Protein AF-A0A3C1EWN5-F1 (afdb_monomer)

Nearest PDB structures (foldseek):
  7e93-assembly1_U  TM=4.884E-01  e=3.323E-03  Saccharomyces cerevisiae S288C
  7e2c-assembly1_J  TM=4.859E-01  e=4.379E-03  Saccharomyces cerevisiae S288C
  4lnv-assembly3_C  TM=1.529E-01  e=1.301E-03  Anopheles gambiae
  4d94-assembly1_A  TM=1.409E-01  e=1.914E-03  Anopheles gambiae
  2pn5-assembly1_A  TM=1.457E-01  e=9.481E-03  Anopheles gambiae

Structure (mmCIF, N/CA/C/O backbone):
data_AF-A0A3C1EWN5-F1
#
_entry.id   AF-A0A3C1EWN5-F1
#
loop_
_atom_site.group_PDB
_atom_site.id
_atom_site.type_symbol
_atom_site.label_atom_id
_atom_site.label_alt_id
_atom_site.label_comp_id
_atom_site.label_asym_id
_atom_site.label_entity_id
_atom_site.label_seq_id
_atom_site.pdbx_PDB_ins_code
_atom_site.Cartn_x
_atom_site.Cartn_y
_atom_site.Cartn_z
_atom_site.occupancy
_atom_site.B_iso_or_equiv
_atom_site.auth_seq_id
_atom_site.auth_comp_id
_atom_site.auth_asym_id
_atom_site.auth_atom_id
_atom_site.pdbx_PDB_model_num
ATOM 1 N N . MET A 1 1 ? 47.019 24.372 120.604 1.00 38.56 1 MET A N 1
ATOM 2 C CA . MET A 1 1 ? 47.010 23.091 119.861 1.00 38.56 1 MET A CA 1
ATOM 3 C C . MET A 1 1 ? 45.596 22.527 119.881 1.00 38.56 1 MET A C 1
ATOM 5 O O . MET A 1 1 ? 45.171 22.012 120.906 1.00 38.56 1 MET A O 1
ATOM 9 N N . MET A 1 2 ? 44.844 22.686 118.790 1.00 42.47 2 MET A N 1
ATOM 10 C CA . MET A 1 2 ? 43.550 22.020 118.610 1.00 42.47 2 MET A CA 1
ATOM 11 C C . MET A 1 2 ? 43.806 20.526 118.372 1.00 42.47 2 MET A C 1
ATOM 13 O O . MET A 1 2 ? 44.454 20.172 117.391 1.00 42.47 2 MET A O 1
ATOM 17 N N . LYS A 1 3 ? 43.343 19.651 119.271 1.00 43.84 3 LYS A N 1
ATOM 18 C CA . LYS A 1 3 ? 43.261 18.207 119.009 1.00 43.84 3 LYS A CA 1
ATOM 19 C C . LYS A 1 3 ? 41.798 17.846 118.771 1.00 43.84 3 LYS A C 1
ATOM 21 O O . LYS A 1 3 ? 40.969 17.973 119.669 1.00 43.84 3 LYS A O 1
ATOM 26 N N . ASN A 1 4 ? 41.528 17.438 117.533 1.00 49.75 4 ASN A N 1
ATOM 27 C CA . ASN A 1 4 ? 40.262 16.908 117.041 1.00 49.75 4 ASN A CA 1
ATOM 28 C C . ASN A 1 4 ? 39.731 15.822 117.986 1.00 49.75 4 ASN A C 1
ATOM 30 O O . ASN A 1 4 ? 40.431 14.850 118.273 1.00 49.75 4 ASN A O 1
ATOM 34 N N . LYS A 1 5 ? 38.495 15.990 118.466 1.00 57.75 5 LYS A N 1
ATOM 35 C CA . LYS A 1 5 ? 37.765 14.932 119.169 1.00 57.75 5 LYS A CA 1
ATOM 36 C C . LYS A 1 5 ? 37.404 13.855 118.138 1.00 57.75 5 LYS A C 1
ATOM 38 O O . LYS A 1 5 ? 36.800 14.174 117.120 1.00 57.75 5 LYS A O 1
ATOM 43 N N . GLY A 1 6 ? 37.840 12.617 118.369 1.00 60.28 6 GLY A N 1
ATOM 44 C CA . GLY A 1 6 ? 37.479 11.468 117.535 1.00 60.28 6 GLY A CA 1
ATOM 45 C C . GLY A 1 6 ? 35.995 11.112 117.659 1.00 60.28 6 GLY A C 1
ATOM 46 O O . GLY A 1 6 ? 35.366 11.445 118.664 1.00 60.28 6 GLY A O 1
ATOM 47 N N . PHE A 1 7 ? 35.461 10.440 116.634 1.00 62.22 7 PHE A N 1
ATOM 48 C CA . PHE A 1 7 ? 34.071 9.984 116.582 1.00 62.22 7 PHE A CA 1
ATOM 49 C C . PHE A 1 7 ? 33.746 9.022 117.731 1.00 62.22 7 PHE A C 1
ATOM 51 O O . PHE A 1 7 ? 34.512 8.107 118.040 1.00 62.22 7 PHE A O 1
ATOM 58 N N . SER A 1 8 ? 32.589 9.223 118.352 1.00 73.25 8 SER A N 1
ATOM 59 C CA . SER A 1 8 ? 32.047 8.341 119.381 1.00 73.25 8 SER A CA 1
ATOM 60 C C . SER A 1 8 ? 31.515 7.035 118.774 1.00 73.25 8 SER A C 1
ATOM 62 O O . SER A 1 8 ? 31.077 6.990 117.624 1.00 73.25 8 SER A O 1
ATOM 64 N N . LEU A 1 9 ? 31.490 5.957 119.566 1.00 72.75 9 LEU A N 1
ATOM 65 C CA . LEU A 1 9 ? 30.913 4.662 119.168 1.00 72.75 9 LEU A CA 1
ATOM 66 C C . LEU A 1 9 ? 29.471 4.806 118.631 1.00 72.75 9 LEU A C 1
ATOM 68 O O . LEU A 1 9 ? 29.070 4.096 117.711 1.00 72.75 9 LEU A O 1
ATOM 72 N N . VAL A 1 10 ? 28.711 5.759 119.183 1.00 75.06 10 VAL A N 1
ATOM 73 C CA . VAL A 1 10 ? 27.335 6.073 118.773 1.00 75.06 10 VAL A CA 1
ATOM 74 C C . VAL A 1 10 ? 27.298 6.660 117.360 1.00 75.06 10 VAL A C 1
ATOM 76 O O . VAL A 1 10 ? 26.498 6.211 116.543 1.00 75.06 10 VAL A O 1
ATOM 79 N N . GLU A 1 11 ? 28.193 7.596 117.029 1.00 75.38 11 GLU A N 1
ATOM 80 C CA . GLU A 1 11 ? 28.308 8.145 115.668 1.00 75.38 11 GLU A CA 1
ATOM 81 C C . GLU A 1 11 ? 28.691 7.059 114.659 1.00 75.38 11 GLU A C 1
ATOM 83 O O . GLU A 1 11 ? 28.150 7.021 113.552 1.00 75.38 11 GLU A O 1
ATOM 88 N N . MET A 1 12 ? 29.554 6.116 115.046 1.00 76.88 12 MET A N 1
ATOM 89 C CA . MET A 1 12 ? 29.936 5.007 114.173 1.00 76.88 12 MET A CA 1
ATOM 90 C C . MET A 1 12 ? 28.771 4.031 113.920 1.00 76.88 12 MET A C 1
ATOM 92 O O . MET A 1 12 ? 28.546 3.628 112.779 1.00 76.88 12 MET A O 1
ATOM 96 N N . LEU A 1 13 ? 27.974 3.705 114.945 1.00 78.06 13 LEU A N 1
ATOM 97 C CA . LEU A 1 13 ? 26.778 2.863 114.802 1.00 78.06 13 LEU A CA 1
ATOM 98 C C . LEU A 1 13 ? 25.689 3.532 113.952 1.00 78.06 13 LEU A C 1
ATOM 100 O O . LEU A 1 13 ? 25.115 2.883 113.078 1.00 78.06 13 LEU A O 1
ATOM 104 N N . ILE A 1 14 ? 25.447 4.832 114.149 1.00 79.94 14 ILE A N 1
ATOM 105 C CA . ILE A 1 14 ? 24.506 5.607 113.326 1.00 79.94 14 ILE A CA 1
ATOM 106 C C . ILE A 1 14 ? 24.964 5.619 111.861 1.00 79.94 14 ILE A C 1
ATOM 108 O O . ILE A 1 14 ? 24.153 5.403 110.961 1.00 79.94 14 ILE A O 1
ATOM 112 N N . THR A 1 15 ? 26.266 5.782 111.613 1.00 81.19 15 THR A N 1
ATOM 113 C CA . THR A 1 15 ? 26.824 5.772 110.253 1.00 81.19 15 THR A CA 1
ATOM 114 C C . THR A 1 15 ? 26.627 4.415 109.565 1.00 81.19 15 THR A C 1
ATOM 116 O O . THR A 1 15 ? 26.228 4.380 108.404 1.00 81.19 15 THR A O 1
ATOM 119 N N . ILE A 1 16 ? 26.820 3.293 110.272 1.00 82.00 16 ILE A N 1
ATOM 120 C CA . ILE A 1 16 ? 26.592 1.939 109.726 1.00 82.00 16 ILE A CA 1
ATOM 121 C C . ILE A 1 16 ? 25.109 1.703 109.401 1.00 82.00 16 ILE A C 1
ATOM 123 O O . ILE A 1 16 ? 24.793 1.110 108.366 1.00 82.00 16 ILE A O 1
ATOM 127 N N . VAL A 1 17 ? 24.190 2.184 110.243 1.00 82.94 17 VAL A N 1
ATOM 128 C CA . VAL A 1 17 ? 22.741 2.071 109.996 1.00 82.94 17 VAL A CA 1
ATOM 129 C C . VAL A 1 17 ? 22.331 2.898 108.776 1.00 82.94 17 VAL A C 1
ATOM 131 O O . VAL A 1 17 ? 21.634 2.384 107.900 1.00 82.94 17 VAL A O 1
ATOM 134 N N . ILE A 1 18 ? 22.818 4.138 108.663 1.00 82.88 18 ILE A N 1
ATOM 135 C CA . ILE A 1 18 ? 22.579 4.991 107.489 1.00 82.88 18 ILE A CA 1
ATOM 136 C C . ILE A 1 18 ? 23.136 4.325 106.223 1.00 82.88 18 ILE A C 1
ATOM 138 O O . ILE A 1 18 ? 22.425 4.228 105.221 1.00 82.88 18 ILE A O 1
ATOM 142 N N . LEU A 1 19 ? 24.362 3.791 106.271 1.00 84.75 19 LEU A N 1
ATOM 143 C CA . LEU A 1 19 ? 24.974 3.090 105.140 1.00 84.75 19 LEU A CA 1
ATOM 144 C C . LEU A 1 19 ? 24.161 1.848 104.732 1.00 84.75 19 LEU A C 1
ATOM 146 O O . LEU A 1 19 ? 23.939 1.617 103.545 1.00 84.75 19 LEU A O 1
ATOM 150 N N . SER A 1 20 ? 23.654 1.083 105.702 1.00 79.94 20 SER A N 1
ATOM 151 C CA . SER A 1 20 ? 22.832 -0.112 105.458 1.00 79.94 20 SER A CA 1
ATOM 152 C C . SER A 1 20 ? 21.495 0.230 104.791 1.00 79.94 20 SER A C 1
ATOM 154 O O . SER A 1 20 ? 21.073 -0.457 103.860 1.00 79.94 20 SER A O 1
ATOM 156 N N . ILE A 1 21 ? 20.845 1.322 105.212 1.00 83.88 21 ILE A N 1
ATOM 157 C CA . ILE A 1 21 ? 19.602 1.817 104.596 1.00 83.88 21 ILE A CA 1
ATOM 158 C C . ILE A 1 21 ? 19.858 2.289 103.159 1.00 83.88 21 ILE A C 1
ATOM 160 O O . ILE A 1 21 ? 19.059 1.989 102.264 1.00 83.88 21 ILE A O 1
ATOM 164 N N . ILE A 1 22 ? 20.977 2.980 102.914 1.00 84.31 22 ILE A N 1
ATOM 165 C CA . ILE A 1 22 ? 21.373 3.424 101.570 1.00 84.31 22 ILE A CA 1
ATOM 166 C C . ILE A 1 22 ? 21.638 2.215 100.664 1.00 84.31 22 ILE A C 1
ATOM 168 O O . ILE A 1 22 ? 21.094 2.163 99.562 1.00 84.31 22 ILE A O 1
ATOM 172 N N . ILE A 1 23 ? 22.387 1.209 101.129 1.00 85.00 23 ILE A N 1
ATOM 173 C CA . ILE A 1 23 ? 22.684 -0.007 100.353 1.00 85.00 23 ILE A CA 1
ATOM 174 C C . ILE A 1 23 ? 21.396 -0.773 100.015 1.00 85.00 23 ILE A C 1
ATOM 176 O O . ILE A 1 23 ? 21.187 -1.139 98.856 1.00 85.00 23 ILE A O 1
ATOM 180 N N . LEU A 1 24 ? 20.488 -0.971 100.976 1.00 84.38 24 LEU A N 1
ATOM 181 C CA . LEU A 1 24 ? 19.199 -1.638 100.736 1.00 84.38 24 LEU A CA 1
ATOM 182 C C . LEU A 1 24 ? 18.322 -0.870 99.736 1.00 84.38 24 LEU A C 1
ATOM 184 O O . LEU A 1 24 ? 17.715 -1.475 98.846 1.00 84.38 24 LEU A O 1
ATOM 188 N N . SER A 1 25 ? 18.287 0.460 99.843 1.00 81.44 25 SER A N 1
ATOM 189 C CA . SER A 1 25 ? 17.541 1.325 98.922 1.00 81.44 25 SER A CA 1
ATOM 190 C C . SER A 1 25 ? 18.128 1.279 97.510 1.00 81.44 25 SER A C 1
ATOM 192 O O . SER A 1 25 ? 17.392 1.112 96.538 1.00 81.44 25 SER A O 1
ATOM 194 N N . MET A 1 26 ? 19.456 1.333 97.389 1.00 82.19 26 MET A N 1
ATOM 195 C CA . MET A 1 26 ? 20.165 1.272 96.110 1.00 82.19 26 MET A CA 1
ATOM 196 C C . MET A 1 26 ? 20.000 -0.096 95.435 1.00 82.19 26 MET A C 1
ATOM 198 O O . MET A 1 26 ? 19.754 -0.160 94.232 1.00 82.19 26 MET A O 1
ATOM 202 N N . THR A 1 27 ? 20.006 -1.183 96.214 1.00 81.56 27 THR A N 1
ATOM 203 C CA . THR A 1 27 ? 19.737 -2.544 95.718 1.00 81.56 27 THR A CA 1
ATOM 204 C C . THR A 1 27 ? 18.293 -2.681 95.216 1.00 81.56 27 THR A C 1
ATOM 206 O O . THR A 1 27 ? 18.058 -3.253 94.149 1.00 81.56 27 THR A O 1
ATOM 209 N N . ARG A 1 28 ? 17.306 -2.099 95.921 1.00 79.38 28 ARG A N 1
ATOM 210 C CA . ARG A 1 28 ? 15.906 -2.054 95.451 1.00 79.38 28 ARG A CA 1
ATOM 211 C C . ARG A 1 28 ? 15.748 -1.251 94.160 1.00 79.38 28 ARG A C 1
ATOM 213 O O . ARG A 1 28 ? 15.032 -1.704 93.267 1.00 79.38 28 ARG A O 1
ATOM 220 N N . ILE A 1 29 ? 16.413 -0.101 94.041 1.00 82.50 29 ILE A N 1
ATOM 221 C CA . ILE A 1 29 ? 16.380 0.728 92.825 1.00 82.50 29 ILE A CA 1
ATOM 222 C C . ILE A 1 29 ? 17.033 -0.012 91.655 1.00 82.50 29 ILE A C 1
ATOM 224 O O . ILE A 1 29 ? 16.442 -0.075 90.581 1.00 82.50 29 ILE A O 1
ATOM 228 N N . GLN A 1 30 ? 18.198 -0.637 91.849 1.00 80.25 30 GLN A N 1
ATOM 229 C CA . GLN A 1 30 ? 18.847 -1.442 90.808 1.00 80.25 30 GLN A CA 1
ATOM 230 C C . GLN A 1 30 ? 17.970 -2.619 90.359 1.00 80.25 30 GLN A C 1
ATOM 232 O O . GLN A 1 30 ? 17.835 -2.866 89.160 1.00 80.25 30 GLN A O 1
ATOM 237 N N . TYR A 1 31 ? 17.311 -3.309 91.293 1.00 82.62 31 TYR A N 1
ATOM 238 C CA . TYR A 1 31 ? 16.377 -4.390 90.973 1.00 82.62 31 TYR A CA 1
ATOM 239 C C . TYR A 1 31 ? 15.152 -3.896 90.186 1.00 82.62 31 TYR A C 1
ATOM 241 O O . TYR A 1 31 ? 14.752 -4.515 89.196 1.00 82.62 31 TYR A O 1
ATOM 249 N N . PHE A 1 32 ? 14.579 -2.756 90.583 1.00 80.25 32 PHE A N 1
ATOM 250 C CA . PHE A 1 32 ? 13.471 -2.108 89.880 1.00 80.25 32 PHE A CA 1
ATOM 251 C C . PHE A 1 32 ? 13.873 -1.667 88.463 1.00 80.25 32 PHE A C 1
ATOM 253 O O . PHE A 1 32 ? 13.185 -2.002 87.497 1.00 80.25 32 PHE A O 1
ATOM 260 N N . MET A 1 33 ? 15.022 -1.000 88.320 1.00 79.00 33 MET A N 1
ATOM 261 C CA . MET A 1 33 ? 15.566 -0.554 87.033 1.00 79.00 33 MET A CA 1
ATOM 262 C C . MET A 1 33 ? 15.887 -1.731 86.106 1.00 79.00 33 MET A C 1
ATOM 264 O O . MET A 1 33 ? 15.575 -1.678 84.916 1.00 79.00 33 MET A O 1
ATOM 268 N N . SER A 1 34 ? 16.443 -2.823 86.638 1.00 77.56 34 SER A N 1
ATOM 269 C CA . SER A 1 34 ? 16.707 -4.049 85.876 1.00 77.56 34 SER A CA 1
ATOM 270 C C . SER A 1 34 ? 15.410 -4.672 85.345 1.00 77.56 34 SER A C 1
ATOM 272 O O . SER A 1 34 ? 15.291 -4.933 84.145 1.00 77.56 34 SER A O 1
ATOM 274 N N . LYS A 1 35 ? 14.374 -4.800 86.190 1.00 79.88 35 LYS A N 1
ATOM 275 C CA . LYS A 1 35 ? 13.049 -5.284 85.762 1.00 79.88 35 LYS A CA 1
ATOM 276 C C . LYS A 1 35 ? 12.397 -4.386 84.710 1.00 79.88 35 LYS A C 1
ATOM 278 O O . LYS A 1 35 ? 11.843 -4.902 83.739 1.00 79.88 35 LYS A O 1
ATOM 283 N N . HIS A 1 36 ? 12.477 -3.065 84.869 1.00 80.69 36 HIS A N 1
ATOM 284 C CA . HIS A 1 36 ? 11.942 -2.118 83.888 1.00 80.69 36 HIS A CA 1
ATOM 285 C C . HIS A 1 36 ? 12.691 -2.178 82.556 1.00 80.69 36 HIS A C 1
ATOM 287 O O . HIS A 1 36 ? 12.057 -2.202 81.504 1.00 80.69 36 HIS A O 1
ATOM 293 N N . THR A 1 37 ? 14.018 -2.291 82.591 1.00 83.50 37 THR A N 1
ATOM 294 C CA . THR A 1 37 ? 14.848 -2.416 81.385 1.00 83.50 37 THR A CA 1
ATOM 295 C C . THR A 1 37 ? 14.506 -3.683 80.605 1.00 83.50 37 THR A C 1
ATOM 297 O O . THR A 1 37 ? 14.338 -3.632 79.387 1.00 83.50 37 THR A O 1
ATOM 300 N N . VAL A 1 38 ? 14.344 -4.819 81.296 1.00 83.62 38 VAL A N 1
ATOM 301 C CA . VAL A 1 38 ? 13.911 -6.076 80.666 1.00 83.62 38 VAL A CA 1
ATOM 302 C C . VAL A 1 38 ? 12.516 -5.924 80.058 1.00 83.62 38 VAL A C 1
ATOM 304 O O . VAL A 1 38 ? 12.324 -6.279 78.898 1.00 83.62 38 VAL A O 1
ATOM 307 N N . ARG A 1 39 ? 11.560 -5.334 80.786 1.00 83.12 39 ARG A N 1
ATOM 308 C CA . ARG A 1 39 ? 10.192 -5.127 80.284 1.00 83.12 39 ARG A CA 1
ATOM 309 C C . ARG A 1 39 ? 10.148 -4.224 79.046 1.00 83.12 39 ARG A C 1
ATOM 311 O O . ARG A 1 39 ? 9.389 -4.507 78.125 1.00 83.12 39 ARG A O 1
ATOM 318 N N . ILE A 1 40 ? 10.958 -3.165 79.004 1.00 83.12 40 ILE A N 1
ATOM 319 C CA . ILE A 1 40 ? 11.061 -2.272 77.839 1.00 83.12 40 ILE A CA 1
ATOM 320 C C . ILE A 1 40 ? 11.616 -3.038 76.635 1.00 83.12 40 ILE A C 1
ATOM 322 O O . ILE A 1 40 ? 10.999 -2.999 75.576 1.00 83.12 40 ILE A O 1
ATOM 326 N N . LYS A 1 41 ? 12.706 -3.803 76.802 1.00 85.88 41 LYS A N 1
ATOM 327 C CA . LYS A 1 41 ? 13.274 -4.630 75.719 1.00 85.88 41 LYS A CA 1
ATOM 328 C C . LYS A 1 41 ? 12.261 -5.631 75.156 1.00 85.88 41 LYS A C 1
ATOM 330 O O . LYS A 1 41 ? 12.173 -5.794 73.943 1.00 85.88 41 LYS A O 1
ATOM 335 N N . GLU A 1 42 ? 11.482 -6.276 76.024 1.00 87.44 42 GLU A N 1
ATOM 336 C CA . GLU A 1 42 ? 10.439 -7.227 75.616 1.00 87.44 42 GLU A CA 1
ATOM 337 C C . GLU A 1 42 ? 9.296 -6.545 74.853 1.00 87.44 42 GLU A C 1
ATOM 339 O O . GLU A 1 42 ? 8.847 -7.074 73.837 1.00 87.44 42 GLU A O 1
ATOM 344 N N . LYS A 1 43 ? 8.860 -5.353 75.285 1.00 87.19 43 LYS A N 1
ATOM 345 C CA . LYS A 1 43 ? 7.867 -4.562 74.545 1.00 87.19 43 LYS A CA 1
ATOM 346 C C . LYS A 1 43 ? 8.394 -4.104 73.189 1.00 87.19 43 LYS A C 1
ATOM 348 O O . LYS A 1 43 ? 7.686 -4.241 72.202 1.00 87.19 43 LYS A O 1
ATOM 353 N N . THR A 1 44 ? 9.636 -3.624 73.111 1.00 87.25 44 THR A N 1
ATOM 354 C CA . THR A 1 44 ? 10.254 -3.220 71.838 1.00 87.25 44 THR A CA 1
ATOM 355 C C . THR A 1 44 ? 10.324 -4.388 70.852 1.00 87.25 44 THR A C 1
ATOM 357 O O . THR A 1 44 ? 9.936 -4.223 69.697 1.00 87.25 44 THR A O 1
ATOM 360 N N . PHE A 1 45 ? 10.740 -5.574 71.308 1.00 90.19 45 PHE A N 1
ATOM 361 C CA . PHE A 1 45 ? 10.749 -6.789 70.488 1.00 90.19 45 PHE A CA 1
ATOM 362 C C . PHE A 1 45 ? 9.341 -7.167 70.002 1.00 90.19 45 PHE A C 1
ATOM 364 O O . PHE A 1 45 ? 9.140 -7.411 68.813 1.00 90.19 45 PHE A O 1
ATOM 371 N N . ALA A 1 46 ? 8.352 -7.170 70.902 1.00 89.00 46 ALA A N 1
ATOM 372 C CA . ALA A 1 46 ? 6.969 -7.481 70.550 1.00 89.00 46 ALA A CA 1
ATOM 373 C C . ALA A 1 46 ? 6.400 -6.483 69.525 1.00 89.00 46 ALA A C 1
ATOM 375 O O . ALA A 1 46 ? 5.786 -6.899 68.548 1.00 89.00 46 ALA A O 1
ATOM 376 N N . THR A 1 47 ? 6.655 -5.181 69.685 1.00 89.25 47 THR A N 1
ATOM 377 C CA . THR A 1 47 ? 6.221 -4.156 68.724 1.00 89.25 47 THR A CA 1
ATOM 378 C C . THR A 1 47 ? 6.844 -4.369 67.346 1.00 89.25 47 THR A C 1
ATOM 380 O O . THR A 1 47 ? 6.132 -4.321 66.346 1.00 89.25 47 THR A O 1
ATOM 383 N N . GLN A 1 48 ? 8.147 -4.665 67.275 1.00 90.44 48 GLN A N 1
ATOM 384 C CA . GLN A 1 48 ? 8.814 -4.969 66.004 1.00 90.44 48 GLN A CA 1
ATOM 385 C C . GLN A 1 48 ? 8.188 -6.184 65.310 1.00 90.44 48 GLN A C 1
ATOM 387 O O . GLN A 1 48 ? 7.930 -6.135 64.111 1.00 90.44 48 GLN A O 1
ATOM 392 N N . LYS A 1 49 ? 7.884 -7.250 66.061 1.00 91.56 49 LYS A N 1
ATOM 393 C CA . LYS A 1 49 ? 7.275 -8.471 65.511 1.00 91.56 49 LYS A CA 1
ATOM 394 C C . LYS A 1 49 ? 5.832 -8.280 65.058 1.00 91.56 49 LYS A C 1
ATOM 396 O O . LYS A 1 49 ? 5.445 -8.807 64.020 1.00 91.56 49 LYS A O 1
ATOM 401 N N . VAL A 1 50 ? 5.048 -7.500 65.796 1.00 91.56 50 VAL A N 1
ATOM 402 C CA . VAL A 1 50 ? 3.684 -7.134 65.397 1.00 91.56 50 VAL A CA 1
ATOM 403 C C . VAL A 1 50 ? 3.687 -6.330 64.087 1.00 91.56 50 VAL A C 1
ATOM 405 O O . VAL A 1 50 ? 2.877 -6.613 63.208 1.00 91.56 50 VAL A O 1
ATOM 408 N N . ILE A 1 51 ? 4.611 -5.374 63.923 1.00 89.19 51 ILE A N 1
ATOM 409 C CA . ILE A 1 51 ? 4.758 -4.598 62.677 1.00 89.19 51 ILE A CA 1
ATOM 410 C C . ILE A 1 51 ? 5.226 -5.495 61.529 1.00 89.19 51 ILE A C 1
ATOM 412 O O . ILE A 1 51 ? 4.638 -5.450 60.454 1.00 89.19 51 ILE A O 1
ATOM 416 N N . GLN A 1 52 ? 6.235 -6.339 61.765 1.00 90.50 52 GLN A N 1
ATOM 417 C CA . GLN A 1 52 ? 6.745 -7.280 60.766 1.00 90.50 52 GLN A CA 1
ATOM 418 C C . GLN A 1 52 ? 5.617 -8.160 60.210 1.00 90.50 52 GLN A C 1
ATOM 420 O O . GLN A 1 52 ? 5.429 -8.209 59.001 1.00 90.50 52 GLN A O 1
ATOM 425 N N . MET A 1 53 ? 4.821 -8.793 61.077 1.00 90.12 53 MET A N 1
ATOM 426 C CA . MET A 1 53 ? 3.696 -9.630 60.644 1.00 90.12 53 MET A CA 1
ATOM 427 C C . MET A 1 53 ? 2.603 -8.833 59.915 1.00 90.12 53 MET A C 1
ATOM 429 O O . MET A 1 53 ? 1.964 -9.363 59.012 1.00 90.12 53 MET A O 1
ATOM 433 N N . MET A 1 54 ? 2.382 -7.565 60.278 1.00 87.81 54 MET A N 1
ATOM 434 C CA . MET A 1 54 ? 1.429 -6.711 59.564 1.00 87.81 54 MET A CA 1
ATOM 435 C C . MET A 1 54 ? 1.918 -6.368 58.150 1.00 87.81 54 MET A C 1
ATOM 437 O O . MET A 1 54 ? 1.119 -6.373 57.218 1.00 87.81 54 MET A O 1
ATOM 441 N N . GLU A 1 55 ? 3.215 -6.114 57.967 1.00 85.69 55 GLU A N 1
ATOM 442 C CA . GLU A 1 55 ? 3.795 -5.890 56.637 1.00 85.69 55 GLU A CA 1
ATOM 443 C C . GLU A 1 55 ? 3.885 -7.182 55.814 1.00 85.69 55 GLU A C 1
ATOM 445 O O . GLU A 1 55 ? 3.677 -7.135 54.607 1.00 85.69 55 GLU A O 1
ATOM 450 N N . GLU A 1 56 ? 4.106 -8.343 56.438 1.00 84.75 56 GLU A N 1
ATOM 451 C CA . GLU A 1 56 ? 3.995 -9.642 55.759 1.00 84.75 56 GLU A CA 1
ATOM 452 C C . GLU A 1 56 ? 2.570 -9.856 55.210 1.00 84.75 56 GLU A C 1
ATOM 454 O O . GLU A 1 56 ? 2.417 -10.173 54.032 1.00 84.75 56 GLU A O 1
ATOM 459 N N . LEU A 1 57 ? 1.522 -9.594 56.007 1.00 82.19 57 LEU A N 1
ATOM 460 C CA . LEU A 1 57 ? 0.126 -9.680 55.546 1.00 82.19 57 LEU A CA 1
ATOM 461 C C . LEU A 1 57 ? -0.219 -8.615 54.502 1.00 82.19 57 LEU A C 1
ATOM 463 O O . LEU A 1 57 ? -0.940 -8.898 53.549 1.00 82.19 57 LEU A O 1
ATOM 467 N N . ARG A 1 58 ? 0.294 -7.389 54.644 1.00 79.19 58 ARG A N 1
ATOM 468 C CA . ARG A 1 58 ? 0.078 -6.329 53.651 1.00 79.19 58 ARG A CA 1
ATOM 469 C C . ARG A 1 58 ? 0.752 -6.666 52.322 1.00 79.19 58 ARG A C 1
ATOM 471 O O . ARG A 1 58 ? 0.117 -6.515 51.286 1.00 79.19 58 ARG A O 1
ATOM 478 N N . SER A 1 59 ? 1.992 -7.152 52.366 1.00 74.56 59 SER A N 1
ATOM 479 C CA . SER A 1 59 ? 2.737 -7.649 51.204 1.00 74.56 59 SER A CA 1
ATOM 480 C C . SER A 1 59 ? 2.029 -8.833 50.548 1.00 74.56 59 SER A C 1
ATOM 482 O O . SER A 1 59 ? 1.954 -8.923 49.328 1.00 74.56 59 SER A O 1
ATOM 484 N N . PHE A 1 60 ? 1.428 -9.715 51.347 1.00 72.69 60 PHE A N 1
ATOM 485 C CA . PHE A 1 60 ? 0.624 -10.824 50.842 1.00 72.69 60 PHE A CA 1
ATOM 486 C C . PHE A 1 60 ? -0.620 -10.342 50.075 1.00 72.69 60 PHE A C 1
ATOM 488 O O . PHE A 1 60 ? -0.936 -10.883 49.020 1.00 72.69 60 PHE A O 1
ATOM 495 N N . VAL A 1 61 ? -1.283 -9.282 50.554 1.00 68.69 61 VAL A N 1
ATOM 496 C CA . VAL A 1 61 ? -2.436 -8.662 49.872 1.00 68.69 61 VAL A CA 1
ATOM 497 C C . VAL A 1 61 ? -2.017 -7.817 48.656 1.00 68.69 61 VAL A C 1
ATOM 499 O O . VAL A 1 61 ? -2.794 -7.694 47.713 1.00 68.69 61 VAL A O 1
ATOM 502 N N . SER A 1 62 ? -0.805 -7.247 48.638 1.00 62.84 62 SER A N 1
ATOM 503 C CA . SER A 1 62 ? -0.311 -6.410 47.531 1.00 62.84 62 SER A CA 1
ATOM 504 C C . SER A 1 62 ? 0.487 -7.165 46.459 1.00 62.84 62 SER A C 1
ATOM 506 O O . SER A 1 62 ? 0.639 -6.658 45.350 1.00 62.84 62 SER A O 1
ATOM 508 N N . GLY A 1 63 ? 1.010 -8.354 46.769 1.00 51.69 63 GLY A N 1
ATOM 509 C CA . GLY A 1 63 ? 2.016 -9.060 45.970 1.00 51.69 63 GLY A CA 1
ATOM 510 C C . GLY A 1 63 ? 1.496 -10.155 45.037 1.00 51.69 63 GLY A C 1
ATOM 511 O O . GLY A 1 63 ? 2.301 -10.890 44.467 1.00 51.69 63 GLY A O 1
ATOM 512 N N . SER A 1 64 ? 0.185 -10.340 44.873 1.00 41.91 64 SER A N 1
ATOM 513 C CA . SER A 1 64 ? -0.361 -11.398 44.010 1.00 41.91 64 SER A CA 1
ATOM 514 C C . SER A 1 64 ? -1.766 -11.058 43.509 1.00 41.91 64 SER A C 1
ATOM 516 O O . SER A 1 64 ? -2.702 -10.989 44.295 1.00 41.91 64 SER A O 1
ATOM 518 N N . GLU A 1 65 ? -1.937 -10.946 42.186 1.00 48.78 65 GLU A N 1
ATOM 519 C CA . GLU A 1 65 ? -3.224 -10.879 41.458 1.00 48.78 65 GLU A CA 1
ATOM 520 C C . GLU A 1 65 ? -4.105 -12.144 41.623 1.00 48.78 65 GLU A C 1
ATOM 522 O O . GLU A 1 65 ? -4.867 -12.509 40.729 1.00 48.78 65 GLU A O 1
ATOM 527 N N . LYS A 1 66 ? -4.015 -12.881 42.736 1.00 44.03 66 LYS A N 1
ATOM 528 C CA . LYS A 1 66 ? -4.816 -14.088 42.957 1.00 44.03 66 LYS A CA 1
ATOM 529 C C . LYS A 1 66 ? -5.265 -14.231 44.412 1.00 44.03 66 LYS A C 1
ATOM 531 O O . LYS A 1 66 ? -4.454 -14.466 45.299 1.00 44.03 66 LYS A O 1
ATOM 536 N N . LYS A 1 67 ? -6.598 -14.282 44.528 1.00 47.97 67 LYS A N 1
ATOM 537 C CA . LYS A 1 67 ? -7.465 -14.800 45.602 1.00 47.97 67 LYS A CA 1
ATOM 538 C C . LYS A 1 67 ? -7.904 -13.801 46.671 1.00 47.97 67 LYS A C 1
ATOM 540 O O . LYS A 1 67 ? -7.147 -13.426 47.554 1.00 47.97 67 LYS A O 1
ATOM 545 N N . GLN A 1 68 ? -9.191 -13.462 46.551 1.00 54.16 68 GLN A N 1
ATOM 546 C CA . GLN A 1 68 ? -10.207 -13.501 47.604 1.00 54.16 68 GLN A CA 1
ATOM 547 C C . GLN A 1 68 ? -9.679 -13.207 49.000 1.00 54.16 68 GLN A C 1
ATOM 549 O O . GLN A 1 68 ? -8.968 -13.998 49.615 1.00 54.16 68 GLN A O 1
ATOM 554 N N . ILE A 1 69 ? -10.138 -12.089 49.532 1.00 59.84 69 ILE A N 1
ATOM 555 C CA . ILE A 1 69 ? -9.899 -11.674 50.901 1.00 59.84 69 ILE A CA 1
ATOM 556 C C . ILE A 1 69 ? -10.280 -12.736 51.962 1.00 59.84 69 ILE A C 1
ATOM 558 O O . ILE A 1 69 ? -9.815 -12.655 53.094 1.00 59.84 69 ILE A O 1
ATOM 562 N N . ASP A 1 70 ? -11.033 -13.776 51.591 1.00 59.56 70 ASP A N 1
ATOM 563 C CA . ASP A 1 70 ? -11.297 -14.967 52.410 1.00 59.56 70 ASP A CA 1
ATOM 564 C C . ASP A 1 70 ? -10.028 -15.761 52.764 1.00 59.56 70 ASP A C 1
ATOM 566 O O . ASP A 1 70 ? -10.002 -16.446 53.779 1.00 59.56 70 ASP A O 1
ATOM 570 N N . VAL A 1 71 ? -8.929 -15.619 52.012 1.00 63.84 71 VAL A N 1
ATOM 571 C CA . VAL A 1 71 ? -7.623 -16.181 52.406 1.00 63.84 71 VAL A CA 1
ATOM 572 C C . VAL A 1 71 ? -7.069 -15.482 53.654 1.00 63.84 71 VAL A C 1
ATOM 574 O O . VAL A 1 71 ? -6.354 -16.116 54.426 1.00 63.84 71 VAL A O 1
ATOM 577 N N . LEU A 1 72 ? -7.408 -14.206 53.908 1.00 71.56 72 LEU A N 1
ATOM 578 C CA . LEU A 1 72 ? -7.071 -13.570 55.189 1.00 71.56 72 LEU A CA 1
ATOM 579 C C . LEU A 1 72 ? -7.813 -14.236 56.349 1.00 71.56 72 LEU A C 1
ATOM 581 O O . LEU A 1 72 ? -7.268 -14.281 57.448 1.00 71.56 72 LEU A O 1
ATOM 585 N N . ASP A 1 73 ? -9.003 -14.791 56.113 1.00 72.56 73 ASP A N 1
ATOM 586 C CA . ASP A 1 73 ? -9.766 -15.478 57.155 1.00 72.56 73 ASP A CA 1
ATOM 587 C C . ASP A 1 73 ? -9.054 -16.780 57.601 1.00 72.56 73 ASP A C 1
ATOM 589 O O . ASP A 1 73 ? -9.145 -17.149 58.770 1.00 72.56 73 ASP A O 1
ATOM 593 N N . ASP A 1 74 ? -8.235 -17.410 56.741 1.00 74.75 74 ASP A N 1
ATOM 594 C CA . ASP A 1 74 ? -7.378 -18.552 57.119 1.00 74.75 74 ASP A CA 1
ATOM 595 C C . ASP A 1 74 ? -6.251 -18.180 58.106 1.00 74.75 74 ASP A C 1
ATOM 597 O O . ASP A 1 74 ? -5.633 -19.061 58.710 1.00 74.75 74 ASP A O 1
ATOM 601 N N . TYR A 1 75 ? -5.912 -16.891 58.217 1.00 81.00 75 TYR A N 1
ATOM 602 C CA . TYR A 1 75 ? -4.894 -16.395 59.148 1.00 81.00 75 TYR A CA 1
ATOM 603 C C . TYR A 1 75 ? -5.474 -16.025 60.517 1.00 81.00 75 TYR A C 1
ATOM 605 O O . TYR A 1 75 ? -4.717 -15.603 61.393 1.00 81.00 75 TYR A O 1
ATOM 613 N N . ASP A 1 76 ? -6.785 -16.179 60.731 1.00 83.06 76 ASP A N 1
ATOM 614 C CA . ASP A 1 76 ? -7.385 -16.006 62.051 1.00 83.06 76 ASP A CA 1
ATOM 615 C C . ASP A 1 76 ? -7.001 -17.178 62.973 1.00 83.06 76 ASP A C 1
ATOM 617 O O . ASP A 1 76 ? -7.341 -18.338 62.735 1.00 83.06 76 ASP A O 1
ATOM 621 N N . ASP A 1 77 ? -6.302 -16.877 64.071 1.00 83.25 77 ASP A N 1
ATOM 622 C CA . ASP A 1 77 ? -5.926 -17.875 65.080 1.00 83.25 77 ASP A CA 1
ATOM 623 C C . ASP A 1 77 ? -7.139 -18.298 65.955 1.00 83.25 77 ASP A C 1
ATOM 625 O O . ASP A 1 77 ? -7.044 -19.201 66.799 1.00 83.25 77 ASP A O 1
ATOM 629 N N . GLY A 1 78 ? -8.296 -17.645 65.802 1.00 81.50 78 GLY A N 1
ATOM 630 C CA . GLY A 1 78 ? -9.526 -17.906 66.540 1.00 81.50 78 GLY A CA 1
ATOM 631 C C . GLY A 1 78 ? -9.355 -17.683 68.045 1.00 81.50 78 GLY A C 1
ATOM 632 O O . GLY A 1 78 ? -9.048 -16.586 68.519 1.00 81.50 78 GLY A O 1
ATOM 633 N N . SER A 1 79 ? -9.568 -18.726 68.853 1.00 78.62 79 SER A N 1
ATOM 634 C CA . SER A 1 79 ? -9.301 -18.691 70.302 1.00 78.62 79 SER A CA 1
ATOM 635 C C . SER A 1 79 ? -7.896 -19.174 70.687 1.00 78.62 79 SER A C 1
ATOM 637 O O . SER A 1 79 ? -7.551 -19.116 71.869 1.00 78.62 79 SER A O 1
ATOM 639 N N . LYS A 1 80 ? -7.085 -19.635 69.725 1.00 82.25 80 LYS A N 1
ATOM 640 C CA . LYS A 1 80 ? -5.778 -20.255 69.974 1.00 82.25 80 LYS A CA 1
ATOM 641 C C . LYS A 1 80 ? -4.660 -19.209 70.036 1.00 82.25 80 LYS A C 1
ATOM 643 O O . LYS A 1 80 ? -4.795 -18.086 69.559 1.00 82.25 80 LYS A O 1
ATOM 648 N N . PHE A 1 81 ? -3.548 -19.601 70.652 1.00 85.19 81 PHE A N 1
ATOM 649 C CA . PHE A 1 81 ? -2.318 -18.816 70.738 1.00 85.19 81 PHE A CA 1
ATOM 650 C C . PHE A 1 81 ? -1.208 -19.559 70.000 1.00 85.19 81 PHE A C 1
ATOM 652 O O . PHE A 1 81 ? -1.016 -20.755 70.228 1.00 85.19 81 PHE A O 1
ATOM 659 N N . ASN A 1 82 ? -0.483 -18.865 69.124 1.00 86.31 82 ASN A N 1
ATOM 660 C CA . ASN A 1 82 ? 0.523 -19.477 68.259 1.00 86.31 82 ASN A CA 1
ATOM 661 C C . ASN A 1 82 ? 1.944 -19.049 68.686 1.00 86.31 82 ASN A C 1
ATOM 663 O O . ASN A 1 82 ? 2.189 -17.851 68.850 1.00 86.31 82 ASN A O 1
ATOM 667 N N . PRO A 1 83 ? 2.893 -19.979 68.914 1.00 85.12 83 PRO A N 1
ATOM 668 C CA . PRO A 1 83 ? 4.270 -19.632 69.281 1.00 85.12 83 PRO A CA 1
ATOM 669 C C . PRO A 1 83 ? 5.112 -19.083 68.123 1.00 85.12 83 PRO A C 1
ATOM 671 O O . PRO A 1 83 ? 6.173 -18.512 68.374 1.00 85.12 83 PRO A O 1
ATOM 674 N N . ILE A 1 84 ? 4.675 -19.241 66.875 1.00 88.50 84 ILE A N 1
ATOM 675 C CA . ILE A 1 84 ? 5.417 -18.796 65.693 1.00 88.50 84 ILE A CA 1
ATOM 676 C C . ILE A 1 84 ? 5.071 -17.330 65.417 1.00 88.50 84 ILE A C 1
ATOM 678 O O . ILE A 1 84 ? 3.940 -16.998 65.064 1.00 88.50 84 ILE A O 1
ATOM 682 N N . LEU A 1 85 ? 6.043 -16.432 65.588 1.00 88.31 85 LEU A N 1
ATOM 683 C CA . LEU A 1 85 ? 5.873 -14.981 65.439 1.00 88.31 85 LEU A CA 1
ATOM 684 C C . LEU A 1 85 ? 6.111 -14.507 63.989 1.00 88.31 85 LEU A C 1
ATOM 686 O O . LEU A 1 85 ? 6.787 -13.503 63.774 1.00 88.31 85 LEU A O 1
ATOM 690 N N . SER A 1 86 ? 5.599 -15.246 63.001 1.00 86.81 86 SER A N 1
ATOM 691 C CA . SER A 1 86 ? 5.641 -14.896 61.570 1.00 86.81 86 SER A CA 1
ATOM 692 C C . SER A 1 86 ? 4.442 -15.493 60.835 1.00 86.81 86 SER A C 1
ATOM 694 O O . SER A 1 86 ? 3.918 -16.539 61.221 1.00 86.81 86 SER A O 1
ATOM 696 N N . THR A 1 87 ? 3.932 -14.799 59.823 1.00 83.88 87 THR A N 1
ATOM 697 C CA . THR A 1 87 ? 2.792 -15.226 58.992 1.00 83.88 87 THR A CA 1
ATOM 698 C C . THR A 1 87 ? 3.202 -16.105 57.808 1.00 83.88 87 THR A C 1
ATOM 700 O O . THR A 1 87 ? 2.337 -16.646 57.125 1.00 83.88 87 THR A O 1
ATOM 703 N N . ASP A 1 88 ? 4.499 -16.344 57.606 1.00 81.38 88 ASP A N 1
ATOM 704 C CA . ASP A 1 88 ? 4.982 -17.317 56.626 1.00 81.38 88 ASP A CA 1
ATOM 705 C C . ASP A 1 88 ? 4.687 -18.761 57.081 1.00 81.38 88 ASP A C 1
ATOM 707 O O . ASP A 1 88 ? 5.168 -19.220 58.120 1.00 81.38 88 ASP A O 1
ATOM 711 N N . ARG A 1 89 ? 3.900 -19.496 56.282 1.00 76.94 89 ARG A N 1
ATOM 712 C CA . ARG A 1 89 ? 3.508 -20.890 56.561 1.00 76.94 89 ARG A CA 1
ATOM 713 C C . ARG A 1 89 ? 4.662 -21.888 56.397 1.00 76.94 89 ARG A C 1
ATOM 715 O O . ARG A 1 89 ? 4.544 -23.011 56.879 1.00 76.94 89 ARG A O 1
ATOM 722 N N . ASN A 1 90 ? 5.770 -21.501 55.758 1.00 78.50 90 ASN A N 1
ATOM 723 C CA . ASN A 1 90 ? 6.957 -22.353 55.621 1.00 78.50 90 ASN A CA 1
ATOM 724 C C . ASN A 1 90 ? 7.788 -22.419 56.913 1.00 78.50 90 ASN A C 1
ATOM 726 O O . ASN A 1 90 ? 8.668 -23.271 57.052 1.00 78.50 90 ASN A O 1
ATOM 730 N N . ILE A 1 91 ? 7.512 -21.533 57.873 1.00 82.38 91 ILE A N 1
ATOM 731 C CA . ILE A 1 91 ? 8.177 -21.515 59.171 1.00 82.38 91 ILE A CA 1
ATOM 732 C C . ILE A 1 91 ? 7.428 -22.444 60.122 1.00 82.38 91 ILE A C 1
ATOM 734 O O . ILE A 1 91 ? 6.364 -22.112 60.632 1.00 82.38 91 ILE A O 1
ATOM 738 N N . ILE A 1 92 ? 8.015 -23.613 60.371 1.00 81.44 92 ILE A N 1
ATOM 739 C CA . ILE A 1 92 ? 7.472 -24.639 61.277 1.00 81.44 92 ILE A CA 1
ATOM 740 C C . ILE A 1 92 ? 8.107 -24.611 62.675 1.00 81.44 92 ILE A C 1
ATOM 742 O O . ILE A 1 92 ? 7.584 -25.226 63.602 1.00 81.44 92 ILE A O 1
ATOM 746 N N . ASP A 1 93 ? 9.218 -23.887 62.837 1.00 81.81 93 ASP A N 1
ATOM 747 C CA . ASP A 1 93 ? 9.940 -23.749 64.101 1.00 81.81 93 ASP A CA 1
ATOM 748 C C . ASP A 1 93 ? 9.869 -22.308 64.630 1.00 81.81 93 ASP A C 1
ATOM 750 O O . ASP A 1 93 ? 10.213 -21.347 63.940 1.00 81.81 93 ASP A O 1
ATOM 754 N N . ALA A 1 94 ? 9.458 -22.151 65.889 1.00 83.06 94 ALA A N 1
ATOM 755 C CA . ALA A 1 94 ? 9.335 -20.846 66.526 1.00 83.06 94 ALA A CA 1
ATOM 756 C C . ALA A 1 94 ? 10.694 -20.205 66.870 1.00 83.06 94 ALA A C 1
ATOM 758 O O . ALA A 1 94 ? 10.736 -18.979 67.028 1.00 83.06 94 ALA A O 1
ATOM 759 N N . SER A 1 95 ? 11.795 -20.969 66.925 1.00 83.69 95 SER A N 1
ATOM 760 C CA . SER A 1 95 ? 13.155 -20.413 67.046 1.00 83.69 95 SER A CA 1
ATOM 761 C C . SER A 1 95 ? 13.777 -19.960 65.723 1.00 83.69 95 SER A C 1
ATOM 763 O O . SER A 1 95 ? 14.820 -19.304 65.741 1.00 83.69 95 SER A O 1
ATOM 765 N N . ALA A 1 96 ? 13.150 -20.245 64.577 1.00 85.38 96 ALA A N 1
ATOM 766 C CA . ALA A 1 96 ? 13.662 -19.817 63.279 1.00 85.38 96 ALA A CA 1
ATOM 767 C C . ALA A 1 96 ? 13.784 -18.287 63.196 1.00 85.38 96 ALA A C 1
ATOM 769 O O . ALA A 1 96 ? 12.956 -17.564 63.750 1.00 85.38 96 ALA A O 1
ATOM 770 N N . SER A 1 97 ? 14.781 -17.791 62.453 1.00 82.25 97 SER A N 1
ATOM 771 C CA . SER A 1 97 ? 15.117 -16.358 62.345 1.00 82.25 97 SER A CA 1
ATOM 772 C C . SER A 1 97 ? 13.904 -15.419 62.123 1.00 82.25 97 SER A C 1
ATOM 774 O O . SER A 1 97 ? 13.818 -14.394 62.810 1.00 82.25 97 SER A O 1
ATOM 776 N N . PRO A 1 98 ? 12.901 -15.758 61.279 1.00 81.19 98 PRO A N 1
ATOM 777 C CA . PRO A 1 98 ? 11.718 -14.908 61.091 1.00 81.19 98 PRO A CA 1
ATOM 778 C C . PRO A 1 98 ? 10.823 -14.770 62.332 1.00 81.19 98 PRO A C 1
ATOM 780 O O . PRO A 1 98 ? 10.263 -13.699 62.553 1.00 81.19 98 PRO A O 1
ATOM 783 N N . SER A 1 99 ? 10.734 -15.798 63.183 1.00 85.50 99 SER A N 1
ATOM 784 C CA . SER A 1 99 ? 9.982 -15.782 64.450 1.00 85.50 99 SER A CA 1
ATOM 785 C C . SER A 1 99 ? 10.856 -15.297 65.620 1.00 85.50 99 SER A C 1
ATOM 787 O O . SER A 1 99 ? 10.450 -14.423 66.388 1.00 85.50 99 SER A O 1
ATOM 789 N N . ASN A 1 100 ? 12.092 -15.798 65.707 1.00 86.56 100 ASN A N 1
ATOM 790 C CA . ASN A 1 100 ? 13.106 -15.488 66.719 1.00 86.56 100 ASN A CA 1
ATOM 791 C C . ASN A 1 100 ? 12.567 -15.558 68.161 1.00 86.56 100 ASN A C 1
ATOM 793 O O . ASN A 1 100 ? 12.869 -14.711 69.007 1.00 86.56 100 ASN A O 1
ATOM 797 N N . ASN A 1 101 ? 11.694 -16.532 68.426 1.00 88.00 101 ASN A N 1
ATOM 798 C CA . ASN A 1 101 ? 11.116 -16.744 69.743 1.00 88.00 101 ASN A CA 1
ATOM 799 C C . ASN A 1 101 ? 12.099 -17.531 70.619 1.00 88.00 101 ASN A C 1
ATOM 801 O O . ASN A 1 101 ? 12.904 -18.321 70.131 1.00 88.00 101 ASN A O 1
ATOM 805 N N . ILE A 1 102 ? 12.042 -17.311 71.929 1.00 86.00 102 ILE A N 1
ATOM 806 C CA . ILE A 1 102 ? 12.978 -17.909 72.887 1.00 86.00 102 ILE A CA 1
ATOM 807 C C . ILE A 1 102 ? 12.238 -18.984 73.675 1.00 86.00 102 ILE A C 1
ATOM 809 O O . ILE A 1 102 ? 11.144 -18.738 74.186 1.00 86.00 102 ILE A O 1
ATOM 813 N N . GLN A 1 103 ? 12.832 -20.166 73.801 1.00 82.12 103 GLN A N 1
ATOM 814 C CA . GLN A 1 103 ? 12.258 -21.247 74.595 1.00 82.12 103 GLN A CA 1
ATOM 815 C C . GLN A 1 103 ? 12.451 -20.980 76.099 1.00 82.12 103 GLN A C 1
ATOM 817 O O . GLN A 1 103 ? 13.530 -20.585 76.542 1.00 82.12 103 GLN A O 1
ATOM 822 N N . VAL A 1 104 ? 11.400 -21.184 76.897 1.00 77.50 104 VAL A N 1
ATOM 823 C CA . VAL A 1 104 ? 11.414 -21.033 78.361 1.00 77.50 104 VAL A CA 1
ATOM 824 C C . VAL A 1 104 ? 10.789 -22.284 78.980 1.00 77.50 104 VAL A C 1
ATOM 826 O O . VAL A 1 104 ? 9.582 -22.514 78.887 1.00 77.50 104 VAL A O 1
ATOM 829 N N . GLY A 1 105 ? 11.618 -23.124 79.606 1.00 74.19 105 GLY A N 1
ATOM 830 C CA . GLY A 1 105 ? 11.182 -24.429 80.112 1.00 74.19 105 GLY A CA 1
ATOM 831 C C . GLY A 1 105 ? 10.711 -25.344 78.974 1.00 74.19 105 GLY A C 1
ATOM 832 O O . GLY A 1 105 ? 11.457 -25.585 78.032 1.00 74.19 105 GLY A O 1
ATOM 833 N N . LYS A 1 106 ? 9.470 -25.847 79.055 1.00 71.38 106 LYS A N 1
ATOM 834 C CA . LYS A 1 106 ? 8.841 -26.679 78.005 1.00 71.38 106 LYS A CA 1
ATOM 835 C C . LYS A 1 106 ? 8.005 -25.886 76.983 1.00 71.38 106 LYS A C 1
ATOM 837 O O . LYS A 1 106 ? 7.400 -26.503 76.114 1.00 71.38 106 LYS A O 1
ATOM 842 N N . GLY A 1 107 ? 7.933 -24.557 77.087 1.00 79.06 107 GLY A N 1
ATOM 843 C CA . GLY A 1 107 ? 7.135 -23.711 76.190 1.00 79.06 107 GLY A CA 1
ATOM 844 C C . GLY A 1 107 ? 7.922 -22.528 75.631 1.00 79.06 107 GLY A C 1
ATOM 845 O O . GLY A 1 107 ? 9.150 -22.492 75.700 1.00 79.06 107 GLY A O 1
ATOM 846 N N . TRP A 1 108 ? 7.210 -21.556 75.070 1.00 86.88 108 TRP A N 1
ATOM 847 C CA . TRP A 1 108 ? 7.793 -20.402 74.382 1.00 86.88 108 TRP A CA 1
ATOM 848 C C . TRP A 1 108 ? 7.594 -19.121 75.182 1.00 86.88 108 TRP A C 1
ATOM 850 O O . TRP A 1 108 ? 6.642 -19.003 75.947 1.00 86.88 108 TRP A O 1
ATOM 860 N N . LYS A 1 109 ? 8.497 -18.151 75.028 1.00 85.88 109 LYS A N 1
ATOM 861 C CA . LYS A 1 109 ? 8.455 -16.887 75.776 1.00 85.88 109 LYS A CA 1
ATOM 862 C C . LYS A 1 109 ? 7.313 -15.967 75.337 1.00 85.88 109 LYS A C 1
ATOM 864 O O . LYS A 1 109 ? 6.768 -15.223 76.157 1.00 85.88 109 LYS A O 1
ATOM 869 N N . TYR A 1 110 ? 6.965 -16.016 74.055 1.00 90.25 110 TYR A N 1
ATOM 870 C CA . TYR A 1 110 ? 5.926 -15.182 73.463 1.00 90.25 110 TYR A CA 1
ATOM 871 C C . TYR A 1 110 ? 4.909 -16.021 72.693 1.00 90.25 110 TYR A C 1
ATOM 873 O O . TYR A 1 110 ? 5.267 -17.022 72.075 1.00 90.25 110 TYR A O 1
ATOM 881 N N . PHE A 1 111 ? 3.660 -15.570 72.681 1.00 90.06 111 PHE A N 1
ATOM 882 C CA . PHE A 1 111 ? 2.624 -16.077 71.786 1.00 90.06 111 PHE A CA 1
ATOM 883 C C . PHE A 1 111 ? 2.059 -14.941 70.950 1.00 90.06 111 PHE A C 1
ATOM 885 O O . PHE A 1 111 ? 1.903 -13.832 71.455 1.00 90.06 111 PHE A O 1
ATOM 892 N N . ARG A 1 112 ? 1.691 -15.220 69.703 1.00 90.69 112 ARG A N 1
ATOM 893 C CA . ARG A 1 112 ? 0.869 -14.319 68.902 1.00 90.69 112 ARG A CA 1
ATOM 894 C C . ARG A 1 112 ? -0.598 -14.739 68.915 1.00 90.69 112 ARG A C 1
ATOM 896 O O . ARG A 1 112 ? -0.921 -15.901 69.174 1.00 90.69 112 ARG A O 1
ATOM 903 N N . LYS A 1 113 ? -1.451 -13.778 68.583 1.00 90.75 113 LYS A N 1
ATOM 904 C CA . LYS A 1 113 ? -2.836 -13.993 68.185 1.00 90.75 113 LYS A CA 1
ATOM 905 C C . LYS A 1 113 ? -3.202 -13.016 67.074 1.00 90.75 113 LYS A C 1
ATOM 907 O O . LYS A 1 113 ? -3.125 -11.801 67.286 1.00 90.75 113 LYS A O 1
ATOM 912 N N . ILE A 1 114 ? -3.598 -13.550 65.929 1.00 90.19 114 ILE A N 1
ATOM 913 C CA . ILE A 1 114 ? -4.169 -12.803 64.810 1.00 90.19 114 ILE A CA 1
ATOM 914 C C . ILE A 1 114 ? -5.688 -12.978 64.846 1.00 90.19 114 ILE A C 1
ATOM 916 O O . ILE A 1 114 ? -6.178 -14.075 65.091 1.00 90.19 114 ILE A O 1
ATOM 920 N N . THR A 1 115 ? -6.435 -11.892 64.664 1.00 89.31 115 THR A N 1
ATOM 921 C CA . THR A 1 115 ? -7.904 -11.914 64.586 1.00 89.31 115 THR A CA 1
ATOM 922 C C . THR A 1 115 ? -8.349 -11.110 63.379 1.00 89.31 115 THR A C 1
ATOM 924 O O . THR A 1 115 ? -7.949 -9.950 63.239 1.00 89.31 115 THR A O 1
ATOM 927 N N . VAL A 1 116 ? -9.180 -11.708 62.528 1.00 85.25 116 VAL A N 1
ATOM 928 C CA . VAL A 1 116 ? -9.609 -11.126 61.256 1.00 85.25 116 VAL A CA 1
ATOM 929 C C . VAL A 1 116 ? -11.118 -10.925 61.298 1.00 85.25 116 VAL A C 1
ATOM 931 O O . VAL A 1 116 ? -11.890 -11.865 61.436 1.00 85.25 116 VAL A O 1
ATOM 934 N N . LEU A 1 117 ? -11.556 -9.668 61.224 1.00 83.38 117 LEU A N 1
ATOM 935 C CA . LEU A 1 117 ? -12.973 -9.314 61.266 1.00 83.38 117 LEU A CA 1
ATOM 936 C C . LEU A 1 117 ? -13.462 -8.870 59.887 1.00 83.38 117 LEU A C 1
ATOM 938 O O . LEU A 1 117 ? -12.850 -8.013 59.239 1.00 83.38 117 LEU A O 1
ATOM 942 N N . ARG A 1 118 ? -14.607 -9.423 59.477 1.00 76.44 118 ARG A N 1
ATOM 943 C CA . ARG A 1 118 ? -15.347 -9.019 58.276 1.00 76.44 118 ARG A CA 1
ATOM 944 C C . ARG A 1 118 ? -16.088 -7.704 58.524 1.00 76.44 118 ARG A C 1
ATOM 946 O O . ARG A 1 118 ? -16.683 -7.528 59.588 1.00 76.44 118 ARG A O 1
ATOM 953 N N . ILE A 1 119 ? -16.057 -6.794 57.548 1.00 76.69 119 ILE A N 1
ATOM 954 C CA . ILE A 1 119 ? -16.866 -5.568 57.547 1.00 76.69 119 ILE A CA 1
ATOM 955 C C . ILE A 1 119 ? -18.095 -5.840 56.666 1.00 76.69 119 ILE A C 1
ATOM 957 O O . ILE A 1 119 ? -17.919 -6.031 55.466 1.00 76.69 119 ILE A O 1
ATOM 961 N N . PRO A 1 120 ? -19.322 -5.887 57.220 1.00 60.59 120 PRO A N 1
ATOM 962 C CA . PRO A 1 120 ? -20.518 -6.278 56.463 1.00 60.59 120 PRO A CA 1
ATOM 963 C C . PRO A 1 120 ? -20.832 -5.380 55.258 1.00 60.59 120 PRO A C 1
ATOM 965 O O . PRO A 1 120 ? -21.417 -5.844 54.289 1.00 60.59 120 PRO A O 1
ATOM 968 N N . GLU A 1 121 ? -20.440 -4.107 55.324 1.00 66.31 121 GLU A N 1
ATOM 969 C CA . GLU A 1 121 ? -20.726 -3.086 54.306 1.00 66.31 121 GLU A CA 1
ATOM 970 C C . GLU A 1 121 ? -19.683 -3.050 53.171 1.00 66.31 121 GLU A C 1
ATOM 972 O O . GLU A 1 121 ? -19.953 -2.498 52.110 1.00 66.31 121 GLU A O 1
ATOM 977 N N . GLU A 1 122 ? -18.505 -3.662 53.359 1.00 67.31 122 GLU A N 1
ATOM 978 C CA . GLU A 1 122 ? -17.431 -3.703 52.357 1.00 67.31 122 GLU A CA 1
ATOM 979 C C . GLU A 1 122 ? -16.852 -5.128 52.224 1.00 67.31 122 GLU A C 1
ATOM 981 O O . GLU A 1 122 ? -15.901 -5.484 52.931 1.00 67.31 122 GLU A O 1
ATOM 986 N N . PRO A 1 123 ? -17.377 -5.963 51.305 1.00 60.03 123 PRO A N 1
ATOM 987 C CA . PRO A 1 123 ? -17.024 -7.385 51.219 1.00 60.03 123 PRO A CA 1
ATOM 988 C C . PRO A 1 123 ? -15.540 -7.639 50.904 1.00 60.03 123 PRO A C 1
ATOM 990 O O . PRO A 1 123 ? -14.988 -8.654 51.335 1.00 60.03 123 PRO A O 1
ATOM 993 N N . PHE A 1 124 ? -14.872 -6.694 50.233 1.00 65.50 124 PHE A N 1
ATOM 994 C CA . PHE A 1 124 ? -13.451 -6.746 49.858 1.00 65.50 124 PHE A CA 1
ATOM 995 C C . PHE A 1 124 ? -12.508 -6.106 50.882 1.00 65.50 124 PHE A C 1
ATOM 997 O O . PHE A 1 124 ? -11.347 -5.843 50.560 1.00 65.50 124 PHE A O 1
ATOM 1004 N N . THR A 1 125 ? -12.989 -5.863 52.104 1.00 71.81 125 THR A N 1
ATOM 1005 C CA . THR A 1 125 ? -12.219 -5.246 53.185 1.00 71.81 125 THR A CA 1
ATOM 1006 C C . THR A 1 125 ? -12.230 -6.133 54.445 1.00 71.81 125 THR A C 1
ATOM 1008 O O . THR A 1 125 ? -13.244 -6.738 54.807 1.00 71.81 125 THR A O 1
ATOM 1011 N N . ARG A 1 126 ? -11.087 -6.248 55.139 1.00 79.81 126 ARG A N 1
ATOM 1012 C CA . ARG A 1 126 ? -10.961 -6.925 56.448 1.00 79.81 126 ARG A CA 1
ATOM 1013 C C . ARG A 1 126 ? -10.253 -6.037 57.450 1.00 79.81 126 ARG A C 1
ATOM 1015 O O . ARG A 1 126 ? -9.309 -5.322 57.115 1.00 79.81 126 ARG A O 1
ATOM 1022 N N . LYS A 1 127 ? -10.668 -6.138 58.710 1.00 86.38 127 LYS A N 1
ATOM 1023 C CA . LYS A 1 127 ? -9.995 -5.502 59.843 1.00 86.38 127 LYS A CA 1
ATOM 1024 C C . LYS A 1 127 ? -9.170 -6.546 60.587 1.00 86.38 127 LYS A C 1
ATOM 1026 O O . LYS A 1 127 ? -9.732 -7.462 61.183 1.00 86.38 127 LYS A O 1
ATOM 1031 N N . VAL A 1 128 ? -7.849 -6.402 60.561 1.00 88.25 128 VAL A N 1
ATOM 1032 C CA . VAL A 1 128 ? -6.904 -7.377 61.121 1.00 88.25 128 VAL A CA 1
ATOM 1033 C C . VAL A 1 128 ? -6.277 -6.830 62.400 1.00 88.25 128 VAL A C 1
ATOM 1035 O O . VAL A 1 128 ? -5.715 -5.734 62.403 1.00 88.25 128 VAL A O 1
ATOM 1038 N N . TYR A 1 129 ? -6.349 -7.612 63.477 1.00 90.31 129 TYR A N 1
ATOM 1039 C CA . TYR A 1 129 ? -5.673 -7.368 64.751 1.00 90.31 129 TYR A CA 1
ATOM 1040 C C . TYR A 1 129 ? -4.520 -8.351 64.919 1.00 90.31 129 TYR A C 1
ATOM 1042 O O . TYR A 1 129 ? -4.727 -9.553 64.786 1.00 90.31 129 TYR A O 1
ATOM 1050 N N . ILE A 1 130 ? -3.332 -7.864 65.282 1.00 91.50 130 ILE A N 1
ATOM 1051 C CA . ILE A 1 130 ? -2.191 -8.718 65.643 1.00 91.50 130 ILE A CA 1
ATOM 1052 C C . ILE A 1 130 ? -1.739 -8.344 67.049 1.00 91.50 130 ILE A C 1
ATOM 1054 O O . ILE A 1 130 ? -1.367 -7.197 67.305 1.00 91.50 130 ILE A O 1
ATOM 1058 N N . ARG A 1 131 ? -1.760 -9.318 67.962 1.00 92.06 131 ARG A N 1
ATOM 1059 C CA . ARG A 1 131 ? -1.362 -9.154 69.367 1.00 92.06 131 ARG A CA 1
ATOM 1060 C C . ARG A 1 131 ? -0.248 -10.124 69.727 1.00 92.06 131 ARG A C 1
ATOM 1062 O O . ARG A 1 131 ? -0.312 -11.292 69.350 1.00 92.06 131 ARG A O 1
ATOM 1069 N N . ILE A 1 132 ? 0.736 -9.665 70.498 1.00 92.06 132 ILE A N 1
ATOM 1070 C CA . ILE A 1 132 ? 1.764 -10.527 71.099 1.00 92.06 132 ILE A CA 1
ATOM 1071 C C . ILE A 1 132 ? 1.630 -10.512 72.617 1.00 92.06 132 ILE A C 1
ATOM 1073 O O . ILE A 1 132 ? 1.583 -9.455 73.249 1.00 92.06 132 ILE A O 1
ATOM 1077 N N . TYR A 1 133 ? 1.621 -11.705 73.197 1.00 89.44 133 TYR A N 1
ATOM 1078 C CA . TYR A 1 133 ? 1.485 -11.969 74.618 1.00 89.44 133 TYR A CA 1
ATOM 1079 C C . TYR A 1 133 ? 2.784 -12.524 75.194 1.00 89.44 133 TYR A C 1
ATOM 1081 O O . TYR A 1 133 ? 3.481 -13.308 74.551 1.00 89.44 133 TYR A O 1
ATOM 1089 N N . LYS A 1 134 ? 3.079 -12.159 76.440 1.00 87.06 134 LYS A N 1
ATOM 1090 C CA . LYS A 1 134 ? 4.109 -12.791 77.265 1.00 87.06 134 LYS A CA 1
ATOM 1091 C C . LYS A 1 134 ? 3.541 -14.019 77.969 1.00 87.06 134 LYS A C 1
ATOM 1093 O O . LYS A 1 134 ? 2.429 -13.958 78.496 1.00 87.06 134 LYS A O 1
ATOM 1098 N N . THR A 1 135 ? 4.310 -15.100 78.029 1.00 83.62 135 THR A N 1
ATOM 1099 C CA . THR A 1 135 ? 3.907 -16.337 78.714 1.00 83.62 135 THR A CA 1
ATOM 1100 C C . THR A 1 135 ? 4.246 -16.338 80.203 1.00 83.62 135 THR A C 1
ATOM 1102 O O . THR A 1 135 ? 5.101 -15.580 80.676 1.00 83.62 135 THR A O 1
ATOM 1105 N N . SER A 1 136 ? 3.546 -17.183 80.966 1.00 72.56 136 SER A N 1
ATOM 1106 C CA . SER A 1 136 ? 3.831 -17.380 82.388 1.00 72.56 136 SER A CA 1
ATOM 1107 C C . SER A 1 136 ? 5.091 -18.202 82.623 1.00 72.56 136 SER A C 1
ATOM 1109 O O . SER A 1 136 ? 5.268 -19.268 82.045 1.00 72.56 136 SER A O 1
ATOM 1111 N N . ILE A 1 137 ? 5.917 -17.758 83.573 1.00 66.94 137 ILE A N 1
ATOM 1112 C CA . ILE A 1 137 ? 7.091 -18.510 84.040 1.00 66.94 137 ILE A CA 1
ATOM 1113 C C . ILE A 1 137 ? 6.660 -19.794 84.781 1.00 66.94 137 ILE A C 1
ATOM 1115 O O . ILE A 1 137 ? 7.383 -20.784 84.756 1.00 66.94 137 ILE A O 1
ATOM 1119 N N . THR A 1 138 ? 5.477 -19.805 85.412 1.00 67.44 138 THR A N 1
ATOM 1120 C CA . THR A 1 138 ? 4.934 -20.972 86.138 1.00 67.44 138 THR A CA 1
ATOM 1121 C C . THR A 1 138 ? 4.046 -21.871 85.274 1.00 67.44 138 THR A C 1
ATOM 1123 O O . THR A 1 138 ? 3.858 -23.037 85.609 1.00 67.44 138 THR A O 1
ATOM 1126 N N . ASN A 1 139 ? 3.521 -21.358 84.156 1.00 70.94 139 ASN A N 1
ATOM 1127 C CA . ASN A 1 139 ? 2.757 -22.122 83.168 1.00 70.94 139 ASN A CA 1
ATOM 1128 C C . ASN A 1 139 ? 3.087 -21.628 81.744 1.00 70.94 139 ASN A C 1
ATOM 1130 O O . ASN A 1 139 ? 2.378 -20.770 81.210 1.00 70.94 139 ASN A O 1
ATOM 1134 N N . PRO A 1 140 ? 4.140 -22.165 81.104 1.00 64.75 140 PRO A N 1
ATOM 1135 C CA . PRO A 1 140 ? 4.644 -21.671 79.820 1.00 64.75 140 PRO A CA 1
ATOM 1136 C C . PRO A 1 140 ? 3.722 -21.968 78.617 1.00 64.75 140 PRO A C 1
ATOM 1138 O O . PRO A 1 140 ? 4.120 -21.763 77.473 1.00 64.75 140 PRO A O 1
ATOM 1141 N N . LEU A 1 141 ? 2.492 -22.433 78.865 1.00 65.62 141 LEU A N 1
ATOM 1142 C CA . LEU A 1 141 ? 1.431 -22.638 77.875 1.00 65.62 141 LEU A CA 1
ATOM 1143 C C . LEU A 1 141 ? 0.301 -21.597 77.975 1.00 65.62 141 LEU A C 1
ATOM 1145 O O . LEU A 1 141 ? -0.588 -21.591 77.128 1.00 65.62 141 LEU A O 1
ATOM 1149 N N . ALA A 1 142 ? 0.322 -20.713 78.981 1.00 70.62 142 ALA A N 1
ATOM 1150 C CA . ALA A 1 142 ? -0.718 -19.708 79.201 1.00 70.62 142 ALA A CA 1
ATOM 1151 C C . ALA A 1 142 ? -0.174 -18.269 79.039 1.00 70.62 142 ALA A C 1
ATOM 1153 O O . ALA A 1 142 ? 0.883 -17.946 79.601 1.00 70.62 142 ALA A O 1
ATOM 1154 N N . PRO A 1 143 ? -0.878 -17.385 78.303 1.00 79.56 143 PRO A N 1
ATOM 1155 C CA . PRO A 1 143 ? -0.523 -15.971 78.202 1.00 79.56 143 PRO A CA 1
ATOM 1156 C C . PRO A 1 143 ? -0.867 -15.218 79.498 1.00 79.56 143 PRO A C 1
ATOM 1158 O O . PRO A 1 143 ? -1.881 -15.498 80.133 1.00 79.56 143 PRO A O 1
ATOM 1161 N N . ILE A 1 144 ? -0.036 -14.243 79.879 1.00 80.12 144 ILE A N 1
ATOM 1162 C CA . ILE A 1 144 ? -0.254 -13.371 81.050 1.00 80.12 144 ILE A CA 1
ATOM 1163 C C . ILE A 1 144 ? -0.579 -11.936 80.634 1.00 80.12 144 ILE A C 1
ATOM 1165 O O . ILE A 1 144 ? -1.535 -11.347 81.126 1.00 80.12 144 ILE A O 1
ATOM 1169 N N . GLU A 1 145 ? 0.268 -11.339 79.795 1.00 83.75 145 GLU A N 1
ATOM 1170 C CA . GLU A 1 145 ? 0.255 -9.897 79.522 1.00 83.75 145 GLU A CA 1
ATOM 1171 C C . GLU A 1 145 ? 0.388 -9.654 78.021 1.00 83.75 145 GLU A C 1
ATOM 1173 O O . GLU A 1 145 ? 1.277 -10.218 77.382 1.00 83.75 145 GLU A O 1
ATOM 1178 N N . THR A 1 146 ? -0.450 -8.779 77.465 1.00 87.19 146 THR A N 1
ATOM 1179 C CA . THR A 1 146 ? -0.269 -8.257 76.105 1.00 87.19 146 THR A CA 1
ATOM 1180 C C . THR A 1 146 ? 0.906 -7.278 76.087 1.00 87.19 146 THR A C 1
ATOM 1182 O O . THR A 1 146 ? 0.880 -6.249 76.764 1.00 87.19 146 THR A O 1
ATOM 1185 N N . LEU A 1 147 ? 1.946 -7.583 75.310 1.00 88.75 147 LEU A N 1
ATOM 1186 C CA . LEU A 1 147 ? 3.137 -6.740 75.179 1.00 88.75 147 LEU A CA 1
ATOM 1187 C C . LEU A 1 147 ? 2.988 -5.682 74.083 1.00 88.75 147 LEU A C 1
ATOM 1189 O O . LEU A 1 147 ? 3.462 -4.561 74.271 1.00 88.75 147 LEU A O 1
ATOM 1193 N N . ALA A 1 148 ? 2.341 -6.035 72.968 1.00 89.56 148 ALA A N 1
ATOM 1194 C CA . ALA A 1 148 ? 2.100 -5.153 71.829 1.00 89.56 148 ALA A CA 1
ATOM 1195 C C . ALA A 1 148 ? 0.841 -5.572 71.050 1.00 89.56 148 ALA A C 1
ATOM 1197 O O . ALA A 1 148 ? 0.505 -6.758 70.992 1.00 89.56 148 ALA A O 1
ATOM 1198 N N . GLU A 1 149 ? 0.178 -4.594 70.434 1.00 90.25 149 GLU A N 1
ATOM 1199 C CA . GLU A 1 149 ? -0.993 -4.762 69.569 1.00 90.25 149 GLU A CA 1
ATOM 1200 C C . GLU A 1 149 ? -0.916 -3.775 68.396 1.00 90.25 149 GLU A C 1
ATOM 1202 O O . GLU A 1 149 ? -0.522 -2.625 68.589 1.00 90.25 149 GLU A O 1
ATOM 1207 N N . THR A 1 150 ? -1.308 -4.215 67.198 1.00 89.69 150 THR A N 1
ATOM 1208 C CA . THR A 1 150 ? -1.559 -3.340 66.044 1.00 89.69 150 THR A CA 1
ATOM 1209 C C . THR A 1 150 ? -2.868 -3.719 65.363 1.00 89.69 150 THR A C 1
ATOM 1211 O O . THR A 1 150 ? -3.309 -4.870 65.437 1.00 89.69 150 THR A O 1
ATOM 1214 N N . VAL A 1 151 ? -3.466 -2.748 64.679 1.00 90.19 151 VAL A N 1
ATOM 1215 C CA . VAL A 1 151 ? -4.686 -2.916 63.892 1.00 90.19 151 VAL A CA 1
ATOM 1216 C C . VAL A 1 151 ? -4.508 -2.260 62.527 1.00 90.19 151 VAL A C 1
ATOM 1218 O O . VAL A 1 151 ? -3.969 -1.159 62.427 1.00 90.19 151 VAL A O 1
ATOM 1221 N N . SER A 1 152 ? -4.962 -2.927 61.469 1.00 85.75 152 SER A N 1
ATOM 1222 C CA . SER A 1 152 ? -4.999 -2.348 60.126 1.00 85.75 152 SER A CA 1
ATOM 1223 C C . SER A 1 152 ? -6.221 -2.833 59.356 1.00 85.75 152 SER A C 1
ATOM 1225 O O . SER A 1 152 ? -6.801 -3.873 59.673 1.00 85.75 152 SER A O 1
ATOM 1227 N N . VAL A 1 153 ? -6.620 -2.047 58.361 1.00 83.25 153 VAL A N 1
ATOM 1228 C CA . VAL A 1 153 ? -7.682 -2.389 57.419 1.00 83.25 153 VAL A CA 1
ATOM 1229 C C . VAL A 1 153 ? -7.011 -2.747 56.098 1.00 83.25 153 VAL A C 1
ATOM 1231 O O . VAL A 1 153 ? -6.260 -1.938 55.557 1.00 83.25 153 VAL A O 1
ATOM 1234 N N . LEU A 1 154 ? -7.238 -3.967 55.617 1.00 77.69 154 LEU A N 1
ATOM 1235 C CA . LEU A 1 154 ? -6.671 -4.482 54.370 1.00 77.69 154 LEU A CA 1
ATOM 1236 C C . LEU A 1 154 ? -7.792 -4.623 53.334 1.00 77.69 154 LEU A C 1
ATOM 1238 O O . LEU A 1 154 ? -8.852 -5.159 53.657 1.00 77.69 154 LEU A O 1
ATOM 1242 N N . LYS A 1 155 ? -7.553 -4.139 52.109 1.00 67.88 155 LYS A N 1
ATOM 1243 C CA . LYS A 1 155 ? -8.500 -4.177 50.984 1.00 67.88 155 LYS A CA 1
ATOM 1244 C C . LYS A 1 155 ? -7.879 -4.902 49.792 1.00 67.88 155 LYS A C 1
ATOM 1246 O O . LYS A 1 155 ? -6.717 -4.658 49.475 1.00 67.88 155 LYS A O 1
ATOM 1251 N N . THR A 1 156 ? -8.654 -5.754 49.127 1.00 60.16 156 THR A N 1
ATOM 1252 C CA . THR A 1 156 ? -8.265 -6.408 47.864 1.00 60.16 156 THR A CA 1
ATOM 1253 C C . THR A 1 156 ? -8.824 -5.653 46.656 1.00 60.16 156 THR A C 1
ATOM 1255 O O . THR A 1 156 ? -9.941 -5.141 46.717 1.00 60.16 156 THR A O 1
ATOM 1258 N N . ILE A 1 157 ? -8.072 -5.600 45.554 1.00 53.50 157 ILE A N 1
ATOM 1259 C CA . ILE A 1 157 ? -8.512 -4.999 44.286 1.00 53.50 157 ILE A CA 1
ATOM 1260 C C . ILE A 1 157 ? -9.259 -6.081 43.495 1.00 53.50 157 ILE A C 1
ATOM 1262 O O . ILE A 1 157 ? -8.636 -7.030 43.030 1.00 53.50 157 ILE A O 1
ATOM 1266 N N . ALA A 1 158 ? -10.583 -5.970 43.369 1.00 50.81 158 ALA A N 1
ATOM 1267 C CA . ALA A 1 158 ? -11.340 -6.742 42.385 1.00 50.81 158 ALA A CA 1
ATOM 1268 C C . ALA A 1 158 ? -11.317 -5.976 41.055 1.00 50.81 158 ALA A C 1
ATOM 1270 O O . ALA A 1 158 ? -11.585 -4.775 41.031 1.00 50.81 158 ALA A O 1
ATOM 1271 N N . THR A 1 159 ? -10.957 -6.644 39.960 1.00 54.44 159 THR A N 1
ATOM 1272 C CA . THR A 1 159 ? -11.046 -6.059 38.620 1.00 54.44 159 THR A CA 1
ATOM 1273 C C . THR A 1 159 ? -12.500 -6.122 38.170 1.00 54.44 159 THR A C 1
ATOM 1275 O O . THR A 1 159 ? -13.002 -7.194 37.844 1.00 54.44 159 THR A O 1
ATOM 1278 N N . GLU A 1 160 ? -13.188 -4.984 38.183 1.00 64.50 160 GLU A N 1
ATOM 1279 C CA . GLU A 1 160 ? -14.507 -4.867 37.564 1.00 64.50 160 GLU A CA 1
ATOM 1280 C C . GLU A 1 160 ? -14.345 -4.802 36.043 1.00 64.50 160 GLU A C 1
ATOM 1282 O O . GLU A 1 160 ? -13.553 -4.017 35.513 1.00 64.50 160 GLU A O 1
ATOM 1287 N N . TYR A 1 161 ? -15.084 -5.656 35.344 1.00 81.38 161 TYR A N 1
ATOM 1288 C CA . TYR A 1 161 ? -15.183 -5.641 33.894 1.00 81.38 161 TYR A CA 1
ATOM 1289 C C . TYR A 1 161 ? -16.495 -4.985 33.484 1.00 81.38 161 TYR A C 1
ATOM 1291 O O . TYR A 1 161 ? -17.485 -5.044 34.208 1.00 81.38 161 TYR A O 1
ATOM 1299 N N . THR A 1 162 ? -16.479 -4.335 32.327 1.00 84.75 162 THR A N 1
ATOM 1300 C CA . THR A 1 162 ? -17.658 -3.707 31.736 1.00 84.75 162 THR A CA 1
ATOM 1301 C C . THR A 1 162 ? -17.753 -4.111 30.275 1.00 84.75 162 THR A C 1
ATOM 1303 O O . THR A 1 162 ? -16.738 -4.436 29.649 1.00 84.75 162 THR A O 1
ATOM 1306 N N . SER A 1 163 ? -18.968 -4.045 29.733 1.00 91.62 163 SER A N 1
ATOM 1307 C CA . SER A 1 163 ? -19.218 -4.260 28.311 1.00 91.62 163 SER A CA 1
ATOM 1308 C C . SER A 1 163 ? -18.415 -3.296 27.442 1.00 91.62 163 SER A C 1
ATOM 1310 O O . SER A 1 163 ? -18.363 -2.096 27.727 1.00 91.62 163 SER A O 1
ATOM 1312 N N . ILE A 1 164 ? -17.813 -3.821 26.374 1.00 95.00 164 ILE A N 1
ATOM 1313 C CA . ILE A 1 164 ? -16.947 -3.088 25.450 1.00 95.00 164 ILE A CA 1
ATOM 1314 C C . ILE A 1 164 ? -17.388 -3.313 24.000 1.00 95.00 164 ILE A C 1
ATOM 1316 O O . ILE A 1 164 ? -17.623 -4.439 23.562 1.00 95.00 164 ILE A O 1
ATOM 1320 N N . GLN A 1 165 ? -17.422 -2.235 23.216 1.00 95.62 165 GLN A N 1
ATOM 1321 C CA . GLN A 1 165 ? -17.532 -2.284 21.757 1.00 95.62 165 GLN A CA 1
ATOM 1322 C C . GLN A 1 165 ? -16.169 -2.011 21.128 1.00 95.62 165 GLN A C 1
ATOM 1324 O O . GLN A 1 165 ? -15.521 -1.008 21.418 1.00 95.62 165 GLN A O 1
ATOM 1329 N N . VAL A 1 166 ? -15.736 -2.912 20.254 1.00 96.12 166 VAL A N 1
ATOM 1330 C CA . VAL A 1 166 ? -14.447 -2.862 19.572 1.00 96.12 166 VAL A CA 1
ATOM 1331 C C . VAL A 1 166 ? -14.644 -2.393 18.143 1.00 96.12 166 VAL A C 1
ATOM 1333 O O . VAL A 1 166 ? -15.364 -3.021 17.366 1.00 96.12 166 VAL A O 1
ATOM 1336 N N . VAL A 1 167 ? -13.946 -1.322 17.781 1.00 95.94 167 VAL A N 1
ATOM 1337 C CA . VAL A 1 167 ? -13.906 -0.781 16.426 1.00 95.94 167 VAL A CA 1
ATOM 1338 C C . VAL A 1 167 ? -12.518 -0.994 15.827 1.00 95.94 167 VAL A C 1
ATOM 1340 O O . VAL A 1 167 ? -11.513 -0.562 16.387 1.00 95.94 167 VAL A O 1
ATOM 1343 N N . ASP A 1 168 ? -12.461 -1.648 14.670 1.00 95.81 168 ASP A N 1
ATOM 1344 C CA . ASP A 1 168 ? -11.251 -1.785 13.866 1.00 95.81 168 ASP A CA 1
ATOM 1345 C C . ASP A 1 168 ? -10.930 -0.502 13.094 1.00 95.81 168 ASP A C 1
ATOM 1347 O O . ASP A 1 168 ? -11.747 -0.028 12.303 1.00 95.81 168 ASP A O 1
ATOM 1351 N N . LEU A 1 169 ? -9.728 0.041 13.303 1.00 96.44 169 LEU A N 1
ATOM 1352 C CA . LEU A 1 169 ? -9.223 1.230 12.617 1.00 96.44 169 LEU A CA 1
ATOM 1353 C C . LEU A 1 169 ? -7.920 0.910 11.881 1.00 96.44 169 LEU A C 1
ATOM 1355 O O . LEU A 1 169 ? -6.914 0.568 12.506 1.00 96.44 169 LEU A O 1
ATOM 1359 N N . TYR A 1 170 ? -7.929 1.076 10.560 1.00 97.19 170 TYR A N 1
ATOM 1360 C CA . TYR A 1 170 ? -6.757 0.919 9.705 1.00 97.19 170 TYR A CA 1
ATOM 1361 C C . TYR A 1 170 ? -6.074 2.268 9.486 1.00 97.19 170 TYR A C 1
ATOM 1363 O O . TYR A 1 170 ? -6.702 3.243 9.071 1.00 97.19 170 TYR A O 1
ATOM 1371 N N . ILE A 1 171 ? -4.776 2.326 9.777 1.00 95.88 171 ILE A N 1
ATOM 1372 C CA . ILE A 1 171 ? -4.018 3.576 9.866 1.00 95.88 171 ILE A CA 1
ATOM 1373 C C . ILE A 1 171 ? -2.859 3.527 8.874 1.00 95.88 171 ILE A C 1
ATOM 1375 O O . ILE A 1 171 ? -1.918 2.752 9.050 1.00 95.88 171 ILE A O 1
ATOM 1379 N N . ILE A 1 172 ? -2.914 4.369 7.842 1.00 94.75 172 ILE A N 1
ATOM 1380 C CA . ILE A 1 172 ? -1.852 4.493 6.839 1.00 94.75 172 ILE A CA 1
ATOM 1381 C C . ILE A 1 172 ? -0.824 5.506 7.341 1.00 94.75 172 ILE A C 1
ATOM 1383 O O . ILE A 1 172 ? -1.127 6.694 7.479 1.00 94.75 172 ILE A O 1
ATOM 1387 N N . ALA A 1 173 ? 0.381 5.012 7.623 1.00 92.44 173 ALA A N 1
ATOM 1388 C CA . ALA A 1 173 ? 1.514 5.775 8.140 1.00 92.44 173 ALA A CA 1
ATOM 1389 C C . ALA A 1 173 ? 2.824 5.155 7.631 1.00 92.44 173 ALA A C 1
ATOM 1391 O O . ALA A 1 173 ? 3.536 4.465 8.360 1.00 92.44 173 ALA A O 1
ATOM 1392 N N . ILE A 1 174 ? 3.090 5.358 6.347 1.00 92.88 174 ILE A N 1
ATOM 1393 C CA . ILE A 1 174 ? 4.193 4.774 5.594 1.00 92.88 174 ILE A CA 1
ATOM 1394 C C . ILE A 1 174 ? 5.539 5.341 6.059 1.00 92.88 174 ILE A C 1
ATOM 1396 O O . ILE A 1 174 ? 5.739 6.551 6.117 1.00 92.88 174 ILE A O 1
ATOM 1400 N N . GLU A 1 175 ? 6.474 4.448 6.370 1.00 89.69 175 GLU A N 1
ATOM 1401 C CA . GLU A 1 175 ? 7.750 4.747 7.028 1.00 89.69 175 GLU A CA 1
ATOM 1402 C C . GLU A 1 175 ? 8.726 5.570 6.174 1.00 89.69 175 GLU A C 1
ATOM 1404 O O . GLU A 1 175 ? 9.532 6.322 6.719 1.00 89.69 175 GLU A O 1
ATOM 1409 N N . ASN A 1 176 ? 8.652 5.439 4.847 1.00 90.81 176 ASN A N 1
ATOM 1410 C CA . ASN A 1 176 ? 9.561 6.077 3.895 1.00 90.81 176 ASN A CA 1
ATOM 1411 C C . ASN A 1 176 ? 8.879 7.110 2.988 1.00 90.81 176 ASN A C 1
ATOM 1413 O O . ASN A 1 176 ? 9.465 7.503 1.985 1.00 90.81 176 ASN A O 1
ATOM 1417 N N . VAL A 1 177 ? 7.670 7.556 3.337 1.00 90.75 177 VAL A N 1
ATOM 1418 C CA . VAL A 1 177 ? 6.930 8.609 2.624 1.00 90.75 177 VAL A CA 1
ATOM 1419 C C . VAL A 1 177 ? 6.710 9.786 3.577 1.00 90.75 177 VAL A C 1
ATOM 1421 O O . VAL A 1 177 ? 6.280 9.567 4.713 1.00 90.75 177 VAL A O 1
ATOM 1424 N N . PRO A 1 178 ? 6.958 11.040 3.162 1.00 83.75 178 PRO A N 1
ATOM 1425 C CA . PRO A 1 178 ? 6.848 12.181 4.060 1.00 83.75 178 PRO A CA 1
ATOM 1426 C C . PRO A 1 178 ? 5.400 12.467 4.473 1.00 83.75 178 PRO A C 1
ATOM 1428 O O . PRO A 1 178 ? 4.440 12.177 3.756 1.00 83.75 178 PRO A O 1
ATOM 1431 N N . GLY A 1 179 ? 5.236 13.035 5.669 1.00 75.94 179 GLY A N 1
ATOM 1432 C CA . GLY A 1 179 ? 3.985 13.650 6.107 1.00 75.94 179 GLY A CA 1
ATOM 1433 C C . GLY A 1 179 ? 4.027 15.142 5.792 1.00 75.94 179 GLY A C 1
ATOM 1434 O O . GLY A 1 179 ? 4.857 15.858 6.341 1.00 75.94 179 GLY A O 1
ATOM 1435 N N . TRP A 1 180 ? 3.143 15.639 4.924 1.00 71.31 180 TRP A N 1
ATOM 1436 C CA . TRP A 1 180 ? 3.218 17.042 4.476 1.00 71.31 180 TRP A CA 1
ATOM 1437 C C . TRP A 1 180 ? 2.844 18.067 5.568 1.00 71.31 180 TRP A C 1
ATOM 1439 O O . TRP A 1 180 ? 3.176 19.244 5.490 1.00 71.31 180 TRP A O 1
ATOM 1449 N N . TRP A 1 181 ? 2.163 17.620 6.623 1.00 64.56 181 TRP A N 1
ATOM 1450 C CA . TRP A 1 181 ? 1.659 18.451 7.724 1.00 64.56 181 TRP A CA 1
ATOM 1451 C C . TRP A 1 181 ? 2.401 18.212 9.054 1.00 64.56 181 TRP A C 1
ATOM 1453 O O . TRP A 1 181 ? 2.147 18.919 10.032 1.00 64.56 181 TRP A O 1
ATOM 1463 N N . SER A 1 182 ? 3.276 17.199 9.128 1.00 62.16 182 SER A N 1
ATOM 1464 C CA . SER A 1 182 ? 4.019 16.835 10.341 1.00 62.16 182 SER A CA 1
ATOM 1465 C C . SER A 1 182 ? 5.218 15.935 10.038 1.00 62.16 182 SER A C 1
ATOM 1467 O O . SER A 1 182 ? 5.187 15.136 9.107 1.00 62.16 182 SER A O 1
ATOM 1469 N N . SER A 1 183 ? 6.257 16.000 10.875 1.00 68.25 183 SER A N 1
ATOM 1470 C CA . SER A 1 183 ? 7.394 15.071 10.804 1.00 68.25 183 SER A CA 1
ATOM 1471 C C . SER A 1 183 ? 6.934 13.625 11.022 1.00 68.25 183 SER A C 1
ATOM 1473 O O . SER A 1 183 ? 6.226 13.333 11.994 1.00 68.25 183 SER A O 1
ATOM 1475 N N . ILE A 1 184 ? 7.406 12.708 10.167 1.00 71.94 184 ILE A N 1
ATOM 1476 C CA . ILE A 1 184 ? 7.091 11.270 10.224 1.00 71.94 184 ILE A CA 1
ATOM 1477 C C . ILE A 1 184 ? 7.359 10.701 11.622 1.00 71.94 184 ILE A C 1
ATOM 1479 O O . ILE A 1 184 ? 6.537 9.956 12.160 1.00 71.94 184 ILE A O 1
ATOM 1483 N N . ALA A 1 185 ? 8.465 11.121 12.248 1.00 70.00 185 ALA A N 1
ATOM 1484 C CA . ALA A 1 185 ? 8.903 10.656 13.563 1.00 70.00 185 ALA A CA 1
ATOM 1485 C C . ALA A 1 185 ? 7.851 10.879 14.667 1.00 70.00 185 ALA A C 1
ATOM 1487 O O . ALA A 1 185 ? 7.808 10.142 15.655 1.00 70.00 185 ALA A O 1
ATOM 1488 N N . ARG A 1 186 ? 6.984 11.887 14.505 1.00 75.88 186 ARG A N 1
ATOM 1489 C CA . ARG A 1 186 ? 5.962 12.261 15.492 1.00 75.88 186 ARG A CA 1
ATOM 1490 C C . ARG A 1 186 ? 4.573 11.722 15.165 1.00 75.88 186 ARG A C 1
ATOM 1492 O O . ARG A 1 186 ? 3.767 11.616 16.086 1.00 75.88 186 ARG A O 1
ATOM 1499 N N . MET A 1 187 ? 4.287 11.358 13.910 1.00 80.56 187 MET A N 1
ATOM 1500 C CA . MET A 1 187 ? 2.929 10.998 13.468 1.00 80.56 187 MET A CA 1
ATOM 1501 C C . MET A 1 187 ? 2.342 9.831 14.268 1.00 80.56 187 MET A C 1
ATOM 1503 O O . MET A 1 187 ? 1.268 9.963 14.855 1.00 80.56 187 MET A O 1
ATOM 1507 N N . LYS A 1 188 ? 3.061 8.703 14.331 1.00 86.06 188 LYS A N 1
ATOM 1508 C CA . LYS A 1 188 ? 2.580 7.485 14.999 1.00 86.06 188 LYS A CA 1
ATOM 1509 C C . LYS A 1 188 ? 2.423 7.655 16.520 1.00 86.06 188 LYS A C 1
ATOM 1511 O O . LYS A 1 188 ? 1.304 7.464 16.991 1.00 86.06 188 LYS A O 1
ATOM 1516 N N . PRO A 1 189 ? 3.447 8.096 17.286 1.00 87.12 189 PRO A N 1
ATOM 1517 C CA . PRO A 1 189 ? 3.299 8.292 18.733 1.00 87.12 189 PRO A CA 1
ATOM 1518 C C . PRO A 1 189 ? 2.210 9.308 19.097 1.00 87.12 189 PRO A C 1
ATOM 1520 O O . PRO A 1 189 ? 1.479 9.129 20.071 1.00 87.12 189 PRO A O 1
ATOM 1523 N N . MET A 1 190 ? 2.069 10.373 18.300 1.00 86.75 190 MET A N 1
ATOM 1524 C CA . MET A 1 190 ? 1.009 11.356 18.504 1.00 86.75 190 MET A CA 1
ATOM 1525 C C . MET A 1 190 ? -0.373 10.719 18.328 1.00 86.75 190 MET A C 1
ATOM 1527 O O . MET A 1 190 ? -1.259 10.948 19.149 1.00 86.75 190 MET A O 1
ATOM 1531 N N . PHE A 1 191 ? -0.566 9.919 17.280 1.00 89.62 191 PHE A N 1
ATOM 1532 C CA . PHE A 1 191 ? -1.859 9.300 17.009 1.00 89.62 191 PHE A CA 1
ATOM 1533 C C . PHE A 1 191 ? -2.209 8.197 18.019 1.00 89.62 191 PHE A C 1
ATOM 1535 O O . PHE A 1 191 ? -3.353 8.119 18.463 1.00 89.62 191 PHE A O 1
ATOM 1542 N N . GLU A 1 192 ? -1.227 7.419 18.482 1.00 91.62 192 GLU A N 1
ATOM 1543 C CA . GLU A 1 192 ? -1.408 6.468 19.590 1.00 91.62 192 GLU A CA 1
ATOM 1544 C C . GLU A 1 192 ? -1.865 7.182 20.873 1.00 91.62 192 GLU A C 1
ATOM 1546 O O . GLU A 1 192 ? -2.804 6.736 21.536 1.00 91.62 192 GLU A O 1
ATOM 1551 N N . SER A 1 193 ? -1.272 8.340 21.187 1.00 91.81 193 SER A N 1
ATOM 1552 C CA . SER A 1 193 ? -1.695 9.170 22.321 1.00 91.81 193 SER A CA 1
ATOM 1553 C C . SER A 1 193 ? -3.128 9.698 22.165 1.00 91.81 193 SER A C 1
ATOM 1555 O O . SER A 1 193 ? -3.875 9.732 23.144 1.00 91.81 193 SER A O 1
ATOM 1557 N N . ILE A 1 194 ? -3.539 10.065 20.946 1.00 91.25 194 ILE A N 1
ATOM 1558 C CA . ILE A 1 194 ? -4.911 10.504 20.643 1.00 91.25 194 ILE A CA 1
ATOM 1559 C C . ILE A 1 194 ? -5.919 9.377 20.873 1.00 91.25 194 ILE A C 1
ATOM 1561 O O . ILE A 1 194 ? -6.949 9.604 21.507 1.00 91.25 194 ILE A O 1
ATOM 1565 N N . ILE A 1 195 ? -5.618 8.170 20.391 1.00 93.62 195 ILE A N 1
ATOM 1566 C CA . ILE A 1 195 ? -6.472 6.997 20.600 1.00 93.62 195 ILE A CA 1
ATOM 1567 C C . ILE A 1 195 ? -6.582 6.693 22.095 1.00 93.62 195 ILE A C 1
ATOM 1569 O O . ILE A 1 195 ? -7.683 6.464 22.592 1.00 93.62 195 ILE A O 1
ATOM 1573 N N . GLN A 1 196 ? -5.470 6.743 22.830 1.00 93.06 196 GLN A N 1
ATOM 1574 C CA . GLN A 1 196 ? -5.480 6.479 24.266 1.00 93.06 196 GLN A CA 1
ATOM 1575 C C . GLN A 1 196 ? -6.293 7.519 25.056 1.00 93.06 196 GLN A C 1
ATOM 1577 O O . GLN A 1 196 ? -7.026 7.147 25.975 1.00 93.06 196 GLN A O 1
ATOM 1582 N N . ASP A 1 197 ? -6.217 8.807 24.699 1.00 91.81 197 ASP A N 1
ATOM 1583 C CA . ASP A 1 197 ? -7.065 9.851 25.298 1.00 91.81 197 ASP A CA 1
ATOM 1584 C C . ASP A 1 197 ? -8.552 9.585 25.015 1.00 91.81 197 ASP A C 1
ATOM 1586 O O . ASP A 1 197 ? -9.367 9.651 25.934 1.00 91.81 197 ASP A O 1
ATOM 1590 N N . LEU A 1 198 ? -8.909 9.207 23.782 1.00 92.12 198 LEU A N 1
ATOM 1591 C CA . LEU A 1 198 ? -10.294 8.881 23.429 1.00 92.12 198 LEU A CA 1
ATOM 1592 C C . LEU A 1 198 ? -10.817 7.661 24.201 1.00 92.12 198 LEU A C 1
ATOM 1594 O O . LEU A 1 198 ? -11.915 7.720 24.749 1.00 92.12 198 LEU A O 1
ATOM 1598 N N . LYS A 1 199 ? -10.018 6.594 24.319 1.00 92.00 199 LYS A N 1
ATOM 1599 C CA . LYS A 1 199 ? -10.353 5.408 25.127 1.00 92.00 199 LYS A CA 1
ATOM 1600 C C . LYS A 1 199 ? -10.517 5.746 26.610 1.00 92.00 199 LYS A C 1
ATOM 1602 O O . LYS A 1 199 ? -11.395 5.216 27.274 1.00 92.00 199 LYS A O 1
ATOM 1607 N N . THR A 1 200 ? -9.714 6.671 27.135 1.00 91.75 200 THR A N 1
ATOM 1608 C CA . THR A 1 200 ? -9.840 7.130 28.531 1.00 91.75 200 THR A CA 1
ATOM 1609 C C . THR A 1 200 ? -11.148 7.901 28.752 1.00 91.75 200 THR A C 1
ATOM 1611 O O . THR A 1 200 ? -11.765 7.800 29.808 1.00 91.75 200 THR A O 1
ATOM 1614 N N . ARG A 1 201 ? -11.591 8.660 27.744 1.00 92.12 201 ARG A N 1
ATOM 1615 C CA . ARG A 1 201 ? -12.851 9.424 27.757 1.00 92.12 201 ARG A CA 1
ATOM 1616 C C . ARG A 1 201 ? -14.092 8.565 27.509 1.00 92.12 201 ARG A C 1
ATOM 1618 O O . ARG A 1 201 ? -15.181 8.939 27.941 1.00 92.12 201 ARG A O 1
ATOM 1625 N N . CYS A 1 202 ? -13.922 7.458 26.791 1.00 92.88 202 CYS A N 1
ATOM 1626 C CA . CYS A 1 202 ? -14.953 6.490 26.430 1.00 92.88 202 CYS A CA 1
ATOM 1627 C C . CYS A 1 202 ? -14.477 5.077 26.824 1.00 92.88 202 CYS A C 1
ATOM 1629 O O . CYS A 1 202 ? -14.068 4.319 25.947 1.00 92.88 202 CYS A O 1
ATOM 1631 N N . PRO A 1 203 ? -14.508 4.705 28.119 1.00 89.69 203 PRO A N 1
ATOM 1632 C CA . PRO A 1 203 ? -13.870 3.477 28.619 1.00 89.69 203 PRO A CA 1
ATOM 1633 C C . PRO A 1 203 ? -14.456 2.174 28.051 1.00 89.69 203 PRO A C 1
ATOM 1635 O O . PRO A 1 203 ? -13.770 1.158 28.030 1.00 89.69 203 PRO A O 1
ATOM 1638 N N . GLN A 1 204 ? -15.698 2.210 27.561 1.00 93.50 204 GLN A N 1
ATOM 1639 C CA . GLN A 1 204 ? -16.394 1.074 26.942 1.00 93.50 204 GLN A CA 1
ATOM 1640 C C . GLN A 1 204 ? -16.206 1.008 25.411 1.00 93.50 204 GLN A C 1
ATOM 1642 O O . GLN A 1 204 ? -16.764 0.136 24.746 1.00 93.50 204 GLN A O 1
ATOM 1647 N N . LEU A 1 205 ? -15.425 1.926 24.830 1.00 94.31 205 LEU A N 1
ATOM 1648 C CA . LEU A 1 205 ? -15.038 1.917 23.421 1.00 94.31 205 LEU A CA 1
ATOM 1649 C C . LEU A 1 205 ? -13.569 1.506 23.294 1.00 94.31 205 LEU A C 1
ATOM 1651 O O . LEU A 1 205 ? -12.661 2.222 23.715 1.00 94.31 205 LEU A O 1
ATOM 1655 N N . GLU A 1 206 ? -13.329 0.382 22.633 1.00 94.44 206 GLU A N 1
ATOM 1656 C CA . GLU A 1 206 ? -11.991 -0.092 22.297 1.00 94.44 206 GLU A CA 1
ATOM 1657 C C . GLU A 1 206 ? -11.713 0.153 20.812 1.00 94.44 206 GLU A C 1
ATOM 1659 O O . GLU A 1 206 ? -12.524 -0.170 19.946 1.00 94.44 206 GLU A O 1
ATOM 1664 N N . ILE A 1 207 ? -10.539 0.699 20.496 1.00 95.19 207 ILE A N 1
ATOM 1665 C CA . ILE A 1 207 ? -10.112 0.930 19.112 1.00 95.19 207 ILE A CA 1
ATOM 1666 C C . ILE A 1 207 ? -8.943 -0.000 18.813 1.00 95.19 207 ILE A C 1
ATOM 1668 O O . ILE A 1 207 ? -7.818 0.233 19.268 1.00 95.19 207 ILE A O 1
ATOM 1672 N N . ARG A 1 208 ? -9.210 -1.053 18.034 1.00 92.88 208 ARG A N 1
ATOM 1673 C CA . ARG A 1 208 ? -8.192 -2.011 17.595 1.00 92.88 208 ARG A CA 1
ATOM 1674 C C . ARG A 1 208 ? -7.461 -1.439 16.383 1.00 92.88 208 ARG A C 1
ATOM 1676 O O . ARG A 1 208 ? -8.049 -1.227 15.326 1.00 92.88 208 ARG A O 1
ATOM 1683 N N . GLN A 1 209 ? -6.174 -1.165 16.565 1.00 93.31 209 GLN A N 1
ATOM 1684 C CA . GLN A 1 209 ? -5.338 -0.483 15.580 1.00 93.31 209 GLN A CA 1
ATOM 1685 C C . GLN A 1 209 ? -4.696 -1.477 14.610 1.00 93.31 209 GLN A C 1
ATOM 1687 O O . GLN A 1 209 ? -4.001 -2.399 15.039 1.00 93.31 209 GLN A O 1
ATOM 1692 N N . HIS A 1 210 ? -4.853 -1.233 13.311 1.00 93.94 210 HIS A N 1
ATOM 1693 C CA . HIS A 1 210 ? -4.174 -1.958 12.236 1.00 93.94 210 HIS A CA 1
ATOM 1694 C C . HIS A 1 210 ? -3.267 -0.995 11.477 1.00 93.94 210 HIS A C 1
ATOM 1696 O O . HIS A 1 210 ? -3.710 -0.238 10.613 1.00 93.94 210 HIS A O 1
ATOM 1702 N N . TRP A 1 211 ? -1.988 -0.989 11.836 1.00 93.88 211 TRP A N 1
ATOM 1703 C CA . TRP A 1 211 ? -0.997 -0.122 11.206 1.00 93.88 211 TRP A CA 1
ATOM 1704 C C . TRP A 1 211 ? -0.628 -0.625 9.811 1.00 93.88 211 TRP A C 1
ATOM 1706 O O . TRP A 1 211 ? -0.443 -1.822 9.613 1.00 93.88 211 TRP A O 1
ATOM 1716 N N . ILE A 1 212 ? -0.491 0.302 8.866 1.00 95.12 212 ILE A N 1
ATOM 1717 C CA . ILE A 1 212 ? 0.052 0.071 7.528 1.00 95.12 212 ILE A CA 1
ATOM 1718 C C . ILE A 1 212 ? 1.264 0.985 7.377 1.00 95.12 212 ILE A C 1
ATOM 1720 O O . ILE A 1 212 ? 1.128 2.184 7.128 1.00 95.12 212 ILE A O 1
ATOM 1724 N N . THR A 1 213 ? 2.450 0.413 7.582 1.00 92.00 213 THR A N 1
ATOM 1725 C CA . THR A 1 213 ? 3.715 1.168 7.657 1.00 92.00 213 THR A CA 1
ATOM 1726 C C . THR A 1 213 ? 4.593 1.073 6.422 1.00 92.00 213 THR A C 1
ATOM 1728 O O . THR A 1 213 ? 5.594 1.774 6.339 1.00 92.00 213 THR A O 1
ATOM 1731 N N . ARG A 1 214 ? 4.248 0.245 5.436 1.00 92.31 214 ARG A N 1
ATOM 1732 C CA . ARG A 1 214 ? 5.106 0.006 4.268 1.00 92.31 214 ARG A CA 1
ATOM 1733 C C . ARG A 1 214 ? 4.324 0.015 2.972 1.00 92.31 214 ARG A C 1
ATOM 1735 O O . ARG A 1 214 ? 3.183 -0.438 2.942 1.00 92.31 214 ARG A O 1
ATOM 1742 N N . LEU A 1 215 ? 4.958 0.485 1.902 1.00 94.75 215 LEU A N 1
ATOM 1743 C CA . LEU A 1 215 ? 4.356 0.521 0.568 1.00 94.75 215 LEU A CA 1
ATOM 1744 C C . LEU A 1 215 ? 4.149 -0.888 0.003 1.00 94.75 215 LEU A C 1
ATOM 1746 O O . LEU A 1 215 ? 3.021 -1.272 -0.302 1.00 94.75 215 LEU A O 1
ATOM 1750 N N . ALA A 1 216 ? 5.243 -1.642 -0.100 1.00 95.12 216 ALA A N 1
ATOM 1751 C CA . ALA A 1 216 ? 5.336 -3.015 -0.595 1.00 95.12 216 ALA A CA 1
ATOM 1752 C C . ALA A 1 216 ? 6.725 -3.586 -0.239 1.00 95.12 216 ALA A C 1
ATOM 1754 O O . ALA A 1 216 ? 7.486 -2.950 0.497 1.00 95.12 216 ALA A O 1
ATOM 1755 N N . TYR A 1 217 ? 7.073 -4.764 -0.761 1.00 94.00 217 TYR A N 1
ATOM 1756 C CA . TYR A 1 217 ? 8.432 -5.316 -0.690 1.00 94.00 217 TYR A CA 1
ATOM 1757 C C . TYR A 1 217 ? 9.214 -5.021 -1.972 1.00 94.00 217 TYR A C 1
ATOM 1759 O O . TYR A 1 217 ? 8.710 -5.244 -3.072 1.00 94.00 217 TYR A O 1
ATOM 1767 N N . GLY A 1 218 ? 10.437 -4.506 -1.826 1.00 93.56 218 GLY A N 1
ATOM 1768 C CA . GLY A 1 218 ? 11.287 -4.090 -2.939 1.00 93.56 218 GLY A CA 1
ATOM 1769 C C . GLY A 1 218 ? 11.808 -5.263 -3.769 1.00 93.56 218 GLY A C 1
ATOM 1770 O O . GLY A 1 218 ? 12.055 -6.350 -3.244 1.00 93.56 218 GLY A O 1
ATOM 1771 N N . ARG A 1 219 ? 11.968 -5.033 -5.073 1.00 91.50 219 ARG A N 1
ATOM 1772 C CA . ARG A 1 219 ? 12.313 -6.052 -6.072 1.00 91.50 219 ARG A CA 1
ATOM 1773 C C . ARG A 1 219 ? 13.788 -6.450 -6.069 1.00 91.50 219 ARG A C 1
ATOM 1775 O O . ARG A 1 219 ? 14.087 -7.640 -6.115 1.00 91.50 219 ARG A O 1
ATOM 1782 N N . ASP A 1 220 ? 14.707 -5.490 -5.980 1.00 92.69 220 ASP A N 1
ATOM 1783 C CA . ASP A 1 220 ? 16.130 -5.766 -5.768 1.00 92.69 220 ASP A CA 1
ATOM 1784 C C . ASP A 1 220 ? 16.373 -6.040 -4.276 1.00 92.69 220 ASP A C 1
ATOM 1786 O O . ASP A 1 220 ? 16.264 -5.148 -3.432 1.00 92.69 220 ASP A O 1
ATOM 1790 N N . LEU A 1 221 ? 16.703 -7.294 -3.952 1.00 89.44 221 LEU A N 1
ATOM 1791 C CA . LEU A 1 221 ? 16.925 -7.762 -2.578 1.00 89.44 221 LEU A CA 1
ATOM 1792 C C . LEU A 1 221 ? 18.188 -7.190 -1.916 1.00 89.44 221 LEU A C 1
ATOM 1794 O O . LEU A 1 221 ? 18.375 -7.337 -0.703 1.00 89.44 221 LEU A O 1
ATOM 1798 N N . GLN A 1 222 ? 19.088 -6.614 -2.711 1.00 91.12 222 GLN A N 1
ATOM 1799 C CA . GLN A 1 222 ? 20.362 -6.063 -2.266 1.00 91.12 222 GLN A CA 1
ATOM 1800 C C . GLN A 1 222 ? 20.298 -4.547 -2.088 1.00 91.12 222 GLN A C 1
ATOM 1802 O O . GLN A 1 222 ? 21.212 -4.007 -1.480 1.00 91.12 222 GLN A O 1
ATOM 1807 N N . TYR A 1 223 ? 19.242 -3.878 -2.559 1.00 94.62 223 TYR A N 1
ATOM 1808 C CA . TYR A 1 223 ? 19.043 -2.438 -2.404 1.00 94.62 223 TYR A CA 1
ATOM 1809 C C . TYR A 1 223 ? 19.024 -2.010 -0.926 1.00 94.62 223 TYR A C 1
ATOM 1811 O O . TYR A 1 223 ? 18.244 -2.527 -0.122 1.00 94.62 223 TYR A O 1
ATOM 1819 N N . LEU A 1 224 ? 19.893 -1.057 -0.578 1.00 94.31 224 LEU A N 1
ATOM 1820 C CA . LEU A 1 224 ? 20.077 -0.521 0.773 1.00 94.31 224 LEU A CA 1
ATOM 1821 C C . LEU A 1 224 ? 20.236 1.007 0.690 1.00 94.31 224 LEU A C 1
ATOM 1823 O O . LEU A 1 224 ? 21.361 1.517 0.572 1.00 94.31 224 LEU A O 1
ATOM 1827 N N . PRO A 1 225 ? 19.129 1.767 0.747 1.00 95.44 225 PRO A N 1
ATOM 1828 C CA . PRO A 1 225 ? 19.211 3.217 0.771 1.00 95.44 225 PRO A CA 1
ATOM 1829 C C . PRO A 1 225 ? 19.922 3.676 2.050 1.00 95.44 225 PRO A C 1
ATOM 1831 O O . PRO A 1 225 ? 19.796 3.070 3.120 1.00 95.44 225 PRO A O 1
ATOM 1834 N N . TYR A 1 226 ? 20.717 4.733 1.915 1.00 96.00 226 TYR A N 1
ATOM 1835 C CA . TYR A 1 226 ? 21.491 5.319 3.001 1.00 96.00 226 TYR A CA 1
ATOM 1836 C C . TYR A 1 226 ? 20.653 6.305 3.815 1.00 96.00 226 TYR A C 1
ATOM 1838 O O . TYR A 1 226 ? 19.862 7.059 3.258 1.00 96.00 226 TYR A O 1
ATOM 1846 N N . ILE A 1 227 ? 20.873 6.360 5.121 1.00 94.75 227 ILE A N 1
ATOM 1847 C CA . ILE A 1 227 ? 20.354 7.415 5.986 1.00 94.75 227 ILE A CA 1
ATOM 1848 C C . ILE A 1 227 ? 21.453 7.876 6.937 1.00 94.75 227 ILE A C 1
ATOM 1850 O O . ILE A 1 227 ? 22.180 7.072 7.525 1.00 94.75 227 ILE A O 1
ATOM 1854 N N . ASN A 1 228 ? 21.590 9.192 7.065 1.00 94.38 228 ASN A N 1
ATOM 1855 C CA . ASN A 1 228 ? 22.540 9.809 7.976 1.00 94.38 228 ASN A CA 1
ATOM 1856 C C . ASN A 1 228 ? 21.900 10.008 9.355 1.00 94.38 228 ASN A C 1
ATOM 1858 O O . ASN A 1 228 ? 20.849 10.638 9.459 1.00 94.38 228 ASN A O 1
ATOM 1862 N N . ASN A 1 229 ? 22.543 9.515 10.411 1.00 92.44 229 ASN A N 1
ATOM 1863 C CA . ASN A 1 229 ? 22.042 9.646 11.784 1.00 92.44 229 ASN A CA 1
ATOM 1864 C C . ASN A 1 229 ? 23.044 10.332 12.729 1.00 92.44 229 ASN A C 1
ATOM 1866 O O . ASN A 1 229 ? 22.684 10.766 13.817 1.00 92.44 229 ASN A O 1
ATOM 1870 N N . THR A 1 230 ? 24.302 10.452 12.308 1.00 92.38 230 THR A N 1
ATOM 1871 C CA . THR A 1 230 ? 25.399 11.065 13.075 1.00 92.38 230 THR A CA 1
ATOM 1872 C C . THR A 1 230 ? 25.903 12.360 12.444 1.00 92.38 230 THR A C 1
ATOM 1874 O O . THR A 1 230 ? 26.274 13.294 13.152 1.00 92.38 230 THR A O 1
ATOM 1877 N N . LEU A 1 231 ? 25.917 12.431 11.111 1.00 92.19 231 LEU A N 1
ATOM 1878 C CA . LEU A 1 231 ? 26.364 13.597 10.348 1.00 92.19 231 LEU A CA 1
ATOM 1879 C C . LEU A 1 231 ? 25.171 14.412 9.849 1.00 92.19 231 LEU A C 1
ATOM 1881 O O . LEU A 1 231 ? 24.141 13.844 9.497 1.00 92.19 231 LEU A O 1
ATOM 1885 N N . TYR A 1 232 ? 25.327 15.734 9.757 1.00 93.94 232 TYR A N 1
ATOM 1886 C CA . TYR A 1 232 ? 24.276 16.627 9.260 1.00 93.94 232 TYR A CA 1
ATOM 1887 C C . TYR A 1 232 ? 24.295 16.748 7.735 1.00 93.94 232 TYR A C 1
ATOM 1889 O O . TYR A 1 232 ? 25.358 16.968 7.147 1.00 93.94 232 TYR A O 1
ATOM 1897 N N . THR A 1 233 ? 23.115 16.732 7.107 1.00 92.19 233 THR A N 1
ATOM 1898 C CA . THR A 1 233 ? 22.961 16.914 5.649 1.00 92.19 233 THR A CA 1
ATOM 1899 C C . THR A 1 233 ? 23.620 18.188 5.111 1.00 92.19 233 THR A C 1
ATOM 1901 O O . THR A 1 233 ? 24.164 18.196 4.010 1.00 92.19 233 THR A O 1
ATOM 1904 N N . ASN A 1 234 ? 23.604 19.268 5.895 1.00 91.12 234 ASN A N 1
ATOM 1905 C CA . ASN A 1 234 ? 24.106 20.589 5.513 1.00 91.12 234 ASN A CA 1
ATOM 1906 C C . ASN A 1 234 ? 25.554 20.875 5.940 1.00 91.12 234 ASN A C 1
ATOM 1908 O O . ASN A 1 234 ? 26.064 21.954 5.653 1.00 91.12 234 ASN A O 1
ATOM 1912 N N . SER A 1 235 ? 26.214 19.936 6.623 1.00 90.25 235 SER A N 1
ATOM 1913 C CA . SER A 1 235 ? 27.614 20.075 7.066 1.00 90.25 235 SER A CA 1
ATOM 1914 C C . SER A 1 235 ? 28.515 18.946 6.564 1.00 90.25 235 SER A C 1
ATOM 1916 O O . SER A 1 235 ? 29.716 18.941 6.823 1.00 90.25 235 SER A O 1
ATOM 1918 N N . SER A 1 236 ? 27.958 17.950 5.879 1.00 91.81 236 SER A N 1
ATOM 1919 C CA . SER A 1 236 ? 28.691 16.799 5.362 1.00 91.81 236 SER A CA 1
ATOM 1920 C C . SER A 1 236 ? 28.119 16.382 4.017 1.00 91.81 236 SER A C 1
ATOM 1922 O O . SER A 1 236 ? 26.908 16.396 3.815 1.00 91.81 236 SER A O 1
ATOM 1924 N N . ILE A 1 237 ? 29.003 16.012 3.093 1.00 91.38 237 ILE A N 1
ATOM 1925 C CA . ILE A 1 237 ? 28.595 15.491 1.789 1.00 91.38 237 ILE A CA 1
ATOM 1926 C C . ILE A 1 237 ? 27.866 14.159 1.981 1.00 91.38 237 ILE A C 1
ATOM 1928 O O . ILE A 1 237 ? 28.279 13.328 2.795 1.00 91.38 237 ILE A O 1
ATOM 1932 N N . MET A 1 238 ? 26.795 13.938 1.219 1.00 92.62 238 MET A N 1
ATOM 1933 C CA . MET A 1 238 ? 26.183 12.611 1.159 1.00 92.62 238 MET A CA 1
ATOM 1934 C C . MET A 1 238 ? 27.185 11.635 0.545 1.00 92.62 238 MET A C 1
ATOM 1936 O O . MET A 1 238 ? 27.881 11.988 -0.404 1.00 92.62 238 MET A O 1
ATOM 1940 N N . LYS A 1 239 ? 27.310 10.435 1.125 1.00 91.88 239 LYS A N 1
ATOM 1941 C CA . LYS A 1 239 ? 28.274 9.411 0.675 1.00 91.88 239 LYS A CA 1
ATOM 1942 C C . LYS A 1 239 ? 27.725 8.530 -0.447 1.00 91.88 239 LYS A C 1
ATOM 1944 O O . LYS A 1 239 ? 28.497 7.986 -1.237 1.00 91.88 239 LYS A O 1
ATOM 1949 N N . TYR A 1 240 ? 26.407 8.359 -0.463 1.00 95.19 240 TYR A N 1
ATOM 1950 C CA . TYR A 1 240 ? 25.692 7.417 -1.311 1.00 95.19 240 TYR A CA 1
ATOM 1951 C C . TYR A 1 240 ? 24.585 8.115 -2.095 1.00 95.19 240 TYR A C 1
ATOM 1953 O O . TYR A 1 240 ? 24.056 9.133 -1.648 1.00 95.19 240 TYR A O 1
ATOM 1961 N N . ILE A 1 241 ? 24.244 7.573 -3.266 1.00 95.06 241 ILE A N 1
ATOM 1962 C CA . ILE A 1 241 ? 23.325 8.230 -4.201 1.00 95.06 241 ILE A CA 1
ATOM 1963 C C . ILE A 1 241 ? 21.854 7.977 -3.867 1.00 95.06 241 ILE A C 1
ATOM 1965 O O . ILE A 1 241 ? 21.028 8.885 -3.994 1.00 95.06 241 ILE A O 1
ATOM 1969 N N . TYR A 1 242 ? 21.529 6.767 -3.409 1.00 95.56 242 TYR A N 1
ATOM 1970 C CA . TYR A 1 242 ? 20.195 6.396 -2.953 1.00 95.56 242 TYR A CA 1
ATOM 1971 C C . TYR A 1 242 ? 20.132 6.654 -1.453 1.00 95.56 242 TYR A C 1
ATOM 1973 O O . TYR A 1 242 ? 20.804 5.973 -0.680 1.00 95.56 242 TYR A O 1
ATOM 1981 N N . PHE A 1 243 ? 19.397 7.673 -1.019 1.00 94.38 243 PHE A N 1
ATOM 1982 C CA . PHE A 1 243 ? 19.381 8.049 0.390 1.00 94.38 243 PHE A CA 1
ATOM 1983 C C . PHE A 1 243 ? 18.067 8.692 0.814 1.00 94.38 243 PHE A C 1
ATOM 1985 O O . PHE A 1 243 ? 17.362 9.284 -0.005 1.00 94.38 243 PHE A O 1
ATOM 1992 N N . TYR A 1 244 ? 17.811 8.613 2.117 1.00 93.88 244 TYR A N 1
ATOM 1993 C CA . TYR A 1 244 ? 16.784 9.346 2.839 1.00 93.88 244 TYR A CA 1
ATOM 1994 C C . TYR A 1 244 ? 17.475 10.357 3.766 1.00 93.88 244 TYR A C 1
ATOM 1996 O O . TYR A 1 244 ? 18.356 9.959 4.532 1.00 93.88 244 TYR A O 1
ATOM 2004 N N . PRO A 1 245 ? 17.137 11.659 3.720 1.00 92.12 245 PRO A N 1
ATOM 2005 C CA . PRO A 1 245 ? 17.709 12.623 4.654 1.00 92.12 245 PRO A CA 1
ATOM 2006 C C . PRO A 1 245 ? 17.245 12.333 6.081 1.00 92.12 245 PRO A C 1
ATOM 2008 O O . PRO A 1 245 ? 16.057 12.426 6.385 1.00 92.12 245 PRO A O 1
ATOM 2011 N N . GLY A 1 246 ? 18.187 11.996 6.957 1.00 92.50 246 GLY A N 1
ATOM 2012 C CA . GLY A 1 246 ? 17.930 11.787 8.378 1.00 92.50 246 GLY A CA 1
ATOM 2013 C C . GLY A 1 246 ? 18.176 13.064 9.174 1.00 92.50 246 GLY A C 1
ATOM 2014 O O . GLY A 1 246 ? 17.324 13.956 9.217 1.00 92.50 246 GLY A O 1
ATOM 2015 N N . LEU A 1 247 ? 19.354 13.152 9.794 1.00 92.69 247 LEU A N 1
ATOM 2016 C CA . LEU A 1 247 ? 19.741 14.238 10.695 1.00 92.69 247 LEU A CA 1
ATOM 2017 C C . LEU A 1 247 ? 20.184 15.512 9.952 1.00 92.69 247 LEU A C 1
ATOM 2019 O O . LEU A 1 247 ? 21.038 15.487 9.066 1.00 92.69 247 LEU A O 1
ATOM 2023 N N . MET A 1 248 ? 19.666 16.666 10.355 1.00 90.62 248 MET A N 1
ATOM 2024 C CA . MET A 1 248 ? 20.080 17.968 9.829 1.00 90.62 248 MET A CA 1
ATOM 2025 C C . MET A 1 248 ? 20.055 19.047 10.906 1.00 90.62 248 MET A C 1
ATOM 2027 O O . MET A 1 248 ? 19.392 18.905 11.932 1.00 90.62 248 MET A O 1
ATOM 2031 N N . LYS A 1 249 ? 20.774 20.142 10.653 1.00 88.81 249 LYS A N 1
ATOM 2032 C CA . LYS A 1 249 ? 20.820 21.293 11.552 1.00 88.81 249 LYS A CA 1
ATOM 2033 C C . LYS A 1 249 ? 19.942 22.417 11.015 1.00 88.81 249 LYS A C 1
ATOM 2035 O O . LYS A 1 249 ? 20.172 22.886 9.900 1.00 88.81 249 LYS A O 1
ATOM 2040 N N . LEU A 1 250 ? 18.961 22.855 11.800 1.00 85.94 250 LEU A N 1
ATOM 2041 C CA . LEU A 1 250 ? 18.115 24.002 11.463 1.00 85.94 250 LEU A CA 1
ATOM 2042 C C . LEU A 1 250 ? 18.925 25.306 11.478 1.00 85.94 250 LEU A C 1
ATOM 2044 O O . LEU A 1 250 ? 19.997 25.382 12.080 1.00 85.94 250 LEU A O 1
ATOM 2048 N N . SER A 1 251 ? 18.379 26.367 10.879 1.00 78.00 251 SER A N 1
ATOM 2049 C CA . SER A 1 251 ? 18.988 27.709 10.886 1.00 78.00 251 SER A CA 1
ATOM 2050 C C . SER A 1 251 ? 19.257 28.239 12.302 1.00 78.00 251 SER A C 1
ATOM 2052 O O . SER A 1 251 ? 20.272 28.890 12.532 1.00 78.00 251 SER A O 1
ATOM 2054 N N . GLY A 1 252 ? 18.396 27.898 13.270 1.00 79.25 252 GLY A N 1
ATOM 2055 C CA . GLY A 1 252 ? 18.572 28.208 14.696 1.00 79.25 252 GLY A CA 1
ATOM 2056 C C . GLY A 1 252 ? 19.585 27.321 15.434 1.00 79.25 252 GLY A C 1
ATOM 2057 O O . GLY A 1 252 ? 19.771 27.477 16.636 1.00 79.25 252 GLY A O 1
ATOM 2058 N N . GLY A 1 253 ? 20.224 26.374 14.745 1.00 81.50 253 GLY A N 1
ATOM 2059 C CA . GLY A 1 253 ? 21.241 25.483 15.299 1.00 81.50 253 GLY A CA 1
ATOM 2060 C C . GLY A 1 253 ? 20.716 24.239 16.021 1.00 81.50 253 GLY A C 1
ATOM 2061 O O . GLY A 1 253 ? 21.534 23.462 16.504 1.00 81.50 253 GLY A O 1
ATOM 2062 N N . ALA A 1 254 ? 19.397 24.044 16.084 1.00 87.69 254 ALA A N 1
ATOM 2063 C CA . ALA A 1 254 ? 18.776 22.855 16.662 1.00 87.69 254 ALA A CA 1
ATOM 2064 C C . ALA A 1 254 ? 18.811 21.660 15.699 1.00 87.69 254 ALA A C 1
ATOM 2066 O O . ALA A 1 254 ? 18.715 21.832 14.480 1.00 87.69 254 ALA A O 1
ATOM 2067 N N . ASP A 1 255 ? 18.887 20.461 16.268 1.00 90.00 255 ASP A N 1
ATOM 2068 C CA . ASP A 1 255 ? 18.832 19.211 15.518 1.00 90.00 255 ASP A CA 1
ATOM 2069 C C . ASP A 1 255 ? 17.405 18.922 15.055 1.00 90.00 255 ASP A C 1
ATOM 2071 O O . ASP A 1 255 ? 16.428 19.119 15.786 1.00 90.00 255 ASP A O 1
ATOM 2075 N N . TYR A 1 256 ? 17.288 18.435 13.826 1.00 87.94 256 TYR A N 1
ATOM 2076 C CA . TYR A 1 256 ? 16.027 18.033 13.229 1.00 87.94 256 TYR A CA 1
ATOM 2077 C C . TYR A 1 256 ? 16.194 16.715 12.481 1.00 87.94 256 TYR A C 1
ATOM 2079 O O . TYR A 1 256 ? 17.159 16.522 11.745 1.00 87.94 256 TYR A O 1
ATOM 2087 N N . ILE A 1 257 ? 15.233 15.816 12.676 1.00 89.12 257 ILE A N 1
ATOM 2088 C CA . ILE A 1 257 ? 15.179 14.509 12.024 1.00 89.12 257 ILE A CA 1
ATOM 2089 C C . ILE A 1 257 ? 14.030 14.551 11.020 1.00 89.12 257 ILE A C 1
ATOM 2091 O O . ILE A 1 257 ? 12.872 14.741 11.409 1.00 89.12 257 ILE A O 1
ATOM 2095 N N . TYR A 1 258 ? 14.355 14.403 9.734 1.00 88.81 258 TYR A N 1
ATOM 2096 C CA . TYR A 1 258 ? 13.350 14.361 8.672 1.00 88.81 258 TYR A CA 1
ATOM 2097 C C . TYR A 1 258 ? 12.807 12.936 8.503 1.00 88.81 258 TYR A C 1
ATOM 2099 O O . TYR A 1 258 ? 11.649 12.689 8.846 1.00 88.81 258 TYR A O 1
ATOM 2107 N N . TYR A 1 259 ? 13.655 11.987 8.090 1.00 90.44 259 TYR A N 1
ATOM 2108 C CA . TYR A 1 259 ? 13.388 10.550 8.212 1.00 90.44 259 TYR A CA 1
ATOM 2109 C C . TYR A 1 259 ? 14.039 9.984 9.474 1.00 90.44 259 TYR A C 1
ATOM 2111 O O . TYR A 1 259 ? 15.200 10.263 9.761 1.00 90.44 259 TYR A O 1
ATOM 2119 N N . ASP A 1 260 ? 13.301 9.164 10.220 1.00 88.81 260 ASP A N 1
ATOM 2120 C CA . ASP A 1 260 ? 13.803 8.507 11.428 1.00 88.81 260 ASP A CA 1
ATOM 2121 C C . ASP A 1 260 ? 14.185 7.052 11.117 1.00 88.81 260 ASP A C 1
ATOM 2123 O O . ASP A 1 260 ? 13.324 6.205 10.858 1.00 88.81 260 ASP A O 1
ATOM 2127 N N . ALA A 1 261 ? 15.488 6.762 11.168 1.00 89.94 261 ALA A N 1
ATOM 2128 C CA . ALA A 1 261 ? 16.042 5.431 10.928 1.00 89.94 261 ALA A CA 1
ATOM 2129 C C . ALA A 1 261 ? 15.522 4.370 11.920 1.00 89.94 261 ALA A C 1
ATOM 2131 O O . ALA A 1 261 ? 15.581 3.173 11.636 1.00 89.94 261 ALA A O 1
ATOM 2132 N N . ASP A 1 262 ? 15.006 4.771 13.087 1.00 87.62 262 ASP A N 1
ATOM 2133 C CA . ASP A 1 262 ? 14.402 3.870 14.072 1.00 87.62 262 ASP A CA 1
ATOM 2134 C C . ASP A 1 262 ? 12.956 3.495 13.768 1.00 87.62 262 ASP A C 1
ATOM 2136 O O . ASP A 1 262 ? 12.440 2.533 14.344 1.00 87.62 262 ASP A O 1
ATOM 2140 N N . LYS A 1 263 ? 12.307 4.201 12.840 1.00 85.81 263 LYS A N 1
ATOM 2141 C CA . LYS A 1 263 ? 10.931 3.909 12.417 1.00 85.81 263 LYS A CA 1
ATOM 2142 C C . LYS A 1 263 ? 10.847 3.107 11.127 1.00 85.81 263 LYS A C 1
ATOM 2144 O O . LYS A 1 263 ? 9.788 2.545 10.868 1.00 85.81 263 LYS A O 1
ATOM 2149 N N . ILE A 1 264 ? 11.937 3.020 10.368 1.00 88.38 264 ILE A N 1
ATOM 2150 C CA . ILE A 1 264 ? 12.020 2.224 9.143 1.00 88.38 264 ILE A CA 1
ATOM 2151 C C . ILE A 1 264 ? 12.388 0.780 9.504 1.00 88.38 264 ILE A C 1
ATOM 2153 O O . ILE A 1 264 ? 13.436 0.529 10.101 1.00 88.38 264 ILE A O 1
ATOM 2157 N N . ARG A 1 265 ? 11.519 -0.172 9.152 1.00 86.81 265 ARG A N 1
ATOM 2158 C CA . ARG A 1 265 ? 11.720 -1.612 9.401 1.00 86.81 265 ARG A CA 1
ATOM 2159 C C . ARG A 1 265 ? 12.393 -2.339 8.239 1.00 86.81 265 ARG A C 1
ATOM 2161 O O . ARG A 1 265 ? 12.989 -3.401 8.444 1.00 86.81 265 ARG A O 1
ATOM 2168 N N . GLY A 1 266 ? 12.294 -1.807 7.023 1.00 88.75 266 GLY A N 1
ATOM 2169 C CA . GLY A 1 266 ? 13.011 -2.370 5.883 1.00 88.75 266 GLY A CA 1
ATOM 2170 C C . GLY A 1 266 ? 14.530 -2.216 6.014 1.00 88.75 266 GLY A C 1
ATOM 2171 O O . GLY A 1 266 ? 15.048 -1.493 6.865 1.00 88.75 266 GLY A O 1
ATOM 2172 N N . ARG A 1 267 ? 15.266 -2.954 5.182 1.00 90.94 267 ARG A N 1
ATOM 2173 C CA . ARG A 1 267 ? 16.732 -2.992 5.220 1.00 90.94 267 ARG A CA 1
ATOM 2174 C C . ARG A 1 267 ? 17.316 -1.669 4.720 1.00 90.94 267 ARG A C 1
ATOM 2176 O O . ARG A 1 267 ? 17.104 -1.302 3.568 1.00 90.94 267 ARG A O 1
ATOM 2183 N N . ILE A 1 268 ? 18.088 -0.990 5.564 1.00 93.44 268 ILE A N 1
ATOM 2184 C CA . ILE A 1 268 ? 18.695 0.315 5.266 1.00 93.44 268 ILE A CA 1
ATOM 2185 C C . ILE A 1 268 ? 20.146 0.381 5.742 1.00 93.44 268 ILE A C 1
ATOM 2187 O O . ILE A 1 268 ? 20.574 -0.381 6.610 1.00 93.44 268 ILE A O 1
ATOM 2191 N N . ASN A 1 269 ? 20.911 1.310 5.175 1.00 94.50 269 ASN A N 1
ATOM 2192 C CA . ASN A 1 269 ? 22.277 1.606 5.589 1.00 94.50 269 ASN A CA 1
ATOM 2193 C C . ASN A 1 269 ? 22.295 2.878 6.457 1.00 94.50 269 ASN A C 1
ATOM 2195 O O . ASN A 1 269 ? 22.148 3.980 5.939 1.00 94.50 269 ASN A O 1
ATOM 2199 N N . VAL A 1 270 ? 22.483 2.727 7.768 1.00 94.19 270 VAL A N 1
ATOM 2200 C CA . VAL A 1 270 ? 22.572 3.821 8.743 1.00 94.19 270 VAL A CA 1
ATOM 2201 C C . VAL A 1 270 ? 24.043 4.112 9.025 1.00 94.19 270 VAL A C 1
ATOM 2203 O O . VAL A 1 270 ? 24.707 3.325 9.698 1.00 94.19 270 VAL A O 1
ATOM 2206 N N . ASP A 1 271 ? 24.567 5.224 8.506 1.00 92.50 271 ASP A N 1
ATOM 2207 C CA . ASP A 1 271 ? 25.967 5.637 8.712 1.00 92.50 271 ASP A CA 1
ATOM 2208 C C . ASP A 1 271 ? 27.004 4.509 8.476 1.00 92.50 271 ASP A C 1
ATOM 2210 O O . ASP A 1 271 ? 27.907 4.292 9.280 1.00 92.50 271 ASP A O 1
ATOM 2214 N N . ASP A 1 272 ? 26.878 3.783 7.358 1.00 91.06 272 ASP A N 1
ATOM 2215 C CA . ASP A 1 272 ? 27.704 2.624 6.959 1.00 91.06 272 ASP A CA 1
ATOM 2216 C C . ASP A 1 272 ? 27.444 1.306 7.715 1.00 91.06 272 ASP A C 1
ATOM 2218 O O . ASP A 1 272 ? 28.062 0.284 7.378 1.00 91.06 272 ASP A O 1
ATOM 2222 N N . SER A 1 273 ? 26.496 1.298 8.655 1.00 91.81 273 SER A N 1
ATOM 2223 C CA . SER A 1 273 ? 25.993 0.110 9.347 1.00 91.81 273 SER A CA 1
ATOM 2224 C C . SER A 1 273 ? 24.665 -0.360 8.752 1.00 91.81 273 SER A C 1
ATOM 2226 O O . SER A 1 273 ? 23.713 0.407 8.631 1.00 91.81 273 SER A O 1
ATOM 2228 N N . ILE A 1 274 ? 24.569 -1.640 8.389 1.00 90.50 274 ILE A N 1
ATOM 2229 C CA . ILE A 1 274 ? 23.315 -2.205 7.880 1.00 90.50 274 ILE A CA 1
ATOM 2230 C C . ILE A 1 274 ? 22.379 -2.456 9.060 1.00 90.50 274 ILE A C 1
ATOM 2232 O O . ILE A 1 274 ? 22.728 -3.182 9.989 1.00 90.50 274 ILE A O 1
ATOM 2236 N N . LYS A 1 275 ? 21.175 -1.893 8.980 1.00 89.19 275 LYS A N 1
ATOM 2237 C CA . LYS A 1 275 ? 20.083 -2.125 9.921 1.00 89.19 275 LYS A CA 1
ATOM 2238 C C . LYS A 1 275 ? 18.939 -2.848 9.217 1.00 89.19 275 LYS A C 1
ATOM 2240 O O . LYS A 1 275 ? 18.591 -2.516 8.083 1.00 89.19 275 LYS A O 1
ATOM 2245 N N . ASN A 1 276 ? 18.349 -3.830 9.886 1.00 81.56 276 ASN A N 1
ATOM 2246 C CA . ASN A 1 276 ? 17.169 -4.552 9.426 1.00 81.56 276 ASN A CA 1
ATOM 2247 C C . ASN A 1 276 ? 16.253 -4.890 10.603 1.00 81.56 276 ASN A C 1
ATOM 2249 O O . ASN A 1 276 ? 16.699 -4.948 11.743 1.00 81.56 276 ASN A O 1
ATOM 2253 N N . ASP A 1 277 ? 14.979 -5.154 10.317 1.00 74.62 277 ASP A N 1
ATOM 2254 C CA . ASP A 1 277 ? 14.124 -5.871 11.259 1.00 74.62 277 ASP A CA 1
ATOM 2255 C C . ASP A 1 277 ? 14.722 -7.268 11.518 1.00 74.62 277 ASP A C 1
ATOM 2257 O O . ASP A 1 277 ? 14.917 -8.055 10.581 1.00 74.62 277 ASP A O 1
ATOM 2261 N N . ASP A 1 278 ? 15.027 -7.545 12.789 1.00 57.56 278 ASP A N 1
ATOM 2262 C CA . ASP A 1 278 ? 15.669 -8.778 13.263 1.00 57.56 278 ASP A CA 1
ATOM 2263 C C . ASP A 1 278 ? 14.844 -10.044 12.981 1.00 57.56 278 ASP A C 1
ATOM 2265 O O . ASP A 1 278 ? 15.340 -11.156 13.163 1.00 57.56 278 ASP A O 1
ATOM 2269 N N . VAL A 1 279 ? 13.571 -9.901 12.591 1.00 60.19 279 VAL A N 1
ATOM 2270 C CA . VAL A 1 279 ? 12.640 -11.020 12.439 1.00 60.19 279 VAL A CA 1
ATOM 2271 C C . VAL A 1 279 ? 12.226 -11.249 10.995 1.00 60.19 279 VAL A C 1
ATOM 2273 O O . VAL A 1 279 ? 12.261 -12.393 10.560 1.00 60.19 279 VAL A O 1
ATOM 2276 N N . TYR A 1 280 ? 11.865 -10.208 10.235 1.00 71.19 280 TYR A N 1
ATOM 2277 C CA . TYR A 1 280 ? 11.400 -10.379 8.840 1.00 71.19 280 TYR A CA 1
ATOM 2278 C C . TYR A 1 280 ? 11.952 -9.353 7.846 1.00 71.19 280 TYR A C 1
ATOM 2280 O O . TYR A 1 280 ? 11.284 -9.063 6.853 1.00 71.19 280 TYR A O 1
ATOM 2288 N N . GLY A 1 281 ? 13.121 -8.757 8.111 1.00 72.50 281 GLY A N 1
ATOM 2289 C CA . GLY A 1 281 ? 13.677 -7.672 7.293 1.00 72.50 281 GLY A CA 1
ATOM 2290 C C . GLY A 1 281 ? 13.493 -7.864 5.778 1.00 72.50 281 GLY A C 1
ATOM 2291 O O . GLY A 1 281 ? 13.880 -8.885 5.216 1.00 72.50 281 GLY A O 1
ATOM 2292 N N . TYR A 1 282 ? 12.917 -6.858 5.119 1.00 88.25 282 TYR A N 1
ATOM 2293 C CA . TYR A 1 282 ? 12.600 -6.857 3.686 1.00 88.25 282 TYR A CA 1
ATOM 2294 C C . TYR A 1 282 ? 13.411 -5.797 2.941 1.00 88.25 282 TYR A C 1
ATOM 2296 O O . TYR A 1 282 ? 13.880 -4.822 3.530 1.00 88.25 282 TYR A O 1
ATOM 2304 N N . ALA A 1 283 ? 13.579 -5.976 1.632 1.00 91.12 283 ALA A N 1
ATOM 2305 C CA . ALA A 1 283 ? 14.196 -4.958 0.791 1.00 91.12 283 ALA A CA 1
ATOM 2306 C C . ALA A 1 283 ? 13.287 -3.729 0.680 1.00 91.12 283 ALA A C 1
ATOM 2308 O O . ALA A 1 283 ? 12.085 -3.869 0.442 1.00 91.12 283 ALA A O 1
ATOM 2309 N N . MET A 1 284 ? 13.858 -2.535 0.851 1.00 93.44 284 MET A N 1
ATOM 2310 C CA . MET A 1 284 ? 13.096 -1.288 0.781 1.00 93.44 284 MET A CA 1
ATOM 2311 C C . MET A 1 284 ? 12.441 -1.122 -0.586 1.00 93.44 284 MET A C 1
ATOM 2313 O O . MET A 1 284 ? 13.095 -1.299 -1.612 1.00 93.44 284 MET A O 1
ATOM 2317 N N . CYS A 1 285 ? 11.158 -0.770 -0.574 1.00 94.69 285 CYS A N 1
ATOM 2318 C CA . CYS A 1 285 ? 10.392 -0.414 -1.759 1.00 94.69 285 CYS A CA 1
ATOM 2319 C C . CYS A 1 285 ? 10.248 1.107 -1.815 1.00 94.69 285 CYS A C 1
ATOM 2321 O O . CYS A 1 285 ? 9.709 1.697 -0.876 1.00 94.69 285 CYS A O 1
ATOM 2323 N N . ASP A 1 286 ? 10.709 1.731 -2.895 1.00 94.31 286 ASP A N 1
ATOM 2324 C CA . ASP A 1 286 ? 10.639 3.180 -3.090 1.00 94.31 286 ASP A CA 1
ATOM 2325 C C . ASP A 1 286 ? 10.587 3.566 -4.582 1.00 94.31 286 ASP A C 1
ATOM 2327 O O . ASP A 1 286 ? 10.446 2.696 -5.449 1.00 94.31 286 ASP A O 1
ATOM 2331 N N . MET A 1 287 ? 10.695 4.864 -4.901 1.00 89.56 287 MET A N 1
ATOM 2332 C CA . MET A 1 287 ? 10.651 5.353 -6.286 1.00 89.56 287 MET A CA 1
ATOM 2333 C C . MET A 1 287 ? 11.713 4.752 -7.226 1.00 89.56 287 MET A C 1
ATOM 2335 O O . MET A 1 287 ? 11.553 4.851 -8.442 1.00 89.56 287 MET A O 1
ATOM 2339 N N . TYR A 1 288 ? 12.784 4.150 -6.694 1.00 92.38 288 TYR A N 1
ATOM 2340 C CA . TYR A 1 288 ? 13.823 3.483 -7.477 1.00 92.38 288 TYR A CA 1
ATOM 2341 C C . TYR A 1 288 ? 13.651 1.964 -7.433 1.00 92.38 288 TYR A C 1
ATOM 2343 O O . TYR A 1 288 ? 13.608 1.311 -8.477 1.00 92.38 288 TYR A O 1
ATOM 2351 N N . ASN A 1 289 ? 13.517 1.384 -6.237 1.00 94.94 289 ASN A N 1
ATOM 2352 C CA . ASN A 1 289 ? 13.310 -0.051 -6.077 1.00 94.94 289 ASN A CA 1
ATOM 2353 C C . ASN A 1 289 ? 11.816 -0.379 -6.015 1.00 94.94 289 ASN A C 1
ATOM 2355 O O . ASN A 1 289 ? 11.202 -0.380 -4.949 1.00 94.94 289 ASN A O 1
ATOM 2359 N N . HIS A 1 290 ? 11.228 -0.659 -7.177 1.00 94.75 290 HIS A N 1
ATOM 2360 C CA . HIS A 1 290 ? 9.799 -0.955 -7.300 1.00 94.75 290 HIS A CA 1
ATOM 2361 C C . HIS A 1 290 ? 9.404 -2.243 -6.561 1.00 94.75 290 HIS A C 1
ATOM 2363 O O . HIS A 1 290 ? 10.244 -3.082 -6.238 1.00 94.75 290 HIS A O 1
ATOM 2369 N N . ALA A 1 291 ? 8.103 -2.443 -6.363 1.00 95.12 291 ALA A N 1
ATOM 2370 C CA . ALA A 1 291 ? 7.563 -3.636 -5.733 1.00 95.12 291 ALA A CA 1
ATOM 2371 C C . ALA A 1 291 ? 7.891 -4.919 -6.527 1.00 95.12 291 ALA A C 1
ATOM 2373 O O . ALA A 1 291 ? 7.852 -4.944 -7.772 1.00 95.12 291 ALA A O 1
ATOM 2374 N N . VAL A 1 292 ? 8.149 -6.019 -5.811 1.00 94.00 292 VAL A N 1
ATOM 2375 C CA . VAL A 1 292 ? 8.062 -7.384 -6.370 1.00 94.00 292 VAL A CA 1
ATOM 2376 C C . VAL A 1 292 ? 6.667 -7.623 -6.962 1.00 94.00 292 VAL A C 1
ATOM 2378 O O . VAL A 1 292 ? 5.749 -6.832 -6.778 1.00 94.00 292 VAL A O 1
ATOM 2381 N N . ARG A 1 293 ? 6.461 -8.709 -7.700 1.00 93.56 293 ARG A N 1
ATOM 2382 C CA . ARG A 1 293 ? 5.120 -9.080 -8.192 1.00 93.56 293 ARG A CA 1
ATOM 2383 C C . ARG A 1 293 ? 4.244 -9.556 -7.018 1.00 93.56 293 ARG A C 1
ATOM 2385 O O . ARG A 1 293 ? 4.768 -10.118 -6.059 1.00 93.56 293 ARG A O 1
ATOM 2392 N N . TYR A 1 294 ? 2.925 -9.367 -7.078 1.00 95.06 294 TYR A N 1
ATOM 2393 C CA . TYR A 1 294 ? 2.010 -9.636 -5.956 1.00 95.06 294 TYR A CA 1
ATOM 2394 C C . TYR A 1 294 ? 2.090 -11.078 -5.424 1.00 95.06 294 TYR A C 1
ATOM 2396 O O . TYR A 1 294 ? 2.182 -11.235 -4.208 1.00 95.06 294 TYR A O 1
ATOM 2404 N N . PRO A 1 295 ? 2.143 -12.133 -6.271 1.00 93.94 295 PRO A N 1
ATOM 2405 C CA . PRO A 1 295 ? 2.263 -13.500 -5.758 1.00 93.94 295 PRO A CA 1
ATOM 2406 C C . PRO A 1 295 ? 3.546 -13.739 -4.947 1.00 93.94 295 PRO A C 1
ATOM 2408 O O . PRO A 1 295 ? 3.557 -14.537 -4.013 1.00 93.94 295 PRO A O 1
ATOM 2411 N N . GLU A 1 296 ? 4.640 -13.052 -5.288 1.00 91.69 296 GLU A N 1
ATOM 2412 C CA . GLU A 1 296 ? 5.880 -13.101 -4.508 1.00 91.69 296 GLU A CA 1
ATOM 2413 C C . GLU A 1 296 ? 5.773 -12.298 -3.214 1.00 91.69 296 GLU A C 1
ATOM 2415 O O . GLU A 1 296 ? 6.208 -12.778 -2.171 1.00 91.69 296 GLU A O 1
ATOM 2420 N N . GLU A 1 297 ? 5.153 -11.120 -3.250 1.00 93.94 297 GLU A N 1
ATOM 2421 C CA . GLU A 1 297 ? 4.915 -10.318 -2.048 1.00 93.94 297 GLU A CA 1
ATOM 2422 C C . GLU A 1 297 ? 4.078 -11.074 -1.014 1.00 93.94 297 GLU A C 1
ATOM 2424 O O . GLU A 1 297 ? 4.448 -11.141 0.157 1.00 93.94 297 GLU A O 1
ATOM 2429 N N . GLU A 1 298 ? 2.981 -11.699 -1.449 1.00 93.56 298 GLU A N 1
ATOM 2430 C CA . GLU A 1 298 ? 2.118 -12.490 -0.575 1.00 93.56 298 GLU A CA 1
ATOM 2431 C C . GLU A 1 298 ? 2.857 -13.707 -0.004 1.00 93.56 298 GLU A C 1
ATOM 2433 O O . GLU A 1 298 ? 2.706 -14.028 1.177 1.00 93.56 298 GLU A O 1
ATOM 2438 N N . LYS A 1 299 ? 3.715 -14.354 -0.803 1.00 91.56 299 LYS A N 1
ATOM 2439 C CA . LYS A 1 299 ? 4.575 -15.441 -0.324 1.00 91.56 299 LYS A CA 1
ATOM 2440 C C . LYS A 1 299 ? 5.535 -14.961 0.768 1.00 91.56 299 LYS A C 1
ATOM 2442 O O . LYS A 1 299 ? 5.569 -15.564 1.838 1.00 91.56 299 LYS A O 1
ATOM 2447 N N . LEU A 1 300 ? 6.267 -13.873 0.523 1.00 90.38 300 LEU A N 1
ATOM 2448 C CA . LEU A 1 300 ? 7.206 -13.290 1.488 1.00 90.38 300 LEU A CA 1
ATOM 2449 C C . LEU A 1 300 ? 6.491 -12.860 2.777 1.00 90.38 300 LEU A C 1
ATOM 2451 O O . LEU A 1 300 ? 6.987 -13.100 3.876 1.00 90.38 300 LEU A O 1
ATOM 2455 N N . TYR A 1 301 ? 5.293 -12.282 2.658 1.00 92.75 301 TYR A N 1
ATOM 2456 C CA . TYR A 1 301 ? 4.465 -11.930 3.807 1.00 92.75 301 TYR A CA 1
ATOM 2457 C C . TYR A 1 301 ? 4.068 -13.167 4.620 1.00 92.75 301 TYR A C 1
ATOM 2459 O O . TYR A 1 301 ? 4.208 -13.178 5.840 1.00 92.75 301 TYR A O 1
ATOM 2467 N N . ASN A 1 302 ? 3.600 -14.231 3.966 1.00 93.25 302 ASN A N 1
ATOM 2468 C CA . ASN A 1 302 ? 3.186 -15.457 4.649 1.00 93.25 302 ASN A CA 1
ATOM 2469 C C . ASN A 1 302 ? 4.362 -16.169 5.337 1.00 93.25 302 ASN A C 1
ATOM 2471 O O . ASN A 1 302 ? 4.201 -16.694 6.441 1.00 93.25 302 ASN A O 1
ATOM 2475 N N . GLU A 1 303 ? 5.547 -16.156 4.724 1.00 90.38 303 GLU A N 1
ATOM 2476 C CA . GLU A 1 303 ? 6.786 -16.644 5.339 1.00 90.38 303 GLU A CA 1
ATOM 2477 C C . GLU A 1 303 ? 7.144 -15.826 6.588 1.00 90.38 303 GLU A C 1
ATOM 2479 O O . GLU A 1 303 ? 7.429 -16.403 7.639 1.00 90.38 303 GLU A O 1
ATOM 2484 N N . ALA A 1 304 ? 7.024 -14.499 6.515 1.00 89.06 304 ALA A N 1
ATOM 2485 C CA . ALA A 1 304 ? 7.217 -13.613 7.655 1.00 89.06 304 ALA A CA 1
ATOM 2486 C C . ALA A 1 304 ? 6.181 -13.859 8.772 1.00 89.06 304 ALA A C 1
ATOM 2488 O O . ALA A 1 304 ? 6.534 -13.988 9.941 1.00 89.06 304 ALA A O 1
ATOM 2489 N N . VAL A 1 305 ? 4.897 -14.030 8.442 1.00 90.38 305 VAL A N 1
ATOM 2490 C CA . VAL A 1 305 ? 3.851 -14.397 9.417 1.00 90.38 305 VAL A CA 1
ATOM 2491 C C . VAL A 1 305 ? 4.148 -15.737 10.086 1.00 90.38 305 VAL A C 1
ATOM 2493 O O . VAL A 1 305 ? 3.928 -15.884 11.289 1.00 90.38 305 VAL A O 1
ATOM 2496 N N . LYS A 1 306 ? 4.624 -16.728 9.328 1.00 90.06 306 LYS A N 1
ATOM 2497 C CA . LYS A 1 306 ? 4.994 -18.032 9.881 1.00 90.06 306 LYS A CA 1
ATOM 2498 C C . LYS A 1 306 ? 6.162 -17.894 10.856 1.00 90.06 306 LYS A C 1
ATOM 2500 O O . LYS A 1 306 ? 6.039 -18.313 12.003 1.00 90.06 306 LYS A O 1
ATOM 2505 N N . LEU A 1 307 ? 7.233 -17.222 10.435 1.00 88.50 307 LEU A N 1
ATOM 2506 C CA . LEU A 1 307 ? 8.401 -16.967 11.274 1.00 88.50 307 LEU A CA 1
ATOM 2507 C C . LEU A 1 307 ? 8.032 -16.174 12.542 1.00 88.50 307 LEU A C 1
ATOM 2509 O O . LEU A 1 307 ? 8.666 -16.338 13.583 1.00 88.50 307 LEU A O 1
ATOM 2513 N N . ALA A 1 308 ? 6.981 -15.350 12.484 1.00 86.81 308 ALA A N 1
ATOM 2514 C CA . ALA A 1 308 ? 6.465 -14.633 13.643 1.00 86.81 308 ALA A CA 1
ATOM 2515 C C . ALA A 1 308 ? 5.890 -15.542 14.698 1.00 86.81 308 ALA A C 1
ATOM 2517 O O . ALA A 1 308 ? 6.250 -15.453 15.872 1.00 86.81 308 ALA A O 1
ATOM 2518 N N . LYS A 1 309 ? 5.017 -16.437 14.250 1.00 85.38 309 LYS A N 1
ATOM 2519 C CA . LYS A 1 309 ? 4.369 -17.419 15.105 1.00 85.38 309 LYS A CA 1
ATOM 2520 C C . LYS A 1 309 ? 5.405 -18.348 15.724 1.00 85.38 309 LYS A C 1
ATOM 2522 O O . LYS A 1 309 ? 5.360 -18.556 16.932 1.00 85.38 309 LYS A O 1
ATOM 2527 N N . ASP A 1 310 ? 6.370 -18.805 14.927 1.00 87.94 310 ASP A N 1
ATOM 2528 C CA . ASP A 1 310 ? 7.444 -19.694 15.382 1.00 87.94 310 ASP A CA 1
ATOM 2529 C C . ASP A 1 310 ? 8.325 -19.033 16.465 1.00 87.94 310 ASP A C 1
ATOM 2531 O O . ASP A 1 310 ? 8.809 -19.712 17.367 1.00 87.94 310 ASP A O 1
ATOM 2535 N N . ASN A 1 311 ? 8.471 -17.701 16.437 1.00 85.44 311 ASN A N 1
ATOM 2536 C CA . ASN A 1 311 ? 9.228 -16.923 17.428 1.00 85.44 311 ASN A CA 1
ATOM 2537 C C . ASN A 1 311 ? 8.366 -16.290 18.541 1.00 85.44 311 ASN A C 1
ATOM 2539 O O . ASN A 1 311 ? 8.885 -15.498 19.330 1.00 85.44 311 ASN A O 1
ATOM 2543 N N . GLY A 1 312 ? 7.059 -16.573 18.600 1.00 83.44 312 GLY A N 1
ATOM 2544 C CA . GLY A 1 312 ? 6.145 -15.970 19.580 1.00 83.44 312 GLY A CA 1
ATOM 2545 C C . GLY A 1 312 ? 5.995 -14.445 19.457 1.00 83.44 312 GLY A C 1
ATOM 2546 O O . GLY A 1 312 ? 5.709 -13.772 20.446 1.00 83.44 312 GLY A O 1
ATOM 2547 N N . LYS A 1 313 ? 6.218 -13.885 18.263 1.00 81.88 313 LYS A N 1
ATOM 2548 C CA . LYS A 1 313 ? 6.132 -12.447 17.971 1.00 81.88 313 LYS A CA 1
ATOM 2549 C C . LYS A 1 313 ? 4.848 -12.105 17.216 1.00 81.88 313 LYS A C 1
ATOM 2551 O O . LYS A 1 313 ? 4.231 -12.952 16.571 1.00 81.88 313 LYS A O 1
ATOM 2556 N N . THR A 1 314 ? 4.456 -10.833 17.268 1.00 82.50 314 THR A N 1
ATOM 2557 C CA . THR A 1 314 ? 3.315 -10.327 16.499 1.00 82.50 314 THR A CA 1
ATOM 2558 C C . THR A 1 314 ? 3.576 -10.495 14.997 1.00 82.50 314 THR A C 1
ATOM 2560 O O . THR A 1 314 ? 4.677 -10.169 14.538 1.00 82.50 314 THR A O 1
ATOM 2563 N N . PRO A 1 315 ? 2.590 -10.985 14.222 1.00 85.69 315 PRO A N 1
ATOM 2564 C CA . PRO A 1 315 ? 2.690 -11.032 12.770 1.00 85.69 315 PRO A CA 1
ATOM 2565 C C . PRO A 1 315 ? 3.004 -9.655 12.164 1.00 85.69 315 PRO A C 1
ATOM 2567 O O . PRO A 1 315 ? 2.565 -8.635 12.705 1.00 85.69 315 PRO A O 1
ATOM 2570 N N . PRO A 1 316 ? 3.729 -9.600 11.034 1.00 87.94 316 PRO A N 1
ATOM 2571 C CA . PRO A 1 316 ? 3.937 -8.352 10.319 1.00 87.94 316 PRO A CA 1
ATOM 2572 C C . PRO A 1 316 ? 2.604 -7.761 9.839 1.00 87.94 316 PRO A C 1
ATOM 2574 O O . PRO A 1 316 ? 1.664 -8.466 9.469 1.00 87.94 316 PRO A O 1
ATOM 2577 N N . GLU A 1 317 ? 2.556 -6.432 9.811 1.00 90.00 317 GLU A N 1
ATOM 2578 C CA . GLU A 1 317 ? 1.464 -5.648 9.219 1.00 90.00 317 GLU A CA 1
ATOM 2579 C C . GLU A 1 317 ? 1.329 -5.933 7.711 1.00 90.00 317 GLU A C 1
ATOM 2581 O O . GLU A 1 317 ? 2.313 -6.308 7.071 1.00 90.00 317 GLU A O 1
ATOM 2586 N N . TYR A 1 318 ? 0.156 -5.719 7.114 1.00 92.62 318 TYR A N 1
ATOM 2587 C CA . TYR A 1 318 ? 0.054 -5.719 5.651 1.00 92.62 318 TYR A CA 1
ATOM 2588 C C . TYR A 1 318 ? 0.831 -4.540 5.049 1.00 92.62 318 TYR A C 1
ATOM 2590 O O . TYR A 1 318 ? 0.934 -3.471 5.656 1.00 92.62 318 TYR A O 1
ATOM 2598 N N . SER A 1 319 ? 1.367 -4.723 3.840 1.00 95.62 319 SER A N 1
ATOM 2599 C CA . SER A 1 319 ? 1.787 -3.585 3.022 1.00 95.62 319 SER A CA 1
ATOM 2600 C C . SER A 1 319 ? 0.565 -2.832 2.491 1.00 95.62 319 SER A C 1
ATOM 2602 O O . SER A 1 319 ? -0.540 -3.379 2.412 1.00 95.62 319 SER A O 1
ATOM 2604 N N . LEU A 1 320 ? 0.760 -1.577 2.095 1.00 97.00 320 LEU A N 1
ATOM 2605 C CA . LEU A 1 320 ? -0.280 -0.768 1.471 1.00 97.00 320 LEU A CA 1
ATOM 2606 C C . LEU A 1 320 ? -0.815 -1.439 0.209 1.00 97.00 320 LEU A C 1
ATOM 2608 O O . LEU A 1 320 ? -2.027 -1.528 0.033 1.00 97.00 320 LEU A O 1
ATOM 2612 N N . ARG A 1 321 ? 0.070 -1.982 -0.633 1.00 96.44 321 ARG A N 1
ATOM 2613 C CA . ARG A 1 321 ? -0.351 -2.745 -1.808 1.00 96.44 321 ARG A CA 1
ATOM 2614 C C . ARG A 1 321 ? -1.219 -3.943 -1.439 1.00 96.44 321 ARG A C 1
ATOM 2616 O O . ARG A 1 321 ? -2.251 -4.145 -2.071 1.00 96.44 321 ARG A O 1
ATOM 2623 N N . MET A 1 322 ? -0.825 -4.729 -0.436 1.00 96.50 322 MET A N 1
ATOM 2624 C CA . MET A 1 322 ? -1.605 -5.892 -0.011 1.00 96.50 322 MET A CA 1
ATOM 2625 C C . MET A 1 322 ? -2.986 -5.499 0.506 1.00 96.50 322 MET A C 1
ATOM 2627 O O . MET A 1 322 ? -3.958 -6.171 0.170 1.00 96.50 322 MET A O 1
ATOM 2631 N N . LEU A 1 323 ? -3.084 -4.414 1.280 1.00 96.75 323 LEU A N 1
ATOM 2632 C CA . LEU A 1 323 ? -4.373 -3.890 1.726 1.00 96.75 323 LEU A CA 1
ATOM 2633 C C . LEU A 1 323 ? -5.253 -3.515 0.526 1.00 96.75 323 LEU A C 1
ATOM 2635 O O . LEU A 1 323 ? -6.392 -3.964 0.447 1.00 96.75 323 LEU A O 1
ATOM 2639 N N . LEU A 1 324 ? -4.719 -2.751 -0.432 1.00 97.00 324 LEU A N 1
ATOM 2640 C CA . LEU A 1 324 ? -5.473 -2.314 -1.611 1.00 97.00 324 LEU A CA 1
ATOM 2641 C C . LEU A 1 324 ? -5.898 -3.482 -2.498 1.00 97.00 324 LEU A C 1
ATOM 2643 O O . LEU A 1 324 ? -7.041 -3.515 -2.949 1.00 97.00 324 LEU A O 1
ATOM 2647 N N . GLU A 1 325 ? -5.016 -4.455 -2.721 1.00 96.06 325 GLU A N 1
ATOM 2648 C CA . GLU A 1 325 ? -5.355 -5.667 -3.463 1.00 96.06 325 GLU A CA 1
ATOM 2649 C C . GLU A 1 325 ? -6.493 -6.411 -2.767 1.00 96.06 325 GLU A C 1
ATOM 2651 O O . GLU A 1 325 ? -7.513 -6.678 -3.394 1.00 96.06 325 GLU A O 1
ATOM 2656 N N . LYS A 1 326 ? -6.374 -6.678 -1.462 1.00 95.56 326 LYS A N 1
ATOM 2657 C CA . LYS A 1 326 ? -7.377 -7.458 -0.729 1.00 95.56 326 LYS A CA 1
ATOM 2658 C C . LYS A 1 326 ? -8.703 -6.719 -0.550 1.00 95.56 326 LYS A C 1
ATOM 2660 O O . LYS A 1 326 ? -9.746 -7.359 -0.568 1.00 95.56 326 LYS A O 1
ATOM 2665 N N . MET A 1 327 ? -8.712 -5.389 -0.469 1.00 96.88 327 MET A N 1
ATOM 2666 C CA . MET A 1 327 ? -9.958 -4.613 -0.532 1.00 96.88 327 MET A CA 1
ATOM 2667 C C . MET A 1 327 ? -10.661 -4.752 -1.892 1.00 96.88 327 MET A C 1
ATOM 2669 O O . MET A 1 327 ? -11.884 -4.651 -1.970 1.00 96.88 327 MET A O 1
ATOM 2673 N N . ASN A 1 328 ? -9.907 -4.992 -2.967 1.00 95.56 328 ASN A N 1
ATOM 2674 C CA . ASN A 1 328 ? -10.458 -5.173 -4.305 1.00 95.56 328 ASN A CA 1
ATOM 2675 C C . ASN A 1 328 ? -10.845 -6.631 -4.616 1.00 95.56 328 ASN A C 1
ATOM 2677 O O . ASN A 1 328 ? -11.877 -6.842 -5.249 1.00 95.56 328 ASN A O 1
ATOM 2681 N N . SER A 1 329 ? -10.060 -7.619 -4.176 1.00 92.25 329 SER A N 1
ATOM 2682 C CA . SER A 1 329 ? -10.253 -9.044 -4.499 1.00 92.25 329 SER A CA 1
ATOM 2683 C C . SER A 1 329 ? -10.893 -9.879 -3.381 1.00 92.25 329 SER A C 1
ATOM 2685 O O . SER A 1 329 ? -11.559 -10.870 -3.670 1.00 92.25 329 SER A O 1
ATOM 2687 N N . GLU A 1 330 ? -10.756 -9.473 -2.116 1.00 92.38 330 GLU A N 1
ATOM 2688 C CA . GLU A 1 330 ? -11.267 -10.160 -0.916 1.00 92.38 330 GLU A CA 1
ATOM 2689 C C . GLU A 1 330 ? -12.146 -9.221 -0.057 1.00 92.38 330 GLU A C 1
ATOM 2691 O O . GLU A 1 330 ? -12.073 -9.219 1.176 1.00 92.38 330 GLU A O 1
ATOM 2696 N N . SER A 1 331 ? -12.980 -8.399 -0.705 1.00 92.38 331 SER A N 1
ATOM 2697 C CA . SER A 1 331 ? -13.675 -7.262 -0.077 1.00 92.38 331 SER A CA 1
ATOM 2698 C C . SER A 1 331 ? -14.539 -7.612 1.139 1.00 92.38 331 SER A C 1
ATOM 2700 O O . SER A 1 331 ? -14.649 -6.797 2.052 1.00 92.38 331 SER A O 1
ATOM 2702 N N . GLU A 1 332 ? -15.119 -8.815 1.201 1.00 90.38 332 GLU A N 1
ATOM 2703 C CA . GLU A 1 332 ? -15.978 -9.230 2.323 1.00 90.38 332 GLU A CA 1
ATOM 2704 C C . GLU A 1 332 ? -15.240 -9.237 3.673 1.00 90.38 332 GLU A C 1
ATOM 2706 O O . GLU A 1 332 ? -15.826 -8.872 4.691 1.00 90.38 332 GLU A O 1
ATOM 2711 N N . LYS A 1 333 ? -13.935 -9.555 3.694 1.00 90.44 333 LYS A N 1
ATOM 2712 C CA . LYS A 1 333 ? -13.121 -9.524 4.928 1.00 90.44 333 LYS A CA 1
ATOM 2713 C C . LYS A 1 333 ? -12.920 -8.110 5.473 1.00 90.44 333 LYS A C 1
ATOM 2715 O O . LYS A 1 333 ? -12.656 -7.932 6.657 1.00 90.44 333 LYS A O 1
ATOM 2720 N N . PHE A 1 334 ? -13.031 -7.111 4.601 1.00 94.75 334 PHE A N 1
ATOM 2721 C CA . PHE A 1 334 ? -12.829 -5.697 4.912 1.00 94.75 334 PHE A CA 1
ATOM 2722 C C . PHE A 1 334 ? -14.139 -4.910 4.865 1.00 94.75 334 PHE A C 1
ATOM 2724 O O . PHE A 1 334 ? -14.129 -3.684 4.815 1.00 94.75 334 PHE A O 1
ATOM 2731 N N . LYS A 1 335 ? -15.284 -5.590 4.866 1.00 94.44 335 LYS A N 1
ATOM 2732 C CA . LYS A 1 335 ? -16.586 -4.933 4.825 1.00 94.44 335 LYS A CA 1
ATOM 2733 C C . LYS A 1 335 ? -16.752 -3.978 6.010 1.00 94.44 335 LYS A C 1
ATOM 2735 O O . LYS A 1 335 ? -16.543 -4.364 7.156 1.00 94.44 335 LYS A O 1
ATOM 2740 N N . ASN A 1 336 ? -17.146 -2.745 5.707 1.00 95.19 336 ASN A N 1
ATOM 2741 C CA . ASN A 1 336 ? -17.284 -1.598 6.606 1.00 95.19 336 ASN A CA 1
ATOM 2742 C C . ASN A 1 336 ? -15.973 -1.098 7.235 1.00 95.19 336 ASN A C 1
ATOM 2744 O O . ASN A 1 336 ? -15.999 -0.459 8.284 1.00 95.19 336 ASN A O 1
ATOM 2748 N N . ILE A 1 337 ? -14.829 -1.356 6.594 1.00 96.88 337 ILE A N 1
ATOM 2749 C CA . ILE A 1 337 ? -13.518 -0.885 7.056 1.00 96.88 337 ILE A CA 1
ATOM 2750 C C . ILE A 1 337 ? -13.485 0.631 7.309 1.00 96.88 337 ILE A C 1
ATOM 2752 O O . ILE A 1 337 ? -13.953 1.431 6.495 1.00 96.88 337 ILE A O 1
ATOM 2756 N N . ILE A 1 338 ? -12.865 1.023 8.424 1.00 97.94 338 ILE A N 1
ATOM 2757 C CA . ILE A 1 338 ? -12.579 2.419 8.764 1.00 97.94 338 ILE A CA 1
ATOM 2758 C C . ILE A 1 338 ? -11.092 2.686 8.534 1.00 97.94 338 ILE A C 1
ATOM 2760 O O . ILE A 1 338 ? -10.234 2.001 9.094 1.00 97.94 338 ILE A O 1
ATOM 2764 N N . LEU A 1 339 ? -10.792 3.688 7.711 1.00 96.75 339 LEU A N 1
ATOM 2765 C CA . LEU A 1 339 ? -9.453 4.029 7.241 1.00 96.75 339 LEU A CA 1
ATOM 2766 C C . LEU A 1 339 ? -9.113 5.485 7.555 1.00 96.75 339 LEU A C 1
ATOM 2768 O O . LEU A 1 339 ? -9.920 6.396 7.351 1.00 96.75 339 LEU A O 1
ATOM 2772 N N . ILE A 1 340 ? -7.873 5.715 7.977 1.00 94.88 340 ILE A N 1
ATOM 2773 C CA . ILE A 1 340 ? -7.309 7.057 8.093 1.00 94.88 340 ILE A CA 1
ATOM 2774 C C . ILE A 1 340 ? -5.946 7.140 7.411 1.00 94.88 340 ILE A C 1
ATOM 2776 O O . ILE A 1 340 ? -5.055 6.323 7.653 1.00 94.88 340 ILE A O 1
ATOM 2780 N N . ASN A 1 341 ? -5.777 8.161 6.572 1.00 93.31 341 ASN A N 1
ATOM 2781 C CA . ASN A 1 341 ? -4.488 8.515 5.993 1.00 93.31 341 ASN A CA 1
ATOM 2782 C C . ASN A 1 341 ? -3.801 9.598 6.832 1.00 93.31 341 ASN A C 1
ATOM 2784 O O . ASN A 1 341 ? -4.210 10.766 6.811 1.00 93.31 341 ASN A O 1
ATOM 2788 N N . LEU A 1 342 ? -2.727 9.217 7.533 1.00 90.69 342 LEU A N 1
ATOM 2789 C CA . LEU A 1 342 ? -1.944 10.147 8.343 1.00 90.69 342 LEU A CA 1
ATOM 2790 C C . LEU A 1 342 ? -0.961 10.991 7.521 1.00 90.69 342 LEU A C 1
ATOM 2792 O O . LEU A 1 342 ? -0.299 11.836 8.099 1.00 90.69 342 LEU A O 1
ATOM 2796 N N . HIS A 1 343 ? -0.861 10.845 6.197 1.00 88.00 343 HIS A N 1
ATOM 2797 C CA . HIS A 1 343 ? 0.007 11.703 5.371 1.00 88.00 343 HIS A CA 1
ATOM 2798 C C . HIS A 1 343 ? -0.642 13.047 4.977 1.00 88.00 343 HIS A C 1
ATOM 2800 O O . HIS A 1 343 ? 0.024 13.912 4.404 1.00 88.00 343 HIS A O 1
ATOM 2806 N N . GLY A 1 344 ? -1.909 13.269 5.354 1.00 86.25 344 GLY A N 1
ATOM 2807 C CA . GLY A 1 344 ? -2.637 14.525 5.131 1.00 86.25 344 GLY A CA 1
ATOM 2808 C C . GLY A 1 344 ? -2.955 14.755 3.655 1.00 86.25 344 GLY A C 1
ATOM 2809 O O . GLY A 1 344 ? -3.682 13.965 3.054 1.00 86.25 344 GLY A O 1
ATOM 2810 N N . GLU A 1 345 ? -2.405 15.829 3.080 1.00 87.31 345 GLU A N 1
ATOM 2811 C CA . GLU A 1 345 ? -2.574 16.197 1.663 1.00 87.31 345 GLU A CA 1
ATOM 2812 C C . GLU A 1 345 ? -1.955 15.176 0.699 1.00 87.31 345 GLU A C 1
ATOM 2814 O O . GLU A 1 345 ? -2.341 15.105 -0.469 1.00 87.31 345 GLU A O 1
ATOM 2819 N N . LEU A 1 346 ? -1.003 14.377 1.186 1.00 89.94 346 LEU A N 1
ATOM 2820 C CA . LEU A 1 346 ? -0.302 13.371 0.405 1.00 89.94 346 LEU A CA 1
ATOM 2821 C C . LEU A 1 346 ? -1.021 12.021 0.469 1.00 89.94 346 LEU A C 1
ATOM 2823 O O . LEU A 1 346 ? -1.400 11.557 1.546 1.00 89.94 346 LEU A O 1
ATOM 2827 N N . ILE A 1 347 ? -1.146 11.349 -0.675 1.00 93.06 347 ILE A N 1
ATOM 2828 C CA . ILE A 1 347 ? -1.569 9.947 -0.764 1.00 93.06 347 ILE A CA 1
ATOM 2829 C C . ILE A 1 347 ? -0.392 9.050 -1.164 1.00 93.06 347 ILE A C 1
ATOM 2831 O O . ILE A 1 347 ? 0.186 9.226 -2.236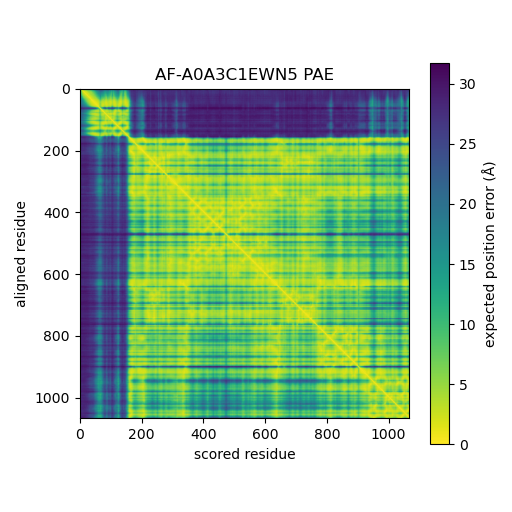 1.00 93.06 347 ILE A O 1
ATOM 2835 N N . PRO A 1 348 ? 0.003 8.085 -0.321 1.00 94.81 348 PRO A N 1
ATOM 2836 C CA . PRO A 1 348 ? 1.062 7.159 -0.695 1.00 94.81 348 PRO A CA 1
ATOM 2837 C C . PRO A 1 348 ? 0.593 6.243 -1.826 1.00 94.81 348 PRO A C 1
ATOM 2839 O O . PRO A 1 348 ? -0.545 5.789 -1.801 1.00 94.81 348 PRO A O 1
ATOM 2842 N N . PHE A 1 349 ? 1.466 5.919 -2.772 1.00 95.19 349 PHE A N 1
ATOM 2843 C CA . PHE A 1 349 ? 1.227 4.928 -3.815 1.00 95.19 349 PHE A CA 1
ATOM 2844 C C . PHE A 1 349 ? 2.329 3.864 -3.765 1.00 95.19 349 PHE A C 1
ATOM 2846 O O . PHE A 1 349 ? 3.509 4.204 -3.706 1.00 95.19 349 PHE A O 1
ATOM 2853 N N . PRO A 1 350 ? 2.003 2.564 -3.806 1.00 95.44 350 PRO A N 1
ATOM 2854 C CA . PRO A 1 350 ? 3.038 1.552 -3.957 1.00 95.44 350 PRO A CA 1
ATOM 2855 C C . PRO A 1 350 ? 3.610 1.603 -5.389 1.00 95.44 350 PRO A C 1
ATOM 2857 O O . PRO A 1 350 ? 2.835 1.536 -6.346 1.00 95.44 350 PRO A O 1
ATOM 2860 N N . PRO A 1 351 ? 4.938 1.699 -5.586 1.00 93.81 351 PRO A N 1
ATOM 2861 C CA . PRO A 1 351 ? 5.532 1.756 -6.922 1.00 93.81 351 PRO A CA 1
ATOM 2862 C C . PRO A 1 351 ? 5.485 0.368 -7.580 1.00 93.81 351 PRO A C 1
ATOM 2864 O O . PRO A 1 351 ? 6.340 -0.484 -7.346 1.00 93.81 351 PRO A O 1
ATOM 2867 N N . MET A 1 352 ? 4.458 0.113 -8.397 1.00 93.12 352 MET A N 1
ATOM 2868 C CA . MET A 1 352 ? 4.164 -1.204 -8.982 1.00 93.12 352 MET A CA 1
ATOM 2869 C C . MET A 1 352 ? 4.309 -1.231 -10.506 1.00 93.12 352 MET A C 1
ATOM 2871 O O . MET A 1 352 ? 3.831 -0.339 -11.201 1.00 93.12 352 MET A O 1
ATOM 2875 N N . ARG A 1 353 ? 4.868 -2.323 -11.044 1.00 91.44 353 ARG A N 1
ATOM 2876 C CA . ARG A 1 353 ? 4.815 -2.662 -12.478 1.00 91.44 353 ARG A CA 1
ATOM 2877 C C . ARG A 1 353 ? 4.605 -4.156 -12.687 1.00 91.44 353 ARG A C 1
ATOM 2879 O O . ARG A 1 353 ? 5.189 -4.973 -11.971 1.00 91.44 353 ARG A O 1
ATOM 2886 N N . ASN A 1 354 ? 3.815 -4.491 -13.700 1.00 91.88 354 ASN A N 1
ATOM 2887 C CA . ASN A 1 354 ? 3.306 -5.837 -13.942 1.00 91.88 354 ASN A CA 1
ATOM 2888 C C . ASN A 1 354 ? 4.210 -6.728 -14.803 1.00 91.88 354 ASN A C 1
ATOM 2890 O O . ASN A 1 354 ? 3.792 -7.821 -15.147 1.00 91.88 354 ASN A O 1
ATOM 2894 N N . TYR A 1 355 ? 5.428 -6.313 -15.149 1.00 93.25 355 TYR A N 1
ATOM 2895 C CA . TYR A 1 355 ? 6.395 -7.131 -15.892 1.00 93.25 355 TYR A CA 1
ATOM 2896 C C . TYR A 1 355 ? 7.685 -7.336 -15.103 1.00 93.25 355 TYR A C 1
ATOM 2898 O O . TYR A 1 355 ? 7.951 -6.650 -14.112 1.00 93.25 355 TYR A O 1
ATOM 2906 N N . SER A 1 356 ? 8.459 -8.325 -15.530 1.00 92.88 356 SER A N 1
ATOM 2907 C CA . SER A 1 356 ? 9.647 -8.821 -14.834 1.00 92.88 356 SER A CA 1
ATOM 2908 C C . SER A 1 356 ? 10.916 -8.063 -15.195 1.00 92.88 356 SER A C 1
ATOM 2910 O O . SER A 1 356 ? 11.047 -7.544 -16.304 1.00 92.88 356 SER A O 1
ATOM 2912 N N . ASP A 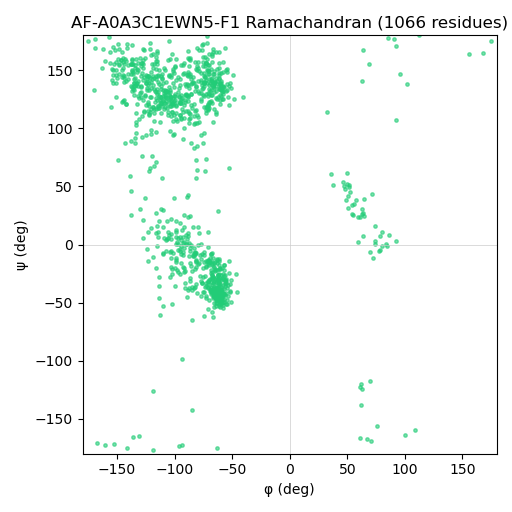1 357 ? 11.864 -8.058 -14.263 1.00 94.00 357 ASP A N 1
ATOM 2913 C CA . ASP A 1 357 ? 13.219 -7.552 -14.497 1.00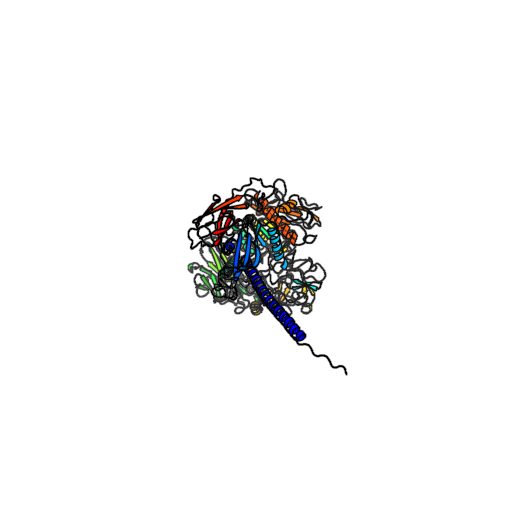 94.00 357 ASP A CA 1
ATOM 2914 C C . ASP A 1 357 ? 14.037 -8.610 -15.211 1.00 94.00 357 ASP A C 1
ATOM 2916 O O . ASP A 1 357 ? 13.758 -9.803 -15.077 1.00 94.00 357 ASP A O 1
ATOM 2920 N N . ALA A 1 358 ? 15.042 -8.191 -15.969 1.00 95.56 358 ALA A N 1
ATOM 2921 C CA . ALA A 1 358 ? 15.959 -9.139 -16.571 1.00 95.56 358 ALA A CA 1
ATOM 2922 C C . ALA A 1 358 ? 16.895 -9.743 -15.521 1.00 95.56 358 ALA A C 1
ATOM 2924 O O . ALA A 1 358 ? 17.379 -9.057 -14.622 1.00 95.56 358 ALA A O 1
ATOM 2925 N N . ALA A 1 359 ? 17.173 -11.036 -15.668 1.00 95.94 359 ALA A N 1
ATOM 2926 C CA . ALA A 1 359 ? 18.242 -11.693 -14.944 1.00 95.94 359 ALA A CA 1
ATOM 2927 C C . ALA A 1 359 ? 19.581 -11.112 -15.410 1.00 95.94 359 ALA A C 1
ATOM 2929 O O . ALA A 1 359 ? 19.793 -10.903 -16.611 1.00 95.94 359 ALA A O 1
ATOM 2930 N N . LYS A 1 360 ? 20.480 -10.880 -14.453 1.00 94.50 360 LYS A N 1
ATOM 2931 C CA . LYS A 1 360 ? 21.858 -10.447 -14.685 1.00 94.50 360 LYS A CA 1
ATOM 2932 C C . LYS A 1 360 ? 22.833 -11.188 -13.772 1.00 94.50 360 LYS A C 1
ATOM 2934 O O . LYS A 1 360 ? 22.603 -11.307 -12.564 1.00 94.50 360 LYS A O 1
ATOM 2939 N N . ASP A 1 361 ? 23.961 -11.627 -14.327 1.00 93.00 361 ASP A N 1
ATOM 2940 C CA . ASP A 1 361 ? 25.095 -12.172 -13.563 1.00 93.00 361 ASP A CA 1
ATOM 2941 C C . ASP A 1 361 ? 26.358 -11.331 -13.806 1.00 93.00 361 ASP A C 1
ATOM 2943 O O . ASP A 1 361 ? 27.258 -11.777 -14.517 1.00 93.00 361 ASP A O 1
ATOM 2947 N N . PRO A 1 362 ? 26.467 -10.134 -13.192 1.00 91.81 362 PRO A N 1
ATOM 2948 C CA . PRO A 1 362 ? 27.589 -9.217 -13.421 1.00 91.81 362 PRO A CA 1
ATOM 2949 C C . PRO A 1 362 ? 28.980 -9.804 -13.140 1.00 91.81 362 PRO A C 1
ATOM 2951 O O . PRO A 1 362 ? 29.984 -9.243 -13.556 1.00 91.81 362 PRO A O 1
ATOM 2954 N N . GLN A 1 363 ? 29.074 -10.915 -12.397 1.00 89.69 363 GLN A N 1
ATOM 2955 C CA . GLN A 1 363 ? 30.363 -11.533 -12.069 1.00 89.69 363 GLN A CA 1
ATOM 2956 C C . GLN A 1 363 ? 30.902 -12.430 -13.180 1.00 89.69 363 GLN A C 1
ATOM 2958 O O . GLN A 1 363 ? 32.115 -12.521 -13.346 1.00 89.69 363 GLN A O 1
ATOM 2963 N N . ASN A 1 364 ? 30.011 -13.142 -13.870 1.00 90.50 364 ASN A N 1
ATOM 2964 C CA . ASN A 1 364 ? 30.387 -14.172 -14.838 1.00 90.50 364 ASN A CA 1
ATOM 2965 C C . ASN A 1 364 ? 30.004 -13.787 -16.272 1.00 90.50 364 ASN A C 1
ATOM 2967 O O . ASN A 1 364 ? 30.635 -14.246 -17.215 1.00 90.50 364 ASN A O 1
ATOM 2971 N N . GLU A 1 365 ? 28.959 -12.977 -16.430 1.00 91.50 365 GLU A N 1
ATOM 2972 C CA . GLU A 1 365 ? 28.303 -12.646 -17.695 1.00 91.50 365 GLU A CA 1
ATOM 2973 C C . GLU A 1 365 ? 27.969 -11.145 -17.704 1.00 91.50 365 GLU A C 1
ATOM 2975 O O . GLU A 1 365 ? 26.809 -10.730 -17.772 1.00 91.50 365 GLU A O 1
ATOM 2980 N N . ASP A 1 366 ? 29.020 -10.332 -17.568 1.00 91.88 366 ASP A N 1
ATOM 2981 C CA . ASP A 1 366 ? 28.955 -8.871 -17.464 1.00 91.88 366 ASP A CA 1
ATOM 2982 C C . ASP A 1 366 ? 28.180 -8.232 -18.631 1.00 91.88 366 ASP A C 1
ATOM 2984 O O . ASP A 1 366 ? 28.327 -8.632 -19.786 1.00 91.88 366 ASP A O 1
ATOM 2988 N N . ASN A 1 367 ? 27.345 -7.234 -18.332 1.00 93.69 367 ASN A N 1
ATOM 2989 C CA . ASN A 1 367 ? 26.488 -6.469 -19.245 1.00 93.69 367 ASN A CA 1
ATOM 2990 C C . ASN A 1 367 ? 25.453 -7.275 -20.047 1.00 93.69 367 ASN A C 1
ATOM 2992 O O . ASN A 1 367 ? 24.700 -6.688 -20.831 1.00 93.69 367 ASN A O 1
ATOM 2996 N N . LYS A 1 368 ? 25.361 -8.594 -19.842 1.00 95.50 368 LYS A N 1
ATOM 2997 C CA . LYS A 1 368 ? 24.350 -9.456 -20.464 1.00 95.50 368 LYS A CA 1
ATOM 2998 C C . LYS A 1 368 ? 23.075 -9.472 -19.628 1.00 95.50 368 LYS A C 1
ATOM 3000 O O . LYS A 1 368 ? 23.106 -9.411 -18.396 1.00 95.50 368 LYS A O 1
ATOM 3005 N N . ARG A 1 369 ? 21.934 -9.545 -20.310 1.00 96.75 369 ARG A N 1
ATOM 3006 C CA . ARG A 1 369 ? 20.591 -9.558 -19.725 1.00 96.75 369 ARG A CA 1
ATOM 3007 C C . ARG A 1 369 ? 19.750 -10.628 -20.387 1.00 96.75 369 ARG A C 1
ATOM 3009 O O . ARG A 1 369 ? 19.790 -10.776 -21.609 1.00 96.75 369 ARG A O 1
ATOM 3016 N N . VAL A 1 370 ? 18.968 -11.349 -19.586 1.00 97.50 370 VAL A N 1
ATOM 3017 C CA . VAL A 1 370 ? 18.016 -12.340 -20.096 1.00 97.50 370 VAL A CA 1
ATOM 3018 C C . VAL A 1 370 ? 16.687 -12.238 -19.363 1.00 97.50 370 VAL A C 1
ATOM 3020 O O . VAL A 1 370 ? 16.645 -12.207 -18.136 1.00 97.50 370 VAL A O 1
ATOM 3023 N N . VAL A 1 371 ? 15.584 -12.217 -20.104 1.00 97.50 371 VAL A N 1
ATOM 3024 C CA . VAL A 1 371 ? 14.235 -12.184 -19.532 1.00 97.50 371 VAL A CA 1
ATOM 3025 C C . VAL A 1 371 ? 13.275 -13.009 -20.372 1.00 97.50 371 VAL A C 1
ATOM 3027 O O . VAL A 1 371 ? 13.379 -13.042 -21.597 1.00 97.50 371 VAL A O 1
ATOM 3030 N N . THR A 1 372 ? 12.322 -13.657 -19.708 1.00 98.00 372 THR A N 1
ATOM 3031 C CA . THR A 1 372 ? 11.223 -14.368 -20.363 1.00 98.00 372 THR A CA 1
ATOM 3032 C C . THR A 1 372 ? 9.909 -13.709 -19.982 1.00 98.00 372 THR A C 1
ATOM 3034 O O . THR A 1 372 ? 9.653 -13.498 -18.797 1.00 98.00 372 THR A O 1
ATOM 3037 N N . HIS A 1 373 ? 9.057 -13.433 -20.968 1.00 97.25 373 HIS A N 1
ATOM 3038 C CA . HIS A 1 373 ? 7.700 -12.925 -20.746 1.00 97.25 373 HIS A CA 1
ATOM 3039 C C . HIS A 1 373 ? 6.675 -13.786 -21.480 1.00 97.25 373 HIS A C 1
ATOM 3041 O O . HIS A 1 373 ? 6.940 -14.194 -22.612 1.00 97.25 373 HIS A O 1
ATOM 3047 N N . PRO A 1 374 ? 5.496 -14.053 -20.898 1.00 96.56 374 PRO A N 1
ATOM 3048 C CA . PRO A 1 374 ? 4.385 -14.576 -21.674 1.00 96.56 374 PRO A CA 1
ATOM 3049 C C . PRO A 1 374 ? 3.830 -13.491 -22.613 1.00 96.56 374 PRO A C 1
ATOM 3051 O O . PRO A 1 374 ? 3.854 -12.308 -22.282 1.00 96.56 374 PRO A O 1
ATOM 3054 N N . GLU A 1 375 ? 3.291 -13.894 -23.767 1.00 95.81 375 GLU A N 1
ATOM 3055 C CA . GLU A 1 375 ? 2.675 -12.965 -24.736 1.00 95.81 375 GLU A CA 1
ATOM 3056 C C . GLU A 1 375 ? 1.414 -12.264 -24.199 1.00 95.81 375 GLU A C 1
ATOM 3058 O O . GLU A 1 375 ? 1.043 -11.193 -24.678 1.00 95.81 375 GLU A O 1
ATOM 3063 N N . LYS A 1 376 ? 0.750 -12.853 -23.201 1.00 95.12 376 LYS A N 1
ATOM 3064 C CA . LYS A 1 376 ? -0.406 -12.295 -22.491 1.00 95.12 376 LYS A CA 1
ATOM 3065 C C . LYS A 1 376 ? -0.233 -12.480 -20.991 1.00 95.12 376 LYS A C 1
ATOM 3067 O O . LYS A 1 376 ? 0.394 -13.445 -20.554 1.00 95.12 376 LYS A O 1
ATOM 3072 N N . LEU A 1 377 ? -0.822 -11.591 -20.203 1.00 93.88 377 LEU A N 1
ATOM 3073 C CA . LEU A 1 377 ? -0.924 -11.774 -18.759 1.00 93.88 377 LEU A CA 1
ATOM 3074 C C . LEU A 1 377 ? -1.964 -12.861 -18.437 1.00 93.88 377 LEU A C 1
ATOM 3076 O O . LEU A 1 377 ? -1.712 -13.757 -17.625 1.00 93.88 377 LEU A O 1
ATOM 3080 N N . ARG A 1 378 ? -3.120 -12.803 -19.113 1.00 95.50 378 ARG A N 1
ATOM 3081 C CA . ARG A 1 378 ? -4.248 -13.723 -18.944 1.00 95.50 378 ARG A CA 1
ATOM 3082 C C . ARG A 1 378 ? -4.514 -14.542 -20.210 1.00 95.50 378 ARG A C 1
ATOM 3084 O O . ARG A 1 378 ? -4.715 -13.996 -21.291 1.00 95.50 378 ARG A O 1
ATOM 3091 N N . TYR A 1 379 ? -4.617 -15.855 -20.035 1.00 95.88 379 TYR A N 1
ATOM 3092 C CA . TYR A 1 379 ? -5.015 -16.821 -21.058 1.00 95.88 379 TYR A CA 1
ATOM 3093 C C . TYR A 1 379 ? -6.358 -17.464 -20.710 1.00 95.88 379 TYR A C 1
ATOM 3095 O O . TYR A 1 379 ? -6.714 -17.637 -19.537 1.00 95.88 379 TYR A O 1
ATOM 3103 N N . SER A 1 380 ? -7.108 -17.852 -21.736 1.00 94.75 380 SER A N 1
ATOM 3104 C CA . SER A 1 380 ? -8.327 -18.647 -21.576 1.00 94.75 380 SER A CA 1
ATOM 3105 C C . SER A 1 380 ? -7.988 -20.092 -21.197 1.00 94.75 380 SER A C 1
ATOM 3107 O O . SER A 1 380 ? -6.896 -20.587 -21.469 1.00 94.75 380 SER A O 1
ATOM 3109 N N . ALA A 1 381 ? -8.922 -20.800 -20.557 1.00 93.25 381 ALA A N 1
ATOM 3110 C CA . ALA A 1 381 ? -8.725 -22.215 -20.247 1.00 93.25 381 ALA A CA 1
ATOM 3111 C C . ALA A 1 381 ? -8.510 -23.028 -21.538 1.00 93.25 381 ALA A C 1
ATOM 3113 O O . ALA A 1 381 ? -9.311 -22.934 -22.466 1.00 93.25 381 ALA A O 1
ATOM 3114 N N . GLY A 1 382 ? -7.432 -23.815 -21.590 1.00 88.94 382 GLY A N 1
ATOM 3115 C CA . GLY A 1 382 ? -7.064 -24.615 -22.763 1.00 88.94 382 GLY A CA 1
ATOM 3116 C C . GLY A 1 382 ? -6.359 -23.849 -23.890 1.00 88.94 382 GLY A C 1
ATOM 3117 O O . GLY A 1 382 ? -5.980 -24.478 -24.873 1.00 88.94 382 GLY A O 1
ATOM 3118 N N . GLU A 1 383 ? -6.158 -22.534 -23.759 1.00 94.38 383 GLU A N 1
ATOM 3119 C CA . GLU A 1 383 ? -5.361 -21.745 -24.704 1.00 94.38 383 GLU A CA 1
ATOM 3120 C C . GLU A 1 383 ? -3.868 -22.101 -24.586 1.00 94.38 383 GLU A C 1
ATOM 3122 O O . GLU A 1 383 ? -3.357 -22.344 -23.488 1.00 94.38 383 GLU A O 1
ATOM 3127 N N . ASP A 1 384 ? -3.164 -22.135 -25.719 1.00 95.44 384 ASP A N 1
ATOM 3128 C CA . ASP A 1 384 ? -1.715 -22.341 -25.744 1.00 95.44 384 ASP A CA 1
ATOM 3129 C C . ASP A 1 384 ? -0.994 -21.112 -25.177 1.00 95.44 384 ASP A C 1
ATOM 3131 O O . ASP A 1 384 ? -1.275 -19.975 -25.560 1.00 95.44 384 ASP A O 1
ATOM 3135 N N . VAL A 1 385 ? -0.021 -21.344 -24.297 1.00 96.69 385 VAL A N 1
ATOM 3136 C CA . VAL A 1 385 ? 0.797 -20.279 -23.710 1.00 96.69 385 VAL A CA 1
ATOM 3137 C C . VAL A 1 385 ? 2.072 -20.120 -24.518 1.00 96.69 385 VAL A C 1
ATOM 3139 O O . VAL A 1 385 ? 2.858 -21.060 -24.617 1.00 96.69 385 VAL A O 1
ATOM 3142 N N . ASN A 1 386 ? 2.315 -18.922 -25.042 1.00 96.81 386 ASN A N 1
ATOM 3143 C CA . ASN A 1 386 ? 3.576 -18.580 -25.690 1.00 96.81 386 ASN A CA 1
ATOM 3144 C C . ASN A 1 386 ? 4.437 -17.752 -24.730 1.00 96.81 386 ASN A C 1
ATOM 3146 O O . ASN A 1 386 ? 3.997 -16.720 -24.217 1.00 96.81 386 ASN A O 1
ATOM 3150 N N . LEU A 1 387 ? 5.670 -18.196 -24.507 1.00 97.81 387 LEU A N 1
ATOM 3151 C CA . LEU A 1 387 ? 6.699 -17.474 -23.768 1.00 97.81 387 LEU A CA 1
ATOM 3152 C C . LEU A 1 387 ? 7.758 -16.974 -24.748 1.00 97.81 387 LEU A C 1
ATOM 3154 O O . LEU A 1 387 ? 8.302 -17.753 -25.528 1.00 97.81 387 LEU A O 1
ATOM 3158 N N . ARG A 1 388 ? 8.078 -15.686 -24.686 1.00 97.81 388 ARG A N 1
ATOM 3159 C CA . ARG A 1 388 ? 9.130 -15.052 -25.481 1.00 97.81 388 ARG A CA 1
ATOM 3160 C C . ARG A 1 388 ? 10.351 -14.803 -24.617 1.00 97.81 388 ARG A C 1
ATOM 3162 O O . ARG A 1 388 ? 10.236 -14.208 -23.546 1.00 97.81 388 ARG A O 1
ATOM 3169 N N . VAL A 1 389 ? 11.505 -15.258 -25.091 1.00 98.31 389 VAL A N 1
ATOM 3170 C CA . VAL A 1 389 ? 12.785 -15.139 -24.387 1.00 98.31 389 VAL A CA 1
ATOM 3171 C C . VAL A 1 389 ? 13.650 -14.117 -25.104 1.00 98.31 389 VAL A C 1
ATOM 3173 O O . VAL A 1 389 ? 13.896 -14.224 -26.308 1.00 98.31 389 VAL A O 1
ATOM 3176 N N . TYR A 1 390 ? 14.125 -13.141 -24.344 1.00 97.75 390 TYR A N 1
ATOM 3177 C CA . TYR A 1 390 ? 14.928 -12.026 -24.818 1.00 97.75 390 TYR A CA 1
ATOM 3178 C C . TYR A 1 390 ? 16.308 -12.117 -24.180 1.00 97.75 390 TYR A C 1
ATOM 3180 O O . TYR A 1 390 ? 16.414 -12.178 -22.955 1.00 97.75 390 TYR A O 1
ATOM 3188 N N . SER A 1 391 ? 17.355 -12.103 -24.998 1.00 97.00 391 SER A N 1
ATOM 3189 C CA . SER A 1 391 ? 18.746 -11.999 -24.556 1.00 97.00 391 SER A CA 1
ATOM 3190 C C . SER A 1 391 ? 19.375 -10.787 -25.217 1.00 97.00 391 SER A C 1
ATOM 3192 O O . SER A 1 391 ? 19.371 -10.695 -26.438 1.00 97.00 391 SER A O 1
ATOM 3194 N N . TYR A 1 392 ? 19.891 -9.850 -24.430 1.00 96.31 392 TYR A N 1
ATOM 3195 C CA . TYR A 1 392 ? 20.419 -8.583 -24.933 1.00 96.31 392 TYR A CA 1
ATOM 3196 C C . TYR A 1 392 ? 21.555 -8.071 -24.048 1.00 96.31 392 TYR A C 1
ATOM 3198 O O . TYR A 1 392 ? 21.835 -8.620 -22.982 1.00 96.31 392 TYR A O 1
ATOM 3206 N N . VAL A 1 393 ? 22.214 -7.011 -24.503 1.00 94.81 393 VAL A N 1
ATOM 3207 C CA . VAL A 1 393 ? 23.259 -6.305 -23.754 1.00 94.81 393 VAL A CA 1
ATOM 3208 C C . VAL A 1 393 ? 22.857 -4.857 -23.499 1.00 94.81 393 VAL A C 1
ATOM 3210 O O . VAL A 1 393 ? 22.095 -4.267 -24.268 1.00 94.81 393 VAL A O 1
ATOM 3213 N N . THR A 1 394 ? 23.372 -4.284 -22.413 1.00 91.19 394 THR A N 1
ATOM 3214 C CA . THR A 1 394 ? 23.075 -2.906 -21.981 1.00 91.19 394 THR A CA 1
ATOM 3215 C C . THR A 1 394 ? 23.617 -1.844 -22.943 1.00 91.19 394 THR A C 1
ATOM 3217 O O . THR A 1 394 ? 22.969 -0.818 -23.137 1.00 91.19 394 THR A O 1
ATOM 3220 N N . ASN A 1 395 ? 24.763 -2.106 -23.582 1.00 90.56 395 ASN A N 1
ATOM 3221 C CA . ASN A 1 395 ? 25.331 -1.287 -24.653 1.00 90.56 395 ASN A CA 1
ATOM 3222 C C . ASN A 1 395 ? 25.672 -2.163 -25.873 1.00 90.56 395 ASN A C 1
ATOM 3224 O O . ASN A 1 395 ? 26.772 -2.715 -25.937 1.00 90.56 395 ASN A O 1
ATOM 3228 N N . PRO A 1 396 ? 24.750 -2.310 -26.840 1.00 92.31 396 PRO A N 1
ATOM 3229 C CA . PRO A 1 396 ? 24.948 -3.134 -28.031 1.00 92.31 396 PRO A CA 1
ATOM 3230 C C . PRO A 1 396 ? 26.236 -2.829 -28.797 1.00 92.31 396 PRO A C 1
ATOM 3232 O O . PRO A 1 396 ? 26.925 -3.759 -29.208 1.00 92.31 396 PRO A O 1
ATOM 3235 N N . ASP A 1 397 ? 26.610 -1.558 -28.938 1.00 90.19 397 ASP A N 1
ATOM 3236 C CA . ASP A 1 397 ? 27.720 -1.146 -29.807 1.00 90.19 397 ASP A CA 1
ATOM 3237 C C . ASP A 1 397 ? 29.101 -1.581 -29.288 1.00 90.19 397 ASP A C 1
ATOM 3239 O O . ASP A 1 397 ? 30.069 -1.610 -30.045 1.00 90.19 397 ASP A O 1
ATOM 3243 N N . SER A 1 398 ? 29.199 -1.982 -28.016 1.00 90.62 398 SER A N 1
ATOM 3244 C CA . SER A 1 398 ? 30.426 -2.529 -27.418 1.00 90.62 398 SER A CA 1
ATOM 3245 C C . SER A 1 398 ? 30.611 -4.036 -27.627 1.00 90.62 398 SER A C 1
ATOM 3247 O O . SER A 1 398 ? 31.600 -4.600 -27.162 1.00 90.62 398 SER A O 1
ATOM 3249 N N . TRP A 1 399 ? 29.680 -4.711 -28.303 1.00 92.62 399 TRP A N 1
ATOM 3250 C CA . TRP A 1 399 ? 29.660 -6.171 -28.407 1.00 92.62 399 TRP A CA 1
ATOM 3251 C C . TRP A 1 399 ? 29.777 -6.656 -29.845 1.00 92.62 399 TRP A C 1
ATOM 3253 O O . TRP A 1 399 ? 29.219 -6.066 -30.766 1.00 92.62 399 TRP A O 1
ATOM 3263 N N . SER A 1 400 ? 30.459 -7.786 -30.045 1.00 90.94 400 SER A N 1
ATOM 3264 C CA . SER A 1 400 ? 30.567 -8.391 -31.376 1.00 90.94 400 SER A CA 1
ATOM 3265 C C . SER A 1 400 ? 29.206 -8.882 -31.886 1.00 90.94 400 SER A C 1
ATOM 3267 O O . SER A 1 400 ? 28.393 -9.390 -31.117 1.00 90.94 400 SER A O 1
ATOM 3269 N N . GLN A 1 401 ? 28.986 -8.809 -33.200 1.00 85.56 401 GLN A N 1
ATOM 3270 C CA . GLN A 1 401 ? 27.758 -9.273 -33.869 1.00 85.56 401 GLN A CA 1
ATOM 3271 C C . GLN A 1 401 ? 27.413 -10.758 -33.626 1.00 85.56 401 GLN A C 1
ATOM 3273 O O . GLN A 1 401 ? 26.264 -11.152 -33.792 1.00 85.56 401 GLN A O 1
ATOM 3278 N N . ASN A 1 402 ? 28.402 -11.578 -33.250 1.00 87.31 402 ASN A N 1
ATOM 3279 C CA . ASN A 1 402 ? 28.242 -13.012 -32.989 1.00 87.31 402 ASN A CA 1
ATOM 3280 C C . ASN A 1 402 ? 28.217 -13.332 -31.487 1.00 87.31 402 ASN A C 1
ATOM 3282 O O . ASN A 1 402 ? 28.317 -14.497 -31.120 1.00 87.31 402 ASN A O 1
ATOM 3286 N N . ALA A 1 403 ? 28.144 -12.317 -30.620 1.00 92.81 403 ALA A N 1
ATOM 3287 C CA . ALA A 1 403 ? 28.091 -12.530 -29.184 1.00 92.81 403 ALA A CA 1
ATOM 3288 C C . ALA A 1 403 ? 26.806 -13.259 -28.780 1.00 92.81 403 ALA A C 1
ATOM 3290 O O . ALA A 1 403 ? 25.715 -12.942 -29.266 1.00 92.81 403 ALA A O 1
ATOM 3291 N N . ASP A 1 404 ? 26.940 -14.188 -27.842 1.00 94.25 404 ASP A N 1
ATOM 3292 C CA . ASP A 1 404 ? 25.863 -15.023 -27.337 1.00 94.25 404 ASP A CA 1
ATOM 3293 C C . ASP A 1 404 ? 25.963 -15.264 -25.817 1.00 94.25 404 ASP A C 1
ATOM 3295 O O . ASP A 1 404 ? 26.898 -14.849 -25.117 1.00 94.25 404 ASP A O 1
ATOM 3299 N N . VAL A 1 405 ? 24.912 -15.888 -25.295 1.00 94.94 405 VAL A N 1
ATOM 3300 C CA . VAL A 1 405 ? 24.848 -16.502 -23.967 1.00 94.94 405 VAL A CA 1
ATOM 3301 C C . VAL A 1 405 ? 24.845 -18.012 -24.173 1.00 94.94 405 VAL A C 1
ATOM 3303 O O . VAL A 1 405 ? 23.943 -18.522 -24.841 1.00 94.94 405 VAL A O 1
ATOM 3306 N N . ASP A 1 406 ? 25.820 -18.718 -23.590 1.00 93.88 406 ASP A N 1
ATOM 3307 C CA . ASP A 1 406 ? 25.962 -20.174 -23.761 1.00 93.88 406 ASP A CA 1
ATOM 3308 C C . ASP A 1 406 ? 24.726 -20.912 -23.241 1.00 93.88 406 ASP A C 1
ATOM 3310 O O . ASP A 1 406 ? 24.134 -21.697 -23.974 1.00 93.88 406 ASP A O 1
ATOM 3314 N N . TRP A 1 407 ? 24.261 -20.589 -22.027 1.00 95.38 407 TRP A N 1
ATOM 3315 C CA . TRP A 1 407 ? 23.077 -21.214 -21.432 1.00 95.38 407 TRP A CA 1
ATOM 3316 C C . TRP A 1 407 ? 22.090 -20.213 -20.850 1.00 95.38 407 TRP A C 1
ATOM 3318 O O . TRP A 1 407 ? 22.457 -19.309 -20.101 1.00 95.38 407 TRP A O 1
ATOM 3328 N N . ILE A 1 408 ? 20.809 -20.441 -21.126 1.00 97.19 408 ILE A N 1
ATOM 3329 C CA . ILE A 1 408 ? 19.682 -19.808 -20.441 1.00 97.19 408 ILE A CA 1
ATOM 3330 C C . ILE A 1 408 ? 18.834 -20.910 -19.823 1.00 97.19 408 ILE A C 1
ATOM 3332 O O . ILE A 1 408 ? 18.397 -21.817 -20.530 1.00 97.19 408 ILE A O 1
ATOM 3336 N N . SER A 1 409 ? 18.555 -20.811 -18.527 1.00 96.62 409 SER A N 1
ATOM 3337 C CA . SER A 1 409 ? 17.668 -21.743 -17.830 1.00 96.62 409 SER A CA 1
ATOM 3338 C C . SER A 1 409 ? 16.310 -21.111 -17.571 1.00 96.62 409 SER A C 1
ATOM 3340 O O . SER A 1 409 ? 16.226 -20.048 -16.957 1.00 96.62 409 SER A O 1
ATOM 3342 N N . ILE A 1 410 ? 15.249 -21.796 -17.987 1.00 97.12 410 ILE A N 1
ATOM 3343 C CA . ILE A 1 410 ? 13.853 -21.421 -17.760 1.00 97.12 410 ILE A CA 1
ATOM 3344 C C . ILE A 1 410 ? 13.195 -22.530 -16.952 1.00 97.12 410 ILE A C 1
ATOM 3346 O O . ILE A 1 410 ? 13.119 -23.678 -17.389 1.00 97.12 410 ILE A O 1
ATOM 3350 N N . LEU A 1 411 ? 12.729 -22.182 -15.760 1.00 95.81 411 LEU A N 1
ATOM 3351 C CA . LEU A 1 411 ? 12.116 -23.101 -14.817 1.00 95.81 411 LEU A CA 1
ATOM 3352 C C . LEU A 1 411 ? 10.641 -22.742 -14.649 1.00 95.81 411 LEU A C 1
ATOM 3354 O O . LEU A 1 411 ? 10.312 -21.652 -14.184 1.00 95.81 411 LEU A O 1
ATOM 3358 N N . ILE A 1 412 ? 9.757 -23.664 -15.012 1.00 96.19 412 ILE A N 1
ATOM 3359 C CA . ILE A 1 412 ? 8.321 -23.546 -14.764 1.00 96.19 412 ILE A CA 1
ATOM 3360 C C . ILE A 1 412 ? 8.036 -24.292 -13.468 1.00 96.19 412 ILE A C 1
ATOM 3362 O O . ILE A 1 412 ? 8.186 -25.516 -13.396 1.00 96.19 412 ILE A O 1
ATOM 3366 N N . LYS A 1 413 ? 7.688 -23.525 -12.437 1.00 94.44 413 LYS A N 1
ATOM 3367 C CA . LYS A 1 413 ? 7.592 -24.011 -11.063 1.00 94.44 413 LYS A CA 1
ATOM 3368 C C . LYS A 1 413 ? 6.366 -24.888 -10.841 1.00 94.44 413 LYS A C 1
ATOM 3370 O O . LYS A 1 413 ? 5.298 -24.631 -11.398 1.00 94.44 413 LYS A O 1
ATOM 3375 N N . ASP A 1 414 ? 6.543 -25.899 -9.995 1.00 92.62 414 ASP A N 1
ATOM 3376 C CA . ASP A 1 414 ? 5.484 -26.741 -9.429 1.00 92.62 414 ASP A CA 1
ATOM 3377 C C . ASP A 1 414 ? 4.582 -27.403 -10.484 1.00 92.62 414 ASP A C 1
ATOM 3379 O O . ASP A 1 414 ? 3.422 -27.721 -10.231 1.00 92.62 414 ASP A O 1
ATOM 3383 N N . THR A 1 415 ? 5.108 -27.599 -11.696 1.00 92.75 415 THR A N 1
ATOM 3384 C CA . THR A 1 415 ? 4.369 -28.155 -12.829 1.00 92.75 415 THR A CA 1
ATOM 3385 C C . THR A 1 415 ? 5.274 -29.023 -13.690 1.00 92.75 415 THR A C 1
ATOM 3387 O O . THR A 1 415 ? 6.262 -28.552 -14.255 1.00 92.75 415 THR A O 1
ATOM 3390 N N . HIS A 1 416 ? 4.875 -30.281 -13.877 1.00 93.50 416 HIS A N 1
ATOM 3391 C CA . HIS A 1 416 ? 5.538 -31.226 -14.770 1.00 93.50 416 HIS A CA 1
ATOM 3392 C C . HIS A 1 416 ? 4.864 -31.241 -16.153 1.00 93.50 416 HIS A C 1
ATOM 3394 O O . HIS A 1 416 ? 3.770 -31.783 -16.327 1.00 93.50 416 HIS A O 1
ATOM 3400 N N . ILE A 1 417 ? 5.530 -30.677 -17.161 1.00 93.38 417 ILE A N 1
ATOM 3401 C CA . ILE A 1 417 ? 5.027 -30.557 -18.532 1.00 93.38 417 ILE A CA 1
ATOM 3402 C C . ILE A 1 417 ? 5.725 -31.596 -19.409 1.00 93.38 417 ILE A C 1
ATOM 3404 O O . ILE A 1 417 ? 6.955 -31.683 -19.463 1.00 93.38 417 ILE A O 1
ATOM 3408 N N . ASN A 1 418 ? 4.933 -32.419 -20.095 1.00 91.06 418 ASN A N 1
ATOM 3409 C CA . ASN A 1 418 ? 5.450 -33.413 -21.032 1.00 91.06 418 ASN A CA 1
ATOM 3410 C C . ASN A 1 418 ? 6.120 -32.719 -22.233 1.00 91.06 418 ASN A C 1
ATOM 3412 O O . ASN A 1 418 ? 5.570 -31.750 -22.754 1.00 91.06 418 ASN A O 1
ATOM 3416 N N . SER A 1 419 ? 7.260 -33.236 -22.699 1.00 88.69 419 SER A N 1
ATOM 3417 C CA . SER A 1 419 ? 7.992 -32.685 -23.850 1.00 88.69 419 SER A CA 1
ATOM 3418 C C . SER A 1 419 ? 7.137 -32.575 -25.117 1.00 88.69 419 SER A C 1
ATOM 3420 O O . SER A 1 419 ? 7.270 -31.605 -25.847 1.00 88.69 419 SER A O 1
ATOM 3422 N N . SER A 1 420 ? 6.188 -33.493 -25.341 1.00 92.12 420 SER A N 1
ATOM 3423 C CA . SER A 1 420 ? 5.240 -33.441 -26.475 1.00 92.12 420 SER A CA 1
ATOM 3424 C C . SER A 1 420 ? 4.319 -32.214 -26.485 1.00 92.12 420 SER A C 1
ATOM 3426 O O . SER A 1 420 ? 3.655 -31.937 -27.484 1.00 92.12 420 SER A O 1
ATOM 3428 N N . ARG A 1 421 ? 4.242 -31.489 -25.365 1.00 94.44 421 ARG A N 1
ATOM 3429 C CA . ARG A 1 421 ? 3.430 -30.280 -25.197 1.00 94.44 421 ARG A CA 1
ATOM 3430 C C . ARG A 1 421 ? 4.264 -29.003 -25.249 1.00 94.44 421 ARG A C 1
ATOM 3432 O O . ARG A 1 421 ? 3.705 -27.940 -24.997 1.00 94.44 421 ARG A O 1
ATOM 3439 N N . ILE A 1 422 ? 5.560 -29.110 -25.532 1.00 96.00 422 ILE A N 1
ATOM 3440 C CA . ILE A 1 422 ? 6.496 -27.992 -25.608 1.00 96.00 422 ILE A CA 1
ATOM 3441 C C . ILE A 1 422 ? 7.037 -27.939 -27.034 1.00 96.00 422 ILE A C 1
ATOM 3443 O O . ILE A 1 422 ? 7.781 -28.826 -27.443 1.00 96.00 422 ILE A O 1
ATOM 3447 N N . ASP A 1 423 ? 6.695 -26.885 -27.768 1.00 96.44 423 ASP A N 1
ATOM 3448 C CA . ASP A 1 423 ? 7.357 -26.560 -29.032 1.00 96.44 423 ASP A CA 1
ATOM 3449 C C . ASP A 1 423 ? 8.241 -25.334 -28.812 1.00 96.44 423 ASP A C 1
ATOM 3451 O O . ASP A 1 423 ? 7.843 -24.396 -28.120 1.00 96.44 423 ASP A O 1
ATOM 3455 N N . ILE A 1 424 ? 9.439 -25.325 -29.392 1.00 97.62 424 ILE A N 1
ATOM 3456 C CA . ILE A 1 424 ? 10.363 -24.197 -29.271 1.00 97.62 424 ILE A CA 1
ATOM 3457 C C . ILE A 1 424 ? 10.801 -23.777 -30.663 1.00 97.62 424 ILE A C 1
ATOM 3459 O O . ILE A 1 424 ? 11.357 -24.580 -31.408 1.00 97.62 424 ILE A O 1
ATOM 3463 N N . ASP A 1 425 ? 10.588 -22.506 -30.976 1.00 96.81 425 ASP A N 1
ATOM 3464 C CA . ASP A 1 425 ? 11.137 -21.851 -32.154 1.00 96.81 425 ASP A CA 1
ATOM 3465 C C . ASP A 1 425 ? 12.290 -20.935 -31.733 1.00 96.81 425 ASP A C 1
ATOM 3467 O O . ASP A 1 425 ? 12.251 -20.304 -30.670 1.00 96.81 425 ASP A O 1
ATOM 3471 N N . LYS A 1 426 ? 13.304 -20.827 -32.589 1.00 95.56 426 LYS A N 1
ATOM 3472 C CA . LYS A 1 426 ? 14.415 -19.886 -32.448 1.00 95.56 426 LYS A CA 1
ATOM 3473 C C . LYS A 1 426 ? 14.414 -18.888 -33.596 1.00 95.56 426 LYS A C 1
ATOM 3475 O O . LYS A 1 426 ? 14.101 -19.231 -34.733 1.00 95.56 426 LYS A O 1
ATOM 3480 N N . ILE A 1 427 ? 14.797 -17.655 -33.298 1.00 94.56 427 ILE A N 1
ATOM 3481 C CA . ILE A 1 427 ? 15.006 -16.609 -34.294 1.00 94.56 427 ILE A CA 1
ATOM 3482 C C . ILE A 1 427 ? 16.514 -16.415 -34.449 1.00 94.56 427 ILE A C 1
ATOM 3484 O O . ILE A 1 427 ? 17.219 -15.958 -33.539 1.00 94.56 427 ILE A O 1
ATOM 3488 N N . VAL A 1 428 ? 17.022 -16.802 -35.615 1.00 89.75 428 VAL A N 1
ATOM 3489 C CA . VAL A 1 428 ? 18.450 -16.788 -35.950 1.00 89.75 428 VAL A CA 1
ATOM 3490 C C . VAL A 1 428 ? 18.702 -15.856 -37.117 1.00 89.75 428 VAL A C 1
ATOM 3492 O O . VAL A 1 428 ? 17.879 -15.744 -38.014 1.00 89.75 428 VAL A O 1
ATOM 3495 N N . GLY A 1 429 ? 19.829 -15.159 -37.079 1.00 88.75 429 GLY A N 1
ATOM 3496 C CA . GLY A 1 429 ? 20.190 -14.111 -38.027 1.00 88.75 429 GLY A CA 1
ATOM 3497 C C . GLY A 1 429 ? 21.188 -13.150 -37.396 1.00 88.75 429 GLY A C 1
ATOM 3498 O O . GLY A 1 429 ? 21.376 -13.155 -36.174 1.00 88.75 429 GLY A O 1
ATOM 3499 N N . ASN A 1 430 ? 21.843 -12.358 -38.239 1.00 88.44 430 ASN A N 1
ATOM 3500 C CA . ASN A 1 430 ? 22.783 -11.305 -37.854 1.00 88.44 430 ASN A CA 1
ATOM 3501 C C . ASN A 1 430 ? 22.955 -10.318 -39.021 1.00 88.44 430 ASN A C 1
ATOM 3503 O O . ASN A 1 430 ? 22.300 -10.437 -40.053 1.00 88.44 430 ASN A O 1
ATOM 3507 N N . ARG A 1 431 ? 23.894 -9.376 -38.915 1.00 85.75 431 ARG A N 1
ATOM 3508 C CA . ARG A 1 431 ? 24.167 -8.404 -39.984 1.00 85.75 431 ARG A CA 1
ATOM 3509 C C . ARG A 1 431 ? 24.501 -9.031 -41.351 1.00 85.75 431 ARG A C 1
ATOM 3511 O O . ARG A 1 431 ? 24.254 -8.411 -42.383 1.00 85.75 431 ARG A O 1
ATOM 3518 N N . ASN A 1 432 ? 25.034 -10.255 -41.366 1.00 84.94 432 ASN A N 1
ATOM 3519 C CA . ASN A 1 432 ? 25.494 -10.956 -42.571 1.00 84.94 432 ASN A CA 1
ATOM 3520 C C . ASN A 1 432 ? 24.525 -12.053 -43.054 1.00 84.94 432 ASN A C 1
ATOM 3522 O O . ASN A 1 432 ? 24.676 -12.560 -44.165 1.00 84.94 432 ASN A O 1
ATOM 3526 N N . SER A 1 433 ? 23.528 -12.428 -42.248 1.00 84.38 433 SER A N 1
ATOM 3527 C CA . SER A 1 433 ? 22.595 -13.526 -42.522 1.00 84.38 433 SER A CA 1
ATOM 3528 C C . SER A 1 433 ? 21.153 -13.092 -42.280 1.00 84.38 433 SER A C 1
ATOM 3530 O O . SER A 1 433 ? 20.851 -12.385 -41.325 1.00 84.38 433 SER A O 1
ATOM 3532 N N . ASN A 1 434 ? 20.242 -13.506 -43.163 1.00 85.56 434 ASN A N 1
ATOM 3533 C CA . ASN A 1 434 ? 18.827 -13.181 -42.997 1.00 85.56 434 ASN A CA 1
ATOM 3534 C C . ASN A 1 434 ? 18.310 -13.702 -41.659 1.00 85.56 434 ASN A C 1
ATOM 3536 O O . ASN A 1 434 ? 18.527 -14.867 -41.338 1.00 85.56 434 ASN A O 1
ATOM 3540 N N . TYR A 1 435 ? 17.551 -12.863 -40.954 1.00 92.06 435 TYR A N 1
ATOM 3541 C CA . TYR A 1 435 ? 16.764 -13.358 -39.838 1.00 92.06 435 TYR A CA 1
ATOM 3542 C C . TYR A 1 435 ? 15.671 -14.301 -40.345 1.00 92.06 435 TYR A C 1
ATOM 3544 O O . TYR A 1 435 ? 14.988 -14.013 -41.342 1.00 92.06 435 TYR A O 1
ATOM 3552 N N . GLY A 1 436 ? 15.540 -15.429 -39.661 1.00 91.06 436 GLY A N 1
ATOM 3553 C CA . GLY A 1 436 ? 14.549 -16.460 -39.914 1.00 91.06 436 GLY A CA 1
ATOM 3554 C C . GLY A 1 436 ? 14.093 -17.094 -38.609 1.00 91.06 436 GLY A C 1
ATOM 3555 O O . GLY A 1 436 ? 14.862 -17.201 -37.650 1.00 91.06 436 GLY A O 1
ATOM 3556 N N . LYS A 1 437 ? 12.817 -17.473 -38.585 1.00 93.62 437 LYS A N 1
ATOM 3557 C CA . LYS A 1 437 ? 12.214 -18.256 -37.517 1.00 93.62 437 LYS A CA 1
ATOM 3558 C C . LYS A 1 437 ? 12.296 -19.739 -37.885 1.00 93.62 437 LYS A C 1
ATOM 3560 O O . LYS A 1 437 ? 11.635 -20.166 -38.828 1.00 93.62 437 LYS A O 1
ATOM 3565 N N . ASP A 1 438 ? 13.065 -20.499 -37.114 1.00 94.00 438 ASP A N 1
ATOM 3566 C CA . ASP A 1 438 ? 13.307 -21.926 -37.330 1.00 94.00 438 ASP A CA 1
ATOM 3567 C C . ASP A 1 438 ? 12.866 -22.748 -36.106 1.00 94.00 438 ASP A C 1
ATOM 3569 O O . ASP A 1 438 ? 13.094 -22.315 -34.972 1.00 94.00 438 ASP A O 1
ATOM 3573 N N . PRO A 1 439 ? 12.303 -23.957 -36.284 1.00 96.00 439 PRO A N 1
ATOM 3574 C CA . PRO A 1 439 ? 12.101 -24.889 -35.178 1.00 96.00 439 PRO A CA 1
ATOM 3575 C C . PRO A 1 439 ? 13.436 -25.244 -34.505 1.00 96.00 439 PRO A C 1
ATOM 3577 O O . PRO A 1 439 ? 14.421 -25.565 -35.177 1.00 96.00 439 PRO A O 1
ATOM 3580 N N . ALA A 1 440 ? 13.483 -25.200 -33.175 1.00 95.69 440 ALA A N 1
ATOM 3581 C CA . ALA A 1 440 ? 14.673 -25.552 -32.408 1.00 95.69 440 ALA A CA 1
ATOM 3582 C C . ALA A 1 440 ? 14.814 -27.077 -32.275 1.00 95.69 440 ALA A C 1
ATOM 3584 O O . ALA A 1 440 ? 13.842 -27.795 -32.037 1.00 95.69 440 ALA A O 1
ATOM 3585 N N . ASN A 1 441 ? 16.044 -27.584 -32.373 1.00 94.12 441 ASN A N 1
ATOM 3586 C CA . ASN A 1 441 ? 16.338 -29.008 -32.237 1.00 94.12 441 ASN A CA 1
ATOM 3587 C C . ASN A 1 441 ? 16.651 -29.378 -30.782 1.00 94.12 441 ASN A C 1
ATOM 3589 O O . ASN A 1 441 ? 17.587 -28.844 -30.177 1.00 94.12 441 ASN A O 1
ATOM 3593 N N . GLN A 1 442 ? 15.917 -30.347 -30.233 1.00 90.69 442 GLN A N 1
ATOM 3594 C CA . GLN A 1 442 ? 16.215 -30.899 -28.910 1.00 90.69 442 GLN A CA 1
ATOM 3595 C C . GLN A 1 442 ? 17.609 -31.549 -28.909 1.00 90.69 442 GLN A C 1
ATOM 3597 O O . GLN A 1 442 ? 18.016 -32.164 -29.893 1.00 90.69 442 GLN A O 1
ATOM 3602 N N . PHE A 1 443 ? 18.339 -31.412 -27.803 1.00 91.56 443 PHE A N 1
ATOM 3603 C CA . PHE A 1 443 ? 19.726 -31.851 -27.584 1.00 91.56 443 PHE A CA 1
ATOM 3604 C C . PHE A 1 443 ? 20.811 -31.077 -28.347 1.00 91.56 443 PHE A C 1
ATOM 3606 O O . PHE A 1 443 ? 21.995 -31.293 -28.091 1.00 91.56 443 PHE A O 1
ATOM 3613 N N . VAL A 1 444 ? 20.433 -30.161 -29.242 1.00 93.25 444 VAL A N 1
ATOM 3614 C CA . VAL A 1 444 ? 21.373 -29.276 -29.947 1.00 93.25 444 VAL A CA 1
ATOM 3615 C C . VAL A 1 444 ? 21.158 -27.835 -29.506 1.00 93.25 444 VAL A C 1
ATOM 3617 O O . VAL A 1 444 ? 22.056 -27.227 -28.927 1.00 93.25 444 VAL A O 1
ATOM 3620 N N . ASP A 1 445 ? 19.950 -27.325 -29.744 1.00 95.12 445 ASP A N 1
ATOM 3621 C CA . ASP A 1 445 ? 19.558 -25.945 -29.463 1.00 95.12 445 ASP A CA 1
ATOM 3622 C C . ASP A 1 445 ? 18.964 -25.800 -28.061 1.00 95.12 445 ASP A C 1
ATOM 3624 O O . ASP A 1 445 ? 19.129 -24.768 -27.414 1.00 95.12 445 ASP A O 1
ATOM 3628 N N . TYR A 1 446 ? 18.271 -26.834 -27.575 1.00 96.06 446 TYR A N 1
ATOM 3629 C CA . TYR A 1 446 ? 17.689 -26.825 -26.239 1.00 96.06 446 TYR A CA 1
ATOM 3630 C C . TYR A 1 446 ? 17.673 -28.201 -25.579 1.00 96.06 446 TYR A C 1
ATOM 3632 O O . TYR A 1 446 ? 17.690 -29.241 -26.236 1.00 96.06 446 TYR A O 1
ATOM 3640 N N . PHE A 1 447 ? 17.578 -28.206 -24.254 1.00 94.69 447 PHE A N 1
ATOM 3641 C CA . PHE A 1 447 ? 17.388 -29.397 -23.438 1.00 94.69 447 PHE A CA 1
ATOM 3642 C C . PHE A 1 447 ? 16.144 -29.228 -22.580 1.00 94.69 447 PHE A C 1
ATOM 3644 O O . PHE A 1 447 ? 15.879 -28.154 -22.047 1.00 94.69 447 PHE A O 1
ATOM 3651 N N . HIS A 1 448 ? 15.405 -30.316 -22.415 1.00 92.81 448 HIS A N 1
ATOM 3652 C CA . HIS A 1 448 ? 14.240 -30.387 -21.545 1.00 92.81 448 HIS A CA 1
ATOM 3653 C C . HIS A 1 448 ? 14.470 -31.493 -20.519 1.00 92.81 448 HIS A C 1
ATOM 3655 O O . HIS A 1 448 ? 14.964 -32.572 -20.851 1.00 92.81 448 HIS A O 1
ATOM 3661 N N . SER A 1 449 ? 14.191 -31.182 -19.260 1.00 93.94 449 SER A N 1
ATOM 3662 C CA . SER A 1 449 ? 14.359 -32.093 -18.132 1.00 93.94 449 SER A CA 1
ATOM 3663 C C . SER A 1 449 ? 13.460 -31.671 -16.971 1.00 93.94 449 SER A C 1
ATOM 3665 O O . SER A 1 449 ? 12.778 -30.648 -17.035 1.00 93.94 449 SER A O 1
ATOM 3667 N N . TYR A 1 450 ? 13.499 -32.432 -15.882 1.00 93.19 450 TYR A N 1
ATOM 3668 C CA . TYR A 1 450 ? 12.709 -32.173 -14.683 1.00 93.19 450 TYR A CA 1
ATOM 3669 C C . TYR A 1 450 ? 13.617 -31.959 -13.474 1.00 93.19 450 TYR A C 1
ATOM 3671 O O . TYR A 1 450 ? 14.643 -32.628 -13.339 1.00 93.19 450 TYR A O 1
ATOM 3679 N N . SER A 1 451 ? 13.240 -31.029 -12.598 1.00 86.25 451 SER A N 1
ATOM 3680 C CA . SER A 1 451 ? 13.909 -30.790 -11.316 1.00 86.25 451 SER A CA 1
ATOM 3681 C C . SER A 1 451 ? 12.865 -30.891 -10.207 1.00 86.25 451 SER A C 1
ATOM 3683 O O . SER A 1 451 ? 12.113 -29.954 -9.955 1.00 86.25 451 SER A O 1
ATOM 3685 N N . GLY A 1 452 ? 12.737 -32.075 -9.604 1.00 87.25 452 GLY A N 1
ATOM 3686 C CA . GLY A 1 452 ? 11.612 -32.366 -8.712 1.00 87.25 452 GLY A CA 1
ATOM 3687 C C . GLY A 1 452 ? 10.272 -32.258 -9.451 1.00 87.25 452 GLY A C 1
ATOM 3688 O O . GLY A 1 452 ? 10.065 -32.939 -10.453 1.00 87.25 452 GLY A O 1
ATOM 3689 N N . SER A 1 453 ? 9.373 -31.403 -8.958 1.00 89.06 453 SER A N 1
ATOM 3690 C CA . SER A 1 453 ? 8.079 -31.081 -9.580 1.00 89.06 453 SER A CA 1
ATOM 3691 C C . SER A 1 453 ? 8.162 -30.029 -10.692 1.00 89.06 453 SER A C 1
ATOM 3693 O O . SER A 1 453 ? 7.157 -29.784 -11.356 1.00 89.06 453 SER A O 1
ATOM 3695 N N . ASP A 1 454 ? 9.322 -29.407 -10.906 1.00 93.62 454 ASP A N 1
ATOM 3696 C CA . ASP A 1 454 ? 9.492 -28.324 -11.871 1.00 93.62 454 ASP A CA 1
ATOM 3697 C C . ASP A 1 454 ? 9.849 -28.840 -13.272 1.00 93.62 454 ASP A C 1
ATOM 3699 O O . ASP A 1 454 ? 10.588 -29.820 -13.433 1.00 93.62 454 ASP A O 1
ATOM 3703 N N . THR A 1 455 ? 9.412 -28.114 -14.302 1.00 95.94 455 THR A N 1
ATOM 3704 C CA . THR A 1 455 ? 9.875 -28.316 -15.683 1.00 95.94 455 THR A CA 1
ATOM 3705 C C . THR A 1 455 ? 11.026 -27.369 -15.993 1.00 95.94 455 THR A C 1
ATOM 3707 O O . THR A 1 455 ? 10.866 -26.153 -15.895 1.00 95.94 455 THR A O 1
ATOM 3710 N N . LEU A 1 456 ? 12.168 -27.915 -16.412 1.00 96.31 456 LEU A N 1
ATOM 3711 C CA . LEU A 1 456 ? 13.353 -27.154 -16.802 1.00 96.31 456 LEU A CA 1
ATOM 3712 C C . LEU A 1 456 ? 13.544 -27.192 -18.321 1.00 96.31 456 LEU A C 1
ATOM 3714 O O . LEU A 1 456 ? 13.660 -28.265 -18.917 1.00 96.31 456 LEU A O 1
ATOM 3718 N N . ILE A 1 457 ? 13.662 -26.012 -18.921 1.00 96.88 457 ILE A N 1
ATOM 3719 C CA . ILE A 1 457 ? 14.061 -25.807 -20.312 1.00 96.88 457 ILE A CA 1
ATOM 3720 C C . ILE A 1 457 ? 15.392 -25.056 -20.303 1.00 96.88 457 ILE A C 1
ATOM 3722 O O . ILE A 1 457 ? 15.501 -23.990 -19.702 1.00 96.88 457 ILE A O 1
ATOM 3726 N N . ARG A 1 458 ? 16.410 -25.608 -20.961 1.00 96.62 458 ARG A N 1
ATOM 3727 C CA . ARG A 1 458 ? 17.714 -24.963 -21.144 1.00 96.62 458 ARG A CA 1
ATOM 3728 C C . ARG A 1 458 ? 17.904 -24.627 -22.609 1.00 96.62 458 ARG A C 1
ATOM 3730 O O . ARG A 1 458 ? 17.853 -25.535 -23.431 1.00 96.62 458 ARG A O 1
ATOM 3737 N N . LEU A 1 459 ? 18.112 -23.358 -22.922 1.00 97.44 459 LEU A N 1
ATOM 3738 C CA . LEU A 1 459 ? 18.360 -22.868 -24.277 1.00 97.44 459 LEU A CA 1
ATOM 3739 C C . LEU A 1 459 ? 19.853 -22.608 -24.441 1.00 97.44 459 LEU A C 1
ATOM 3741 O O . LEU A 1 459 ? 20.478 -22.088 -23.513 1.00 97.44 459 LEU A O 1
ATOM 3745 N N . ARG A 1 460 ? 20.406 -22.970 -25.598 1.00 96.12 460 ARG A N 1
ATOM 3746 C CA . ARG A 1 460 ? 21.840 -22.894 -25.868 1.00 96.12 460 ARG A CA 1
ATOM 3747 C C . ARG A 1 460 ? 22.181 -21.814 -26.893 1.00 96.12 460 ARG A C 1
ATOM 3749 O O . ARG A 1 460 ? 21.454 -21.662 -27.871 1.00 96.12 460 ARG A O 1
ATOM 3756 N N . ASN A 1 461 ? 23.312 -21.130 -26.710 1.00 94.62 461 ASN A N 1
ATOM 3757 C CA . ASN A 1 461 ? 23.897 -20.167 -27.656 1.00 94.62 461 ASN A CA 1
ATOM 3758 C C . ASN A 1 461 ? 22.891 -19.100 -28.124 1.00 94.62 461 ASN A C 1
ATOM 3760 O O . ASN A 1 461 ? 22.685 -18.888 -29.321 1.00 94.62 461 ASN A O 1
ATOM 3764 N N . SER A 1 462 ? 22.216 -18.449 -27.174 1.00 95.25 462 SER A N 1
ATOM 3765 C CA . SER A 1 462 ? 21.242 -17.399 -27.479 1.00 95.25 462 SER A CA 1
ATOM 3766 C C . SER A 1 462 ? 21.956 -16.112 -27.894 1.00 95.25 462 SER A C 1
ATOM 3768 O O . SER A 1 462 ? 22.678 -15.551 -27.066 1.00 95.25 462 SER A O 1
ATOM 3770 N N . PRO A 1 463 ? 21.767 -15.592 -29.120 1.00 94.69 463 PRO A N 1
ATOM 3771 C CA . PRO A 1 463 ? 22.518 -14.418 -29.554 1.00 94.69 463 PRO A CA 1
ATOM 3772 C C . PRO A 1 463 ? 22.081 -13.141 -28.830 1.00 94.69 463 PRO A C 1
ATOM 3774 O O . PRO A 1 463 ? 20.911 -12.958 -28.499 1.00 94.69 463 PRO A O 1
ATOM 3777 N N . LEU A 1 464 ? 23.033 -12.242 -28.602 1.00 94.50 464 LEU A N 1
ATOM 3778 C CA . LEU A 1 464 ? 22.837 -10.997 -27.851 1.00 94.50 464 LEU A CA 1
ATOM 3779 C C . LEU A 1 464 ? 22.601 -9.776 -28.741 1.00 94.50 464 LEU A C 1
ATOM 3781 O O . LEU A 1 464 ? 22.075 -8.765 -28.275 1.00 94.50 464 LEU A O 1
ATOM 3785 N N . ARG A 1 465 ? 23.025 -9.856 -30.007 1.00 94.44 465 ARG A N 1
ATOM 3786 C CA . ARG A 1 465 ? 22.929 -8.768 -30.984 1.00 94.44 465 ARG A CA 1
ATOM 3787 C C . ARG A 1 465 ? 21.788 -8.993 -31.969 1.00 94.44 465 ARG A C 1
ATOM 3789 O O . ARG A 1 465 ? 21.501 -10.121 -32.375 1.00 94.44 465 ARG A O 1
ATOM 3796 N N . HIS A 1 466 ? 21.179 -7.886 -32.373 1.00 94.06 466 HIS A N 1
ATOM 3797 C CA . HIS A 1 466 ? 19.977 -7.830 -33.201 1.00 94.06 466 HIS A CA 1
ATOM 3798 C C . HIS A 1 466 ? 20.168 -6.934 -34.423 1.00 94.06 466 HIS A C 1
ATOM 3800 O O . HIS A 1 466 ? 19.186 -6.461 -34.971 1.00 94.06 466 HIS A O 1
ATOM 3806 N N . GLU A 1 467 ? 21.406 -6.672 -34.844 1.00 90.00 467 GLU A N 1
ATOM 3807 C CA . GLU A 1 467 ? 21.720 -5.698 -35.895 1.00 90.00 467 GLU A CA 1
ATOM 3808 C C . GLU A 1 467 ? 20.909 -5.912 -37.178 1.00 90.00 467 GLU A C 1
ATOM 3810 O O . GLU A 1 467 ? 20.728 -7.050 -37.625 1.00 90.00 467 GLU A O 1
ATOM 3815 N N . GLU A 1 468 ? 20.453 -4.805 -37.773 1.00 89.38 468 GLU A N 1
ATOM 3816 C CA . GLU A 1 468 ? 19.878 -4.802 -39.115 1.00 89.38 468 GLU A CA 1
ATOM 3817 C C . GLU A 1 468 ? 20.902 -5.295 -40.143 1.00 89.38 468 GLU A C 1
ATOM 3819 O O . GLU A 1 468 ? 22.087 -4.947 -40.115 1.00 89.38 468 GLU A O 1
ATOM 3824 N N . ARG A 1 469 ? 20.423 -6.125 -41.066 1.00 83.56 469 ARG A N 1
ATOM 3825 C CA . ARG A 1 469 ? 21.207 -6.647 -42.176 1.00 83.56 469 ARG A CA 1
ATOM 3826 C C . ARG A 1 469 ? 21.696 -5.517 -43.077 1.00 83.56 469 ARG A C 1
ATOM 3828 O O . ARG A 1 469 ? 20.935 -4.621 -43.440 1.00 83.56 469 ARG A O 1
ATOM 3835 N N . ASP A 1 470 ? 22.952 -5.610 -43.504 1.00 73.38 470 ASP A N 1
ATOM 3836 C CA . ASP A 1 470 ? 23.515 -4.643 -44.441 1.00 73.38 470 ASP A CA 1
ATOM 3837 C C . ASP A 1 470 ? 22.840 -4.760 -45.820 1.00 73.38 470 ASP A C 1
ATOM 3839 O O . ASP A 1 470 ? 22.838 -5.822 -46.440 1.00 73.38 470 ASP A O 1
ATOM 3843 N N . THR A 1 471 ? 22.236 -3.675 -46.308 1.00 68.38 471 THR A N 1
ATOM 3844 C CA . THR A 1 471 ? 21.469 -3.673 -47.569 1.00 68.38 471 THR A CA 1
ATOM 3845 C C . THR A 1 471 ? 22.293 -3.272 -48.791 1.00 68.38 471 THR A C 1
ATOM 3847 O O . THR A 1 471 ? 21.746 -3.162 -49.887 1.00 68.38 471 THR A O 1
ATOM 3850 N N . PHE A 1 472 ? 23.613 -3.097 -48.647 1.00 66.00 472 PHE A N 1
ATOM 3851 C CA . PHE A 1 472 ? 24.498 -2.715 -49.756 1.00 66.00 472 PHE A CA 1
ATOM 3852 C C . PHE A 1 472 ? 24.633 -3.788 -50.857 1.00 66.00 472 PHE A C 1
ATOM 3854 O O . PHE A 1 472 ? 25.158 -3.511 -51.935 1.00 66.00 472 PHE A O 1
ATOM 3861 N N . ILE A 1 473 ? 24.150 -5.012 -50.614 1.00 60.81 473 ILE A N 1
ATOM 3862 C CA . ILE A 1 473 ? 24.142 -6.114 -51.583 1.00 60.81 473 ILE A CA 1
ATOM 3863 C C . ILE A 1 473 ? 22.737 -6.231 -52.217 1.00 60.81 473 ILE A C 1
ATOM 3865 O O . ILE A 1 473 ? 21.757 -6.417 -51.487 1.00 60.81 473 ILE A O 1
ATOM 3869 N N . PRO A 1 474 ? 22.602 -6.184 -53.560 1.00 51.41 474 PRO A N 1
ATOM 3870 C CA . PRO A 1 474 ? 21.311 -6.311 -54.243 1.00 51.41 474 PRO A CA 1
ATOM 3871 C C . PRO A 1 474 ? 20.561 -7.604 -53.871 1.00 51.41 474 PRO A C 1
ATOM 3873 O O . PRO A 1 474 ? 21.134 -8.691 -53.897 1.00 51.41 474 PRO A O 1
ATOM 3876 N N . GLY A 1 475 ? 19.267 -7.491 -53.542 1.00 65.31 475 GLY A N 1
ATOM 3877 C CA . GLY A 1 475 ? 18.394 -8.626 -53.192 1.00 65.31 475 GLY A CA 1
ATOM 3878 C C . GLY A 1 475 ? 18.304 -8.964 -51.696 1.00 65.31 475 GLY A C 1
ATOM 3879 O O . GLY A 1 475 ? 17.624 -9.923 -51.330 1.00 65.31 475 GLY A O 1
ATOM 3880 N N . GLN A 1 476 ? 18.956 -8.196 -50.816 1.00 68.62 476 GLN A N 1
ATOM 3881 C CA . GLN A 1 476 ? 18.887 -8.394 -49.364 1.00 68.62 476 GLN A CA 1
ATOM 3882 C C . GLN A 1 476 ? 17.730 -7.607 -48.718 1.00 68.62 476 GLN A C 1
ATOM 3884 O O . GLN A 1 476 ? 17.465 -6.462 -49.072 1.00 68.62 476 GLN A O 1
ATOM 3889 N N . GLN A 1 477 ? 17.022 -8.242 -47.776 1.00 78.38 477 GLN A N 1
ATOM 3890 C CA . GLN A 1 477 ? 15.876 -7.668 -47.055 1.00 78.38 477 GLN A CA 1
ATOM 3891 C C . GLN A 1 477 ? 16.318 -6.979 -45.751 1.00 78.38 477 GLN A C 1
ATOM 3893 O O . GLN A 1 477 ? 17.239 -7.459 -45.090 1.00 78.38 477 GLN A O 1
ATOM 3898 N N . LYS A 1 478 ? 15.618 -5.904 -45.356 1.00 82.19 478 LYS A N 1
ATOM 3899 C CA . LYS A 1 478 ? 15.840 -5.116 -44.120 1.00 82.19 478 LYS A CA 1
ATOM 3900 C C . LYS A 1 478 ? 15.366 -5.831 -42.844 1.00 82.19 478 LYS A C 1
ATOM 3902 O O . LYS A 1 478 ? 14.432 -5.402 -42.165 1.00 82.19 478 LYS A O 1
ATOM 3907 N N . LYS A 1 479 ? 15.989 -6.968 -42.552 1.00 89.12 479 LYS A N 1
ATOM 3908 C CA . LYS A 1 479 ? 15.723 -7.788 -41.362 1.00 89.12 479 LYS A CA 1
ATOM 3909 C C . LYS A 1 479 ? 16.691 -7.437 -40.227 1.00 89.12 479 LYS A C 1
ATOM 3911 O O . LYS A 1 479 ? 17.799 -6.996 -40.507 1.00 89.12 479 LYS A O 1
ATOM 3916 N N . GLY A 1 480 ? 16.306 -7.663 -38.973 1.00 91.44 480 GLY A N 1
ATOM 3917 C CA . GLY A 1 480 ? 17.025 -7.188 -37.779 1.00 91.44 480 GLY A CA 1
ATOM 3918 C C . GLY A 1 480 ? 16.645 -5.754 -37.390 1.00 91.44 480 GLY A C 1
ATOM 3919 O O . GLY A 1 480 ? 15.834 -5.126 -38.056 1.00 91.44 480 GLY A O 1
ATOM 3920 N N . LEU A 1 481 ? 17.183 -5.215 -36.305 1.00 93.00 481 LEU A N 1
ATOM 3921 C CA . LEU A 1 481 ? 16.828 -3.913 -35.741 1.00 93.00 481 LEU A CA 1
ATOM 3922 C C . LEU A 1 481 ? 17.851 -2.838 -36.129 1.00 93.00 481 LEU A C 1
ATOM 3924 O O . LEU A 1 481 ? 19.044 -2.953 -35.833 1.00 93.00 481 LEU A O 1
ATOM 3928 N N . ASN A 1 482 ? 17.380 -1.763 -36.766 1.00 91.31 482 ASN A N 1
ATOM 3929 C CA . ASN A 1 482 ? 18.225 -0.610 -37.061 1.00 91.31 482 ASN A CA 1
ATOM 3930 C C . ASN A 1 482 ? 18.568 0.132 -35.751 1.00 91.31 482 ASN A C 1
ATOM 3932 O O . ASN A 1 482 ? 17.662 0.358 -34.940 1.00 91.31 482 ASN A O 1
ATOM 3936 N N . PRO A 1 483 ? 19.827 0.567 -35.541 1.00 89.94 483 PRO A N 1
ATOM 3937 C CA . PRO A 1 483 ? 20.223 1.326 -34.355 1.00 89.94 483 PRO A CA 1
ATOM 3938 C C . PRO A 1 483 ? 19.348 2.549 -34.039 1.00 89.94 483 PRO A C 1
ATOM 3940 O O . PRO A 1 483 ? 19.154 2.861 -32.867 1.00 89.94 483 PRO A O 1
ATOM 3943 N N . ALA A 1 484 ? 18.766 3.201 -35.054 1.00 89.06 484 ALA A N 1
ATOM 3944 C CA . ALA A 1 484 ? 17.880 4.356 -34.883 1.00 89.06 484 ALA A CA 1
ATOM 3945 C C . ALA A 1 484 ? 16.552 4.033 -34.166 1.00 89.06 484 ALA A C 1
ATOM 3947 O O . ALA A 1 484 ? 15.913 4.938 -33.636 1.00 89.06 484 ALA A O 1
ATOM 3948 N N . TYR A 1 485 ? 16.142 2.760 -34.132 1.00 90.75 485 TYR A N 1
ATOM 3949 C CA . TYR A 1 485 ? 14.896 2.302 -33.504 1.00 90.75 485 TYR A CA 1
ATOM 3950 C C . TYR A 1 485 ? 15.113 1.592 -32.161 1.00 90.75 485 TYR A C 1
ATOM 3952 O O . TYR A 1 485 ? 14.169 1.037 -31.594 1.00 90.75 485 TYR A O 1
ATOM 3960 N N . ARG A 1 486 ? 16.344 1.606 -31.633 1.00 90.94 486 ARG A N 1
ATOM 3961 C CA . ARG A 1 486 ? 16.650 1.093 -30.292 1.00 90.94 486 ARG A CA 1
ATOM 3962 C C . ARG A 1 486 ? 15.915 1.903 -29.226 1.00 90.94 486 ARG A C 1
ATOM 3964 O O . ARG A 1 486 ? 15.853 3.130 -29.290 1.00 90.94 486 ARG A O 1
ATOM 3971 N N . LEU A 1 487 ? 15.416 1.222 -28.199 1.00 90.44 487 LEU A N 1
ATOM 3972 C CA . LEU A 1 487 ? 14.816 1.878 -27.040 1.00 90.44 487 LEU A CA 1
ATOM 3973 C C . LEU A 1 487 ? 15.888 2.103 -25.977 1.00 90.44 487 LEU A C 1
ATOM 3975 O O . LEU A 1 487 ? 16.507 1.157 -25.498 1.00 90.44 487 LEU A O 1
ATOM 3979 N N . TYR A 1 488 ? 16.114 3.368 -25.611 1.00 89.94 488 TYR A N 1
ATOM 3980 C CA . TYR A 1 488 ? 17.106 3.763 -24.601 1.00 89.94 488 TYR A CA 1
ATOM 3981 C C . TYR A 1 488 ? 18.523 3.230 -24.878 1.00 89.94 488 TYR A C 1
ATOM 3983 O O . TYR A 1 488 ? 19.248 2.875 -23.950 1.00 89.94 488 TYR A O 1
ATOM 3991 N N . GLY A 1 489 ? 18.892 3.138 -26.160 1.00 88.81 489 GLY A N 1
ATOM 3992 C CA . GLY A 1 489 ? 20.176 2.593 -26.610 1.00 88.81 489 GLY A CA 1
ATOM 3993 C C . GLY A 1 489 ? 20.263 1.062 -26.622 1.00 88.81 489 GLY A C 1
ATOM 3994 O O . GLY A 1 489 ? 21.250 0.527 -27.112 1.00 88.81 489 GLY A O 1
ATOM 3995 N N . MET A 1 490 ? 19.236 0.343 -26.155 1.00 92.19 490 MET A N 1
ATOM 3996 C CA . MET A 1 490 ? 19.220 -1.122 -26.078 1.00 92.19 490 MET A CA 1
ATOM 3997 C C . MET A 1 490 ? 18.461 -1.763 -27.246 1.00 92.19 490 MET A C 1
ATOM 3999 O O . MET A 1 490 ? 17.501 -1.210 -27.786 1.00 92.19 490 MET A O 1
ATOM 4003 N N . GLU A 1 491 ? 18.845 -2.994 -27.589 1.00 94.44 491 GLU A N 1
ATOM 4004 C CA . GLU A 1 491 ? 18.145 -3.860 -28.553 1.00 94.44 491 GLU A CA 1
ATOM 4005 C C . GLU A 1 491 ? 17.065 -4.721 -27.852 1.00 94.44 491 GLU A C 1
ATOM 4007 O O . GLU A 1 491 ? 16.904 -5.911 -28.123 1.00 94.44 491 GLU A O 1
ATOM 4012 N N . TYR A 1 492 ? 16.326 -4.120 -26.913 1.00 95.81 492 TYR A N 1
ATOM 4013 C CA . TYR A 1 492 ? 15.278 -4.779 -26.128 1.00 95.81 492 TYR A CA 1
ATOM 4014 C C . TYR A 1 492 ? 13.915 -4.126 -26.380 1.00 95.81 492 TYR A C 1
ATOM 4016 O O . TYR A 1 492 ? 13.646 -3.023 -25.909 1.00 95.81 492 TYR A O 1
ATOM 4024 N N . ILE A 1 493 ? 13.056 -4.816 -27.135 1.00 96.00 493 ILE A N 1
ATOM 4025 C CA . ILE A 1 493 ? 11.689 -4.388 -27.452 1.00 96.00 493 ILE A CA 1
ATOM 4026 C C . ILE A 1 493 ? 10.767 -5.597 -27.232 1.00 96.00 493 ILE A C 1
ATOM 4028 O O . ILE A 1 493 ? 10.661 -6.460 -28.110 1.00 96.00 493 ILE A O 1
ATOM 4032 N N . PRO A 1 494 ? 10.126 -5.704 -26.053 1.00 95.44 494 PRO A N 1
ATOM 4033 C CA . PRO A 1 494 ? 9.361 -6.888 -25.680 1.00 95.44 494 PRO A CA 1
ATOM 4034 C C . PRO A 1 494 ? 7.870 -6.805 -26.035 1.00 95.44 494 PRO A C 1
ATOM 4036 O O . PRO A 1 494 ? 7.148 -7.783 -25.856 1.00 95.44 494 PRO A O 1
ATOM 4039 N N . CYS A 1 495 ? 7.391 -5.653 -26.512 1.00 93.62 495 CYS A N 1
ATOM 4040 C CA . CYS A 1 495 ? 5.982 -5.444 -26.826 1.00 93.62 495 CYS A CA 1
ATOM 4041 C C . CYS A 1 495 ? 5.623 -5.903 -28.256 1.00 93.62 495 CYS A C 1
ATOM 4043 O O . CYS A 1 495 ? 6.504 -6.022 -29.118 1.00 93.62 495 CYS A O 1
ATOM 4045 N N . PRO A 1 496 ? 4.331 -6.148 -28.538 1.00 90.19 496 PRO A N 1
ATOM 4046 C CA . PRO A 1 496 ? 3.839 -6.266 -29.905 1.00 90.19 496 PRO A CA 1
ATOM 4047 C C . PRO A 1 496 ? 3.861 -4.886 -30.572 1.00 90.19 496 PRO A C 1
ATOM 4049 O O . PRO A 1 496 ? 3.196 -3.955 -30.109 1.00 90.19 496 PRO A O 1
ATOM 4052 N N . VAL A 1 497 ? 4.613 -4.739 -31.660 1.00 88.06 497 VAL A N 1
ATOM 4053 C CA . VAL A 1 497 ? 4.801 -3.432 -32.318 1.00 88.06 497 VAL A CA 1
ATOM 4054 C C . VAL A 1 497 ? 3.768 -3.140 -33.415 1.00 88.06 497 VAL A C 1
ATOM 4056 O O . VAL A 1 497 ? 3.456 -1.978 -33.674 1.00 88.06 497 VAL A O 1
ATOM 4059 N N . ASP A 1 498 ? 3.162 -4.189 -33.970 1.00 82.44 498 ASP A N 1
ATOM 4060 C CA . ASP A 1 498 ? 2.133 -4.110 -35.009 1.00 82.44 498 ASP A CA 1
ATOM 4061 C C . ASP A 1 498 ? 0.709 -4.116 -34.429 1.00 82.44 498 ASP A C 1
ATOM 4063 O O . ASP A 1 498 ? 0.532 -4.020 -33.210 1.00 82.44 498 ASP A O 1
ATOM 4067 N N . ASN A 1 499 ? -0.299 -4.204 -35.317 1.00 80.62 499 ASN A N 1
ATOM 4068 C CA . ASN A 1 499 ? -1.753 -4.193 -35.085 1.00 80.62 499 ASN A CA 1
ATOM 4069 C C . ASN A 1 499 ? -2.236 -5.238 -34.050 1.00 80.62 499 ASN A C 1
ATOM 4071 O O . ASN A 1 499 ? -2.969 -6.170 -34.378 1.00 80.62 499 ASN A O 1
ATOM 4075 N N . ASN A 1 500 ? -1.833 -5.070 -32.790 1.00 81.81 500 ASN A N 1
ATOM 4076 C CA . ASN A 1 500 ? -2.124 -5.923 -31.641 1.00 81.81 500 ASN A CA 1
ATOM 4077 C C . ASN A 1 500 ? -1.811 -7.406 -31.892 1.00 81.81 500 ASN A C 1
ATOM 4079 O O . ASN A 1 500 ? -2.641 -8.278 -31.636 1.00 81.81 500 ASN A O 1
ATOM 4083 N N . ASN A 1 501 ? -0.611 -7.693 -32.395 1.00 87.81 501 ASN A N 1
ATOM 4084 C CA . ASN A 1 501 ? -0.110 -9.053 -32.567 1.00 87.81 501 ASN A CA 1
ATOM 4085 C C . ASN A 1 501 ? 1.426 -9.096 -32.492 1.00 87.81 501 ASN A C 1
ATOM 4087 O O . ASN A 1 501 ? 2.092 -8.063 -32.573 1.00 87.81 501 ASN A O 1
ATOM 4091 N N . PHE A 1 502 ? 1.972 -10.304 -32.375 1.00 90.50 502 PHE A N 1
ATOM 4092 C CA . PHE A 1 502 ? 3.410 -10.565 -32.423 1.00 90.50 502 PHE A CA 1
ATOM 4093 C C . PHE A 1 502 ? 3.871 -11.094 -33.791 1.00 90.50 502 PHE A C 1
ATOM 4095 O O . PHE A 1 502 ? 4.670 -12.023 -33.860 1.00 90.50 502 PHE A O 1
ATOM 4102 N N . ASN A 1 503 ? 3.339 -10.550 -34.891 1.00 87.00 503 ASN A N 1
ATOM 4103 C CA . ASN A 1 503 ? 3.698 -11.026 -36.231 1.00 87.00 503 ASN A CA 1
ATOM 4104 C C . ASN A 1 503 ? 4.957 -10.366 -36.803 1.00 87.00 503 ASN A C 1
ATOM 4106 O O . ASN A 1 503 ? 5.525 -10.932 -37.735 1.00 87.00 503 ASN A O 1
ATOM 4110 N N . THR A 1 504 ? 5.399 -9.212 -36.281 1.00 90.62 504 THR A N 1
ATOM 4111 C CA . THR A 1 504 ? 6.707 -8.665 -36.676 1.00 90.62 504 THR A CA 1
ATOM 4112 C C . THR A 1 504 ? 7.774 -8.877 -35.618 1.00 90.62 504 THR A C 1
ATOM 4114 O O . THR A 1 504 ? 7.929 -8.126 -34.650 1.00 90.62 504 THR A O 1
ATOM 4117 N N . ASP A 1 505 ? 8.528 -9.934 -35.876 1.00 93.06 505 ASP A N 1
ATOM 4118 C CA . ASP A 1 505 ? 9.771 -10.282 -35.218 1.00 93.06 505 ASP A CA 1
ATOM 4119 C C . ASP A 1 505 ? 10.960 -9.775 -36.051 1.00 93.06 505 ASP A C 1
ATOM 4121 O O . ASP A 1 505 ? 10.807 -9.056 -37.041 1.00 93.06 505 ASP A O 1
ATOM 4125 N N . LEU A 1 506 ? 12.181 -10.136 -35.656 1.00 93.56 506 LEU A N 1
ATOM 4126 C CA . LEU A 1 506 ? 13.418 -9.717 -36.331 1.00 93.56 506 LEU A CA 1
ATOM 4127 C C . LEU A 1 506 ? 13.494 -10.135 -37.807 1.00 93.56 506 LEU A C 1
ATOM 4129 O O . LEU A 1 506 ? 14.271 -9.559 -38.567 1.00 93.56 506 LEU A O 1
ATOM 4133 N N . ASP A 1 507 ? 12.721 -11.135 -38.221 1.00 90.50 507 ASP A N 1
ATOM 4134 C CA . ASP A 1 507 ? 12.662 -11.636 -39.591 1.00 90.50 507 ASP A CA 1
ATOM 4135 C C . ASP A 1 507 ? 11.754 -10.813 -40.520 1.00 90.50 507 ASP A C 1
ATOM 4137 O O . ASP A 1 507 ? 11.766 -11.049 -41.736 1.00 90.50 507 ASP A O 1
ATOM 4141 N N . SER A 1 508 ? 11.017 -9.840 -39.978 1.00 90.00 508 SER A N 1
ATOM 4142 C CA . SER A 1 508 ? 10.192 -8.902 -40.737 1.00 90.00 508 SER A CA 1
ATOM 4143 C C . SER A 1 508 ? 11.037 -7.825 -41.442 1.00 90.00 508 SER A C 1
ATOM 4145 O O . SER A 1 508 ? 12.242 -7.699 -41.226 1.00 90.00 508 SER A O 1
ATOM 4147 N N . GLN A 1 509 ? 10.398 -7.011 -42.289 1.00 88.00 509 GLN A N 1
ATOM 4148 C CA . GLN A 1 509 ? 11.016 -5.842 -42.940 1.00 88.00 509 GLN A CA 1
ATOM 4149 C C . GLN A 1 509 ? 10.563 -4.497 -42.337 1.00 88.00 509 GLN A C 1
ATOM 4151 O O . GLN A 1 509 ? 10.822 -3.447 -42.921 1.00 88.00 509 GLN A O 1
ATOM 4156 N N . THR A 1 510 ? 9.861 -4.509 -41.198 1.00 86.94 510 THR A N 1
ATOM 4157 C CA . THR A 1 510 ? 9.352 -3.294 -40.531 1.00 86.94 510 THR A CA 1
ATOM 4158 C C . THR A 1 510 ? 10.467 -2.531 -39.812 1.00 86.94 510 THR A C 1
ATOM 4160 O O . THR A 1 510 ? 11.518 -3.089 -39.529 1.00 86.94 510 THR A O 1
ATOM 4163 N N . ASN A 1 511 ? 10.270 -1.251 -39.495 1.00 89.25 511 ASN A N 1
ATOM 4164 C CA . ASN A 1 511 ? 11.285 -0.439 -38.806 1.00 89.25 511 ASN A CA 1
ATOM 4165 C C . ASN A 1 511 ? 11.550 -0.928 -37.371 1.00 89.25 511 ASN A C 1
ATOM 4167 O O . ASN A 1 511 ? 12.650 -1.372 -37.040 1.00 89.25 511 ASN A O 1
ATOM 4171 N N . VAL A 1 512 ? 10.511 -0.880 -36.534 1.00 91.06 512 VAL A N 1
ATOM 4172 C CA . VAL A 1 512 ? 10.501 -1.451 -35.181 1.00 91.06 512 VAL A CA 1
ATOM 4173 C C . VAL A 1 512 ? 10.090 -2.919 -35.248 1.00 91.06 512 VAL A C 1
ATOM 4175 O O . VAL A 1 512 ? 9.296 -3.314 -36.109 1.00 91.06 512 VAL A O 1
ATOM 4178 N N . LYS A 1 513 ? 10.646 -3.733 -34.350 1.00 92.75 513 LYS A N 1
ATOM 4179 C CA . LYS A 1 513 ? 10.478 -5.190 -34.345 1.00 92.75 513 LYS A CA 1
ATOM 4180 C C . LYS A 1 513 ? 10.511 -5.713 -32.909 1.00 92.75 513 LYS A C 1
ATOM 4182 O O . LYS A 1 513 ? 11.245 -5.163 -32.089 1.00 92.75 513 LYS A O 1
ATOM 4187 N N . ASN A 1 514 ? 9.758 -6.773 -32.611 1.00 94.56 514 ASN A N 1
ATOM 4188 C CA . ASN A 1 514 ? 9.945 -7.517 -31.365 1.00 94.56 514 ASN A CA 1
ATOM 4189 C C . ASN A 1 514 ? 11.311 -8.222 -31.397 1.00 94.56 514 ASN A C 1
ATOM 4191 O O . ASN A 1 514 ? 11.688 -8.796 -32.421 1.00 94.56 514 ASN A O 1
ATOM 4195 N N . THR A 1 515 ? 12.066 -8.164 -30.297 1.00 96.00 515 THR A N 1
ATOM 4196 C CA . THR A 1 515 ? 13.455 -8.662 -30.262 1.00 96.00 515 THR A CA 1
ATOM 4197 C C . THR A 1 515 ? 13.618 -10.015 -29.566 1.00 96.00 515 THR A C 1
ATOM 4199 O O . THR A 1 515 ? 14.710 -10.353 -29.114 1.00 96.00 515 THR A O 1
ATOM 4202 N N . ALA A 1 516 ? 12.555 -10.821 -29.466 1.00 96.38 516 ALA A N 1
ATOM 4203 C CA . ALA A 1 516 ? 12.667 -12.169 -28.913 1.00 96.38 516 ALA A CA 1
ATOM 4204 C C . ALA A 1 516 ? 13.626 -13.030 -29.754 1.00 96.38 516 ALA A C 1
ATOM 4206 O O . ALA A 1 516 ? 13.606 -12.993 -30.985 1.00 96.38 516 ALA A O 1
ATOM 4207 N N . ARG A 1 517 ? 14.456 -13.837 -29.086 1.00 96.31 517 ARG A N 1
ATOM 4208 C CA . ARG A 1 517 ? 15.329 -14.834 -29.732 1.00 96.31 517 ARG A CA 1
ATOM 4209 C C . ARG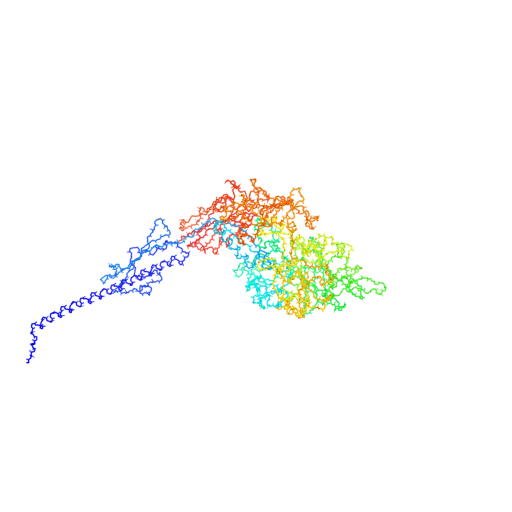 A 1 517 ? 14.724 -16.230 -29.719 1.00 96.31 517 ARG A C 1
ATOM 4211 O O . ARG A 1 517 ? 15.073 -17.040 -30.572 1.00 96.31 517 ARG A O 1
ATOM 4218 N N . TRP A 1 518 ? 13.815 -16.496 -28.783 1.00 97.69 518 TRP A N 1
ATOM 4219 C CA . TRP A 1 518 ? 13.138 -17.783 -28.659 1.00 97.69 518 TRP A CA 1
ATOM 4220 C C . TRP A 1 518 ? 11.660 -17.598 -28.360 1.00 97.69 518 TRP A C 1
ATOM 4222 O O . TRP A 1 518 ? 11.276 -16.676 -27.636 1.00 97.69 518 TRP A O 1
ATOM 4232 N N . ILE A 1 519 ? 10.850 -18.514 -28.883 1.00 97.44 519 ILE A N 1
ATOM 4233 C CA . ILE A 1 519 ? 9.417 -18.604 -28.618 1.00 97.44 519 ILE A CA 1
ATOM 4234 C C . ILE A 1 519 ? 9.137 -20.028 -28.145 1.00 97.44 519 ILE A C 1
ATOM 4236 O O . ILE A 1 519 ? 9.295 -20.980 -28.903 1.00 97.44 519 ILE A O 1
ATOM 4240 N N . ILE A 1 520 ? 8.736 -20.173 -26.887 1.00 98.00 520 ILE A N 1
ATOM 4241 C CA . ILE A 1 520 ? 8.368 -21.451 -26.276 1.00 98.00 520 ILE A CA 1
ATOM 4242 C C . ILE A 1 520 ? 6.846 -21.513 -26.225 1.00 98.00 520 ILE A C 1
ATOM 4244 O O . ILE A 1 520 ? 6.219 -20.751 -25.492 1.00 98.00 520 ILE A O 1
ATOM 4248 N N . LYS A 1 521 ? 6.251 -22.431 -26.978 1.00 97.50 521 LYS A N 1
ATOM 4249 C CA . LYS A 1 521 ? 4.819 -22.714 -26.946 1.00 97.50 521 LYS A CA 1
ATOM 4250 C C . LYS A 1 521 ? 4.545 -23.895 -26.027 1.00 97.50 521 LYS A C 1
ATOM 4252 O O . LYS A 1 521 ? 5.109 -24.972 -26.202 1.00 97.50 521 LYS A O 1
ATOM 4257 N N . ILE A 1 522 ? 3.633 -23.702 -25.082 1.00 96.88 522 ILE A N 1
ATOM 4258 C CA . ILE A 1 522 ? 3.192 -24.721 -24.137 1.00 96.88 522 ILE A CA 1
ATOM 4259 C C . ILE A 1 522 ? 1.712 -25.004 -24.365 1.00 96.88 522 ILE A C 1
ATOM 4261 O O . ILE A 1 522 ? 0.857 -24.142 -24.157 1.00 96.88 522 ILE A O 1
ATOM 4265 N N . LYS A 1 523 ? 1.406 -26.239 -24.755 1.00 95.62 523 LYS A N 1
ATOM 4266 C CA . LYS A 1 523 ? 0.057 -26.649 -25.147 1.00 95.62 523 LYS A CA 1
ATOM 4267 C C . LYS A 1 523 ? -0.783 -27.099 -23.963 1.00 95.62 523 LYS A C 1
ATOM 4269 O O . LYS A 1 523 ? -0.318 -27.915 -23.163 1.00 95.62 523 LYS A O 1
ATOM 4274 N N . GLY A 1 524 ? -2.032 -26.637 -23.889 1.00 87.44 524 GLY A N 1
ATOM 4275 C CA . GLY A 1 524 ? -3.113 -27.205 -23.065 1.00 87.44 524 GLY A CA 1
ATOM 4276 C C . GLY A 1 524 ? -2.922 -27.191 -21.542 1.00 87.44 524 GLY A C 1
ATOM 4277 O O . GLY A 1 524 ? -3.333 -28.147 -20.872 1.00 87.44 524 GLY A O 1
ATOM 4278 N N . LEU A 1 525 ? -2.210 -26.210 -20.975 1.00 91.81 525 LEU A N 1
ATOM 4279 C CA . LEU A 1 525 ? -2.002 -26.135 -19.519 1.00 91.81 525 LEU A CA 1
ATOM 4280 C C . LEU A 1 525 ? -3.347 -26.031 -18.763 1.00 91.81 525 LEU A C 1
ATOM 4282 O O . LEU A 1 525 ? -4.240 -25.311 -19.214 1.00 91.81 525 LEU A O 1
ATOM 4286 N N . PRO A 1 526 ? -3.512 -26.733 -17.622 1.00 92.31 526 PRO A N 1
ATOM 4287 C CA . PRO A 1 526 ? -4.701 -26.595 -16.781 1.00 92.31 526 PRO A CA 1
ATOM 4288 C C . PRO A 1 526 ? -4.927 -25.161 -16.296 1.00 92.31 526 PRO A C 1
ATOM 4290 O O . PRO A 1 526 ? -3.982 -24.376 -16.184 1.00 92.31 526 PRO A O 1
ATOM 4293 N N . SER A 1 527 ? -6.171 -24.837 -15.941 1.00 95.19 527 SER A N 1
ATOM 4294 C CA . SER A 1 527 ? -6.493 -23.550 -15.328 1.00 95.19 527 SER A CA 1
ATOM 4295 C C . SER A 1 527 ? -5.804 -23.403 -13.974 1.00 95.19 527 SER A C 1
ATOM 4297 O O . SER A 1 527 ? -6.119 -24.130 -13.034 1.00 95.19 527 SER A O 1
ATOM 4299 N N . ASN A 1 528 ? -4.849 -22.484 -13.897 1.00 94.56 528 ASN A N 1
ATOM 4300 C CA . ASN A 1 528 ? -4.131 -22.091 -12.691 1.00 94.56 528 ASN A CA 1
ATOM 4301 C C . ASN A 1 528 ? -3.319 -20.819 -12.990 1.00 94.56 528 ASN A C 1
ATOM 4303 O O . ASN A 1 528 ? -3.270 -20.362 -14.135 1.00 94.56 528 ASN A O 1
ATOM 4307 N N . TYR A 1 529 ? -2.641 -20.271 -11.986 1.00 93.62 529 TYR A N 1
ATOM 4308 C CA . TYR A 1 529 ? -1.505 -19.388 -12.219 1.00 93.62 529 TYR A CA 1
ATOM 4309 C C . TYR A 1 529 ? -0.199 -20.194 -12.212 1.00 93.62 529 TYR A C 1
ATOM 4311 O O . TYR A 1 529 ? -0.069 -21.175 -11.482 1.00 93.62 529 TYR A O 1
ATOM 4319 N N . TYR A 1 530 ? 0.775 -19.780 -13.020 1.00 95.12 530 TYR A N 1
ATOM 4320 C CA . TYR A 1 530 ? 2.081 -20.433 -13.123 1.00 95.12 530 TYR A CA 1
ATOM 4321 C C . TYR A 1 530 ? 3.197 -19.418 -12.916 1.00 95.12 530 TYR A C 1
ATOM 4323 O O . TYR A 1 530 ? 3.095 -18.269 -13.350 1.00 95.12 530 TYR A O 1
ATOM 4331 N N . THR A 1 531 ? 4.274 -19.862 -12.268 1.00 96.00 531 THR A N 1
ATOM 4332 C CA . THR A 1 531 ? 5.485 -19.065 -12.052 1.00 96.00 531 THR A CA 1
ATOM 4333 C C . THR A 1 531 ? 6.579 -19.542 -12.997 1.00 96.00 531 THR A C 1
ATOM 4335 O O . THR A 1 531 ? 6.880 -20.736 -13.047 1.00 96.00 531 THR A O 1
ATOM 4338 N N . ILE A 1 532 ? 7.184 -18.609 -13.726 1.00 96.44 532 ILE A N 1
ATOM 4339 C CA . ILE A 1 532 ? 8.288 -18.872 -14.651 1.00 96.44 532 ILE A CA 1
ATOM 4340 C C . ILE A 1 532 ? 9.516 -18.114 -14.153 1.00 96.44 532 ILE A C 1
ATOM 4342 O O . ILE A 1 532 ? 9.483 -16.892 -14.011 1.00 96.44 532 ILE A O 1
ATOM 4346 N N . GLU A 1 533 ? 10.601 -18.836 -13.898 1.00 95.88 533 GLU A N 1
ATOM 4347 C CA . GLU A 1 533 ? 11.884 -18.274 -13.482 1.00 95.88 533 GLU A CA 1
ATOM 4348 C C . GLU A 1 533 ? 12.902 -18.385 -14.615 1.00 95.88 533 GLU A C 1
ATOM 4350 O O . GLU A 1 533 ? 13.044 -19.445 -15.217 1.00 95.88 533 GLU A O 1
ATOM 4355 N N . THR A 1 534 ? 13.623 -17.305 -14.904 1.00 96.38 534 THR A N 1
ATOM 4356 C CA . THR A 1 534 ? 14.676 -17.254 -15.926 1.00 96.38 534 THR A CA 1
ATOM 4357 C C . THR A 1 534 ? 16.014 -16.903 -15.288 1.00 96.38 534 THR A C 1
ATOM 4359 O O . THR A 1 534 ? 16.075 -16.027 -14.424 1.00 96.38 534 THR A O 1
ATOM 4362 N N . ARG A 1 535 ? 17.075 -17.595 -15.712 1.00 95.62 535 ARG A N 1
ATOM 4363 C CA . ARG A 1 535 ? 18.450 -17.436 -15.221 1.00 95.62 535 ARG A CA 1
ATOM 4364 C C . ARG A 1 535 ? 19.439 -17.459 -16.380 1.00 95.62 535 ARG A C 1
ATOM 4366 O O . ARG A 1 535 ? 19.221 -18.170 -17.363 1.00 95.62 535 ARG A O 1
ATOM 4373 N N . ILE A 1 536 ? 20.545 -16.741 -16.223 1.00 95.81 536 ILE A N 1
ATOM 4374 C CA . ILE A 1 536 ? 21.738 -16.891 -17.058 1.00 95.81 536 ILE A CA 1
ATOM 4375 C C . ILE A 1 536 ? 22.560 -18.068 -16.515 1.00 95.81 536 ILE A C 1
ATOM 4377 O O . ILE A 1 536 ? 22.789 -18.166 -15.307 1.00 95.81 536 ILE A O 1
ATOM 4381 N N . GLY A 1 537 ? 22.994 -18.962 -17.397 1.00 93.44 537 GLY A N 1
ATOM 4382 C CA . GLY A 1 537 ? 23.705 -20.192 -17.059 1.00 93.44 537 GLY A CA 1
ATOM 4383 C C . GLY A 1 537 ? 22.787 -21.399 -16.832 1.00 93.44 537 GLY A C 1
ATOM 4384 O O . GLY A 1 537 ? 21.557 -21.312 -16.876 1.00 93.44 537 GLY A O 1
ATOM 4385 N N . ASP A 1 538 ? 23.402 -22.554 -16.581 1.00 88.31 538 ASP A N 1
ATOM 4386 C CA . ASP A 1 538 ? 22.743 -23.840 -16.313 1.00 88.31 538 ASP A CA 1
ATOM 4387 C C . ASP A 1 538 ? 22.748 -24.239 -14.821 1.00 88.31 538 ASP A C 1
ATOM 4389 O O . ASP A 1 538 ? 22.111 -25.219 -14.425 1.00 88.31 538 ASP A O 1
ATOM 4393 N N . ASN A 1 539 ? 23.428 -23.463 -13.972 1.00 87.75 539 ASN A N 1
ATOM 4394 C CA . ASN A 1 539 ? 23.533 -23.717 -12.541 1.00 87.75 539 ASN A CA 1
ATOM 4395 C C . ASN A 1 539 ? 22.293 -23.234 -11.770 1.00 87.75 539 ASN A C 1
ATOM 4397 O O . ASN A 1 539 ? 22.146 -22.049 -11.459 1.00 87.75 539 ASN A O 1
ATOM 4401 N N . LEU A 1 540 ? 21.447 -24.182 -11.363 1.00 85.31 540 LEU A N 1
ATOM 4402 C CA . LEU A 1 540 ? 20.225 -23.915 -10.593 1.00 85.31 540 LEU A CA 1
ATOM 4403 C C . LEU A 1 540 ? 20.465 -23.556 -9.116 1.00 85.31 540 LEU A C 1
ATOM 4405 O O . LEU A 1 540 ? 19.531 -23.138 -8.435 1.00 85.31 540 LEU A O 1
ATOM 4409 N N . ASN A 1 541 ? 21.696 -23.689 -8.610 1.00 87.38 541 ASN A N 1
ATOM 4410 C CA . ASN A 1 541 ? 22.050 -23.247 -7.256 1.00 87.38 541 ASN A CA 1
ATOM 4411 C C . ASN A 1 541 ? 22.328 -21.736 -7.188 1.00 87.38 541 ASN A C 1
ATOM 4413 O O . ASN A 1 541 ? 22.405 -21.181 -6.091 1.00 87.38 541 ASN A O 1
ATOM 4417 N N . THR A 1 542 ? 22.510 -21.077 -8.337 1.00 84.19 542 THR A N 1
ATOM 4418 C CA . THR A 1 542 ? 22.632 -19.616 -8.480 1.00 84.19 542 THR A CA 1
ATOM 4419 C C . THR A 1 542 ? 21.358 -19.026 -9.083 1.00 84.19 542 THR A C 1
ATOM 4421 O O . THR A 1 542 ? 20.591 -19.745 -9.718 1.00 84.19 542 THR A O 1
ATOM 4424 N N . GLY A 1 543 ? 21.102 -17.727 -8.895 1.00 81.88 543 GLY A N 1
ATOM 4425 C CA . GLY A 1 543 ? 19.820 -17.150 -9.313 1.00 81.88 543 GLY A CA 1
ATOM 4426 C C . GLY A 1 543 ? 18.690 -17.630 -8.402 1.00 81.88 543 GLY A C 1
ATOM 4427 O O . GLY A 1 543 ? 17.628 -18.053 -8.861 1.00 81.88 543 GLY A O 1
ATOM 4428 N N . THR A 1 544 ? 18.949 -17.646 -7.097 1.00 84.38 544 THR A N 1
ATOM 4429 C CA . THR A 1 544 ? 17.954 -17.896 -6.051 1.00 84.38 544 THR A CA 1
ATOM 4430 C C . THR A 1 544 ? 17.873 -16.668 -5.150 1.00 84.38 544 THR A C 1
ATOM 4432 O O . THR A 1 544 ? 18.776 -15.831 -5.149 1.00 84.38 544 THR A O 1
ATOM 4435 N N . LEU A 1 545 ? 16.813 -16.559 -4.343 1.00 80.94 545 LEU A N 1
ATOM 4436 C CA . LEU A 1 545 ? 16.646 -15.427 -3.419 1.00 80.94 545 LEU A CA 1
ATOM 4437 C C . LEU A 1 545 ? 17.820 -15.292 -2.426 1.00 80.94 545 LEU A C 1
ATOM 4439 O O . LEU A 1 545 ? 18.098 -14.197 -1.949 1.00 80.94 545 LEU A O 1
ATOM 4443 N N . THR A 1 546 ? 18.530 -16.388 -2.135 1.00 82.31 546 THR A N 1
ATOM 4444 C CA . THR A 1 546 ? 19.650 -16.430 -1.182 1.00 82.31 546 THR A CA 1
ATOM 4445 C C . THR A 1 546 ? 21.029 -16.448 -1.843 1.00 82.31 546 THR A C 1
ATOM 4447 O O . THR A 1 546 ? 22.009 -16.074 -1.200 1.00 82.31 546 THR A O 1
ATOM 4450 N N . ASN A 1 547 ? 21.139 -16.855 -3.113 1.00 86.31 547 ASN A N 1
ATOM 4451 C CA . ASN A 1 547 ? 22.412 -16.970 -3.821 1.00 86.31 547 ASN A CA 1
ATOM 4452 C C . ASN A 1 547 ? 22.346 -16.346 -5.220 1.00 86.31 547 ASN A C 1
ATOM 4454 O O . ASN A 1 547 ? 21.681 -16.861 -6.121 1.00 86.31 547 ASN A O 1
ATOM 4458 N N . LYS A 1 548 ? 23.099 -15.255 -5.411 1.00 87.12 548 LYS A N 1
ATOM 4459 C CA . LYS A 1 548 ? 23.083 -14.418 -6.623 1.00 87.12 548 LYS A CA 1
ATOM 4460 C C . LYS A 1 548 ? 21.655 -14.021 -7.047 1.00 87.12 548 LYS A C 1
ATOM 4462 O O . LYS A 1 548 ? 21.238 -14.366 -8.152 1.00 87.12 548 LYS A O 1
ATOM 4467 N N . PRO A 1 549 ? 20.910 -13.289 -6.201 1.00 89.38 549 PRO A N 1
ATOM 4468 C CA . PRO A 1 549 ? 19.520 -12.934 -6.490 1.00 89.38 549 PRO A CA 1
ATOM 4469 C C . PRO A 1 549 ? 19.355 -12.082 -7.756 1.00 89.38 549 PRO A C 1
ATOM 4471 O O . PRO A 1 549 ? 18.318 -12.161 -8.399 1.00 89.38 549 PRO A O 1
ATOM 4474 N N . SER A 1 550 ? 20.383 -11.333 -8.174 1.00 91.06 550 SER A N 1
ATOM 4475 C CA . SER A 1 550 ? 20.364 -10.568 -9.429 1.00 91.06 550 SER A CA 1
ATOM 4476 C C . SER A 1 550 ? 20.212 -11.442 -10.682 1.00 91.06 550 SER A C 1
ATOM 4478 O O . SER A 1 550 ? 19.698 -10.975 -11.693 1.00 91.06 550 SER A O 1
ATOM 4480 N N . ASN A 1 551 ? 20.628 -12.715 -10.628 1.00 94.62 551 ASN A N 1
ATOM 4481 C CA . ASN A 1 551 ? 20.518 -13.662 -11.742 1.00 94.62 551 ASN A CA 1
ATOM 4482 C C . ASN A 1 551 ? 19.168 -14.408 -11.741 1.00 94.62 551 ASN A C 1
ATOM 4484 O O . ASN A 1 551 ? 19.062 -15.528 -12.236 1.00 94.62 551 ASN A O 1
ATOM 4488 N N . LEU A 1 552 ? 18.139 -13.827 -11.126 1.00 93.25 552 LEU A N 1
ATOM 4489 C CA . LEU A 1 552 ? 16.794 -14.379 -11.086 1.00 93.25 552 LEU A CA 1
ATOM 4490 C C . LEU A 1 552 ? 15.811 -13.371 -11.669 1.00 93.25 552 LEU A C 1
ATOM 4492 O O . LEU A 1 552 ? 15.563 -12.317 -11.095 1.00 93.25 552 LEU A O 1
ATOM 4496 N N . SER A 1 553 ? 15.200 -13.741 -12.787 1.00 95.06 553 SER A N 1
ATOM 4497 C CA . SER A 1 553 ? 14.008 -13.079 -13.307 1.00 95.06 553 SER A CA 1
ATOM 4498 C C . SER A 1 553 ? 12.797 -13.959 -13.040 1.00 95.06 553 SER A C 1
ATOM 4500 O O . SER A 1 553 ? 12.861 -15.168 -13.263 1.00 95.06 553 SER A O 1
ATOM 4502 N N . ARG A 1 554 ? 11.688 -13.379 -12.577 1.00 93.81 554 ARG A N 1
ATOM 4503 C CA . ARG A 1 554 ? 10.454 -14.122 -12.305 1.00 93.81 554 ARG A CA 1
ATOM 4504 C C . ARG A 1 554 ? 9.251 -13.446 -12.936 1.00 93.81 554 ARG A C 1
ATOM 4506 O O . ARG A 1 554 ? 9.007 -12.267 -12.683 1.00 93.81 554 ARG A O 1
ATOM 4513 N N . THR A 1 555 ? 8.490 -14.196 -13.725 1.00 95.12 555 THR A N 1
ATOM 4514 C CA . THR A 1 555 ? 7.238 -13.763 -14.357 1.00 95.12 555 THR A CA 1
ATOM 4515 C C . THR A 1 555 ? 6.104 -14.731 -14.038 1.00 95.12 555 THR A C 1
ATOM 4517 O O . THR A 1 555 ? 6.329 -15.827 -13.518 1.00 95.12 555 THR A O 1
ATOM 4520 N N . TYR A 1 556 ? 4.880 -14.310 -14.337 1.00 95.31 556 TYR A N 1
ATOM 4521 C CA . TYR A 1 556 ? 3.659 -15.025 -13.988 1.00 95.31 556 TYR A CA 1
ATOM 4522 C C . TYR A 1 556 ? 2.691 -15.039 -15.159 1.00 95.31 556 TYR A C 1
ATOM 4524 O O . TYR A 1 556 ? 2.633 -14.087 -15.937 1.00 95.31 556 TYR A O 1
ATOM 4532 N N . VAL A 1 557 ? 1.915 -16.113 -15.248 1.00 95.19 557 VAL A N 1
ATOM 4533 C CA . VAL A 1 557 ? 0.836 -16.263 -16.224 1.00 95.19 557 VAL A CA 1
ATOM 4534 C C . VAL A 1 557 ? -0.401 -16.833 -15.541 1.00 95.19 557 VAL A C 1
ATOM 4536 O O . VAL A 1 557 ? -0.286 -17.732 -14.709 1.00 95.19 557 VAL A O 1
ATOM 4539 N N . TRP A 1 558 ? -1.578 -16.319 -15.893 1.00 96.50 558 TRP A N 1
ATOM 4540 C CA . TRP A 1 558 ? -2.866 -16.741 -15.341 1.00 96.50 558 TRP A CA 1
ATOM 4541 C C . TRP A 1 558 ? -3.711 -17.397 -16.431 1.00 96.50 558 TRP A C 1
ATOM 4543 O O . TRP A 1 558 ? -4.040 -16.760 -17.427 1.00 96.50 558 TRP A O 1
ATOM 4553 N N . ILE A 1 559 ? -4.077 -18.665 -16.247 1.00 96.62 559 ILE A N 1
ATOM 4554 C CA . ILE A 1 559 ? -4.824 -19.462 -17.227 1.00 96.62 559 ILE A CA 1
ATOM 4555 C C . ILE A 1 559 ? -6.195 -19.798 -16.654 1.00 96.62 559 ILE A C 1
ATOM 4557 O O . ILE A 1 559 ? -6.298 -20.457 -15.622 1.00 96.62 559 ILE A O 1
ATOM 4561 N N . GLY A 1 560 ? -7.268 -19.352 -17.306 1.00 94.94 560 GLY A N 1
ATOM 4562 C CA . GLY A 1 560 ? -8.645 -19.586 -16.848 1.00 94.94 560 GLY A CA 1
ATOM 4563 C C . GLY A 1 560 ? -8.993 -18.946 -15.496 1.00 94.94 560 GLY A C 1
ATOM 4564 O O . GLY A 1 560 ? -10.083 -19.174 -14.982 1.00 94.94 560 GLY A O 1
ATOM 4565 N N . VAL A 1 561 ? -8.097 -18.132 -14.936 1.00 94.31 561 VAL A N 1
ATOM 4566 C CA . VAL A 1 561 ? -8.267 -17.405 -13.673 1.00 94.31 561 VAL A CA 1
ATOM 4567 C C . VAL A 1 561 ? -7.969 -15.921 -13.888 1.00 94.31 561 VAL A C 1
ATOM 4569 O O . VAL A 1 561 ? -7.270 -15.546 -14.832 1.00 94.31 561 VAL A O 1
ATOM 4572 N N . THR A 1 562 ? -8.533 -15.061 -13.045 1.00 92.38 562 THR A N 1
ATOM 4573 C CA . THR A 1 562 ? -8.334 -13.609 -13.136 1.00 92.38 562 THR A CA 1
ATOM 4574 C C . THR A 1 562 ? -7.059 -13.211 -12.382 1.00 92.38 562 THR A C 1
ATOM 4576 O O . THR A 1 562 ? -6.919 -13.602 -11.222 1.00 92.38 562 THR A O 1
ATOM 4579 N N . PRO A 1 563 ? -6.134 -12.444 -12.992 1.00 94.12 563 PRO A N 1
ATOM 4580 C CA . PRO A 1 563 ? -4.978 -11.901 -12.283 1.00 94.12 563 PRO A CA 1
ATOM 4581 C C . PRO A 1 563 ? -5.388 -10.961 -11.134 1.00 94.12 563 PRO A C 1
ATOM 4583 O O . PRO A 1 563 ? -6.420 -10.292 -11.259 1.00 94.12 563 PRO A O 1
ATOM 4586 N N . PRO A 1 564 ? -4.574 -10.837 -10.066 1.00 94.62 564 PRO A N 1
ATOM 4587 C CA . PRO A 1 564 ? -4.739 -9.800 -9.045 1.00 94.62 564 PRO A CA 1
ATOM 4588 C C . PRO A 1 564 ? -4.893 -8.410 -9.673 1.00 94.62 564 PRO A C 1
ATOM 4590 O O . PRO A 1 564 ? -4.283 -8.124 -10.706 1.00 94.62 564 PRO A O 1
ATOM 4593 N N . VAL A 1 565 ? -5.686 -7.528 -9.068 1.00 93.00 565 VAL A N 1
ATOM 4594 C CA . VAL A 1 565 ? -5.986 -6.199 -9.637 1.00 93.00 565 VAL A CA 1
ATOM 4595 C C . VAL A 1 565 ? -4.712 -5.372 -9.827 1.00 93.00 565 VAL A C 1
ATOM 4597 O O . VAL A 1 565 ? -4.528 -4.732 -10.860 1.00 93.00 565 VAL A O 1
ATOM 4600 N N . THR A 1 566 ? -3.781 -5.459 -8.880 1.00 93.38 566 THR A N 1
ATOM 4601 C CA . THR A 1 566 ? -2.463 -4.806 -8.918 1.00 93.38 566 THR A CA 1
ATOM 4602 C C . THR A 1 566 ? -1.514 -5.364 -9.985 1.00 93.38 566 THR A C 1
ATOM 4604 O O . THR A 1 566 ? -0.448 -4.793 -10.206 1.00 93.38 566 THR A O 1
ATOM 4607 N N . GLU A 1 567 ? -1.871 -6.467 -10.647 1.00 95.00 567 GLU A N 1
ATOM 4608 C CA . GLU A 1 567 ? -1.102 -7.094 -11.729 1.00 95.00 567 GLU A CA 1
ATOM 4609 C C . GLU A 1 567 ? -1.690 -6.806 -13.118 1.00 95.00 567 GLU A C 1
ATOM 4611 O O . GLU A 1 567 ? -0.985 -6.908 -14.120 1.00 95.00 567 GLU A O 1
ATOM 4616 N N . GLN A 1 568 ? -2.963 -6.411 -13.201 1.00 93.75 568 GLN A N 1
ATOM 4617 C CA . GLN A 1 568 ? -3.654 -6.191 -14.479 1.00 93.75 568 GLN A CA 1
ATOM 4618 C C . GLN A 1 568 ? -3.122 -4.980 -15.255 1.00 93.75 568 GLN A C 1
ATOM 4620 O O . GLN A 1 568 ? -3.222 -4.951 -16.482 1.00 93.75 568 GLN A O 1
ATOM 4625 N N . TYR A 1 569 ? -2.528 -4.013 -14.554 1.00 93.81 569 TYR A N 1
ATOM 4626 C CA . TYR A 1 569 ? -2.137 -2.724 -15.113 1.00 93.81 569 TYR A CA 1
ATOM 4627 C C . TYR A 1 569 ? -0.638 -2.468 -14.993 1.00 93.81 569 TYR A C 1
ATOM 4629 O O . TYR A 1 569 ? 0.016 -2.853 -14.020 1.00 93.81 569 TYR A O 1
ATOM 4637 N N . GLN A 1 570 ? -0.100 -1.733 -15.958 1.00 94.62 570 GLN A N 1
ATOM 4638 C CA . GLN A 1 570 ? 1.199 -1.095 -15.829 1.00 94.62 570 GLN A CA 1
ATOM 4639 C C . GLN A 1 570 ? 1.003 0.318 -15.272 1.00 94.62 570 GLN A C 1
ATOM 4641 O O . GLN A 1 570 ? 0.694 1.243 -16.011 1.00 94.62 570 GLN A O 1
ATOM 4646 N N . PHE A 1 571 ? 1.233 0.496 -13.974 1.00 93.88 571 PHE A N 1
ATOM 4647 C CA . PHE A 1 571 ? 1.092 1.808 -13.334 1.00 93.88 571 PHE A CA 1
ATOM 4648 C C . PHE A 1 571 ? 2.273 2.749 -13.616 1.00 93.88 571 PHE A C 1
ATOM 4650 O O . PHE A 1 571 ? 2.110 3.967 -13.646 1.00 93.88 571 PHE A O 1
ATOM 4657 N N . ILE A 1 572 ? 3.474 2.184 -13.791 1.00 92.56 572 ILE A N 1
ATOM 4658 C CA . ILE A 1 572 ? 4.721 2.934 -13.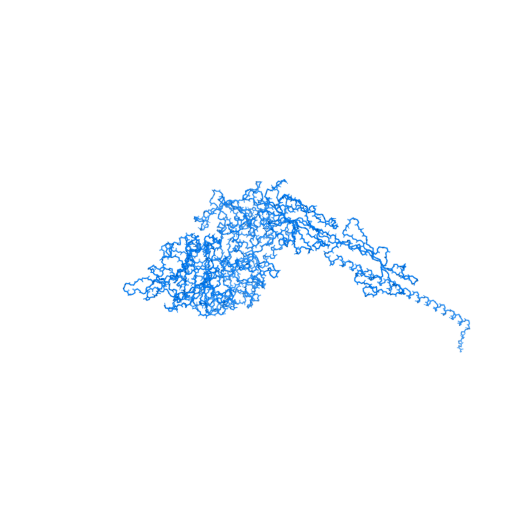994 1.00 92.56 572 ILE A CA 1
ATOM 4659 C C . ILE A 1 572 ? 5.585 2.314 -15.099 1.00 92.56 572 ILE A C 1
ATOM 4661 O O . ILE A 1 572 ? 5.542 1.108 -15.372 1.00 92.56 572 ILE A O 1
ATOM 4665 N N . GLY A 1 573 ? 6.429 3.150 -15.703 1.00 92.06 573 GLY A N 1
ATOM 4666 C CA . GLY A 1 573 ? 7.356 2.775 -16.772 1.00 92.06 573 GLY A CA 1
ATOM 4667 C C . GLY A 1 573 ? 6.789 2.960 -18.177 1.00 92.06 573 GLY A C 1
ATOM 4668 O O . GLY A 1 573 ? 5.600 3.219 -18.348 1.00 92.06 573 GLY A O 1
ATOM 4669 N N . ASP A 1 574 ? 7.663 2.809 -19.173 1.00 93.50 574 ASP A N 1
ATOM 4670 C CA . ASP A 1 574 ? 7.331 3.022 -20.584 1.00 93.50 574 ASP A CA 1
ATOM 4671 C C . ASP A 1 574 ? 6.385 1.929 -21.126 1.00 93.50 574 ASP A C 1
ATOM 4673 O O . ASP A 1 574 ? 6.685 0.738 -20.964 1.00 93.50 574 ASP A O 1
ATOM 4677 N N . PRO A 1 575 ? 5.264 2.287 -21.780 1.00 94.12 575 PRO A N 1
ATOM 4678 C CA . PRO A 1 575 ? 4.330 1.324 -22.368 1.00 94.12 575 PRO A CA 1
ATOM 4679 C C . PRO A 1 575 ? 4.956 0.413 -23.441 1.00 94.12 575 PRO A C 1
ATOM 4681 O O . PRO A 1 575 ? 4.531 -0.731 -23.593 1.00 94.12 575 PRO A O 1
ATOM 4684 N N . ARG A 1 576 ? 6.024 0.840 -24.129 1.00 93.56 576 ARG A N 1
ATOM 4685 C CA . ARG A 1 576 ? 6.750 0.037 -25.139 1.00 93.56 576 ARG A CA 1
ATOM 4686 C C . ARG A 1 576 ? 7.563 -1.107 -24.534 1.00 93.56 576 ARG A C 1
ATOM 4688 O O . ARG A 1 576 ? 7.983 -2.007 -25.259 1.00 93.56 576 ARG A O 1
ATOM 4695 N N . HIS A 1 577 ? 7.777 -1.098 -23.219 1.00 94.69 577 HIS A N 1
ATOM 4696 C CA . HIS A 1 577 ? 8.371 -2.218 -22.491 1.00 94.69 577 HIS A CA 1
ATOM 4697 C C . HIS A 1 577 ? 7.333 -3.151 -21.857 1.00 94.69 577 HIS A C 1
ATOM 4699 O O . HIS A 1 577 ? 7.723 -4.174 -21.298 1.00 94.69 577 HIS A O 1
ATOM 4705 N N . CYS A 1 578 ? 6.034 -2.842 -21.948 1.00 94.38 578 CYS A N 1
ATOM 4706 C CA . CYS A 1 578 ? 4.989 -3.756 -21.503 1.00 94.38 578 CYS A CA 1
ATOM 4707 C C . CYS A 1 578 ? 4.871 -4.926 -22.495 1.00 94.38 578 CYS A C 1
ATOM 4709 O O . CYS A 1 578 ? 4.516 -4.707 -23.656 1.00 94.38 578 CYS A O 1
ATOM 4711 N N . PRO A 1 579 ? 5.167 -6.170 -22.081 1.00 95.12 579 PRO A N 1
ATOM 4712 C CA . PRO A 1 579 ? 5.227 -7.301 -23.001 1.00 95.12 579 PRO A CA 1
ATOM 4713 C C . PRO A 1 579 ? 3.851 -7.892 -23.320 1.00 95.12 579 PRO A C 1
ATOM 4715 O O . PRO A 1 579 ? 3.760 -8.786 -24.148 1.00 95.12 579 PRO A O 1
ATOM 4718 N N . TYR A 1 580 ? 2.786 -7.459 -22.648 1.00 95.50 580 TYR A N 1
ATOM 4719 C CA . TYR A 1 580 ? 1.513 -8.173 -22.652 1.00 95.50 580 TYR A CA 1
ATOM 4720 C C . TYR A 1 580 ? 0.554 -7.625 -23.705 1.00 95.50 580 TYR A C 1
ATOM 4722 O O . TYR A 1 580 ? 0.171 -6.452 -23.694 1.00 95.50 580 TYR A O 1
ATOM 4730 N N . LEU A 1 581 ? 0.130 -8.501 -24.613 1.00 94.56 581 LEU A N 1
ATOM 4731 C CA . LEU A 1 581 ? -0.786 -8.152 -25.688 1.00 94.56 581 LEU A CA 1
ATOM 4732 C C . LEU A 1 581 ? -2.182 -7.781 -25.176 1.00 94.56 581 LEU A C 1
ATOM 4734 O O . LEU A 1 581 ? -2.779 -6.830 -25.673 1.00 94.56 581 LEU A O 1
ATOM 4738 N N . ASP A 1 582 ? -2.699 -8.509 -24.192 1.00 93.50 582 ASP A N 1
ATOM 4739 C CA . ASP A 1 582 ? -3.989 -8.229 -23.559 1.00 93.50 582 ASP A CA 1
ATOM 4740 C C . ASP A 1 582 ? -3.973 -6.884 -22.820 1.00 93.50 582 ASP A C 1
ATOM 4742 O O . ASP A 1 582 ? -4.899 -6.089 -22.977 1.00 93.50 582 ASP A O 1
ATOM 4746 N N . THR A 1 583 ? -2.879 -6.560 -22.121 1.00 93.38 583 THR A N 1
ATOM 4747 C CA . THR A 1 583 ? -2.685 -5.228 -21.524 1.00 93.38 583 THR A CA 1
ATOM 4748 C C . THR A 1 583 ? -2.704 -4.125 -22.588 1.00 93.38 583 THR A C 1
ATOM 4750 O O . THR A 1 583 ? -3.330 -3.089 -22.377 1.00 93.38 583 THR A O 1
ATOM 4753 N N . LYS A 1 584 ? -2.085 -4.345 -23.757 1.00 92.94 584 LYS A N 1
ATOM 4754 C CA . LYS A 1 584 ? -2.150 -3.402 -24.887 1.00 92.94 584 LYS A CA 1
ATOM 4755 C C . LYS A 1 584 ? -3.568 -3.235 -25.431 1.00 92.94 584 LYS A C 1
ATOM 4757 O O . LYS A 1 584 ? -4.044 -2.113 -25.556 1.00 92.94 584 LYS A O 1
ATOM 4762 N N . GLN A 1 585 ? -4.250 -4.342 -25.716 1.00 92.56 585 GLN A N 1
ATOM 4763 C CA . GLN A 1 585 ? -5.599 -4.348 -26.291 1.00 92.56 585 GLN A CA 1
ATOM 4764 C C . GLN A 1 585 ? -6.650 -3.697 -25.385 1.00 92.56 585 GLN A C 1
ATOM 4766 O O . GLN A 1 585 ? -7.633 -3.164 -25.888 1.00 92.56 585 GLN A O 1
ATOM 4771 N N . SER A 1 586 ? -6.462 -3.760 -24.066 1.00 91.81 586 SER A N 1
ATOM 4772 C CA . SER A 1 586 ? -7.361 -3.140 -23.086 1.00 91.81 586 SER A CA 1
ATOM 4773 C C . SER A 1 586 ? -6.929 -1.740 -22.641 1.00 91.81 586 SER A C 1
ATOM 4775 O O . SER A 1 586 ? -7.565 -1.183 -21.758 1.00 91.81 586 SER A O 1
ATOM 4777 N N . HIS A 1 587 ? -5.863 -1.170 -23.216 1.00 93.19 587 HIS A N 1
ATOM 4778 C CA . HIS A 1 587 ? -5.273 0.105 -22.777 1.00 93.19 587 HIS A CA 1
ATOM 4779 C C . HIS A 1 587 ? -4.868 0.105 -21.290 1.00 93.19 587 HIS A C 1
ATOM 4781 O O . HIS A 1 587 ? -4.948 1.111 -20.596 1.00 93.19 587 HIS A O 1
ATOM 4787 N N . TYR A 1 588 ? -4.402 -1.033 -20.780 1.00 93.94 588 TYR A N 1
ATOM 4788 C CA . TYR A 1 588 ? -3.959 -1.201 -19.390 1.00 93.94 588 TYR A CA 1
ATOM 4789 C C . TYR A 1 588 ? -2.462 -0.900 -19.196 1.00 93.94 588 TYR A C 1
ATOM 4791 O O . TYR A 1 588 ? -1.902 -1.163 -18.129 1.00 93.94 588 TYR A O 1
ATOM 4799 N N . TYR A 1 589 ? -1.797 -0.378 -20.230 1.00 94.06 589 TYR A N 1
ATOM 4800 C CA . TYR A 1 589 ? -0.440 0.160 -20.142 1.00 94.06 589 TYR A CA 1
ATOM 4801 C C . TYR A 1 589 ? -0.444 1.567 -19.524 1.00 94.06 589 TYR A C 1
ATOM 4803 O O . TYR A 1 589 ? -1.490 2.200 -19.451 1.00 94.06 589 TYR A O 1
ATOM 4811 N N . ASN A 1 590 ? 0.721 2.087 -19.133 1.00 94.94 590 ASN A N 1
ATOM 4812 C CA . ASN A 1 590 ? 0.824 3.444 -18.587 1.00 94.94 590 ASN A CA 1
ATOM 4813 C C . ASN A 1 590 ? 0.594 4.499 -19.683 1.00 94.94 590 ASN A C 1
ATOM 4815 O O . ASN A 1 590 ? 1.399 4.608 -20.614 1.00 94.94 590 ASN A O 1
ATOM 4819 N N . TRP A 1 591 ? -0.476 5.288 -19.570 1.00 94.50 591 TRP A N 1
ATOM 4820 C CA . TRP A 1 591 ? -0.822 6.308 -20.569 1.00 94.50 591 TRP A CA 1
ATOM 4821 C C . TRP A 1 591 ? 0.097 7.524 -20.527 1.00 94.50 591 TRP A C 1
ATOM 4823 O O . TRP A 1 591 ? 0.297 8.176 -21.544 1.00 94.50 591 TRP A O 1
ATOM 4833 N N . TYR A 1 592 ? 0.679 7.830 -19.374 1.00 92.75 592 TYR A N 1
ATOM 4834 C CA . TYR A 1 592 ? 1.266 9.143 -19.120 1.00 92.75 592 TYR A CA 1
ATOM 4835 C C . TYR A 1 592 ? 2.792 9.140 -19.128 1.00 92.75 592 TYR A C 1
ATOM 4837 O O . TYR A 1 592 ? 3.416 10.162 -18.853 1.00 92.75 592 TYR A O 1
ATOM 4845 N N . TYR A 1 593 ? 3.423 8.009 -19.457 1.00 90.38 593 TYR A N 1
ATOM 4846 C CA . TYR A 1 593 ? 4.878 7.943 -19.496 1.00 90.38 593 TYR A CA 1
ATOM 4847 C C . TYR A 1 593 ? 5.457 8.729 -20.673 1.00 90.38 593 TYR A C 1
ATOM 4849 O O . TYR A 1 593 ? 6.316 9.569 -20.474 1.00 90.38 593 TYR A O 1
ATOM 4857 N N . ILE A 1 594 ? 5.058 8.458 -21.912 1.00 89.25 594 ILE A N 1
ATOM 4858 C CA . ILE A 1 594 ? 5.573 9.162 -23.093 1.00 89.25 594 ILE A CA 1
ATOM 4859 C C . ILE A 1 594 ? 4.528 9.108 -24.196 1.00 89.25 594 ILE A C 1
ATOM 4861 O O . ILE A 1 594 ? 3.900 8.069 -24.386 1.00 89.25 594 ILE A O 1
ATOM 4865 N N . GLN A 1 595 ? 4.369 10.194 -24.950 1.00 90.19 595 GLN A N 1
ATOM 4866 C CA . GLN A 1 595 ? 3.512 10.181 -26.126 1.00 90.19 595 GLN A CA 1
ATOM 4867 C C . GLN A 1 595 ? 4.119 9.310 -27.232 1.00 90.19 595 GLN A C 1
ATOM 4869 O O . GLN A 1 595 ? 5.224 9.568 -27.716 1.00 90.19 595 GLN A O 1
ATOM 4874 N N . ILE A 1 596 ? 3.368 8.305 -27.679 1.00 90.75 596 ILE A N 1
ATOM 4875 C CA . ILE A 1 596 ? 3.706 7.498 -28.850 1.00 90.75 596 ILE A CA 1
ATOM 4876 C C . ILE A 1 596 ? 2.902 8.030 -30.039 1.00 90.75 596 ILE A C 1
ATOM 4878 O O . ILE A 1 596 ? 1.671 8.021 -30.001 1.00 90.75 596 ILE A O 1
ATOM 4882 N N . PRO A 1 597 ? 3.556 8.505 -31.115 1.00 88.25 597 PRO A N 1
ATOM 4883 C CA . PRO A 1 597 ? 2.837 9.020 -32.272 1.00 88.25 597 PRO A CA 1
ATOM 4884 C C . PRO A 1 597 ? 1.946 7.946 -32.906 1.00 88.25 597 PRO A C 1
ATOM 4886 O O . PRO A 1 597 ? 2.434 6.884 -33.284 1.00 88.25 597 PRO A O 1
ATOM 4889 N N . ILE A 1 598 ? 0.662 8.254 -33.116 1.00 83.75 598 ILE A N 1
ATOM 4890 C CA . ILE A 1 598 ? -0.317 7.344 -33.750 1.00 83.75 598 ILE A CA 1
ATOM 4891 C C . ILE A 1 598 ? 0.141 6.919 -35.159 1.00 83.75 598 ILE A C 1
ATOM 4893 O O . ILE A 1 598 ? -0.068 5.786 -35.595 1.00 83.75 598 ILE A O 1
ATOM 4897 N N . THR A 1 599 ? 0.804 7.825 -35.881 1.00 83.25 599 THR A N 1
ATOM 4898 C CA . THR A 1 599 ? 1.387 7.559 -37.204 1.00 83.25 599 THR A CA 1
ATOM 4899 C C . THR A 1 599 ? 2.780 6.927 -37.138 1.00 83.25 599 THR A C 1
ATOM 4901 O O . THR A 1 599 ? 3.276 6.474 -38.169 1.00 83.25 599 THR A O 1
ATOM 4904 N N . GLY A 1 600 ? 3.389 6.853 -35.951 1.00 84.25 600 GLY A N 1
ATOM 4905 C CA . GLY A 1 600 ? 4.729 6.318 -35.716 1.00 84.25 600 GLY A CA 1
ATOM 4906 C C . GLY A 1 600 ? 4.811 4.800 -35.854 1.00 84.25 600 GLY A C 1
ATOM 4907 O O . GLY A 1 600 ? 3.822 4.128 -36.140 1.00 84.25 600 GLY A O 1
ATOM 4908 N N . ASP A 1 601 ? 6.008 4.250 -35.672 1.00 87.06 601 ASP A N 1
ATOM 4909 C CA . ASP A 1 601 ? 6.269 2.828 -35.916 1.00 87.06 601 ASP A CA 1
ATOM 4910 C C . ASP A 1 601 ? 5.593 1.896 -34.888 1.00 87.06 601 ASP A C 1
ATOM 4912 O O . ASP A 1 601 ? 5.179 0.796 -35.240 1.00 87.06 601 ASP A O 1
ATOM 4916 N N . TYR A 1 602 ? 5.406 2.346 -33.641 1.00 89.81 602 TYR A N 1
ATOM 4917 C CA . TYR A 1 602 ? 4.668 1.611 -32.606 1.00 89.81 602 TYR A CA 1
ATOM 4918 C C . TYR A 1 602 ? 3.158 1.843 -32.754 1.00 89.81 602 TYR A C 1
ATOM 4920 O O . TYR A 1 602 ? 2.645 2.896 -32.377 1.00 89.81 602 TYR A O 1
ATOM 4928 N N . LYS A 1 603 ? 2.427 0.860 -33.290 1.00 88.94 603 LYS A N 1
ATOM 4929 C CA . LYS A 1 603 ? 0.978 0.979 -33.538 1.00 88.94 603 LYS A CA 1
ATOM 4930 C C . LYS A 1 603 ? 0.150 0.699 -32.283 1.00 88.94 603 LYS A C 1
ATOM 4932 O O . LYS A 1 603 ? 0.599 -0.033 -31.408 1.00 88.94 603 LYS A O 1
ATOM 4937 N N . ASN A 1 604 ? -1.082 1.216 -32.227 1.00 86.88 604 ASN A N 1
ATOM 4938 C CA . ASN A 1 604 ? -2.095 0.915 -31.197 1.00 86.88 604 ASN A CA 1
ATOM 4939 C C . ASN A 1 604 ? -1.673 1.211 -29.743 1.00 86.88 604 ASN A C 1
ATOM 4941 O O . ASN A 1 604 ? -1.991 0.450 -28.833 1.00 86.88 604 ASN A O 1
ATOM 4945 N N . PHE A 1 605 ? -0.948 2.311 -29.542 1.00 90.50 605 PHE A N 1
ATOM 4946 C CA . PHE A 1 605 ? -0.755 2.956 -28.240 1.00 90.50 605 PHE A CA 1
ATOM 4947 C C . PHE A 1 605 ? -1.492 4.306 -28.229 1.00 90.50 605 PHE A C 1
ATOM 4949 O O . PHE A 1 605 ? -0.893 5.371 -28.077 1.00 90.50 605 PHE A O 1
ATOM 4956 N N . ASP A 1 606 ? -2.796 4.264 -28.490 1.00 88.31 606 ASP A N 1
ATOM 4957 C CA . ASP A 1 606 ? -3.621 5.422 -28.860 1.00 88.31 606 ASP A CA 1
ATOM 4958 C C . ASP A 1 606 ? -3.969 6.360 -27.690 1.00 88.31 606 ASP A C 1
ATOM 4960 O O . ASP A 1 606 ? -4.246 7.532 -27.922 1.00 88.31 606 ASP A O 1
ATOM 4964 N N . GLN A 1 607 ? -3.888 5.875 -26.449 1.00 91.50 607 GLN A N 1
ATOM 4965 C CA . GLN A 1 607 ? -4.109 6.679 -25.235 1.00 91.50 607 GLN A CA 1
ATOM 4966 C C . GLN A 1 607 ? -2.862 7.413 -24.708 1.00 91.50 607 GLN A C 1
ATOM 4968 O O . GLN A 1 607 ? -2.942 8.140 -23.721 1.00 91.50 607 GLN A O 1
ATOM 4973 N N . THR A 1 608 ? -1.683 7.191 -25.298 1.00 92.50 608 THR A N 1
ATOM 4974 C CA . THR A 1 608 ? -0.433 7.675 -24.691 1.00 92.50 608 THR A CA 1
ATOM 4975 C C . THR A 1 608 ? -0.215 9.180 -24.866 1.00 92.50 608 THR A C 1
ATOM 4977 O O . THR A 1 608 ? -0.324 9.717 -25.969 1.00 92.50 608 THR A O 1
ATOM 4980 N N . ILE A 1 609 ? 0.173 9.859 -23.785 1.00 90.75 609 ILE A N 1
ATOM 4981 C CA . ILE A 1 609 ? 0.562 11.273 -23.759 1.00 90.75 609 ILE A CA 1
ATOM 4982 C C . ILE A 1 609 ? 1.816 11.480 -22.889 1.00 90.75 609 ILE A C 1
ATOM 4984 O O . ILE A 1 609 ? 2.148 10.659 -22.035 1.00 90.75 609 ILE A O 1
ATOM 4988 N N . SER A 1 610 ? 2.536 12.588 -23.096 1.00 88.38 610 SER A N 1
ATOM 4989 C CA . SER A 1 610 ? 3.733 12.927 -22.309 1.00 88.38 610 SER A CA 1
ATOM 4990 C C . SER A 1 610 ? 3.353 13.616 -20.990 1.00 88.38 610 SER A C 1
ATOM 4992 O O . SER A 1 610 ? 3.401 14.844 -20.887 1.00 88.38 610 SER A O 1
ATOM 4994 N N . GLY A 1 611 ? 3.013 12.812 -19.981 1.00 88.69 611 GLY A N 1
ATOM 4995 C CA . GLY A 1 611 ? 2.743 13.248 -18.610 1.00 88.69 611 GLY A CA 1
ATOM 4996 C C . GLY A 1 611 ? 1.261 13.468 -18.281 1.00 88.69 611 GLY A C 1
ATOM 4997 O O . GLY A 1 611 ? 0.478 13.901 -19.124 1.00 88.69 611 GLY A O 1
ATOM 4998 N N . TRP A 1 612 ? 0.876 13.190 -17.033 1.00 91.62 612 TRP A N 1
ATOM 4999 C CA . TRP A 1 612 ? -0.455 13.462 -16.488 1.00 91.62 612 TRP A CA 1
ATOM 5000 C C . TRP A 1 612 ? -0.506 14.845 -15.831 1.00 91.62 612 TRP A C 1
ATOM 5002 O O . TRP A 1 612 ? 0.397 15.215 -15.081 1.00 91.62 612 TRP A O 1
ATOM 5012 N N . GLY A 1 613 ? -1.595 15.580 -16.058 1.00 87.44 613 GLY A N 1
ATOM 5013 C CA . GLY A 1 613 ? -1.852 16.870 -15.414 1.00 87.44 613 GLY A CA 1
ATOM 5014 C C . GLY A 1 613 ? -0.940 18.010 -15.881 1.00 87.44 613 GLY A C 1
ATOM 5015 O O . GLY A 1 613 ? -0.229 17.905 -16.880 1.00 87.44 613 GLY A O 1
ATOM 5016 N N . ASN A 1 614 ? -0.992 19.131 -15.157 1.00 82.12 614 ASN A N 1
ATOM 5017 C CA . ASN A 1 614 ? -0.196 20.321 -15.484 1.00 82.12 614 ASN A CA 1
ATOM 5018 C C . ASN A 1 614 ? 1.300 20.089 -15.264 1.00 82.12 614 ASN A C 1
ATOM 5020 O O . ASN A 1 614 ? 2.097 20.560 -16.068 1.00 82.12 614 ASN A O 1
ATOM 5024 N N . ASP A 1 615 ? 1.640 19.331 -14.219 1.00 79.00 615 ASP A N 1
ATOM 5025 C CA . ASP A 1 615 ? 3.014 19.041 -13.808 1.00 79.00 615 ASP A CA 1
ATOM 5026 C C . ASP A 1 615 ? 3.541 17.730 -14.461 1.00 79.00 615 ASP A C 1
ATOM 5028 O O . ASP A 1 615 ? 4.367 17.020 -13.895 1.00 79.00 615 ASP A O 1
ATOM 5032 N N . ARG A 1 616 ? 2.992 17.338 -15.626 1.00 82.50 616 ARG A N 1
ATOM 5033 C CA . ARG A 1 616 ? 3.445 16.249 -16.527 1.00 82.50 616 ARG A CA 1
ATOM 5034 C C . ARG A 1 616 ? 3.986 14.971 -15.852 1.00 82.50 616 ARG A C 1
ATOM 5036 O O . ARG A 1 616 ? 5.049 14.461 -16.219 1.00 82.50 616 ARG A O 1
ATOM 5043 N N . HIS A 1 617 ? 3.239 14.391 -14.918 1.00 87.56 617 HIS A N 1
ATOM 5044 C CA . HIS A 1 617 ? 3.696 13.211 -14.175 1.00 87.56 617 HIS A CA 1
ATOM 5045 C C . HIS A 1 617 ? 3.770 11.951 -15.053 1.00 87.56 617 HIS A C 1
ATOM 5047 O O . HIS A 1 617 ? 2.806 11.603 -15.724 1.00 87.56 617 HIS A O 1
ATOM 5053 N N . GLU A 1 618 ? 4.878 11.209 -14.999 1.00 87.44 618 GLU A N 1
ATOM 5054 C CA . GLU A 1 618 ? 5.126 10.021 -15.844 1.00 87.44 618 GLU A CA 1
ATOM 5055 C C . GLU A 1 618 ? 4.416 8.729 -15.390 1.00 87.44 618 GLU A C 1
ATOM 5057 O O . GLU A 1 618 ? 4.723 7.629 -15.861 1.00 87.44 618 GLU A O 1
ATOM 5062 N N . ILE A 1 619 ? 3.504 8.848 -14.431 1.00 90.81 619 ILE A N 1
ATOM 5063 C CA . ILE A 1 619 ? 2.845 7.736 -13.748 1.00 90.81 619 ILE A CA 1
ATOM 5064 C C . ILE A 1 619 ? 1.346 7.761 -14.033 1.00 90.81 619 ILE A C 1
ATOM 5066 O O . ILE A 1 619 ? 0.759 8.829 -14.214 1.00 90.81 619 ILE A O 1
ATOM 5070 N N . ASP A 1 620 ? 0.713 6.592 -14.012 1.00 93.94 620 ASP A N 1
ATOM 5071 C CA . ASP A 1 620 ? -0.729 6.477 -14.217 1.00 93.94 620 ASP A CA 1
ATOM 5072 C C . ASP A 1 620 ? -1.515 6.786 -12.934 1.00 93.94 620 ASP A C 1
ATOM 5074 O O . ASP A 1 620 ? -2.037 5.903 -12.244 1.00 93.94 620 ASP A O 1
ATOM 5078 N N . VAL A 1 621 ? -1.548 8.077 -12.580 1.00 94.50 621 VAL A N 1
ATOM 5079 C CA . VAL A 1 621 ? -2.267 8.603 -11.407 1.00 94.50 621 VAL A CA 1
ATOM 5080 C C . VAL A 1 621 ? -3.741 8.186 -11.418 1.00 94.50 621 VAL A C 1
ATOM 5082 O O . VAL A 1 621 ? -4.204 7.666 -10.394 1.00 94.50 621 VAL A O 1
ATOM 5085 N N . PRO A 1 622 ? -4.490 8.326 -12.532 1.00 95.00 622 PRO A N 1
ATOM 5086 C CA . PRO A 1 622 ? -5.887 7.914 -12.552 1.00 95.00 622 PRO A CA 1
ATOM 5087 C C . PRO A 1 622 ? -6.087 6.422 -12.292 1.00 95.00 622 PRO A C 1
ATOM 5089 O O . PRO A 1 622 ? -7.065 6.043 -11.642 1.00 95.00 622 PRO A O 1
ATOM 5092 N N . ARG A 1 623 ? -5.167 5.557 -12.740 1.00 94.62 623 ARG A N 1
ATOM 5093 C CA . ARG A 1 623 ? -5.229 4.120 -12.444 1.00 94.62 623 ARG A CA 1
ATOM 5094 C C . ARG A 1 623 ? -4.963 3.814 -10.971 1.00 94.62 623 ARG A C 1
ATOM 5096 O O . ARG A 1 623 ? -5.675 2.991 -10.389 1.00 94.62 623 ARG A O 1
ATOM 5103 N N . PHE A 1 624 ? -4.007 4.495 -10.334 1.00 96.19 624 PHE A N 1
ATOM 5104 C CA . PHE A 1 624 ? -3.833 4.397 -8.879 1.00 96.19 624 PHE A CA 1
ATOM 5105 C C . PHE A 1 624 ? -5.115 4.802 -8.148 1.00 96.19 624 PHE A C 1
ATOM 5107 O O . PHE A 1 624 ? -5.628 4.052 -7.317 1.00 96.19 624 PHE A O 1
ATOM 5114 N N . PHE A 1 625 ? -5.686 5.948 -8.504 1.00 96.69 625 PHE A N 1
ATOM 5115 C CA . PHE A 1 625 ? -6.937 6.435 -7.933 1.00 96.69 625 PHE A CA 1
ATOM 5116 C C . PHE A 1 625 ? -8.125 5.507 -8.166 1.00 96.69 625 PHE A C 1
ATOM 5118 O O . PHE A 1 625 ? -8.920 5.295 -7.250 1.00 96.69 625 PHE A O 1
ATOM 5125 N N . GLN A 1 626 ? -8.225 4.896 -9.346 1.00 95.12 626 GLN A N 1
ATOM 5126 C CA . GLN A 1 626 ? -9.217 3.866 -9.625 1.00 95.12 626 GLN A CA 1
ATOM 5127 C C . GLN A 1 626 ? -9.098 2.701 -8.634 1.00 95.12 626 GLN A C 1
ATOM 5129 O O . GLN A 1 626 ? -10.115 2.298 -8.075 1.00 95.12 626 GLN A O 1
ATOM 5134 N N . MET A 1 627 ? -7.890 2.193 -8.375 1.00 95.62 627 MET A N 1
ATOM 5135 C CA . MET A 1 627 ? -7.670 1.081 -7.442 1.00 95.62 627 MET A CA 1
ATOM 5136 C C . MET A 1 627 ? -8.104 1.429 -6.009 1.00 95.62 627 MET A C 1
ATOM 5138 O O . MET A 1 627 ? -8.785 0.626 -5.364 1.00 95.62 627 MET A O 1
ATOM 5142 N N . TYR A 1 628 ? -7.756 2.625 -5.519 1.00 97.00 628 TYR A N 1
ATOM 5143 C CA . TYR A 1 628 ? -8.223 3.109 -4.213 1.00 97.00 628 TYR A CA 1
ATOM 5144 C C . TYR A 1 628 ? -9.746 3.217 -4.172 1.00 97.00 628 TYR A C 1
ATOM 5146 O O . TYR A 1 628 ? -10.389 2.635 -3.301 1.00 97.00 628 TYR A O 1
ATOM 5154 N N . ARG A 1 629 ? -10.332 3.937 -5.133 1.00 96.56 629 ARG A N 1
ATOM 5155 C CA . ARG A 1 629 ? -11.775 4.187 -5.202 1.00 96.56 629 ARG A CA 1
ATOM 5156 C C . ARG A 1 629 ? -12.572 2.886 -5.282 1.00 96.56 629 ARG A C 1
ATOM 5158 O O . ARG A 1 629 ? -13.564 2.743 -4.574 1.00 96.56 629 ARG A O 1
ATOM 5165 N N . GLN A 1 630 ? -12.144 1.934 -6.110 1.00 95.50 630 GLN A N 1
ATOM 5166 C CA . GLN A 1 630 ? -12.794 0.628 -6.223 1.00 95.50 630 GLN A CA 1
ATOM 5167 C C . GLN A 1 630 ? -12.706 -0.160 -4.916 1.00 95.50 630 GLN A C 1
ATOM 5169 O O . GLN A 1 630 ? -13.728 -0.675 -4.471 1.00 95.50 630 GLN A O 1
ATOM 5174 N N . GLY A 1 631 ? -11.542 -0.176 -4.258 1.00 96.69 631 GLY A N 1
ATOM 5175 C CA . GLY A 1 631 ? -11.384 -0.808 -2.949 1.00 96.69 631 GLY A CA 1
ATOM 5176 C C . GLY A 1 631 ? -12.356 -0.225 -1.923 1.00 96.69 631 GLY A C 1
ATOM 5177 O O . GLY A 1 631 ? -13.095 -0.973 -1.292 1.00 96.69 631 GLY A O 1
ATOM 5178 N N . LEU A 1 632 ? -12.423 1.107 -1.818 1.00 97.38 632 LEU A N 1
ATOM 5179 C CA . LEU A 1 632 ? -13.318 1.803 -0.885 1.00 97.38 632 LEU A CA 1
ATOM 5180 C C . LEU A 1 632 ? -14.800 1.504 -1.150 1.00 97.38 632 LEU A C 1
ATOM 5182 O O . LEU A 1 632 ? -15.560 1.270 -0.209 1.00 97.38 632 LEU A O 1
ATOM 5186 N N . LEU A 1 633 ? -15.209 1.487 -2.422 1.00 96.94 633 LEU A N 1
ATOM 5187 C CA . LEU A 1 633 ? -16.576 1.157 -2.833 1.00 96.94 633 LEU A CA 1
ATOM 5188 C C . LEU A 1 633 ? -16.921 -0.314 -2.569 1.00 96.94 633 LEU A C 1
ATOM 5190 O O . LEU A 1 633 ? -18.022 -0.609 -2.113 1.00 96.94 633 LEU A O 1
ATOM 5194 N N . ASN A 1 634 ? -16.001 -1.241 -2.847 1.00 96.00 634 ASN A N 1
ATOM 5195 C CA . ASN A 1 634 ? -16.221 -2.679 -2.665 1.00 96.00 634 ASN A CA 1
ATOM 5196 C C . ASN A 1 634 ? -16.403 -3.054 -1.193 1.00 96.00 634 ASN A C 1
ATOM 5198 O O . ASN A 1 634 ? -17.126 -3.999 -0.888 1.00 96.00 634 ASN A O 1
ATOM 5202 N N . THR A 1 635 ? -15.762 -2.318 -0.289 1.00 96.12 635 THR A N 1
ATOM 5203 C CA . THR A 1 635 ? -15.789 -2.600 1.145 1.00 96.12 635 THR A CA 1
ATOM 5204 C C . THR A 1 635 ? -16.788 -1.750 1.918 1.00 96.12 635 THR A C 1
ATOM 5206 O O . THR A 1 635 ? -16.865 -1.898 3.129 1.00 96.12 635 THR A O 1
ATOM 5209 N N . THR A 1 636 ? -17.543 -0.847 1.284 1.00 96.06 636 THR A N 1
ATOM 5210 C CA . THR A 1 636 ? -18.370 0.148 2.002 1.00 96.06 636 THR A CA 1
ATOM 5211 C C . THR A 1 636 ? -17.560 0.928 3.045 1.00 96.06 636 THR A C 1
ATOM 5213 O O . THR A 1 636 ? -17.943 1.067 4.204 1.00 96.06 636 THR A O 1
ATOM 5216 N N . ALA A 1 637 ? -16.367 1.376 2.642 1.00 97.44 637 ALA A N 1
ATOM 5217 C CA . ALA A 1 637 ? -15.400 1.975 3.554 1.00 97.44 637 ALA A CA 1
ATOM 5218 C C . ALA A 1 637 ? -15.826 3.356 4.066 1.00 97.44 637 ALA A C 1
ATOM 5220 O O . ALA A 1 637 ? -16.503 4.122 3.371 1.00 97.44 637 ALA A O 1
ATOM 5221 N N . ILE A 1 638 ? -15.304 3.702 5.241 1.00 98.06 638 ILE A N 1
ATOM 5222 C CA . ILE A 1 638 ? -15.255 5.068 5.761 1.00 98.06 638 ILE A CA 1
ATOM 5223 C C . ILE A 1 638 ? -13.796 5.521 5.741 1.00 98.06 638 ILE A C 1
ATOM 5225 O O . ILE A 1 638 ? -12.940 4.865 6.330 1.00 98.06 638 ILE A O 1
ATOM 5229 N N . TRP A 1 639 ? -13.498 6.633 5.074 1.00 96.25 639 TRP A N 1
ATOM 5230 C CA . TRP A 1 639 ? -12.134 7.130 4.894 1.00 96.25 639 TRP A CA 1
ATOM 5231 C C . TRP A 1 639 ? -12.028 8.615 5.224 1.00 96.25 639 TRP A C 1
ATOM 5233 O O . TRP A 1 639 ? -12.882 9.405 4.829 1.00 96.25 639 TRP A O 1
ATOM 5243 N N . THR A 1 640 ? -10.929 9.016 5.863 1.00 94.00 640 THR A N 1
ATOM 5244 C CA . THR A 1 640 ? -10.542 10.429 5.989 1.00 94.00 640 THR A CA 1
ATOM 5245 C C . THR A 1 640 ? -9.049 10.618 5.742 1.00 94.00 640 THR A C 1
ATOM 5247 O O . THR A 1 640 ? -8.224 9.751 6.046 1.00 94.00 640 THR A O 1
ATOM 5250 N N . THR A 1 641 ? -8.686 11.790 5.234 1.00 87.81 641 THR A N 1
ATOM 5251 C CA . THR A 1 641 ? -7.341 12.355 5.405 1.00 87.81 641 THR A CA 1
ATOM 5252 C C . THR A 1 641 ? -7.339 13.236 6.656 1.00 87.81 641 THR A C 1
ATOM 5254 O O . THR A 1 641 ? -8.399 13.687 7.094 1.00 87.81 641 THR A O 1
ATOM 5257 N N . LEU A 1 642 ? -6.176 13.457 7.277 1.00 81.06 642 LEU A N 1
ATOM 5258 C CA . LEU A 1 642 ? -6.106 14.299 8.481 1.00 81.06 642 LEU A CA 1
ATOM 5259 C C . LEU A 1 642 ? -6.508 15.755 8.215 1.00 81.06 642 LEU A C 1
ATOM 5261 O O . LEU A 1 642 ? -7.242 16.348 9.006 1.00 81.06 642 LEU A O 1
ATOM 5265 N N . ASN A 1 643 ? -6.011 16.342 7.127 1.00 78.50 643 ASN A N 1
ATOM 5266 C CA . ASN A 1 643 ? -6.321 17.712 6.739 1.00 78.50 643 ASN A CA 1
ATOM 5267 C C . ASN A 1 643 ? -5.826 18.033 5.322 1.00 78.50 643 ASN A C 1
ATOM 5269 O O . ASN A 1 643 ? -4.987 17.328 4.758 1.00 78.50 643 ASN A O 1
ATOM 5273 N N . GLY A 1 644 ? -6.273 19.184 4.828 1.00 80.06 644 GLY A N 1
ATOM 5274 C CA . GLY A 1 644 ? -5.634 19.912 3.742 1.00 80.06 644 GLY A CA 1
ATOM 5275 C C . GLY A 1 644 ? -6.286 19.708 2.374 1.00 80.06 644 GLY A C 1
ATOM 5276 O O . GLY A 1 644 ? -7.428 19.262 2.276 1.00 80.06 644 GLY A O 1
ATOM 5277 N N . PHE A 1 645 ? -5.572 20.074 1.309 1.00 86.25 645 PHE A N 1
ATOM 5278 C CA . PHE A 1 645 ? -5.962 19.740 -0.056 1.00 86.25 645 PHE A CA 1
ATOM 5279 C C . PHE A 1 645 ? -5.868 18.227 -0.229 1.00 86.25 645 PHE A C 1
ATOM 5281 O O . PHE A 1 645 ? -4.776 17.664 -0.316 1.00 86.25 645 PHE A O 1
ATOM 5288 N N . SER A 1 646 ? -7.014 17.555 -0.261 1.00 89.75 646 SER A N 1
ATOM 5289 C CA . SER A 1 646 ? -7.041 16.099 -0.373 1.00 89.75 646 SER A CA 1
ATOM 5290 C C . SER A 1 646 ? -6.339 15.642 -1.650 1.00 89.75 646 SER A C 1
ATOM 5292 O O . SER A 1 646 ? -6.709 16.064 -2.745 1.00 89.75 646 SER A O 1
ATOM 5294 N N . PHE A 1 647 ? -5.349 14.760 -1.498 1.00 91.50 647 PHE A N 1
ATOM 5295 C CA . PHE A 1 647 ? -4.618 14.120 -2.599 1.00 91.50 647 PHE A CA 1
ATOM 5296 C C . PHE A 1 647 ? -3.821 15.090 -3.484 1.00 91.50 647 PHE A C 1
ATOM 5298 O O . PHE A 1 647 ? -3.582 14.813 -4.654 1.00 91.50 647 PHE A O 1
ATOM 5305 N N . TYR A 1 648 ? -3.404 16.230 -2.935 1.00 89.81 648 TYR A N 1
ATOM 5306 C CA . TYR A 1 648 ? -2.626 17.239 -3.655 1.00 89.81 648 TYR A CA 1
ATOM 5307 C C . TYR A 1 648 ? -1.206 16.775 -4.004 1.00 89.81 648 TYR A C 1
ATOM 5309 O O . TYR A 1 648 ? -0.606 17.287 -4.950 1.00 89.81 648 TYR A O 1
ATOM 5317 N N . TYR A 1 649 ? -0.687 15.788 -3.272 1.00 89.69 649 TYR A N 1
ATOM 5318 C CA . TYR A 1 649 ? 0.598 15.137 -3.527 1.00 89.69 649 TYR A CA 1
ATOM 5319 C C . TYR A 1 649 ? 0.425 13.621 -3.577 1.00 89.69 649 TYR A C 1
ATOM 5321 O O . TYR A 1 649 ? -0.483 13.082 -2.942 1.00 89.69 649 TYR A O 1
ATOM 5329 N N . TYR A 1 650 ? 1.341 12.931 -4.251 1.00 92.19 650 TYR A N 1
ATOM 5330 C CA . TYR A 1 650 ? 1.533 11.490 -4.077 1.00 92.19 650 TYR A CA 1
ATOM 5331 C C . TYR A 1 650 ? 2.915 11.180 -3.495 1.00 92.19 650 TYR A C 1
ATOM 5333 O O . TYR A 1 650 ? 3.784 12.047 -3.469 1.00 92.19 650 TYR A O 1
ATOM 5341 N N . GLY A 1 651 ? 3.126 9.950 -3.023 1.00 91.69 651 GLY A N 1
ATOM 5342 C CA . GLY A 1 651 ? 4.452 9.501 -2.584 1.00 91.69 651 GLY A CA 1
ATOM 5343 C C . GLY A 1 651 ? 4.724 8.037 -2.911 1.00 91.69 651 GLY A C 1
ATOM 5344 O O . GLY A 1 651 ? 3.955 7.168 -2.506 1.00 91.69 651 GLY A O 1
ATOM 5345 N N . PHE A 1 652 ? 5.819 7.769 -3.621 1.00 91.12 652 PHE A N 1
ATOM 5346 C CA . PHE A 1 652 ? 6.369 6.438 -3.899 1.00 91.12 652 PHE A CA 1
ATOM 5347 C C . PHE A 1 652 ? 7.463 6.020 -2.923 1.00 91.12 652 PHE A C 1
ATOM 5349 O O . PHE A 1 652 ? 7.903 4.874 -2.973 1.00 91.12 652 PHE A O 1
ATOM 5356 N N . GLY A 1 653 ? 7.882 6.910 -2.033 1.00 90.12 653 GLY A N 1
ATOM 5357 C CA . GLY A 1 653 ? 8.902 6.664 -1.036 1.00 90.12 653 GLY A CA 1
ATOM 5358 C C . GLY A 1 653 ? 10.238 7.271 -1.444 1.00 90.12 653 GLY A C 1
ATOM 5359 O O . GLY A 1 653 ? 10.672 7.169 -2.593 1.00 90.12 653 GLY A O 1
ATOM 5360 N N . GLY A 1 654 ? 10.915 7.874 -0.469 1.00 88.12 654 GLY A N 1
ATOM 5361 C CA . GLY A 1 654 ? 12.223 8.497 -0.640 1.00 88.12 654 GLY A CA 1
ATOM 5362 C C . GLY A 1 654 ? 12.215 9.926 -1.158 1.00 88.12 654 GLY A C 1
ATOM 5363 O O . GLY A 1 654 ? 13.287 10.519 -1.266 1.00 88.12 654 GLY A O 1
ATOM 5364 N N . GLU A 1 655 ? 11.047 10.497 -1.442 1.00 87.62 655 GLU A N 1
ATOM 5365 C CA . GLU A 1 655 ? 10.928 11.908 -1.785 1.00 87.62 655 GLU A CA 1
ATOM 5366 C C . GLU A 1 655 ? 11.157 12.791 -0.562 1.00 87.62 655 GLU A C 1
ATOM 5368 O O . GLU A 1 655 ? 10.872 12.414 0.578 1.00 87.62 655 GLU A O 1
ATOM 5373 N N . PHE A 1 656 ? 11.670 13.995 -0.783 1.00 88.69 656 PHE A N 1
ATOM 5374 C CA . PHE A 1 656 ? 11.891 14.948 0.291 1.00 88.69 656 PHE A CA 1
ATOM 5375 C C . PHE A 1 656 ? 11.862 16.384 -0.227 1.00 88.69 656 PHE A C 1
ATOM 5377 O O . PHE A 1 656 ? 12.253 16.680 -1.354 1.00 88.69 656 PHE A O 1
ATOM 5384 N N . GLY A 1 657 ? 11.363 17.270 0.622 1.00 87.69 657 GLY A N 1
ATOM 5385 C CA . GLY A 1 657 ? 11.037 18.653 0.298 1.00 87.69 657 GLY A CA 1
ATOM 5386 C C . GLY A 1 657 ? 10.211 19.264 1.424 1.00 87.69 657 GLY A C 1
ATOM 5387 O O . GLY A 1 657 ? 9.742 18.539 2.312 1.00 87.69 657 GLY A O 1
ATOM 5388 N N . SER A 1 658 ? 10.095 20.589 1.437 1.00 82.88 658 SER A N 1
ATOM 5389 C CA . SER A 1 658 ? 9.296 21.314 2.431 1.00 82.88 658 SER A CA 1
ATOM 5390 C C . SER A 1 658 ? 9.151 22.780 2.047 1.00 82.88 658 SER A C 1
ATOM 5392 O O . SER A 1 658 ? 10.146 23.451 1.779 1.00 82.88 658 SER A O 1
ATOM 5394 N N . ASP A 1 659 ? 7.933 23.307 2.123 1.00 80.62 659 ASP A N 1
ATOM 5395 C CA . ASP A 1 659 ? 7.633 24.743 2.075 1.00 80.62 659 ASP A CA 1
ATOM 5396 C C . ASP A 1 659 ? 7.042 25.276 3.394 1.00 80.62 659 ASP A C 1
ATOM 5398 O O . ASP A 1 659 ? 6.574 26.412 3.460 1.00 80.62 659 ASP A O 1
ATOM 5402 N N . GLN A 1 660 ? 7.082 24.464 4.456 1.00 76.75 660 GLN A N 1
ATOM 5403 C CA . GLN A 1 660 ? 6.515 24.769 5.770 1.00 76.75 660 GLN A CA 1
ATOM 5404 C C . GLN A 1 660 ? 7.589 24.856 6.855 1.00 76.75 660 GLN A C 1
ATOM 5406 O O . GLN A 1 660 ? 8.655 24.248 6.756 1.00 76.75 660 GLN A O 1
ATOM 5411 N N . ASP A 1 661 ? 7.284 25.555 7.949 1.00 75.25 661 ASP A N 1
ATOM 5412 C CA . ASP A 1 661 ? 8.125 25.540 9.147 1.00 75.25 661 ASP A CA 1
ATOM 5413 C C . ASP A 1 661 ? 8.278 24.113 9.719 1.00 75.25 661 ASP A C 1
ATOM 5415 O O . ASP A 1 661 ? 7.303 23.357 9.764 1.00 75.25 661 ASP A O 1
ATOM 5419 N N . PRO A 1 662 ? 9.475 23.729 10.206 1.00 80.56 662 PRO A N 1
ATOM 5420 C CA . PRO A 1 662 ? 10.667 24.564 10.409 1.00 80.56 662 PRO A CA 1
ATOM 5421 C C . PRO A 1 662 ? 11.606 24.669 9.188 1.00 80.56 662 PRO A C 1
ATOM 5423 O O . PRO A 1 662 ? 12.721 25.172 9.324 1.00 80.56 662 PRO A O 1
ATOM 5426 N N . LEU A 1 663 ? 11.196 24.183 8.011 1.00 83.94 663 LEU A N 1
ATOM 5427 C CA . LEU A 1 663 ? 11.997 24.139 6.780 1.00 83.94 663 LEU A CA 1
ATOM 5428 C C . LEU A 1 663 ? 11.311 24.920 5.634 1.00 83.94 663 LEU A C 1
ATOM 5430 O O . LEU A 1 663 ? 10.908 24.319 4.638 1.00 83.94 663 LEU A O 1
ATOM 5434 N N . PRO A 1 664 ? 11.172 26.258 5.739 1.00 83.88 664 PRO A N 1
ATOM 5435 C CA . PRO A 1 664 ? 10.424 27.063 4.766 1.00 83.88 664 PRO A CA 1
ATOM 5436 C C . PRO A 1 664 ? 11.170 27.313 3.443 1.00 83.88 664 PRO A C 1
ATOM 5438 O O . PRO A 1 664 ? 10.609 27.901 2.526 1.00 83.88 664 PRO A O 1
ATOM 5441 N N . SER A 1 665 ? 12.451 26.945 3.343 1.00 85.50 665 SER A N 1
ATOM 5442 C CA . SER A 1 665 ? 13.282 27.089 2.130 1.00 85.50 665 SER A CA 1
ATOM 5443 C C . SER A 1 665 ? 13.729 25.730 1.580 1.00 85.50 665 SER A C 1
ATOM 5445 O O . SER A 1 665 ? 14.791 25.644 0.977 1.00 85.50 665 SER A O 1
ATOM 5447 N N . ALA A 1 666 ? 12.949 24.671 1.823 1.00 88.38 666 ALA A N 1
ATOM 5448 C CA . ALA A 1 666 ? 13.307 23.274 1.572 1.00 88.38 666 ALA A CA 1
ATOM 5449 C C . ALA A 1 666 ? 14.447 22.741 2.460 1.00 88.38 666 ALA A C 1
ATOM 5451 O O . ALA A 1 666 ? 14.789 23.322 3.496 1.00 88.38 666 ALA A O 1
ATOM 5452 N N . ILE A 1 667 ? 14.986 21.571 2.107 1.00 90.00 667 ILE A N 1
ATOM 5453 C CA . ILE A 1 667 ? 15.942 20.843 2.948 1.00 90.00 667 ILE A CA 1
ATOM 5454 C C . ILE A 1 667 ? 17.374 21.291 2.624 1.00 90.00 667 ILE A C 1
ATOM 5456 O O . ILE A 1 667 ? 17.759 21.267 1.453 1.00 90.00 667 ILE A O 1
ATOM 5460 N N . PRO A 1 668 ? 18.188 21.683 3.623 1.00 91.88 668 PRO A N 1
ATOM 5461 C CA . PRO A 1 668 ? 19.548 22.151 3.388 1.00 91.88 668 PRO A CA 1
ATOM 5462 C C . PRO A 1 668 ? 20.543 20.992 3.213 1.00 91.88 668 PRO A C 1
ATOM 5464 O O . PRO A 1 668 ? 20.574 20.047 4.009 1.00 91.88 668 PRO A O 1
ATOM 5467 N N . PHE A 1 669 ? 21.422 21.120 2.218 1.00 93.38 669 PHE A N 1
ATOM 5468 C CA . PHE A 1 669 ? 22.488 20.171 1.899 1.00 93.38 669 PHE A CA 1
ATOM 5469 C C . PHE A 1 669 ? 23.793 20.860 1.466 1.00 93.38 669 PHE A C 1
ATOM 5471 O O . PHE A 1 669 ? 23.828 22.057 1.168 1.00 93.38 669 PHE A O 1
ATOM 5478 N N . LEU A 1 670 ? 24.873 20.080 1.380 1.00 93.50 670 LEU A N 1
ATOM 5479 C CA . LEU A 1 670 ? 25.968 20.373 0.449 1.00 93.50 670 LEU A CA 1
ATOM 5480 C C . LEU A 1 670 ? 25.594 19.883 -0.961 1.00 93.50 670 LEU A C 1
ATOM 5482 O O . LEU A 1 670 ? 24.846 18.922 -1.107 1.00 93.50 670 LEU A O 1
ATOM 5486 N N . LYS A 1 671 ? 26.093 20.539 -2.012 1.00 92.44 671 LYS A N 1
ATOM 5487 C CA . LYS A 1 671 ? 25.620 20.334 -3.390 1.00 92.44 671 LYS A CA 1
ATOM 5488 C C . LYS A 1 671 ? 25.890 18.935 -3.939 1.00 92.44 671 LYS A C 1
ATOM 5490 O O . LYS A 1 671 ? 25.208 18.538 -4.877 1.00 92.44 671 LYS A O 1
ATOM 5495 N N . GLN A 1 672 ? 26.832 18.167 -3.393 1.00 92.31 672 GLN A N 1
ATOM 5496 C CA . GLN A 1 672 ? 26.928 16.736 -3.693 1.00 92.31 672 GLN A CA 1
ATOM 5497 C C . GLN A 1 672 ? 25.718 15.981 -3.092 1.00 92.31 672 GLN A C 1
ATOM 5499 O O . GLN A 1 672 ? 25.542 16.034 -1.873 1.00 92.31 672 GLN A O 1
ATOM 5504 N N . PRO A 1 673 ? 24.926 15.229 -3.890 1.00 93.56 673 PRO A N 1
ATOM 5505 C CA . PRO A 1 673 ? 25.288 14.658 -5.192 1.00 93.56 673 PRO A CA 1
ATOM 5506 C C . PRO A 1 673 ? 24.554 15.252 -6.407 1.00 93.56 673 PRO A C 1
ATOM 5508 O O . PRO A 1 673 ? 24.335 14.550 -7.380 1.00 93.56 673 PRO A O 1
ATOM 5511 N N . TRP A 1 674 ? 24.156 16.520 -6.405 1.00 92.81 674 TRP A N 1
ATOM 5512 C CA . TRP A 1 674 ? 23.398 17.152 -7.499 1.00 92.81 674 TRP A CA 1
ATOM 5513 C C . TRP A 1 674 ? 24.250 17.982 -8.467 1.00 92.81 674 TRP A C 1
ATOM 5515 O O . TRP A 1 674 ? 23.742 18.870 -9.153 1.00 92.81 674 TRP A O 1
ATOM 5525 N N . THR A 1 675 ? 25.560 17.749 -8.507 1.00 89.19 675 THR A N 1
ATOM 5526 C CA . THR A 1 675 ? 26.463 18.467 -9.408 1.00 89.19 675 THR A CA 1
ATOM 5527 C C . THR A 1 675 ? 27.419 17.524 -10.115 1.00 89.19 675 THR A C 1
ATOM 5529 O O . THR A 1 675 ? 27.988 16.613 -9.520 1.00 89.19 675 THR A O 1
ATOM 5532 N N . ASN A 1 676 ? 27.627 17.798 -11.399 1.00 89.75 676 ASN A N 1
ATOM 5533 C CA . ASN A 1 676 ? 28.623 17.140 -12.230 1.00 89.75 676 ASN A CA 1
ATOM 5534 C C . ASN A 1 676 ? 29.988 17.868 -12.181 1.00 89.75 676 ASN A C 1
ATOM 5536 O O . ASN A 1 676 ? 30.970 17.435 -12.770 1.00 89.75 676 ASN A O 1
ATOM 5540 N N . VAL A 1 677 ? 30.106 18.962 -11.414 1.00 87.94 677 VAL A N 1
ATOM 5541 C CA . VAL A 1 677 ? 31.315 19.807 -11.357 1.00 87.94 677 VAL A CA 1
ATOM 5542 C C . VAL A 1 677 ? 32.015 19.698 -9.999 1.00 87.94 677 VAL A C 1
ATOM 5544 O O . VAL A 1 677 ? 31.476 20.148 -8.992 1.00 87.94 677 VAL A O 1
ATOM 5547 N N . ASN A 1 678 ? 33.222 19.115 -9.971 1.00 85.38 678 ASN A N 1
ATOM 5548 C CA . ASN A 1 678 ? 33.938 18.760 -8.729 1.00 85.38 678 ASN A CA 1
ATOM 5549 C C . ASN A 1 678 ? 34.154 19.946 -7.779 1.00 85.38 678 ASN A C 1
ATOM 5551 O O . ASN A 1 678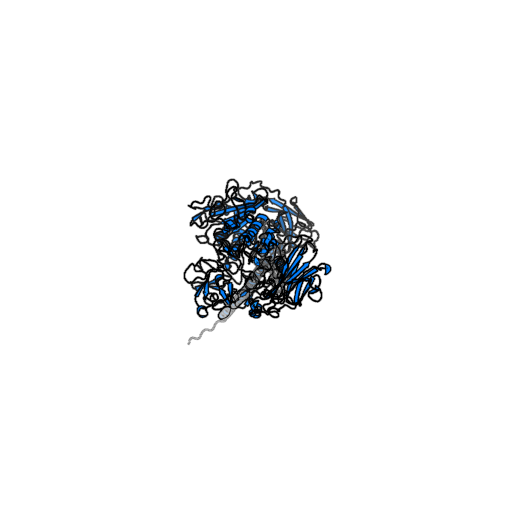 ? 34.097 19.801 -6.562 1.00 85.38 678 ASN A O 1
ATOM 5555 N N . SER A 1 679 ? 34.390 21.140 -8.326 1.00 88.81 679 SER A N 1
ATOM 5556 C CA . SER A 1 679 ? 34.607 22.361 -7.540 1.00 88.81 679 SER A CA 1
ATOM 5557 C C . SER A 1 679 ? 33.346 22.881 -6.841 1.00 88.81 679 SER A C 1
ATOM 5559 O O . SER A 1 679 ? 33.409 23.881 -6.126 1.00 88.81 679 SER A O 1
ATOM 5561 N N . GLU A 1 680 ? 32.195 22.235 -7.038 1.00 90.44 680 GLU A N 1
ATOM 5562 C CA . GLU A 1 680 ? 30.929 22.644 -6.444 1.00 90.44 680 GLU A CA 1
ATOM 5563 C C . GLU A 1 680 ? 30.407 21.708 -5.355 1.00 90.44 680 GLU A C 1
ATOM 5565 O O . GLU A 1 680 ? 29.439 22.078 -4.696 1.00 90.44 680 GLU A O 1
ATOM 5570 N N . ASP A 1 681 ? 31.036 20.550 -5.132 1.00 90.38 681 ASP A N 1
ATOM 5571 C CA . ASP A 1 681 ? 30.536 19.478 -4.254 1.00 90.38 681 ASP A CA 1
ATOM 5572 C C . ASP A 1 681 ? 30.236 19.965 -2.814 1.00 90.38 681 ASP A C 1
ATOM 5574 O O . ASP A 1 681 ? 29.296 19.492 -2.173 1.00 90.38 681 ASP A O 1
ATOM 5578 N N . THR A 1 682 ? 30.984 20.959 -2.321 1.00 92.81 682 THR A N 1
ATOM 5579 C CA . THR A 1 682 ? 30.863 21.525 -0.963 1.00 92.81 682 THR A CA 1
ATOM 5580 C C . THR A 1 682 ? 30.047 22.818 -0.877 1.00 92.81 682 THR A C 1
ATOM 5582 O O . THR A 1 682 ? 29.926 23.387 0.208 1.00 92.81 682 THR A O 1
ATOM 5585 N N . LYS A 1 683 ? 29.481 23.318 -1.983 1.00 93.44 683 LYS A N 1
ATOM 5586 C CA . LYS A 1 683 ? 28.628 24.518 -1.945 1.00 93.44 683 LYS A CA 1
ATOM 5587 C C . LYS A 1 683 ? 27.315 24.202 -1.230 1.00 93.44 683 LYS A C 1
ATOM 5589 O O . LYS A 1 683 ? 26.732 23.152 -1.467 1.00 93.44 683 LYS A O 1
ATOM 5594 N N . SER A 1 684 ? 26.818 25.109 -0.396 1.00 91.62 684 SER A N 1
ATOM 5595 C CA . SER A 1 684 ? 25.493 24.954 0.214 1.00 91.62 684 SER A CA 1
ATOM 5596 C C . SER A 1 684 ? 24.384 25.083 -0.825 1.00 91.62 684 SER A C 1
ATOM 5598 O O . SER A 1 684 ? 24.445 25.938 -1.713 1.00 91.62 684 SER A O 1
ATOM 5600 N N . VAL A 1 685 ? 23.361 24.248 -0.693 1.00 93.25 685 VAL A N 1
ATOM 5601 C CA . VAL A 1 685 ? 22.187 24.253 -1.560 1.00 93.25 685 VAL A CA 1
ATOM 5602 C C . VAL A 1 685 ? 20.955 23.820 -0.773 1.00 93.25 685 VAL A C 1
ATOM 5604 O O . VAL A 1 685 ? 21.072 23.104 0.221 1.00 93.25 685 VAL A O 1
ATOM 5607 N N . TYR A 1 686 ? 19.780 24.241 -1.221 1.00 92.31 686 TYR A N 1
ATOM 5608 C CA . TYR A 1 686 ? 18.515 23.684 -0.758 1.00 92.31 686 TYR A CA 1
ATOM 5609 C C . TYR A 1 686 ? 17.961 22.740 -1.815 1.00 92.31 686 TYR A C 1
ATOM 5611 O O . TYR A 1 686 ? 18.131 22.984 -3.009 1.00 92.31 686 TYR A O 1
ATOM 5619 N N . VAL A 1 687 ? 17.316 21.659 -1.393 1.00 90.75 687 VAL A N 1
ATOM 5620 C CA . VAL A 1 687 ? 16.759 20.666 -2.313 1.00 90.75 687 VAL A CA 1
ATOM 5621 C C . VAL A 1 687 ? 15.309 20.388 -1.969 1.00 90.75 687 VAL A C 1
ATOM 5623 O O . VAL A 1 687 ? 14.976 20.121 -0.812 1.00 90.75 687 VAL A O 1
ATOM 5626 N N . ASP A 1 688 ? 14.474 20.437 -3.002 1.00 89.75 688 ASP A N 1
ATOM 5627 C CA . ASP A 1 688 ? 13.072 20.062 -2.969 1.00 89.75 688 ASP A CA 1
ATOM 5628 C C . ASP A 1 688 ? 12.751 19.169 -4.174 1.00 89.75 688 ASP A C 1
ATOM 5630 O O . ASP A 1 688 ? 12.617 19.632 -5.303 1.00 89.75 688 ASP A O 1
ATOM 5634 N N . GLU A 1 689 ? 12.641 17.862 -3.953 1.00 85.88 689 GLU A N 1
ATOM 5635 C CA . GLU A 1 689 ? 12.228 16.920 -5.001 1.00 85.88 689 GLU A CA 1
ATOM 5636 C C . GLU A 1 689 ? 10.686 16.788 -5.069 1.00 85.88 689 GLU A C 1
ATOM 5638 O O . GLU A 1 689 ? 10.167 16.034 -5.896 1.00 85.88 689 GLU A O 1
ATOM 5643 N N . ILE A 1 690 ? 9.942 17.533 -4.230 1.00 85.25 690 ILE A N 1
ATOM 5644 C CA . ILE A 1 690 ? 8.478 17.474 -4.087 1.00 85.25 690 ILE A CA 1
ATOM 5645 C C . ILE A 1 690 ? 7.756 18.640 -4.760 1.00 85.25 690 ILE A C 1
ATOM 5647 O O . ILE A 1 690 ? 6.626 18.450 -5.215 1.00 85.25 690 ILE A O 1
ATOM 5651 N N . LEU A 1 691 ? 8.377 19.811 -4.892 1.00 84.19 691 LEU A N 1
ATOM 5652 C CA . LEU A 1 691 ? 7.790 20.996 -5.522 1.00 84.19 691 LEU A CA 1
ATOM 5653 C C . LEU A 1 691 ? 8.475 21.337 -6.860 1.00 84.19 691 LEU A C 1
ATOM 5655 O O . LEU A 1 691 ? 9.696 21.215 -6.979 1.00 84.19 691 LEU A O 1
ATOM 5659 N N . PRO A 1 692 ? 7.719 21.794 -7.881 1.00 81.81 692 PRO A N 1
ATOM 5660 C CA . PRO A 1 692 ? 8.270 22.133 -9.193 1.00 81.81 692 PRO A CA 1
ATOM 5661 C C . PRO A 1 692 ? 8.635 23.625 -9.320 1.00 81.81 692 PRO A C 1
ATOM 5663 O O . PRO A 1 692 ? 8.838 24.132 -10.420 1.00 81.81 692 PRO A O 1
ATOM 5666 N N . TYR A 1 693 ? 8.674 24.368 -8.213 1.00 84.06 693 TYR A N 1
ATOM 5667 C CA . TYR A 1 693 ? 8.984 25.797 -8.187 1.00 84.06 693 TYR A CA 1
ATOM 5668 C C . TYR A 1 693 ? 9.858 26.133 -6.983 1.00 84.06 693 TYR A C 1
ATOM 5670 O O . TYR A 1 693 ? 9.851 25.436 -5.974 1.00 84.06 693 TYR A O 1
ATOM 5678 N N . THR A 1 694 ? 10.628 27.209 -7.105 1.00 82.06 694 THR A N 1
ATOM 5679 C CA . THR A 1 694 ? 11.527 27.683 -6.051 1.00 82.06 694 THR A CA 1
ATOM 5680 C C . THR A 1 694 ? 10.781 28.530 -5.023 1.00 82.06 694 THR A C 1
ATOM 5682 O O . THR A 1 694 ? 10.010 29.417 -5.395 1.00 82.06 694 THR A O 1
ATOM 5685 N N . HIS A 1 695 ? 11.090 28.337 -3.745 1.00 82.38 695 HIS A N 1
ATOM 5686 C CA . HIS A 1 695 ? 10.546 29.086 -2.611 1.00 82.38 695 HIS A CA 1
ATOM 5687 C C . HIS A 1 695 ? 11.630 29.331 -1.556 1.00 82.38 695 HIS A C 1
ATOM 5689 O O . HIS A 1 695 ? 12.634 28.626 -1.495 1.00 82.38 695 HIS A O 1
ATOM 5695 N N . GLY A 1 696 ? 11.439 30.345 -0.712 1.00 80.62 696 GLY A N 1
ATOM 5696 C CA . GLY A 1 696 ? 12.408 30.684 0.332 1.00 80.62 696 GLY A CA 1
ATOM 5697 C C . GLY A 1 696 ? 13.662 31.406 -0.180 1.00 80.62 696 GLY A C 1
ATOM 5698 O O . GLY A 1 696 ? 13.626 32.092 -1.202 1.00 80.62 696 GLY A O 1
ATOM 5699 N N . VAL A 1 697 ? 14.763 31.315 0.575 1.00 77.19 697 VAL A N 1
ATOM 5700 C CA . VAL A 1 697 ? 16.009 32.066 0.321 1.00 77.19 697 VAL A CA 1
ATOM 5701 C C . VAL A 1 697 ? 17.145 31.123 -0.086 1.00 77.19 697 VAL A C 1
ATOM 5703 O O . VAL A 1 697 ? 17.488 30.211 0.659 1.00 77.19 697 VAL A O 1
ATOM 5706 N N . GLY A 1 698 ? 17.801 31.401 -1.218 1.00 76.81 698 GLY A N 1
ATOM 5707 C CA . GLY A 1 698 ? 18.988 30.675 -1.695 1.00 76.81 698 GLY A CA 1
ATOM 5708 C C . GLY A 1 698 ? 18.745 29.850 -2.968 1.00 76.81 698 GLY A C 1
ATOM 5709 O O . GLY A 1 698 ? 17.646 29.874 -3.518 1.00 76.81 698 GLY A O 1
ATOM 5710 N N . PRO A 1 699 ? 19.773 29.149 -3.488 1.00 81.75 699 PRO A N 1
ATOM 5711 C CA . PRO A 1 699 ? 19.610 28.267 -4.637 1.00 81.75 699 PRO A CA 1
ATOM 5712 C C . PRO A 1 699 ? 18.849 27.003 -4.219 1.00 81.75 699 PRO A C 1
ATOM 5714 O O . PRO A 1 699 ? 19.373 26.187 -3.457 1.00 81.75 699 PRO A O 1
ATOM 5717 N N . VAL A 1 700 ? 17.631 26.849 -4.735 1.00 84.44 700 VAL A N 1
ATOM 5718 C CA . VAL A 1 700 ? 16.792 25.664 -4.528 1.00 84.44 700 VAL A CA 1
ATOM 5719 C C . VAL A 1 700 ? 16.850 24.790 -5.776 1.00 84.44 700 VAL A C 1
ATOM 5721 O O . VAL A 1 700 ? 16.507 25.232 -6.873 1.00 84.44 700 VAL A O 1
ATOM 5724 N N . LEU A 1 701 ? 17.302 23.550 -5.618 1.00 89.12 701 LEU A N 1
ATOM 5725 C CA . LEU A 1 701 ? 17.208 22.524 -6.646 1.00 89.12 701 LEU A CA 1
ATOM 5726 C C . LEU A 1 701 ? 15.837 21.872 -6.553 1.00 89.12 701 LEU A C 1
ATOM 5728 O O . LEU A 1 701 ? 15.518 21.257 -5.540 1.00 89.12 701 LEU A O 1
ATOM 5732 N N . ILE A 1 702 ? 15.068 22.013 -7.625 1.00 87.44 702 ILE A N 1
ATOM 5733 C CA . ILE A 1 702 ? 13.712 21.482 -7.752 1.00 87.44 702 ILE A CA 1
ATOM 5734 C C . ILE A 1 702 ? 13.673 20.240 -8.650 1.00 87.44 702 ILE A C 1
ATOM 5736 O O . ILE A 1 702 ? 14.675 19.919 -9.309 1.00 87.44 702 ILE A O 1
ATOM 5740 N N . ASN A 1 703 ? 12.482 19.639 -8.739 1.00 83.19 703 ASN A N 1
ATOM 5741 C CA . ASN A 1 703 ? 12.123 18.483 -9.567 1.00 83.19 703 ASN A CA 1
ATOM 5742 C C . ASN A 1 703 ? 12.757 17.161 -9.130 1.00 83.19 703 ASN A C 1
ATOM 5744 O O . ASN A 1 703 ? 13.828 17.108 -8.522 1.00 83.19 703 ASN A O 1
ATOM 5748 N N . SER A 1 704 ? 12.091 16.067 -9.495 1.00 82.31 704 SER A N 1
ATOM 5749 C CA . SER A 1 704 ? 12.644 14.729 -9.322 1.00 82.31 704 SER A CA 1
ATOM 5750 C C . SER A 1 704 ? 13.805 14.507 -10.293 1.00 82.31 704 SER A C 1
ATOM 5752 O O . SER A 1 704 ? 13.854 15.066 -11.393 1.00 82.31 704 SER A O 1
ATOM 5754 N N . ARG A 1 705 ? 14.766 13.684 -9.877 1.00 87.50 705 ARG A N 1
ATOM 5755 C CA . ARG A 1 705 ? 16.034 13.495 -10.587 1.00 87.50 705 ARG A CA 1
ATOM 5756 C C . ARG A 1 705 ? 16.336 12.027 -10.816 1.00 87.50 705 ARG A C 1
ATOM 5758 O O . ARG A 1 705 ? 15.876 11.160 -10.082 1.00 87.50 705 ARG A O 1
ATOM 5765 N N . ILE A 1 706 ? 17.148 11.772 -11.832 1.00 90.00 706 ILE A N 1
ATOM 5766 C CA . ILE A 1 706 ? 17.636 10.446 -12.189 1.00 90.00 706 ILE A CA 1
ATOM 5767 C C . ILE A 1 706 ? 19.092 10.298 -11.770 1.00 90.00 706 ILE A C 1
ATOM 5769 O O . ILE A 1 706 ? 19.872 11.252 -11.810 1.00 90.00 706 ILE A O 1
ATOM 5773 N N . VAL A 1 707 ? 19.450 9.091 -11.349 1.00 94.38 707 VAL A N 1
ATOM 5774 C CA . VAL A 1 707 ? 20.832 8.743 -11.032 1.00 94.38 707 VAL A CA 1
ATOM 5775 C C . VAL A 1 707 ? 21.602 8.517 -12.326 1.00 94.38 707 VAL A C 1
ATOM 5777 O O . VAL A 1 707 ? 21.155 7.757 -13.185 1.00 94.38 707 VAL A O 1
ATOM 5780 N N . ALA A 1 708 ? 22.760 9.157 -12.438 1.00 94.38 708 ALA A N 1
ATOM 5781 C CA . ALA A 1 708 ? 23.644 9.064 -13.588 1.00 94.38 708 ALA A CA 1
ATOM 5782 C C . ALA A 1 708 ? 25.109 8.951 -13.162 1.00 94.38 708 ALA A C 1
ATOM 5784 O O . ALA A 1 708 ? 25.496 9.388 -12.073 1.00 94.38 708 ALA A O 1
ATOM 5785 N N . GLU A 1 709 ? 25.917 8.362 -14.036 1.00 93.31 709 GLU A N 1
ATOM 5786 C CA . GLU A 1 709 ? 27.371 8.422 -13.950 1.00 93.31 709 GLU A CA 1
ATOM 5787 C C . GLU A 1 709 ? 27.854 9.853 -14.220 1.00 93.31 709 GLU A C 1
ATOM 5789 O O . GLU A 1 709 ? 27.263 10.606 -15.001 1.00 93.31 709 GLU A O 1
ATOM 5794 N N . ARG A 1 710 ? 28.899 10.265 -13.505 1.00 89.81 710 ARG A N 1
ATOM 5795 C CA . ARG A 1 710 ? 29.433 11.624 -13.563 1.00 89.81 710 ARG A CA 1
ATOM 5796 C C . ARG A 1 710 ? 30.339 11.807 -14.789 1.00 89.81 710 ARG A C 1
ATOM 5798 O O . ARG A 1 710 ? 31.558 11.744 -14.662 1.00 89.81 710 ARG A O 1
ATOM 5805 N N . ASP A 1 711 ? 29.732 12.122 -15.933 1.00 86.62 711 ASP A N 1
ATOM 5806 C CA . ASP A 1 711 ? 30.422 12.456 -17.190 1.00 86.62 711 ASP A CA 1
ATOM 5807 C C . ASP A 1 711 ? 30.213 13.923 -17.576 1.00 86.62 711 ASP A C 1
ATOM 5809 O O . ASP A 1 711 ? 29.072 14.357 -17.728 1.00 86.62 711 ASP A O 1
ATOM 5813 N N . ASN A 1 712 ? 31.280 14.703 -17.776 1.00 81.38 712 ASN A N 1
ATOM 5814 C CA . ASN A 1 712 ? 31.182 16.113 -18.177 1.00 81.38 712 ASN A CA 1
ATOM 5815 C C . ASN A 1 712 ? 31.923 16.388 -19.506 1.00 81.38 712 ASN A C 1
ATOM 5817 O O . ASN A 1 712 ? 33.157 16.371 -19.508 1.00 81.38 712 ASN A O 1
ATOM 5821 N N . PRO A 1 713 ? 31.216 16.692 -20.617 1.00 84.81 713 PRO A N 1
ATOM 5822 C CA . PRO A 1 713 ? 29.759 16.828 -20.727 1.00 84.81 713 PRO A CA 1
ATOM 5823 C C . PRO A 1 713 ? 29.036 15.474 -20.661 1.00 84.81 713 PRO A C 1
ATOM 5825 O O . PRO A 1 713 ? 29.611 14.449 -21.018 1.00 84.81 713 PRO A O 1
ATOM 5828 N N . ILE A 1 714 ? 27.762 15.488 -20.256 1.00 85.69 714 ILE A N 1
ATOM 5829 C CA . ILE A 1 714 ? 26.891 14.305 -20.336 1.00 85.69 714 ILE A CA 1
ATOM 5830 C C . ILE A 1 714 ? 26.711 13.960 -21.814 1.00 85.69 714 ILE A C 1
ATOM 5832 O O . ILE A 1 714 ? 26.435 14.839 -22.635 1.00 85.69 714 ILE A O 1
ATOM 5836 N N . THR A 1 715 ? 26.875 12.686 -22.158 1.00 84.62 715 THR A N 1
ATOM 5837 C CA . THR A 1 715 ? 26.742 12.198 -23.536 1.00 84.62 715 THR A CA 1
ATOM 5838 C C . THR A 1 715 ? 25.657 11.130 -23.641 1.00 84.62 715 THR A C 1
ATOM 5840 O O . THR A 1 715 ? 25.132 10.647 -22.641 1.00 84.62 715 THR A O 1
ATOM 5843 N N . SER A 1 716 ? 25.337 10.704 -24.865 1.00 76.88 716 SER A N 1
ATOM 5844 C CA . SER A 1 716 ? 24.427 9.575 -25.097 1.00 76.88 716 SER A CA 1
ATOM 5845 C C . SER A 1 716 ? 24.916 8.250 -24.497 1.00 76.88 716 SER A C 1
ATOM 5847 O O . SER A 1 716 ? 24.105 7.351 -24.296 1.00 76.88 716 SER A O 1
ATOM 5849 N N . ASN A 1 717 ? 26.220 8.124 -24.230 1.00 78.75 717 ASN A N 1
ATOM 5850 C CA . ASN A 1 717 ? 26.837 6.912 -23.688 1.00 78.75 717 ASN A CA 1
ATOM 5851 C C . ASN A 1 717 ? 26.923 6.919 -22.158 1.00 78.75 717 ASN A C 1
ATOM 5853 O O . ASN A 1 717 ? 27.266 5.894 -21.575 1.00 78.75 717 ASN A O 1
ATOM 5857 N N . THR A 1 718 ? 26.619 8.051 -21.520 1.00 88.38 718 THR A N 1
ATOM 5858 C CA . THR A 1 718 ? 26.636 8.184 -20.065 1.00 88.38 718 THR A CA 1
ATOM 5859 C C . THR A 1 718 ? 25.617 7.236 -19.452 1.00 88.38 718 THR A C 1
ATOM 5861 O O . THR A 1 718 ? 24.437 7.237 -19.826 1.00 88.38 718 THR A O 1
ATOM 5864 N N . TRP A 1 719 ? 26.062 6.413 -18.504 1.00 91.75 719 TRP A N 1
ATOM 5865 C CA . TRP A 1 719 ? 25.161 5.498 -17.825 1.00 91.75 719 TRP A CA 1
ATOM 5866 C C . TRP A 1 719 ? 24.165 6.273 -16.955 1.00 91.75 719 TRP A C 1
ATOM 5868 O O . TRP A 1 719 ? 24.504 7.239 -16.272 1.00 91.75 719 TRP A O 1
ATOM 5878 N N . TYR A 1 720 ? 22.918 5.812 -16.949 1.00 93.38 720 TYR A N 1
ATOM 5879 C CA . TYR A 1 720 ? 21.879 6.299 -16.050 1.00 93.38 720 TYR A CA 1
ATOM 5880 C C . TYR A 1 720 ? 20.939 5.167 -15.651 1.00 93.38 720 TYR A C 1
ATOM 5882 O O . TYR A 1 720 ? 20.700 4.226 -16.428 1.00 93.38 720 TYR A O 1
ATOM 5890 N N . ALA A 1 721 ? 20.383 5.290 -14.448 1.00 94.06 721 ALA A N 1
ATOM 5891 C CA . ALA A 1 721 ? 19.480 4.313 -13.865 1.00 94.06 721 ALA A CA 1
ATOM 5892 C C . ALA A 1 721 ? 18.172 4.225 -14.662 1.00 94.06 721 ALA A C 1
ATOM 5894 O O . ALA A 1 721 ? 17.525 5.232 -14.931 1.00 94.06 721 ALA A O 1
ATOM 5895 N N . LYS A 1 722 ? 17.741 3.009 -15.000 1.00 92.88 722 LYS A N 1
ATOM 5896 C CA . LYS A 1 722 ? 16.450 2.732 -15.653 1.00 92.88 722 LYS A CA 1
ATOM 5897 C C . LYS A 1 722 ? 15.620 1.897 -14.689 1.00 92.88 722 LYS A C 1
ATOM 5899 O O . LYS A 1 722 ? 15.432 0.699 -14.885 1.00 92.88 722 LYS A O 1
ATOM 5904 N N . TYR A 1 723 ? 15.157 2.520 -13.609 1.00 91.38 723 TYR A N 1
ATOM 5905 C CA . TYR A 1 723 ? 14.438 1.851 -12.513 1.00 91.38 723 TYR A CA 1
ATOM 5906 C C . TYR A 1 723 ? 13.162 1.126 -12.978 1.00 91.38 723 TYR A C 1
ATOM 5908 O O . TYR A 1 723 ? 12.827 0.059 -12.463 1.00 91.38 723 TYR A O 1
ATOM 5916 N N . TRP A 1 724 ? 12.505 1.604 -14.045 1.00 91.12 724 TRP A N 1
ATOM 5917 C CA . TRP A 1 724 ? 11.391 0.886 -14.682 1.00 91.12 724 TRP A CA 1
ATOM 5918 C C . TRP A 1 724 ? 11.799 -0.420 -15.384 1.00 91.12 724 TRP A C 1
ATOM 5920 O O . TRP A 1 724 ? 10.924 -1.173 -15.795 1.00 91.12 724 TRP A O 1
ATOM 5930 N N . LEU A 1 725 ? 13.094 -0.721 -15.495 1.00 92.62 725 LEU A N 1
ATOM 5931 C CA . LEU A 1 725 ? 13.648 -1.994 -15.973 1.00 92.62 725 LEU A CA 1
ATOM 5932 C C . LEU A 1 725 ? 14.440 -2.754 -14.895 1.00 92.62 725 LEU A C 1
ATOM 5934 O O . LEU A 1 725 ? 14.933 -3.842 -15.174 1.00 92.62 725 LEU A O 1
ATOM 5938 N N . GLY A 1 726 ? 14.565 -2.208 -13.681 1.00 92.38 726 GLY A N 1
ATOM 5939 C CA . GLY A 1 726 ? 15.394 -2.791 -12.616 1.00 92.38 726 GLY A CA 1
ATOM 5940 C C . GLY A 1 726 ? 16.892 -2.483 -12.736 1.00 92.38 726 GLY A C 1
ATOM 5941 O O . GLY A 1 726 ? 17.708 -3.055 -12.013 1.00 92.38 726 GLY A O 1
ATOM 5942 N N . GLU A 1 727 ? 17.290 -1.569 -13.628 1.00 93.56 727 GLU A N 1
ATOM 5943 C CA . GLU A 1 727 ? 18.690 -1.147 -13.759 1.00 93.56 727 GLU A CA 1
ATOM 5944 C C . GLU A 1 727 ? 19.007 -0.020 -12.771 1.00 93.56 727 GLU A C 1
ATOM 5946 O O . GLU A 1 727 ? 18.879 1.162 -13.096 1.00 93.56 727 GLU A O 1
ATOM 5951 N N . LEU A 1 728 ? 19.403 -0.398 -11.552 1.00 95.25 728 LEU A N 1
ATOM 5952 C CA . LEU A 1 728 ? 19.748 0.530 -10.463 1.00 95.25 728 LEU A CA 1
ATOM 5953 C C . LEU A 1 728 ? 21.249 0.853 -10.366 1.00 95.25 728 LEU A C 1
ATOM 5955 O O . LEU A 1 728 ? 21.628 1.823 -9.711 1.00 95.25 728 LEU A O 1
ATOM 5959 N N . TYR A 1 729 ? 22.101 0.053 -11.006 1.00 95.12 729 TYR A N 1
ATOM 5960 C CA . TYR A 1 729 ? 23.559 0.186 -10.991 1.00 95.12 729 TYR A CA 1
ATOM 5961 C C . TYR A 1 729 ? 24.169 -0.361 -12.290 1.00 95.12 729 TYR A C 1
ATOM 5963 O O . TYR A 1 729 ? 23.590 -1.290 -12.866 1.00 95.12 729 TYR A O 1
ATOM 5971 N N . PRO A 1 730 ? 25.316 0.173 -12.750 1.00 94.19 730 PRO A N 1
ATOM 5972 C CA . PRO A 1 730 ? 26.099 -0.451 -13.810 1.00 94.19 730 PRO A CA 1
ATOM 5973 C C . PRO A 1 730 ? 26.846 -1.674 -13.267 1.00 94.19 730 PRO A C 1
ATOM 5975 O O . PRO A 1 730 ? 27.266 -1.694 -12.111 1.00 94.19 730 PRO A O 1
ATOM 5978 N N . ASP A 1 731 ? 27.048 -2.692 -14.098 1.00 94.12 731 ASP A N 1
ATOM 5979 C CA . ASP A 1 731 ? 27.632 -3.969 -13.665 1.00 94.12 731 ASP A CA 1
ATOM 5980 C C . ASP A 1 731 ? 29.069 -3.830 -13.120 1.00 94.12 731 ASP A C 1
ATOM 5982 O O . ASP A 1 731 ? 29.456 -4.579 -12.217 1.00 94.12 731 ASP A O 1
ATOM 5986 N N . SER A 1 732 ? 29.812 -2.803 -13.558 1.00 92.62 732 SER A N 1
ATOM 5987 C CA . SER A 1 732 ? 31.121 -2.415 -13.007 1.00 92.62 732 SER A CA 1
ATOM 5988 C C . SER A 1 732 ? 31.093 -2.161 -11.492 1.00 92.62 732 SER A C 1
ATOM 5990 O O . SER A 1 732 ? 32.073 -2.430 -10.797 1.00 92.62 732 SER A O 1
ATOM 5992 N N . GLU A 1 733 ? 29.951 -1.725 -10.957 1.00 94.69 733 GLU A N 1
ATOM 5993 C CA . GLU A 1 733 ? 29.744 -1.425 -9.538 1.00 94.69 733 GLU A CA 1
ATOM 5994 C C . GLU A 1 733 ? 29.141 -2.597 -8.751 1.00 94.69 733 GLU A C 1
ATOM 5996 O O . GLU A 1 733 ? 28.839 -2.465 -7.562 1.00 94.69 733 GLU A O 1
ATOM 6001 N N . TYR A 1 734 ? 28.988 -3.781 -9.356 1.00 93.69 734 TYR A N 1
ATOM 6002 C CA . TYR A 1 734 ? 28.335 -4.920 -8.704 1.00 93.69 734 TYR A CA 1
ATOM 6003 C C . TYR A 1 734 ? 28.992 -5.324 -7.377 1.00 93.69 734 TYR A C 1
ATOM 6005 O O . TYR A 1 734 ? 28.300 -5.669 -6.418 1.00 93.69 734 TYR A O 1
ATOM 6013 N N . ASN A 1 735 ? 30.323 -5.265 -7.279 1.00 93.00 735 ASN A N 1
ATOM 6014 C CA . ASN A 1 735 ? 31.023 -5.609 -6.037 1.00 93.00 735 ASN A CA 1
ATOM 6015 C C . ASN A 1 735 ? 30.661 -4.656 -4.890 1.00 93.00 735 ASN A C 1
ATOM 6017 O O . ASN A 1 735 ? 30.486 -5.108 -3.755 1.00 93.00 735 ASN A O 1
ATOM 6021 N N . LEU A 1 736 ? 30.509 -3.362 -5.188 1.00 92.62 736 LEU A N 1
ATOM 6022 C CA . LEU A 1 736 ? 30.039 -2.372 -4.226 1.00 92.62 736 LEU A CA 1
ATOM 6023 C C . LEU A 1 736 ? 28.553 -2.588 -3.920 1.00 92.62 736 LEU A C 1
ATOM 6025 O O . LEU A 1 736 ? 28.190 -2.676 -2.747 1.00 92.62 736 LEU A O 1
ATOM 6029 N N . TRP A 1 737 ? 27.711 -2.753 -4.945 1.00 94.06 737 TRP A N 1
ATOM 6030 C CA . TRP A 1 737 ? 26.272 -2.987 -4.789 1.00 94.06 737 TRP A CA 1
ATOM 6031 C C . TRP A 1 737 ? 25.980 -4.214 -3.926 1.00 94.06 737 TRP A C 1
ATOM 6033 O O . TRP A 1 737 ? 25.165 -4.168 -3.012 1.00 94.06 737 TRP A O 1
ATOM 6043 N N . LYS A 1 738 ? 26.713 -5.309 -4.134 1.00 90.88 738 LYS A N 1
ATOM 6044 C CA . LYS A 1 738 ? 26.557 -6.537 -3.352 1.00 90.88 738 LYS A CA 1
ATOM 6045 C C . LYS A 1 738 ? 26.825 -6.337 -1.860 1.00 90.88 738 LYS A C 1
ATOM 6047 O O . LYS A 1 738 ? 26.202 -7.014 -1.046 1.00 90.88 738 LYS A O 1
ATOM 6052 N N . GLN A 1 739 ? 27.758 -5.453 -1.508 1.00 90.38 739 GLN A N 1
ATOM 6053 C CA . GLN A 1 739 ? 28.155 -5.201 -0.120 1.00 90.38 739 GLN A CA 1
ATOM 6054 C C . GLN A 1 739 ? 27.349 -4.080 0.540 1.00 90.38 739 GLN A C 1
ATOM 6056 O O . GLN A 1 739 ? 27.084 -4.141 1.739 1.00 90.38 739 GLN A O 1
ATOM 6061 N N . LYS A 1 740 ? 27.019 -3.033 -0.221 1.00 92.06 740 LYS A N 1
ATOM 6062 C CA . LYS A 1 740 ? 26.475 -1.770 0.291 1.00 92.06 740 LYS A CA 1
ATOM 6063 C C . LYS A 1 740 ? 25.086 -1.433 -0.232 1.00 92.06 740 LYS A C 1
ATOM 6065 O O . LYS A 1 740 ? 24.493 -0.501 0.294 1.00 92.06 740 LYS A O 1
ATOM 6070 N N . GLY A 1 741 ? 24.587 -2.155 -1.234 1.00 93.50 741 GLY A N 1
ATOM 6071 C CA . GLY A 1 741 ? 23.260 -1.965 -1.822 1.00 93.50 741 GLY A CA 1
ATOM 6072 C C . GLY A 1 741 ? 23.027 -0.595 -2.439 1.00 93.50 741 GLY A C 1
ATOM 6073 O O . GLY A 1 741 ? 21.895 -0.118 -2.453 1.00 93.50 741 GLY A O 1
ATOM 6074 N N . ASN A 1 742 ? 24.107 0.085 -2.832 1.00 96.31 742 ASN A N 1
ATOM 6075 C CA . ASN A 1 742 ? 24.094 1.500 -3.169 1.00 96.31 742 ASN A CA 1
ATOM 6076 C C . ASN A 1 742 ? 25.332 1.891 -3.991 1.00 96.31 742 ASN A C 1
ATOM 6078 O O . ASN A 1 742 ? 26.304 1.135 -4.044 1.00 96.31 742 ASN A O 1
ATOM 6082 N N . LEU A 1 743 ? 25.320 3.093 -4.573 1.00 96.31 743 LEU A N 1
ATOM 6083 C CA . LEU A 1 743 ? 26.438 3.669 -5.328 1.00 96.31 743 LEU A CA 1
ATOM 6084 C C . LEU A 1 743 ? 27.050 4.850 -4.579 1.00 96.31 743 LEU A C 1
ATOM 6086 O O . LEU A 1 743 ? 26.340 5.595 -3.900 1.00 96.31 743 LEU A O 1
ATOM 6090 N N . ARG A 1 744 ? 28.365 5.041 -4.721 1.00 94.81 744 ARG A N 1
ATOM 6091 C CA . ARG A 1 744 ? 29.076 6.191 -4.147 1.00 94.81 744 ARG A CA 1
ATOM 6092 C C . ARG A 1 744 ? 28.813 7.463 -4.940 1.00 94.81 744 ARG A C 1
ATOM 6094 O O . ARG A 1 744 ? 28.570 7.431 -6.141 1.00 94.81 744 ARG A O 1
ATOM 6101 N N . THR A 1 745 ? 28.922 8.597 -4.267 1.00 93.44 745 THR A N 1
ATOM 6102 C CA . THR A 1 745 ? 28.794 9.916 -4.895 1.00 93.44 745 THR A CA 1
ATOM 6103 C C . THR A 1 745 ? 30.091 10.703 -4.815 1.00 93.44 745 THR A C 1
ATOM 6105 O O . THR A 1 745 ? 30.937 10.429 -3.964 1.00 93.44 745 THR A O 1
ATOM 6108 N N . GLY A 1 746 ? 30.217 11.727 -5.657 1.00 85.12 746 GLY A N 1
ATOM 6109 C CA . GLY A 1 746 ? 31.372 12.625 -5.678 1.00 85.12 746 GLY A 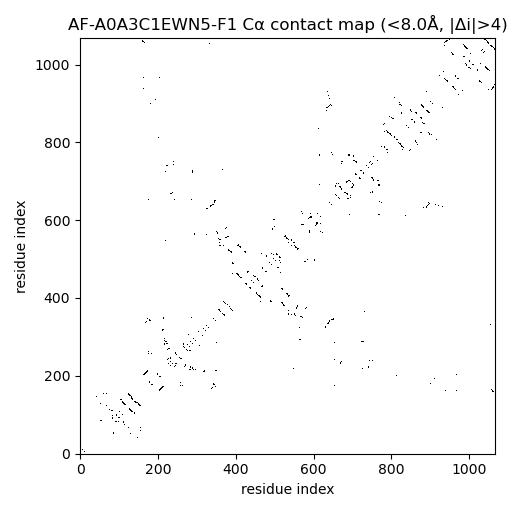CA 1
ATOM 6110 C C . GLY A 1 746 ? 32.246 12.415 -6.908 1.00 85.12 746 GLY A C 1
ATOM 6111 O O . GLY A 1 746 ? 31.773 11.942 -7.942 1.00 85.12 746 GLY A O 1
ATOM 6112 N N . ASN A 1 747 ? 33.504 12.851 -6.847 1.00 82.25 747 ASN A N 1
ATOM 6113 C CA . ASN A 1 747 ? 34.405 12.883 -8.006 1.00 82.25 747 ASN A CA 1
ATOM 6114 C C . ASN A 1 747 ? 34.510 11.509 -8.703 1.00 82.25 747 ASN A C 1
ATOM 6116 O O . ASN A 1 747 ? 34.793 10.520 -8.031 1.00 82.25 747 ASN A O 1
ATOM 6120 N N . ASN A 1 748 ? 34.281 11.465 -10.021 1.00 78.50 748 ASN A N 1
ATOM 6121 C CA . ASN A 1 748 ? 34.284 10.261 -10.869 1.00 78.50 748 ASN A CA 1
ATOM 6122 C C . ASN A 1 748 ? 33.365 9.105 -10.409 1.00 78.50 748 ASN A C 1
ATOM 6124 O O . ASN A 1 748 ? 33.675 7.950 -10.677 1.00 78.50 748 ASN A O 1
ATOM 6128 N N . ASN A 1 749 ? 32.283 9.381 -9.673 1.00 92.12 749 ASN A N 1
ATOM 6129 C CA . ASN A 1 749 ? 31.291 8.361 -9.304 1.00 92.12 749 ASN A CA 1
ATOM 6130 C C . ASN A 1 749 ? 29.913 8.729 -9.884 1.00 92.12 749 ASN A C 1
ATOM 6132 O O . ASN A 1 749 ? 29.792 8.989 -11.076 1.00 92.12 749 ASN A O 1
ATOM 6136 N N . PHE A 1 750 ? 28.875 8.792 -9.044 1.00 95.44 750 PHE A N 1
ATOM 6137 C CA . PHE A 1 750 ? 27.495 9.023 -9.463 1.00 95.44 750 PHE A CA 1
ATOM 6138 C C . PHE A 1 750 ? 26.921 10.316 -8.884 1.00 95.44 750 PHE A C 1
ATOM 6140 O O . PHE A 1 750 ? 27.347 10.804 -7.829 1.00 95.44 750 PHE A O 1
ATOM 6147 N N . PHE A 1 751 ? 25.928 10.864 -9.579 1.00 94.69 751 PHE A N 1
ATOM 6148 C CA . PHE A 1 751 ? 25.239 12.097 -9.209 1.00 94.69 751 PHE A CA 1
ATOM 6149 C C . PHE A 1 751 ? 23.758 12.060 -9.654 1.00 94.69 751 PHE A C 1
ATOM 6151 O O . PHE A 1 751 ? 23.335 11.151 -10.370 1.00 94.69 751 PHE A O 1
ATOM 6158 N N . ARG A 1 752 ? 22.942 13.006 -9.173 1.00 92.56 752 ARG A N 1
ATOM 6159 C CA . ARG A 1 752 ? 21.513 13.150 -9.494 1.00 92.56 752 ARG A CA 1
ATOM 6160 C C . ARG A 1 752 ? 21.296 14.308 -10.466 1.00 92.56 752 ARG A C 1
ATOM 6162 O O . ARG A 1 752 ? 21.530 15.471 -10.120 1.00 92.56 752 ARG A O 1
ATOM 6169 N N . THR A 1 753 ? 20.757 14.007 -11.640 1.00 90.62 753 THR A N 1
ATOM 6170 C CA . THR A 1 753 ? 20.572 14.967 -12.739 1.00 90.62 753 THR A CA 1
ATOM 6171 C C . THR A 1 753 ? 19.134 14.987 -13.247 1.00 90.62 753 THR A C 1
ATOM 6173 O O . THR A 1 753 ? 18.318 14.160 -12.839 1.00 90.62 753 THR A O 1
ATOM 6176 N N . LEU A 1 754 ? 18.777 15.968 -14.071 1.00 88.06 754 LEU A N 1
ATOM 6177 C CA . LEU A 1 754 ? 17.430 16.074 -14.626 1.00 88.06 754 LEU A CA 1
ATOM 6178 C C . LEU A 1 754 ? 17.256 15.117 -15.811 1.00 88.06 754 LEU A C 1
ATOM 6180 O O . LEU A 1 754 ? 18.205 14.817 -16.528 1.00 88.06 754 LEU A O 1
ATOM 6184 N N . HIS A 1 755 ? 16.024 14.667 -16.062 1.00 84.62 755 HIS A N 1
ATOM 6185 C CA . HIS A 1 755 ? 15.735 13.874 -17.263 1.00 84.62 755 HIS A CA 1
ATOM 6186 C C . HIS A 1 755 ? 16.092 14.652 -18.542 1.00 84.62 755 HIS A C 1
ATOM 6188 O O . HIS A 1 755 ? 16.678 14.068 -19.447 1.00 84.62 755 HIS A O 1
ATOM 6194 N N . SER A 1 756 ? 15.849 15.969 -18.593 1.00 85.19 756 SER A N 1
ATOM 6195 C CA . SER A 1 756 ? 16.163 16.790 -19.773 1.00 85.19 756 SER A CA 1
ATOM 6196 C C . SER A 1 756 ? 17.650 16.860 -20.128 1.00 85.19 756 SER A C 1
ATOM 6198 O O . SER A 1 756 ? 17.985 17.340 -21.207 1.00 85.19 756 SER A O 1
ATOM 6200 N N . ASP A 1 757 ? 18.544 16.424 -19.234 1.00 87.44 757 ASP A N 1
ATOM 6201 C CA . ASP A 1 757 ? 19.980 16.379 -19.519 1.00 87.44 757 ASP A CA 1
ATOM 6202 C C . ASP A 1 757 ? 20.332 15.268 -20.527 1.00 87.44 757 ASP A C 1
ATOM 6204 O O . ASP A 1 757 ? 21.396 15.310 -21.145 1.00 87.44 757 ASP A O 1
ATOM 6208 N N . PHE A 1 758 ? 19.431 14.301 -20.742 1.00 86.06 758 PHE A N 1
ATOM 6209 C CA . PHE A 1 758 ? 19.562 13.280 -21.778 1.00 86.06 758 PHE A CA 1
ATOM 6210 C C . PHE A 1 758 ? 18.595 13.550 -22.929 1.00 86.06 758 PHE A C 1
ATOM 6212 O O . PHE A 1 758 ? 17.391 13.689 -22.732 1.00 86.06 758 PHE A O 1
ATOM 6219 N N . SER A 1 759 ? 19.098 13.491 -24.163 1.00 82.19 759 SER A N 1
ATOM 6220 C CA . SER A 1 759 ? 18.302 13.711 -25.382 1.00 82.19 759 SER A CA 1
ATOM 6221 C C . SER A 1 759 ? 17.175 12.695 -25.606 1.00 82.19 759 SER A C 1
ATOM 6223 O O . SER A 1 759 ? 16.283 12.939 -26.415 1.00 82.19 759 SER A O 1
ATOM 6225 N N . VAL A 1 760 ? 17.210 11.552 -24.912 1.00 77.88 760 VAL A N 1
ATOM 6226 C CA . VAL A 1 760 ? 16.164 10.519 -24.977 1.00 77.88 760 VAL A CA 1
ATOM 6227 C C . VAL A 1 760 ? 14.879 10.939 -24.256 1.00 77.88 760 VAL A C 1
ATOM 6229 O O . VAL A 1 760 ? 13.823 10.364 -24.516 1.00 77.88 760 VAL A O 1
ATOM 6232 N N . PHE A 1 761 ? 14.953 11.932 -23.365 1.00 79.12 761 PHE A N 1
ATOM 6233 C CA . PHE A 1 761 ? 13.794 12.479 -22.675 1.00 79.12 761 PHE A CA 1
ATOM 6234 C C . PHE A 1 761 ? 13.433 13.846 -23.255 1.00 79.12 761 PHE A C 1
ATOM 6236 O O . PHE A 1 761 ? 14.265 14.736 -23.394 1.00 79.12 761 PHE A O 1
ATOM 6243 N N . ASP A 1 762 ? 12.153 14.019 -23.561 1.00 74.69 762 ASP A N 1
ATOM 6244 C CA . ASP A 1 762 ? 11.572 15.248 -24.107 1.00 74.69 762 ASP A CA 1
ATOM 6245 C C . ASP A 1 762 ? 11.106 16.232 -23.019 1.00 74.69 762 ASP A C 1
ATOM 6247 O O . ASP A 1 762 ? 10.478 17.251 -23.313 1.00 74.69 762 ASP A O 1
ATOM 6251 N N . ARG A 1 763 ? 11.363 15.914 -21.745 1.00 73.44 763 ARG A N 1
ATOM 6252 C CA . ARG A 1 763 ? 10.768 16.592 -20.591 1.00 73.44 763 ARG A CA 1
ATOM 6253 C C . ARG A 1 763 ? 11.619 16.469 -19.333 1.00 73.44 763 ARG A C 1
ATOM 6255 O O . ARG A 1 763 ? 12.474 15.591 -19.217 1.00 73.44 763 ARG A O 1
ATOM 6262 N N . ASN A 1 764 ? 11.284 17.298 -18.350 1.00 71.75 764 ASN A N 1
ATOM 6263 C CA . ASN A 1 764 ? 11.673 17.084 -16.964 1.00 71.75 764 ASN A CA 1
ATOM 6264 C C . ASN A 1 764 ? 10.627 16.248 -16.239 1.00 71.75 764 ASN A C 1
ATOM 6266 O O . ASN A 1 764 ? 9.433 16.372 -16.504 1.00 71.75 764 ASN A O 1
ATOM 6270 N N . ARG A 1 765 ? 11.083 15.406 -15.308 1.00 71.75 765 ARG A N 1
ATOM 6271 C CA . ARG A 1 765 ? 10.195 14.771 -14.339 1.00 71.75 765 ARG A CA 1
ATOM 6272 C C . ARG A 1 765 ? 9.822 15.818 -13.295 1.00 71.75 765 ARG A C 1
ATOM 6274 O O . ARG A 1 765 ? 10.520 16.013 -12.300 1.00 71.75 765 ARG A O 1
ATOM 6281 N N . GLU A 1 766 ? 8.764 16.547 -13.606 1.00 68.44 766 GLU A N 1
ATOM 6282 C CA . GLU A 1 766 ? 8.155 17.513 -12.705 1.00 68.44 766 GLU A CA 1
ATOM 6283 C C . GLU A 1 766 ? 7.608 16.780 -11.462 1.00 68.44 766 GLU A C 1
ATOM 6285 O O . GLU A 1 766 ? 7.378 15.566 -11.484 1.00 68.44 766 GLU A O 1
ATOM 6290 N N . SER A 1 767 ? 7.580 17.496 -10.338 1.00 71.25 767 SER A N 1
ATOM 6291 C CA . SER A 1 767 ? 7.616 16.943 -8.976 1.00 71.25 767 SER A CA 1
ATOM 6292 C C . SER A 1 767 ? 6.421 16.044 -8.584 1.00 71.25 767 SER A C 1
ATOM 6294 O O . SER A 1 767 ? 5.545 15.754 -9.391 1.00 71.25 767 SER A O 1
ATOM 6296 N N . VAL A 1 768 ? 6.328 15.584 -7.326 1.00 85.44 768 VAL A N 1
ATOM 6297 C CA . VAL A 1 768 ? 5.215 14.706 -6.877 1.00 85.44 768 VAL A CA 1
ATOM 6298 C C . VAL A 1 768 ? 3.888 15.423 -6.560 1.00 85.44 768 VAL A C 1
ATOM 6300 O O . VAL A 1 768 ? 2.988 14.857 -5.933 1.00 85.44 768 VAL A O 1
ATOM 6303 N N . ARG A 1 769 ? 3.738 16.681 -6.986 1.00 88.25 769 ARG A N 1
ATOM 6304 C CA . ARG A 1 769 ? 2.549 17.512 -6.746 1.00 88.25 769 ARG A CA 1
ATOM 6305 C C . ARG A 1 769 ? 1.485 17.303 -7.826 1.00 88.25 769 ARG A C 1
ATOM 6307 O O . ARG A 1 769 ? 1.610 17.837 -8.911 1.00 88.25 769 ARG A O 1
ATOM 6314 N N . LEU A 1 770 ? 0.381 16.641 -7.490 1.00 88.81 770 LEU A N 1
ATOM 6315 C CA . LEU A 1 770 ? -0.758 16.411 -8.395 1.00 88.81 770 LEU A CA 1
ATOM 6316 C C . LEU A 1 770 ? -1.692 17.627 -8.548 1.00 88.81 770 LEU A C 1
ATOM 6318 O O . LEU A 1 770 ? -2.518 17.690 -9.463 1.00 88.81 770 LEU A O 1
ATOM 6322 N N . ALA A 1 771 ? -1.575 18.589 -7.631 1.00 87.00 771 ALA A N 1
ATOM 6323 C CA . ALA A 1 771 ? -2.348 19.823 -7.587 1.00 87.00 771 ALA A CA 1
ATOM 6324 C C . ALA A 1 771 ? -3.877 19.618 -7.444 1.00 87.00 771 ALA A C 1
ATOM 6326 O O . ALA A 1 771 ? -4.382 18.558 -7.077 1.00 87.00 771 ALA A O 1
ATOM 6327 N N . SER A 1 772 ? -4.649 20.684 -7.686 1.00 81.88 772 SER A N 1
ATOM 6328 C CA . SER A 1 772 ? -6.090 20.738 -7.372 1.00 81.88 772 SER A CA 1
ATOM 6329 C C . SER A 1 772 ? -6.994 19.805 -8.196 1.00 81.88 772 SER A C 1
ATOM 6331 O O . SER A 1 772 ? -8.121 19.541 -7.780 1.00 81.88 772 SER A O 1
ATOM 6333 N N . ILE A 1 773 ? -6.522 19.269 -9.327 1.00 88.62 773 ILE A N 1
ATOM 6334 C CA . ILE A 1 773 ? -7.296 18.340 -10.175 1.00 88.62 773 ILE A CA 1
ATOM 6335 C C . ILE A 1 773 ? -7.291 16.899 -9.640 1.00 88.62 773 ILE A C 1
ATOM 6337 O O . ILE A 1 773 ? -8.142 16.094 -10.014 1.00 88.62 773 ILE A O 1
ATOM 6341 N N . ALA A 1 774 ? -6.369 16.576 -8.733 1.00 91.69 774 ALA A N 1
ATOM 6342 C CA . ALA A 1 774 ? -6.191 15.233 -8.195 1.00 91.69 774 ALA A CA 1
ATOM 6343 C C . ALA A 1 774 ? -7.396 14.746 -7.392 1.00 91.69 774 ALA A C 1
ATOM 6345 O O . ALA A 1 774 ? -7.842 13.615 -7.556 1.00 91.69 774 ALA A O 1
ATOM 6346 N N . CYS A 1 775 ? -7.974 15.620 -6.567 1.00 91.62 775 CYS A N 1
ATOM 6347 C CA . CYS A 1 775 ? -9.149 15.273 -5.779 1.00 91.62 775 CYS A CA 1
ATOM 6348 C C . CYS A 1 775 ? -10.370 14.948 -6.647 1.00 91.62 775 CYS A C 1
ATOM 6350 O O . CYS A 1 775 ? -11.092 13.994 -6.354 1.00 91.62 775 CYS A O 1
ATOM 6352 N N . ALA A 1 776 ? -10.543 15.677 -7.753 1.00 92.94 776 ALA A N 1
ATOM 6353 C CA . ALA A 1 776 ? -11.558 15.377 -8.748 1.00 92.94 776 ALA A CA 1
ATOM 6354 C C . ALA A 1 776 ? -11.299 13.990 -9.350 1.00 92.94 776 ALA A C 1
ATOM 6356 O O . ALA A 1 776 ? -12.183 13.143 -9.280 1.00 92.94 776 ALA A O 1
ATOM 6357 N N . SER A 1 777 ? -10.080 13.729 -9.842 1.00 94.56 777 SER A N 1
ATOM 6358 C CA . SER A 1 777 ? -9.666 12.440 -10.432 1.00 94.56 777 SER A CA 1
ATOM 6359 C C . SER A 1 777 ? -9.849 11.247 -9.477 1.00 94.56 777 SER A C 1
ATOM 6361 O O . SER A 1 777 ? -10.393 10.204 -9.862 1.00 94.56 777 SER A O 1
ATOM 6363 N N . PHE A 1 778 ? -9.492 11.417 -8.198 1.00 95.44 778 PHE A N 1
ATOM 6364 C CA . PHE A 1 778 ? -9.707 10.420 -7.149 1.00 95.44 778 PHE A CA 1
ATOM 6365 C C . PHE A 1 778 ? -11.183 10.093 -6.966 1.00 95.44 778 PHE A C 1
ATOM 6367 O O . PHE A 1 778 ? -11.568 8.924 -6.960 1.00 95.44 778 PHE A O 1
ATOM 6374 N N . VAL A 1 779 ? -12.021 11.120 -6.836 1.00 94.25 779 VAL A N 1
ATOM 6375 C CA . VAL A 1 779 ? -13.459 10.941 -6.636 1.00 94.25 779 VAL A CA 1
ATOM 6376 C C . VAL A 1 779 ? -14.118 10.369 -7.896 1.00 94.25 779 VAL A C 1
ATOM 6378 O O . VAL A 1 779 ? -14.969 9.487 -7.785 1.00 94.25 779 VAL A O 1
ATOM 6381 N N . ASN A 1 780 ? -13.695 10.825 -9.083 1.00 94.62 780 ASN A N 1
ATOM 6382 C CA . ASN A 1 780 ? -14.320 10.563 -10.384 1.00 94.62 780 ASN A CA 1
ATOM 6383 C C . ASN A 1 780 ? -15.841 10.503 -10.263 1.00 94.62 780 ASN A C 1
ATOM 6385 O O . ASN A 1 780 ? -16.454 9.451 -10.462 1.00 94.62 780 ASN A O 1
ATOM 6389 N N . GLY A 1 781 ? -16.437 11.606 -9.823 1.00 93.44 781 GLY A N 1
ATOM 6390 C CA . GLY A 1 781 ? -17.848 11.641 -9.500 1.00 93.44 781 GLY A CA 1
ATOM 6391 C C . GLY A 1 781 ? -18.453 13.021 -9.612 1.00 93.44 781 GLY A C 1
ATOM 6392 O O . GLY A 1 781 ? -17.766 14.030 -9.438 1.00 93.44 781 GLY A O 1
ATOM 6393 N N . SER A 1 782 ? -19.745 13.026 -9.915 1.00 93.81 782 SER A N 1
ATOM 6394 C CA . SER A 1 782 ? -20.555 14.226 -10.083 1.00 93.81 782 SER A CA 1
ATOM 6395 C C . SER A 1 782 ? -21.861 14.105 -9.302 1.00 93.81 782 SER A C 1
ATOM 6397 O O . SER A 1 782 ? -22.377 12.990 -9.142 1.00 93.81 782 SER A O 1
ATOM 6399 N N . PRO A 1 783 ? -22.432 15.222 -8.824 1.00 94.31 783 PRO A N 1
ATOM 6400 C CA . PRO A 1 783 ? -23.801 15.222 -8.340 1.00 94.31 783 PRO A CA 1
ATOM 6401 C C . PRO A 1 783 ? -24.758 14.676 -9.406 1.00 94.31 783 PRO A C 1
ATOM 6403 O O . PRO A 1 783 ? -24.511 14.756 -10.616 1.00 94.31 783 PRO A O 1
ATOM 6406 N N . LEU A 1 784 ? -25.858 14.071 -8.959 1.00 92.25 784 LEU A N 1
ATOM 6407 C CA . LEU A 1 784 ? -26.806 13.436 -9.869 1.00 92.25 784 LEU A CA 1
ATOM 6408 C C . LEU A 1 784 ? -27.382 14.466 -10.853 1.00 92.25 784 LEU A C 1
ATOM 6410 O O . LEU A 1 784 ? -27.978 15.457 -10.443 1.00 92.25 784 LEU A O 1
ATOM 6414 N N . GLY A 1 785 ? -27.240 14.195 -12.151 1.00 88.69 785 GLY A N 1
ATOM 6415 C CA . GLY A 1 785 ? -27.784 15.047 -13.210 1.00 88.69 785 GLY A CA 1
ATOM 6416 C C . GLY A 1 785 ? -26.972 16.311 -13.508 1.00 88.69 785 GLY A C 1
ATOM 6417 O O . GLY A 1 785 ? -27.429 17.119 -14.313 1.00 88.69 785 GLY A O 1
ATOM 6418 N N . THR A 1 786 ? -25.787 16.481 -12.913 1.00 90.94 786 THR A N 1
ATOM 6419 C CA . THR A 1 786 ? -24.890 17.610 -13.202 1.00 90.94 786 THR A CA 1
ATOM 6420 C C . THR A 1 786 ? -23.576 17.139 -13.831 1.00 90.94 786 THR A C 1
ATOM 6422 O O . THR A 1 786 ? -23.243 15.952 -13.826 1.00 90.94 786 THR A O 1
ATOM 6425 N N . ASP A 1 787 ? -22.830 18.082 -14.407 1.00 88.06 787 ASP A N 1
ATOM 6426 C CA . ASP A 1 787 ? -21.466 17.877 -14.923 1.00 88.06 787 ASP A CA 1
ATOM 6427 C C . ASP A 1 787 ? -20.410 18.533 -14.006 1.00 88.06 787 ASP A C 1
ATOM 6429 O O . ASP A 1 787 ? -19.283 18.830 -14.409 1.00 88.06 787 ASP A O 1
ATOM 6433 N N . GLU A 1 788 ? -20.808 18.783 -12.758 1.00 92.62 788 GLU A N 1
ATOM 6434 C CA . GLU A 1 788 ? -19.985 19.363 -11.700 1.00 92.62 788 GLU A CA 1
ATOM 6435 C C . GLU A 1 788 ? -19.232 18.268 -10.935 1.00 92.62 788 GLU A C 1
ATOM 6437 O O . GLU A 1 788 ? -19.532 17.082 -11.072 1.00 92.62 788 GLU A O 1
ATOM 6442 N N . TYR A 1 789 ? -18.241 18.637 -10.128 1.00 92.50 789 TYR A N 1
ATOM 6443 C CA . TYR A 1 789 ? -17.405 17.668 -9.426 1.00 92.50 789 TYR A CA 1
ATOM 6444 C C . TYR A 1 789 ? -16.807 18.206 -8.123 1.00 92.50 789 TYR A C 1
ATOM 6446 O O . TYR A 1 789 ? -16.869 19.397 -7.807 1.00 92.50 789 TYR A O 1
ATOM 6454 N N . PHE A 1 790 ? -16.217 17.287 -7.352 1.00 93.56 790 PHE A N 1
ATOM 6455 C CA . PHE A 1 790 ? -15.523 17.596 -6.105 1.00 93.56 790 PHE A CA 1
ATOM 6456 C C . PHE A 1 790 ? -14.249 18.410 -6.345 1.00 93.56 790 PHE A C 1
ATOM 6458 O O . PHE A 1 790 ? -13.381 17.991 -7.115 1.00 93.56 790 PHE A O 1
ATOM 6465 N N . ARG A 1 791 ? -14.095 19.528 -5.629 1.00 92.06 791 ARG A N 1
ATOM 6466 C CA . ARG A 1 791 ? -12.860 20.316 -5.619 1.00 92.06 791 ARG A CA 1
ATOM 6467 C C . ARG A 1 791 ? -12.652 21.043 -4.289 1.00 92.06 791 ARG A C 1
ATOM 6469 O O . ARG A 1 791 ? -13.600 21.552 -3.696 1.00 92.06 791 ARG A O 1
ATOM 6476 N N . HIS A 1 792 ? -11.392 21.131 -3.863 1.00 91.62 792 HIS A N 1
ATOM 6477 C CA . HIS A 1 792 ? -10.947 22.072 -2.832 1.00 91.62 792 HIS A CA 1
ATOM 6478 C C . HIS A 1 792 ? -10.612 23.443 -3.429 1.00 91.62 792 HIS A C 1
ATOM 6480 O O . HIS A 1 792 ? -9.981 23.525 -4.485 1.00 91.62 792 HIS A O 1
ATOM 6486 N N . GLU A 1 793 ? -10.935 24.503 -2.699 1.00 87.81 793 GLU A N 1
ATOM 6487 C CA . GLU A 1 793 ? -10.637 25.885 -3.065 1.00 87.81 793 GLU A CA 1
ATOM 6488 C C . GLU A 1 793 ? -9.637 26.508 -2.090 1.00 87.81 793 GLU A C 1
ATOM 6490 O O . GLU A 1 793 ? -9.651 26.199 -0.901 1.00 87.81 793 GLU A O 1
ATOM 6495 N N . PHE A 1 794 ? -8.764 27.390 -2.578 1.00 87.94 794 PHE A N 1
ATOM 6496 C CA . PHE A 1 794 ? -7.861 28.148 -1.713 1.00 87.94 794 PHE A CA 1
ATOM 6497 C C . PHE A 1 794 ? -8.538 29.442 -1.255 1.00 87.94 794 PHE A C 1
ATOM 6499 O O . PHE A 1 794 ? -8.810 30.327 -2.064 1.00 87.94 794 PHE A O 1
ATOM 6506 N N . PHE A 1 795 ? -8.800 29.577 0.044 1.00 83.81 795 PHE A N 1
ATOM 6507 C CA . PHE A 1 795 ? -9.491 30.747 0.588 1.00 83.81 795 PHE A CA 1
ATOM 6508 C C . PHE A 1 795 ? -9.067 31.026 2.024 1.00 83.81 795 PHE A C 1
ATOM 6510 O O . PHE A 1 795 ? -9.188 30.149 2.856 1.00 83.81 795 PHE A O 1
ATOM 6517 N N . GLY A 1 796 ? -8.627 32.239 2.365 1.00 76.88 796 GLY A N 1
ATOM 6518 C CA . GLY A 1 796 ? -8.271 32.603 3.745 1.00 76.88 796 GLY A CA 1
ATOM 6519 C C . GLY A 1 796 ? -9.487 32.776 4.668 1.00 76.88 796 GLY A C 1
ATOM 6520 O O . GLY A 1 796 ? -9.825 33.907 5.006 1.00 76.88 796 GLY A O 1
ATOM 6521 N N . GLY A 1 797 ? -10.138 31.674 5.064 1.00 84.00 797 GLY A N 1
ATOM 6522 C CA . GLY A 1 797 ? -11.409 31.673 5.798 1.00 84.00 797 GLY A CA 1
ATOM 6523 C C . GLY A 1 797 ? -11.402 31.037 7.191 1.00 84.00 797 GLY A C 1
ATOM 6524 O O . GLY A 1 797 ? -10.381 30.586 7.717 1.00 84.00 797 GLY A O 1
ATOM 6525 N N . ILE A 1 798 ? -12.597 30.994 7.783 1.00 88.69 798 ILE A N 1
ATOM 6526 C CA . ILE A 1 798 ? -12.924 30.380 9.072 1.00 88.69 798 ILE A CA 1
ATOM 6527 C C . ILE A 1 798 ? -14.047 29.363 8.849 1.00 88.69 798 ILE A C 1
ATOM 6529 O O . ILE A 1 798 ? -15.044 29.649 8.186 1.00 88.69 798 ILE A O 1
ATOM 6533 N N . GLY A 1 799 ? -13.885 28.182 9.434 1.00 89.81 799 GLY A N 1
ATOM 6534 C CA . GLY A 1 799 ? -14.925 27.183 9.570 1.00 89.81 799 GLY A CA 1
ATOM 6535 C C . GLY A 1 799 ? -15.695 27.353 10.877 1.00 89.81 799 GLY A C 1
ATOM 6536 O O . GLY A 1 799 ? -15.076 27.396 11.942 1.00 89.81 799 GLY A O 1
ATOM 6537 N N . ASN A 1 800 ? -17.026 27.403 10.811 1.00 92.19 800 ASN A N 1
ATOM 6538 C CA . ASN A 1 800 ? -17.901 27.483 11.989 1.00 92.19 800 ASN A CA 1
ATOM 6539 C C . ASN A 1 800 ? -18.547 26.123 12.265 1.00 92.19 800 ASN A C 1
ATOM 6541 O O . ASN A 1 800 ? -19.084 25.507 11.347 1.00 92.19 800 ASN A O 1
ATOM 6545 N N . ALA A 1 801 ? -18.493 25.651 13.512 1.00 92.62 801 ALA A N 1
ATOM 6546 C CA . ALA A 1 801 ? -19.063 24.366 13.899 1.00 92.62 801 ALA A CA 1
ATOM 6547 C C . ALA A 1 801 ? -20.584 24.376 13.696 1.00 92.62 801 ALA A C 1
ATOM 6549 O O . ALA A 1 801 ? -21.292 25.228 14.235 1.00 92.62 801 ALA A O 1
ATOM 6550 N N . THR A 1 802 ? -21.087 23.405 12.939 1.00 94.56 802 THR A N 1
ATOM 6551 C CA . THR A 1 802 ? -22.524 23.247 12.694 1.00 94.56 802 THR A CA 1
ATOM 6552 C C . THR A 1 802 ? -23.225 22.642 13.911 1.00 94.56 802 THR A C 1
ATOM 6554 O O . THR A 1 802 ? -22.588 22.129 14.837 1.00 94.56 802 THR A O 1
ATOM 6557 N N . SER A 1 803 ? -24.561 22.596 13.881 1.00 92.00 803 SER A N 1
ATOM 6558 C CA . SER A 1 803 ? -25.336 21.853 14.888 1.00 92.00 803 SER A CA 1
ATOM 6559 C C . SER A 1 803 ? -24.933 20.374 14.981 1.00 92.00 803 SER A C 1
ATOM 6561 O O . SER A 1 803 ? -24.989 19.799 16.064 1.00 92.00 803 SER A O 1
ATOM 6563 N N . LEU A 1 804 ? -24.480 19.764 13.876 1.00 92.81 804 LEU A N 1
ATOM 6564 C CA . LEU A 1 804 ? -23.938 18.407 13.869 1.00 92.81 804 LEU A CA 1
ATOM 6565 C C . LEU A 1 804 ? -22.556 18.359 14.528 1.00 92.81 804 LEU A C 1
ATOM 6567 O O . LEU A 1 804 ? -22.325 17.493 15.371 1.00 92.81 804 LEU A O 1
ATOM 6571 N N . GLY A 1 805 ? -21.658 19.291 14.191 1.00 91.50 805 GLY A N 1
ATOM 6572 C CA . GLY A 1 805 ? -20.342 19.402 14.826 1.00 91.50 805 GLY A CA 1
ATOM 6573 C C . GLY A 1 805 ? -20.452 19.492 16.351 1.00 91.50 805 GLY A C 1
ATOM 6574 O O . GLY A 1 805 ? -19.785 18.749 17.069 1.00 91.50 805 GLY A O 1
ATOM 6575 N N . GLN A 1 806 ? -21.391 20.298 16.852 1.00 90.94 806 GLN A N 1
ATOM 6576 C CA . GLN A 1 806 ? -21.648 20.480 18.287 1.00 90.94 806 GLN A CA 1
ATOM 6577 C C . GLN A 1 806 ? -22.111 19.209 19.026 1.00 90.94 806 GLN A C 1
ATOM 6579 O O . GLN A 1 806 ? -22.081 19.181 20.254 1.00 90.94 806 GLN A O 1
ATOM 6584 N N . THR A 1 807 ? -22.486 18.138 18.318 1.00 91.25 807 THR A N 1
ATOM 6585 C CA . THR A 1 807 ? -22.817 16.846 18.947 1.00 91.25 807 THR A CA 1
ATOM 6586 C C . THR A 1 807 ? -21.593 15.987 19.269 1.00 91.25 807 THR A C 1
ATOM 6588 O O . THR A 1 807 ? -21.680 15.121 20.138 1.00 91.25 807 THR A O 1
ATOM 6591 N N . LEU A 1 808 ? -20.444 16.211 18.616 1.00 92.38 808 LEU A N 1
ATOM 6592 C CA . LEU A 1 808 ? -19.242 15.389 18.824 1.00 92.38 808 LEU A CA 1
ATOM 6593 C C . LEU A 1 808 ? -18.759 15.407 20.288 1.00 92.38 808 LEU A C 1
ATOM 6595 O O . LEU A 1 808 ? -18.492 14.327 20.819 1.00 92.38 808 LEU A O 1
ATOM 6599 N N . PRO A 1 809 ? -18.711 16.562 20.990 1.00 90.56 809 PRO A N 1
ATOM 6600 C CA . PRO A 1 809 ? -18.342 16.584 22.404 1.00 90.56 809 PRO A CA 1
ATOM 6601 C C . PRO A 1 809 ? -19.296 15.810 23.310 1.00 90.56 809 PRO A C 1
ATOM 6603 O O . PRO A 1 809 ? -18.846 15.273 24.315 1.00 90.56 809 PRO A O 1
ATOM 6606 N N . VAL A 1 810 ? -20.581 15.729 22.952 1.00 89.62 810 VAL A N 1
ATOM 6607 C CA . VAL A 1 810 ? -21.599 14.993 23.720 1.00 89.62 810 VAL A CA 1
ATOM 6608 C C . VAL A 1 810 ? -21.426 13.482 23.555 1.00 89.62 810 VAL A C 1
ATOM 6610 O O . VAL A 1 810 ? -21.635 12.733 24.499 1.00 89.62 810 VAL A O 1
ATOM 6613 N N . ILE A 1 811 ? -21.036 13.026 22.362 1.00 92.69 811 ILE A N 1
ATOM 6614 C CA . ILE A 1 811 ? -20.866 11.596 22.063 1.00 92.69 811 ILE A CA 1
ATOM 6615 C C . ILE A 1 811 ? -19.524 11.064 22.581 1.00 92.69 811 ILE A C 1
ATOM 6617 O O . ILE A 1 811 ? -19.462 9.955 23.103 1.00 92.69 811 ILE A O 1
ATOM 6621 N N . PHE A 1 812 ? -18.448 11.839 22.420 1.00 93.69 812 PHE A N 1
ATOM 6622 C CA . PHE A 1 812 ? -17.073 11.366 22.631 1.00 93.69 812 PHE A CA 1
ATOM 6623 C C . PHE A 1 812 ? -16.357 12.029 23.811 1.00 93.69 812 PHE A C 1
ATOM 6625 O O . PHE A 1 812 ? -15.145 11.859 23.964 1.00 93.69 812 PHE A O 1
ATOM 6632 N N . ASN A 1 813 ? -17.055 12.855 24.601 1.00 91.31 813 ASN A N 1
ATOM 6633 C CA . ASN A 1 813 ? -16.485 13.613 25.723 1.00 91.31 813 ASN A CA 1
ATOM 6634 C C . ASN A 1 813 ? -15.212 14.399 25.341 1.00 91.31 813 ASN A C 1
ATOM 6636 O O . ASN A 1 813 ? -14.288 14.571 26.145 1.00 91.31 813 ASN A O 1
ATOM 6640 N N . THR A 1 814 ? -15.141 14.846 24.083 1.00 85.50 814 THR A N 1
ATOM 6641 C CA . THR A 1 814 ? -13.962 15.474 23.475 1.00 85.50 814 THR A CA 1
ATOM 6642 C C . THR A 1 814 ? -14.316 16.887 23.009 1.00 85.50 814 THR A C 1
ATOM 6644 O O . THR A 1 814 ? -15.159 17.034 22.125 1.00 85.50 814 THR A O 1
ATOM 6647 N N . PRO A 1 815 ? -13.705 17.944 23.573 1.00 82.94 815 PRO A N 1
ATOM 6648 C CA . PRO A 1 815 ? -14.023 19.311 23.180 1.00 82.94 815 PRO A CA 1
ATOM 6649 C C . PRO A 1 815 ? -13.587 19.584 21.735 1.00 82.94 815 PRO A C 1
ATOM 6651 O O . PRO A 1 815 ? -12.496 19.188 21.323 1.00 82.94 815 PRO A O 1
ATOM 6654 N N . ILE A 1 816 ? -14.422 20.314 20.994 1.00 84.12 816 ILE A N 1
ATOM 6655 C CA . ILE A 1 816 ? -14.097 20.853 19.668 1.00 84.12 816 ILE A CA 1
ATOM 6656 C C . ILE A 1 816 ? -14.187 22.381 19.696 1.00 84.12 816 ILE A C 1
ATOM 6658 O O . ILE A 1 816 ? -14.906 22.953 20.519 1.00 84.12 816 ILE A O 1
ATOM 6662 N N . LEU A 1 817 ? -13.477 23.053 18.793 1.00 84.56 817 LEU A N 1
ATOM 6663 C CA . LEU A 1 817 ? -13.563 24.507 18.667 1.00 84.56 817 LEU A CA 1
ATOM 6664 C C . LEU A 1 817 ? -14.839 24.917 17.932 1.00 84.56 817 LEU A C 1
ATOM 6666 O O . LEU A 1 817 ? -15.190 24.319 16.921 1.00 84.56 817 LEU A O 1
ATOM 6670 N N . GLN A 1 818 ? -15.495 25.983 18.390 1.00 88.12 818 GLN A N 1
ATOM 6671 C CA . GLN A 1 818 ? -16.651 26.547 17.680 1.00 88.12 818 GLN A CA 1
ATOM 6672 C C . GLN A 1 818 ? -16.253 27.195 16.349 1.00 88.12 818 GLN A C 1
ATOM 6674 O O . GLN A 1 818 ? -17.014 27.148 15.390 1.00 88.12 818 GLN A O 1
ATOM 6679 N N . THR A 1 819 ? -15.048 27.761 16.278 1.00 88.81 819 THR A N 1
ATOM 6680 C CA . THR A 1 819 ? -14.496 28.388 15.074 1.00 88.81 819 THR A CA 1
ATOM 6681 C C . THR A 1 819 ? -13.053 27.946 14.874 1.00 88.81 819 THR A C 1
ATOM 6683 O O . THR A 1 819 ? -12.275 27.951 15.831 1.00 88.81 819 THR A O 1
ATOM 6686 N N . ILE A 1 820 ? -12.674 27.607 13.648 1.00 87.31 820 ILE A N 1
ATOM 6687 C CA . ILE A 1 820 ? -11.324 27.144 13.299 1.00 87.31 820 ILE A CA 1
ATOM 6688 C C . ILE A 1 820 ? -10.893 27.743 11.958 1.00 87.31 820 ILE A C 1
ATOM 6690 O O . ILE A 1 820 ? -11.726 27.961 11.089 1.00 87.31 820 ILE A O 1
ATOM 6694 N N . GLY A 1 821 ? -9.604 28.027 11.757 1.00 87.44 821 GLY A N 1
ATOM 6695 C CA . GLY A 1 821 ? -9.126 28.467 10.442 1.00 87.44 821 GLY A CA 1
ATOM 6696 C C . GLY A 1 821 ? -9.369 27.384 9.386 1.00 87.44 821 GLY A C 1
ATOM 6697 O O . GLY A 1 821 ? -9.057 26.220 9.626 1.00 87.44 821 GLY A O 1
ATOM 6698 N N . ALA A 1 822 ? -9.904 27.755 8.228 1.00 88.25 822 ALA A N 1
ATOM 6699 C CA . ALA A 1 822 ? -10.209 26.832 7.139 1.00 88.25 822 ALA A CA 1
ATOM 6700 C C . ALA A 1 822 ? -9.722 27.432 5.821 1.00 88.25 822 ALA A C 1
ATOM 6702 O O . ALA A 1 822 ? -10.470 28.144 5.151 1.00 88.25 822 ALA A O 1
ATOM 6703 N N . SER A 1 823 ? -8.450 27.188 5.467 1.00 87.88 823 SER A N 1
ATOM 6704 C CA . SER A 1 823 ? -7.876 27.789 4.260 1.00 87.88 823 SER A CA 1
ATOM 6705 C C . SER A 1 823 ? -8.194 27.039 2.965 1.00 87.88 823 SER A C 1
ATOM 6707 O O . SER A 1 823 ? -7.804 27.476 1.881 1.00 87.88 823 SER A O 1
ATOM 6709 N N . ARG A 1 824 ? -8.824 25.864 3.089 1.00 89.38 824 ARG A N 1
ATOM 6710 C CA . ARG A 1 824 ? -8.953 24.881 2.007 1.00 89.38 824 ARG A CA 1
ATOM 6711 C C . ARG A 1 824 ? -10.351 24.256 1.935 1.00 89.38 824 ARG A C 1
ATOM 6713 O O . ARG A 1 824 ? -10.447 23.024 1.891 1.00 89.38 824 ARG A O 1
ATOM 6720 N N . PRO A 1 825 ? -11.444 25.037 2.013 1.00 92.31 825 PRO A N 1
ATOM 6721 C CA . PRO A 1 825 ? -12.782 24.461 1.978 1.00 92.31 825 PRO A CA 1
ATOM 6722 C C . PRO A 1 825 ? -13.033 23.717 0.656 1.00 92.31 825 PRO A C 1
ATOM 6724 O O . PRO A 1 825 ? -12.282 23.865 -0.306 1.00 92.31 825 PRO A O 1
ATOM 6727 N N . PHE A 1 826 ? -14.078 22.900 0.601 1.00 93.19 826 PHE A N 1
ATOM 6728 C CA . PHE A 1 826 ? -14.417 22.106 -0.576 1.00 93.19 826 PHE A CA 1
ATOM 6729 C C . PHE A 1 826 ? -15.867 22.312 -1.013 1.00 93.19 826 PHE A C 1
ATOM 6731 O O . PHE A 1 826 ? -16.729 22.689 -0.222 1.00 93.19 826 PHE A O 1
ATOM 6738 N N . THR A 1 827 ? -16.139 22.007 -2.278 1.00 93.19 827 THR A N 1
ATOM 6739 C CA . THR A 1 827 ? -17.488 21.905 -2.847 1.00 93.19 827 THR A CA 1
ATOM 6740 C C . THR A 1 827 ? -17.582 20.656 -3.725 1.00 93.19 827 THR A C 1
ATOM 6742 O O . THR A 1 827 ? -16.569 20.172 -4.232 1.00 93.19 827 THR A O 1
ATOM 6745 N N . ILE A 1 828 ? -18.794 20.125 -3.903 1.00 94.12 828 ILE A N 1
ATOM 6746 C CA . ILE A 1 828 ? -19.100 19.079 -4.898 1.00 94.12 828 ILE A CA 1
ATOM 6747 C C . ILE A 1 828 ? -19.678 19.654 -6.201 1.00 94.12 828 ILE A C 1
ATOM 6749 O O . ILE A 1 828 ? -19.971 18.892 -7.118 1.00 94.12 828 ILE A O 1
ATOM 6753 N N . HIS A 1 829 ? -19.821 20.981 -6.278 1.00 93.56 829 HIS A N 1
ATOM 6754 C CA . HIS A 1 829 ? -20.478 21.712 -7.363 1.00 93.56 829 HIS A CA 1
ATOM 6755 C C . HIS A 1 829 ? -19.489 22.523 -8.217 1.00 93.56 829 HIS A C 1
ATOM 6757 O O . HIS A 1 829 ? -19.817 23.581 -8.751 1.00 93.56 829 HIS A O 1
ATOM 6763 N N . PHE A 1 830 ? -18.238 22.071 -8.335 1.00 92.19 830 PHE A N 1
ATOM 6764 C CA . PHE A 1 830 ? -17.249 22.779 -9.142 1.00 92.19 830 PHE A CA 1
ATOM 6765 C C . PHE A 1 830 ? -17.393 22.435 -10.635 1.00 92.19 830 PHE A C 1
ATOM 6767 O O . PHE A 1 830 ? -17.515 21.266 -10.984 1.00 92.19 830 PHE A O 1
ATOM 6774 N N . SER A 1 831 ? -17.342 23.433 -11.526 1.00 87.88 831 SER A N 1
ATOM 6775 C CA . SER A 1 831 ? -17.618 23.282 -12.972 1.00 87.88 831 SER A CA 1
ATOM 6776 C C . SER A 1 831 ? -16.479 23.729 -13.909 1.00 87.88 831 SER A C 1
ATOM 6778 O O . SER A 1 831 ? -16.673 23.839 -15.118 1.00 87.88 831 SER A O 1
ATOM 6780 N N . GLY A 1 832 ? -15.284 24.001 -13.373 1.00 84.88 832 GLY A N 1
ATOM 6781 C CA . GLY A 1 832 ? -14.119 24.458 -14.147 1.00 84.88 832 GLY A CA 1
ATOM 6782 C C . GLY A 1 832 ? -13.281 23.335 -14.786 1.00 84.88 832 GLY A C 1
ATOM 6783 O O . GLY A 1 832 ? -13.809 22.349 -15.295 1.00 84.88 832 GLY A O 1
ATOM 6784 N N . SER A 1 833 ? -11.949 23.502 -14.798 1.00 83.12 833 SER A N 1
ATOM 6785 C CA . SER A 1 833 ? -11.010 22.600 -15.492 1.00 83.12 833 SER A CA 1
ATOM 6786 C C . SER A 1 833 ? -10.989 21.177 -14.925 1.00 83.12 833 SER A C 1
ATOM 6788 O O . SER A 1 833 ? -10.549 20.954 -13.792 1.00 83.12 833 SER A O 1
ATOM 6790 N N . LYS A 1 834 ? -11.431 20.218 -15.741 1.00 88.69 834 LYS A N 1
ATOM 6791 C CA . LYS A 1 834 ? -11.508 18.790 -15.409 1.00 88.69 834 LYS A CA 1
ATOM 6792 C C . LYS A 1 834 ? -10.146 18.090 -15.524 1.00 88.69 834 LYS A C 1
ATOM 6794 O O . LYS A 1 834 ? -9.290 18.565 -16.274 1.00 88.69 834 LYS A O 1
ATOM 6799 N N . PRO A 1 835 ? -9.953 16.955 -14.826 1.00 91.31 835 PRO A N 1
ATOM 6800 C CA . PRO A 1 835 ? -8.801 16.082 -15.041 1.00 91.31 835 PRO A CA 1
ATOM 6801 C C . PRO A 1 835 ? -8.677 15.625 -16.509 1.00 91.31 835 PRO A C 1
ATOM 6803 O O . PRO A 1 835 ? -9.708 15.490 -17.177 1.00 91.31 835 PRO A O 1
ATOM 6806 N N . PRO A 1 836 ? -7.457 15.370 -17.020 1.00 90.75 836 PRO A N 1
ATOM 6807 C CA . PRO A 1 836 ? -7.234 14.984 -18.417 1.00 90.75 836 PRO A CA 1
ATOM 6808 C C . PRO A 1 836 ? -8.031 13.752 -18.855 1.00 90.75 836 PRO A C 1
ATOM 6810 O O . PRO A 1 836 ? -8.623 13.754 -19.928 1.00 90.75 836 PRO A O 1
ATOM 6813 N N . GLU A 1 837 ? -8.100 12.737 -17.997 1.00 92.19 837 GLU A N 1
ATOM 6814 C CA . GLU A 1 837 ? -8.721 11.444 -18.287 1.00 92.19 837 GLU A CA 1
ATOM 6815 C C . GLU A 1 837 ? -10.252 11.447 -18.209 1.00 92.19 837 GLU A C 1
ATOM 6817 O O . GLU A 1 837 ? -10.928 10.460 -18.501 1.00 92.19 837 GLU A O 1
ATOM 6822 N N . TRP A 1 838 ? -10.831 12.545 -17.720 1.00 89.69 838 TRP A N 1
ATOM 6823 C CA . TRP A 1 838 ? -12.218 12.588 -17.260 1.00 89.69 838 TRP A CA 1
ATOM 6824 C C . TRP A 1 838 ? -13.230 12.232 -18.349 1.00 89.69 838 TRP A C 1
ATOM 6826 O O . TRP A 1 838 ? -14.319 11.731 -18.056 1.00 89.69 838 TRP A O 1
ATOM 6836 N N . ASN A 1 839 ? -12.890 12.539 -19.600 1.00 89.25 839 ASN A N 1
ATOM 6837 C CA . ASN A 1 839 ? -13.745 12.310 -20.758 1.00 89.25 839 ASN A CA 1
ATOM 6838 C C . ASN A 1 839 ? -13.455 10.981 -21.461 1.00 89.25 839 ASN A C 1
ATOM 6840 O O . ASN A 1 839 ? -14.234 10.599 -22.338 1.00 89.25 839 ASN A O 1
ATOM 6844 N N . ASP A 1 840 ? -12.396 10.268 -21.073 1.00 92.25 840 ASP A N 1
ATOM 6845 C CA . ASP A 1 840 ? -12.084 8.969 -21.648 1.00 92.25 840 ASP A CA 1
ATOM 6846 C C . ASP A 1 840 ? -13.151 7.953 -21.258 1.00 92.25 840 ASP A C 1
ATOM 6848 O O . ASP A 1 840 ? -13.622 7.894 -20.116 1.00 92.25 840 ASP A O 1
ATOM 6852 N N . THR A 1 841 ? -13.550 7.137 -22.237 1.00 91.69 841 THR A N 1
ATOM 6853 C CA . THR A 1 841 ? -14.650 6.170 -22.088 1.00 91.69 841 THR A CA 1
ATOM 6854 C C . THR A 1 841 ? -14.419 5.247 -20.895 1.00 91.69 841 THR A C 1
ATOM 6856 O O . THR A 1 841 ? -15.360 4.936 -20.163 1.00 91.69 841 THR A O 1
ATOM 6859 N N . GLU A 1 842 ? -13.162 4.862 -20.659 1.00 90.62 842 GLU A N 1
ATOM 6860 C CA . GLU A 1 842 ? -12.782 4.010 -19.541 1.00 90.62 842 GLU A CA 1
ATOM 6861 C C . GLU A 1 842 ? -13.156 4.621 -18.191 1.00 90.62 842 GLU A C 1
ATOM 6863 O O . GLU A 1 842 ? -13.816 3.936 -17.416 1.00 90.62 842 GLU A O 1
ATOM 6868 N N . TYR A 1 843 ? -12.808 5.882 -17.915 1.00 92.38 843 TYR A N 1
ATOM 6869 C CA . TYR A 1 843 ? -13.090 6.535 -16.630 1.00 92.38 843 TYR A CA 1
ATOM 6870 C C . TYR A 1 843 ? -14.522 7.058 -16.540 1.00 92.38 843 TYR A C 1
ATOM 6872 O O . TYR A 1 843 ? -15.144 6.984 -15.475 1.00 92.38 843 TYR A O 1
ATOM 6880 N N . LYS A 1 844 ? -15.092 7.514 -17.660 1.00 91.62 844 LYS A N 1
ATOM 6881 C CA . LYS A 1 844 ? -16.492 7.944 -17.743 1.00 91.62 844 LYS A CA 1
ATOM 6882 C C . LYS A 1 844 ? -17.459 6.824 -17.349 1.00 91.62 844 LYS A C 1
ATOM 6884 O O . LYS A 1 844 ? -18.405 7.079 -16.608 1.00 91.62 844 LYS A O 1
ATOM 6889 N N . ASN A 1 845 ? -17.199 5.586 -17.773 1.00 90.56 845 ASN A N 1
ATOM 6890 C CA . ASN A 1 845 ? -18.057 4.431 -17.475 1.00 90.56 845 ASN A CA 1
ATOM 6891 C C . ASN A 1 845 ? -18.017 3.980 -16.002 1.00 90.56 845 ASN A C 1
ATOM 6893 O O . ASN A 1 845 ? -18.867 3.203 -15.574 1.00 90.56 845 ASN A O 1
ATOM 6897 N N . GLN A 1 846 ? -17.049 4.461 -15.217 1.00 90.75 846 GLN A N 1
ATOM 6898 C CA . GLN A 1 846 ? -16.892 4.135 -13.789 1.00 90.75 846 GLN A CA 1
ATOM 6899 C C . GLN A 1 846 ? -17.308 5.293 -12.876 1.00 90.75 846 GLN A C 1
ATOM 6901 O O . GLN A 1 846 ? -17.089 5.218 -11.664 1.00 90.75 846 GLN A O 1
ATOM 6906 N N . ARG A 1 847 ? -17.851 6.373 -13.450 1.00 91.69 847 ARG A N 1
ATOM 6907 C CA . ARG A 1 847 ? -18.165 7.597 -12.721 1.00 91.69 847 ARG A CA 1
ATOM 6908 C C . ARG A 1 847 ? -19.123 7.329 -11.567 1.00 91.69 847 ARG A C 1
ATOM 6910 O O . ARG A 1 847 ? -20.150 6.672 -11.728 1.00 91.69 847 ARG A O 1
ATOM 6917 N N . THR A 1 848 ? -18.772 7.862 -10.407 1.00 95.12 848 THR A N 1
ATOM 6918 C CA . THR A 1 848 ? -19.586 7.795 -9.198 1.00 95.12 848 THR A CA 1
ATOM 6919 C C . THR A 1 848 ? -20.555 8.971 -9.124 1.00 95.12 848 THR A C 1
ATOM 6921 O O . THR A 1 848 ? -20.386 9.998 -9.779 1.00 95.12 848 THR A O 1
ATOM 6924 N N . ILE A 1 849 ? -21.591 8.819 -8.311 1.00 95.56 849 ILE A N 1
ATOM 6925 C CA . ILE A 1 849 ? -22.489 9.898 -7.925 1.00 95.56 849 ILE A CA 1
ATOM 6926 C C . ILE A 1 849 ? -22.011 10.426 -6.576 1.00 95.56 849 ILE A C 1
ATOM 6928 O O . ILE A 1 849 ? -21.923 9.662 -5.612 1.00 95.56 849 ILE A O 1
ATOM 6932 N N . THR A 1 850 ? -21.702 11.717 -6.507 1.00 95.81 850 THR A N 1
ATOM 6933 C CA . THR A 1 850 ? -21.289 12.394 -5.272 1.00 95.81 850 THR A CA 1
ATOM 6934 C C . THR A 1 850 ? -22.483 13.073 -4.610 1.00 95.81 850 THR A C 1
ATOM 6936 O O . THR A 1 850 ? -23.364 13.616 -5.272 1.00 95.81 850 THR A O 1
ATOM 6939 N N . SER A 1 851 ? -22.539 13.044 -3.281 1.00 95.31 851 SER A N 1
ATOM 6940 C CA . SER A 1 851 ? -23.559 13.770 -2.514 1.00 95.31 851 SER A CA 1
ATOM 6941 C C . SER A 1 851 ? -23.086 14.060 -1.094 1.00 95.31 851 SER A C 1
ATOM 6943 O O . SER A 1 851 ? -22.249 13.331 -0.563 1.00 95.31 851 SER A O 1
ATOM 6945 N N . ILE A 1 852 ? -23.646 15.093 -0.461 1.00 95.75 852 ILE A N 1
ATOM 6946 C CA . ILE A 1 852 ? -23.567 15.278 0.993 1.00 95.75 852 ILE A CA 1
ATOM 6947 C C . ILE A 1 852 ? -24.780 14.563 1.602 1.00 95.75 852 ILE A C 1
ATOM 6949 O O . ILE A 1 852 ? -25.912 14.971 1.329 1.00 95.75 852 ILE A O 1
ATOM 6953 N N . PRO A 1 853 ? -24.598 13.491 2.395 1.00 95.25 853 PRO A N 1
ATOM 6954 C CA . PRO A 1 853 ? -25.723 12.769 2.975 1.00 95.25 853 PRO A CA 1
ATOM 6955 C C . PRO A 1 853 ? -26.562 13.644 3.903 1.00 95.25 853 PRO A C 1
ATOM 6957 O O . PRO A 1 853 ? -26.033 14.479 4.639 1.00 95.25 853 PRO A O 1
ATOM 6960 N N . VAL A 1 854 ? -27.870 13.394 3.907 1.00 94.19 854 VAL A N 1
ATOM 6961 C CA . VAL A 1 854 ? -28.837 14.058 4.783 1.00 94.19 854 VAL A CA 1
ATOM 6962 C C . VAL A 1 854 ? -29.544 12.992 5.610 1.00 94.19 854 VAL A C 1
ATOM 6964 O O . VAL A 1 854 ? -30.089 12.041 5.057 1.00 94.19 854 VAL A O 1
ATOM 6967 N N . ILE A 1 855 ? -29.548 13.157 6.931 1.00 93.50 855 ILE A N 1
ATOM 6968 C CA . ILE A 1 855 ? -30.267 12.278 7.863 1.00 93.50 855 ILE A CA 1
ATOM 6969 C C . ILE A 1 855 ? -31.164 13.160 8.721 1.00 93.50 855 ILE A C 1
ATOM 6971 O O . ILE A 1 855 ? -30.712 14.170 9.263 1.00 93.50 855 ILE A O 1
ATOM 6975 N N . SER A 1 856 ? -32.449 12.812 8.802 1.00 89.56 856 SER A N 1
ATOM 6976 C CA . SER A 1 856 ? -33.458 13.583 9.544 1.00 89.56 856 SER A CA 1
ATOM 6977 C C . SER A 1 856 ? -33.451 15.080 9.189 1.00 89.56 856 SER A C 1
ATOM 6979 O O . SER A 1 856 ? -33.517 15.944 10.062 1.00 89.56 856 SER A O 1
ATOM 6981 N N . GLY A 1 857 ? -33.303 15.390 7.894 1.00 88.69 857 GLY A N 1
ATOM 6982 C CA . GLY A 1 857 ? -33.271 16.759 7.364 1.00 88.69 857 GLY A CA 1
ATOM 6983 C C . GLY A 1 857 ? -31.981 17.545 7.633 1.00 88.69 857 GLY A C 1
ATOM 6984 O O . GLY A 1 857 ? -31.909 18.713 7.263 1.00 88.69 857 GLY A O 1
ATOM 6985 N N . LYS A 1 858 ? -30.958 16.940 8.255 1.00 90.81 858 LYS A N 1
ATOM 6986 C CA . LYS A 1 858 ? -29.681 17.599 8.565 1.00 90.81 858 LYS A CA 1
ATOM 6987 C C . LYS A 1 858 ? -28.560 17.093 7.649 1.00 90.81 858 LYS A C 1
ATOM 6989 O O . LYS A 1 858 ? -28.302 15.884 7.648 1.00 90.81 858 LYS A O 1
ATOM 6994 N N . PRO A 1 859 ? -27.870 17.973 6.900 1.00 94.50 859 PRO A N 1
ATOM 6995 C CA . PRO A 1 859 ? -26.715 17.575 6.105 1.00 94.50 859 PRO A CA 1
ATOM 6996 C C . PRO A 1 859 ? -25.557 17.147 7.011 1.00 94.50 859 PRO A C 1
ATOM 6998 O O . PRO A 1 859 ? -25.365 17.683 8.106 1.00 94.50 859 PRO A O 1
ATOM 7001 N N . ARG A 1 860 ? -24.763 16.174 6.559 1.00 96.06 860 ARG A N 1
ATOM 7002 C CA . ARG A 1 860 ? -23.590 15.671 7.287 1.00 96.06 860 ARG A CA 1
ATOM 7003 C C . ARG A 1 860 ? -22.354 16.556 7.095 1.00 96.06 860 ARG A C 1
ATOM 7005 O O . ARG A 1 860 ? -21.296 16.100 6.676 1.00 96.06 860 ARG A O 1
ATOM 7012 N N . VAL A 1 861 ? -22.504 17.832 7.443 1.00 96.19 861 VAL A N 1
ATOM 7013 C CA . VAL A 1 861 ? -21.448 18.855 7.473 1.00 96.19 861 VAL A CA 1
ATOM 7014 C C . VAL A 1 861 ? -21.124 19.187 8.925 1.00 96.19 861 VAL A C 1
ATOM 7016 O O . VAL A 1 861 ? -22.030 19.416 9.724 1.00 96.19 861 VAL A O 1
ATOM 7019 N N . TYR A 1 862 ? -19.841 19.201 9.285 1.00 94.50 862 TYR A N 1
ATOM 7020 C CA . TYR A 1 862 ? -19.374 19.454 10.654 1.00 94.50 862 TYR A CA 1
ATOM 7021 C C . TYR A 1 862 ? -18.908 20.896 10.861 1.00 94.50 862 TYR A C 1
ATOM 7023 O O . TYR A 1 862 ? -19.120 21.451 11.938 1.00 94.50 862 TYR A O 1
ATOM 7031 N N . TYR A 1 863 ? -18.289 21.486 9.835 1.00 93.75 863 TYR A N 1
ATOM 7032 C CA . TYR A 1 863 ? -17.895 22.891 9.809 1.00 93.75 863 TYR A CA 1
ATOM 7033 C C . TYR A 1 863 ? -18.326 23.534 8.490 1.00 93.75 863 TYR A C 1
ATOM 7035 O O . TYR A 1 863 ? -17.855 23.125 7.424 1.00 93.75 863 TYR A O 1
ATOM 7043 N N . ASP A 1 864 ? -19.153 24.572 8.573 1.00 92.88 864 ASP A N 1
ATOM 7044 C CA . ASP A 1 864 ? -19.530 25.396 7.419 1.00 92.88 864 ASP A CA 1
ATOM 7045 C C . ASP A 1 864 ? -18.373 26.318 7.033 1.00 92.88 864 ASP A C 1
ATOM 7047 O O . ASP A 1 864 ? -17.502 26.602 7.857 1.00 92.88 864 ASP A O 1
ATOM 7051 N N . SER A 1 865 ? -18.322 26.785 5.786 1.00 91.31 865 SER A N 1
ATOM 7052 C CA . SER A 1 865 ? -17.336 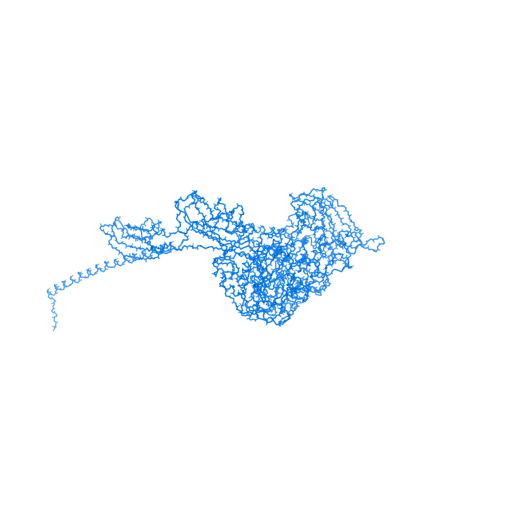27.780 5.355 1.00 91.31 865 SER A CA 1
ATOM 7053 C C . SER A 1 865 ? -17.933 29.181 5.340 1.00 91.31 865 SER A C 1
ATOM 7055 O O . SER A 1 865 ? -19.068 29.375 4.919 1.00 91.31 865 SER A O 1
ATOM 7057 N N . ASN A 1 866 ? -17.148 30.181 5.738 1.00 90.81 866 ASN A N 1
ATOM 7058 C CA . ASN A 1 866 ? -17.474 31.590 5.512 1.00 90.81 866 ASN A CA 1
ATOM 7059 C C . ASN A 1 866 ? -16.989 32.096 4.138 1.00 90.81 866 ASN A C 1
ATOM 7061 O O . ASN A 1 866 ? -16.706 33.283 3.988 1.00 90.81 866 ASN A O 1
ATOM 7065 N N . TYR A 1 867 ? -16.827 31.197 3.167 1.00 87.81 867 TYR A N 1
ATOM 7066 C CA . TYR A 1 867 ? -16.356 31.509 1.822 1.00 87.81 867 TYR A CA 1
ATOM 7067 C C . TYR A 1 867 ? -17.207 32.598 1.149 1.00 87.81 867 TYR A C 1
ATOM 7069 O O . TYR A 1 867 ? -18.434 32.532 1.154 1.00 87.81 867 TYR A O 1
ATOM 7077 N N . ILE A 1 868 ? -16.541 33.594 0.551 1.00 81.50 868 ILE A N 1
ATOM 7078 C CA . ILE A 1 868 ? -17.172 34.745 -0.122 1.00 81.50 868 ILE A CA 1
ATOM 7079 C C . ILE A 1 868 ? -16.706 34.799 -1.583 1.00 81.50 868 ILE A C 1
ATOM 7081 O O . ILE A 1 868 ? -16.008 35.721 -2.003 1.00 81.50 868 ILE A O 1
ATOM 7085 N N . GLY A 1 869 ? -17.045 33.775 -2.359 1.00 81.19 869 GLY A N 1
ATOM 7086 C CA . GLY A 1 869 ? -16.757 33.719 -3.794 1.00 81.19 869 GLY A CA 1
ATOM 7087 C C . GLY A 1 869 ? -17.946 33.201 -4.596 1.00 81.19 869 GLY A C 1
ATOM 7088 O O . GLY A 1 869 ? -19.067 33.158 -4.099 1.00 81.19 869 GLY A O 1
ATOM 7089 N N . SER A 1 870 ? -17.708 32.824 -5.852 1.00 79.81 870 SER A N 1
ATOM 7090 C CA . SER A 1 870 ? -18.766 32.402 -6.785 1.00 79.81 870 SER A CA 1
ATOM 7091 C C . SER A 1 870 ? -19.187 30.936 -6.648 1.00 79.81 870 SER A C 1
ATOM 7093 O O . SER A 1 870 ? -20.165 30.528 -7.271 1.00 79.81 870 SER A O 1
ATOM 7095 N N . LEU A 1 871 ? -18.451 30.138 -5.873 1.00 83.19 871 LEU A N 1
ATOM 7096 C CA . LEU A 1 871 ? -18.780 28.738 -5.619 1.00 83.19 871 LEU A CA 1
ATOM 7097 C C . LEU A 1 871 ? -19.959 28.616 -4.648 1.00 83.19 871 LEU A C 1
ATOM 7099 O O . LEU A 1 871 ? -20.032 29.329 -3.649 1.00 83.19 871 LEU A O 1
ATOM 7103 N N . ILE A 1 872 ? -20.851 27.673 -4.942 1.00 81.31 872 ILE A N 1
ATOM 7104 C CA . ILE A 1 872 ? -22.004 27.328 -4.105 1.00 81.31 872 ILE A CA 1
ATOM 7105 C C . ILE A 1 872 ? -21.666 26.183 -3.141 1.00 81.31 872 ILE A C 1
ATOM 7107 O O . ILE A 1 872 ? -20.774 25.371 -3.416 1.00 81.31 872 ILE A O 1
ATOM 7111 N N . ASP A 1 873 ? -22.386 26.132 -2.016 1.00 84.75 873 ASP A N 1
ATOM 7112 C CA . ASP A 1 873 ? -22.336 25.061 -1.009 1.00 84.75 873 ASP A CA 1
ATOM 7113 C C . ASP A 1 873 ? -20.910 24.657 -0.610 1.00 84.75 873 ASP A C 1
ATOM 7115 O O . ASP A 1 873 ? -20.509 23.489 -0.631 1.00 84.75 873 ASP A O 1
ATOM 7119 N N . VAL A 1 874 ? -20.116 25.671 -0.268 1.00 91.62 874 VAL A N 1
ATOM 7120 C CA . VAL A 1 874 ? -18.721 25.517 0.135 1.00 91.62 874 VAL A CA 1
ATOM 7121 C C . VAL A 1 874 ? -18.652 25.157 1.618 1.00 91.62 874 VAL A C 1
ATOM 7123 O O . VAL A 1 874 ? -19.096 25.910 2.485 1.00 91.62 874 VAL A O 1
ATOM 7126 N N . ASN A 1 875 ? -18.055 24.007 1.918 1.00 93.62 875 ASN A N 1
ATOM 7127 C CA . ASN A 1 875 ? -17.977 23.438 3.259 1.00 93.62 875 ASN A CA 1
ATOM 7128 C C . ASN A 1 875 ? -16.524 23.364 3.733 1.00 93.62 875 ASN A C 1
ATOM 7130 O O . ASN A 1 875 ? -15.618 23.054 2.961 1.00 93.62 875 ASN A O 1
ATOM 7134 N N . SER A 1 876 ? -16.283 23.619 5.018 1.00 92.94 876 SER A N 1
ATOM 7135 C CA . SER A 1 876 ? -14.934 23.532 5.593 1.00 92.94 876 SER A CA 1
ATOM 7136 C C . SER A 1 876 ? -14.592 22.102 6.003 1.00 92.94 876 SER A C 1
ATOM 7138 O O . SER A 1 876 ? -13.467 21.654 5.798 1.00 92.94 876 SER A O 1
ATOM 7140 N N . SER A 1 877 ? -15.551 21.362 6.566 1.00 93.56 877 SER A N 1
ATOM 7141 C CA . SER A 1 877 ? -15.414 19.921 6.772 1.00 93.56 877 SER A CA 1
ATOM 7142 C C . SER A 1 877 ? -16.764 19.214 6.799 1.00 93.56 877 SER A C 1
ATOM 7144 O O . SER A 1 877 ? -17.719 19.698 7.412 1.00 93.56 877 SER A O 1
ATOM 7146 N N . GLY A 1 878 ? -16.843 18.049 6.161 1.00 94.69 878 GLY A N 1
ATOM 7147 C CA . GLY A 1 878 ? -18.074 17.279 6.057 1.00 94.69 878 GLY A CA 1
ATOM 7148 C C . GLY A 1 878 ? -17.879 15.932 5.376 1.00 94.69 878 GLY A C 1
ATOM 7149 O O . GLY A 1 878 ? -16.795 15.603 4.892 1.00 94.69 878 GLY A O 1
ATOM 7150 N N . LEU A 1 879 ? -18.961 15.163 5.361 1.00 96.12 879 LEU A N 1
ATOM 7151 C CA . LEU A 1 879 ? -19.058 13.857 4.733 1.00 96.12 879 LEU A CA 1
ATOM 7152 C C . LEU A 1 879 ? -19.512 13.989 3.274 1.00 96.12 879 LEU A C 1
ATOM 7154 O O . LEU A 1 879 ? -20.557 14.570 2.986 1.00 96.12 879 LEU A O 1
ATOM 7158 N N . VAL A 1 880 ? -18.764 13.365 2.370 1.00 96.25 880 VAL A N 1
ATOM 7159 C CA . VAL A 1 880 ? -19.122 13.148 0.969 1.00 96.25 880 VAL A CA 1
ATOM 7160 C C . VAL A 1 880 ? -19.340 11.652 0.754 1.00 96.25 880 VAL A C 1
ATOM 7162 O O . VAL A 1 880 ? -18.443 10.840 0.972 1.00 96.25 880 VAL A O 1
ATOM 7165 N N . LYS A 1 881 ? -20.539 11.274 0.314 1.00 96.44 881 LYS A N 1
ATOM 7166 C CA . LYS A 1 881 ? -20.864 9.904 -0.094 1.00 96.44 881 LYS A CA 1
ATOM 7167 C C . LYS A 1 881 ? -20.577 9.735 -1.579 1.00 96.44 881 LYS A C 1
ATOM 7169 O O . LYS A 1 881 ? -21.055 10.534 -2.388 1.00 96.44 881 LYS A O 1
ATOM 7174 N N . LEU A 1 882 ? -19.835 8.683 -1.919 1.00 96.69 882 LEU A N 1
ATOM 7175 C CA . LEU A 1 882 ? -19.682 8.210 -3.292 1.00 96.69 882 LEU A CA 1
ATOM 7176 C C . LEU A 1 882 ? -20.586 7.010 -3.505 1.00 96.69 882 LEU A C 1
ATOM 7178 O O . LEU A 1 882 ? -20.493 6.039 -2.760 1.00 96.69 882 LEU A O 1
ATOM 7182 N N . ASN A 1 883 ? -21.404 7.058 -4.548 1.00 95.06 883 ASN A N 1
ATOM 7183 C CA . ASN A 1 883 ? -22.294 5.975 -4.931 1.00 95.06 883 ASN A CA 1
ATOM 7184 C C . ASN A 1 883 ? -21.985 5.485 -6.339 1.00 95.06 883 ASN A C 1
ATOM 7186 O O . ASN A 1 883 ? -21.776 6.269 -7.260 1.00 95.06 883 ASN A O 1
ATOM 7190 N N . ASN A 1 884 ? -22.035 4.175 -6.530 1.00 91.88 884 ASN A N 1
ATOM 7191 C CA . ASN A 1 884 ? -22.081 3.556 -7.839 1.00 91.88 884 ASN A CA 1
ATOM 7192 C C . ASN A 1 884 ? -23.365 2.729 -7.940 1.00 91.88 884 ASN A C 1
ATOM 7194 O O . ASN A 1 884 ? -23.415 1.575 -7.511 1.00 91.88 884 ASN A O 1
ATOM 7198 N N . ASN A 1 885 ? -24.404 3.343 -8.508 1.00 83.44 885 ASN A N 1
ATOM 7199 C CA . ASN A 1 885 ? -25.726 2.727 -8.626 1.00 83.44 885 ASN A CA 1
ATOM 7200 C C . ASN A 1 885 ? -25.728 1.537 -9.597 1.00 83.44 885 ASN A C 1
ATOM 7202 O O . ASN A 1 885 ? -26.534 0.630 -9.439 1.00 83.44 885 ASN A O 1
ATOM 7206 N N . THR A 1 886 ? -24.816 1.506 -10.573 1.00 85.75 886 THR A N 1
ATOM 7207 C CA . THR A 1 886 ? -24.689 0.380 -11.511 1.00 85.75 886 THR A CA 1
ATOM 7208 C C . THR A 1 886 ? -24.296 -0.905 -10.788 1.00 85.75 886 THR A C 1
ATOM 7210 O O . THR A 1 886 ? -24.775 -1.981 -11.134 1.00 85.75 886 THR A O 1
ATOM 7213 N N . TYR A 1 887 ? -23.440 -0.796 -9.769 1.00 87.06 887 TYR A N 1
ATOM 7214 C CA . TYR A 1 887 ? -22.923 -1.944 -9.022 1.00 87.06 887 TYR A CA 1
ATOM 7215 C C . TYR A 1 887 ? -23.465 -2.054 -7.594 1.00 87.06 887 TYR A C 1
ATOM 7217 O O . TYR A 1 887 ? -23.011 -2.935 -6.868 1.00 87.06 887 TYR A O 1
ATOM 7225 N N . ASN A 1 888 ? -24.412 -1.197 -7.190 1.00 92.25 888 ASN A N 1
ATOM 7226 C CA . ASN A 1 888 ? -24.951 -1.126 -5.826 1.00 92.25 888 ASN A CA 1
ATOM 7227 C C . ASN A 1 888 ? -23.846 -1.055 -4.759 1.00 92.25 888 ASN A C 1
ATOM 7229 O O . ASN A 1 888 ? -23.800 -1.859 -3.829 1.00 92.25 888 ASN A O 1
ATOM 7233 N N . LYS A 1 889 ? -22.916 -0.111 -4.934 1.00 94.62 889 LYS A N 1
ATOM 7234 C CA . LYS A 1 889 ? -21.786 0.119 -4.022 1.00 94.62 889 LYS A CA 1
ATOM 7235 C C . LYS A 1 889 ? -21.769 1.562 -3.550 1.00 94.62 889 LYS A C 1
ATOM 7237 O O . LYS A 1 889 ? -22.095 2.466 -4.320 1.00 94.62 889 LYS A O 1
ATOM 7242 N N . SER A 1 890 ? -21.339 1.782 -2.317 1.00 95.94 890 SER A N 1
ATOM 7243 C CA . SER A 1 890 ? -21.220 3.116 -1.726 1.00 95.94 890 SER A CA 1
ATOM 7244 C C . SER A 1 890 ? -20.017 3.198 -0.805 1.00 95.94 890 SER A C 1
ATOM 7246 O O . SER A 1 890 ? -19.660 2.194 -0.206 1.00 95.94 890 SER A O 1
ATOM 7248 N N . CYS A 1 891 ? -19.424 4.374 -0.636 1.00 97.19 891 CYS A N 1
ATOM 7249 C CA . CYS A 1 891 ? -18.439 4.625 0.416 1.00 97.19 891 CYS A CA 1
ATOM 7250 C C . CYS A 1 891 ? -18.545 6.057 0.951 1.00 97.19 891 CYS A C 1
ATOM 7252 O O . CYS A 1 891 ? -19.157 6.932 0.332 1.00 97.19 891 CYS A O 1
ATOM 7254 N N . TYR A 1 892 ? -17.917 6.294 2.099 1.00 97.75 892 TYR A N 1
ATOM 7255 C CA . TYR A 1 892 ? -18.058 7.510 2.893 1.00 97.75 892 TYR A CA 1
ATOM 7256 C C . TYR A 1 892 ? -16.702 8.191 3.065 1.00 97.75 892 TYR A C 1
ATOM 7258 O O . TYR A 1 892 ? -15.805 7.645 3.703 1.00 97.75 892 TYR A O 1
ATOM 7266 N N . LEU A 1 893 ? -16.541 9.381 2.489 1.00 96.62 893 LEU A N 1
ATOM 7267 C CA . LEU A 1 893 ? -15.300 10.151 2.539 1.00 96.62 893 LEU A CA 1
ATOM 7268 C C . LEU A 1 893 ? -15.498 11.397 3.396 1.00 96.62 893 LEU A C 1
ATOM 7270 O O . LEU A 1 893 ? -16.319 12.251 3.066 1.00 96.62 893 LEU A O 1
ATOM 7274 N N . ILE A 1 894 ? -14.747 11.526 4.482 1.00 95.69 894 ILE A N 1
ATOM 7275 C CA . ILE A 1 894 ? -14.705 12.765 5.256 1.00 95.69 894 ILE A CA 1
ATOM 7276 C C . ILE A 1 894 ? -13.574 13.626 4.709 1.00 95.69 894 ILE A C 1
ATOM 7278 O O . ILE A 1 894 ? -12.414 13.212 4.672 1.00 95.69 894 ILE A O 1
ATOM 7282 N N . PHE A 1 895 ? -13.924 14.837 4.289 1.00 93.75 895 PHE A N 1
ATOM 7283 C CA . PHE A 1 895 ? -12.964 15.827 3.825 1.00 93.75 895 PHE A CA 1
ATOM 7284 C C . PHE A 1 895 ? -12.864 16.970 4.834 1.00 93.75 895 PHE A C 1
ATOM 7286 O O . PHE A 1 895 ? -13.862 17.423 5.404 1.00 93.75 895 PHE A O 1
ATOM 7293 N N . SER A 1 896 ? -11.638 17.432 5.077 1.00 90.00 896 SER A N 1
ATOM 7294 C CA . SER A 1 896 ? -11.331 18.473 6.058 1.00 90.00 896 SER A CA 1
ATOM 7295 C C . SER A 1 896 ? -10.386 19.511 5.462 1.00 90.00 896 SER A C 1
ATOM 7297 O O . SER A 1 896 ? -9.187 19.284 5.315 1.00 90.00 896 SER A O 1
ATOM 7299 N N . GLY A 1 897 ? -10.938 20.682 5.152 1.00 89.19 897 GLY A N 1
ATOM 7300 C CA . GLY A 1 897 ? -10.220 21.877 4.711 1.00 89.19 897 GLY A CA 1
ATOM 7301 C C . GLY A 1 897 ? -9.648 22.729 5.848 1.00 89.19 897 GLY A C 1
ATOM 7302 O O . GLY A 1 897 ? -9.333 23.903 5.639 1.00 89.19 897 GLY A O 1
ATOM 7303 N N . LEU A 1 898 ? -9.576 22.170 7.060 1.00 86.94 898 LEU A N 1
ATOM 7304 C CA . LEU A 1 898 ? -9.188 22.868 8.285 1.00 86.94 898 LEU A CA 1
ATOM 7305 C C . LEU A 1 898 ? -7.664 23.070 8.369 1.00 86.94 898 LEU A C 1
ATOM 7307 O O . LEU A 1 898 ? -6.872 22.242 7.910 1.00 86.94 898 LEU A O 1
ATOM 7311 N N . ASN A 1 899 ? -7.238 24.175 8.980 1.00 80.06 899 ASN A N 1
ATOM 7312 C CA . ASN A 1 899 ? -5.830 24.553 9.085 1.00 80.06 899 ASN A CA 1
ATOM 7313 C C . ASN A 1 899 ? -5.120 23.881 10.259 1.00 80.06 899 ASN A C 1
ATOM 7315 O O . ASN A 1 899 ? -5.619 23.864 11.380 1.00 80.06 899 ASN A O 1
ATOM 7319 N N . ILE A 1 900 ? -3.876 23.464 10.015 1.00 67.50 900 ILE A N 1
ATOM 7320 C CA . ILE A 1 900 ? -2.933 22.999 11.045 1.00 67.50 900 ILE A CA 1
ATOM 7321 C C . ILE A 1 900 ? -2.321 24.140 11.873 1.00 67.50 900 ILE A C 1
ATOM 7323 O O . ILE A 1 900 ? -2.052 23.963 13.059 1.00 67.50 900 ILE A O 1
ATOM 7327 N N . GLN A 1 901 ? -2.102 25.307 11.254 1.00 52.31 901 GLN A N 1
ATOM 7328 C CA . GLN A 1 901 ? -1.231 26.375 11.775 1.00 52.31 901 GLN A CA 1
ATOM 7329 C C . GLN A 1 901 ? -1.966 27.551 12.437 1.00 52.31 901 GLN A C 1
ATOM 7331 O O . GLN A 1 901 ? -1.330 28.399 13.053 1.00 52.31 901 GLN A O 1
ATOM 7336 N N . ALA A 1 902 ? -3.297 27.607 12.368 1.00 44.53 902 ALA A N 1
ATOM 7337 C CA . ALA A 1 902 ? -4.065 28.656 13.032 1.00 44.53 902 ALA A CA 1
ATOM 7338 C C . ALA A 1 902 ? -4.666 28.099 14.334 1.00 44.53 902 ALA A C 1
ATOM 7340 O O . ALA A 1 902 ? -5.731 27.489 14.324 1.00 44.53 902 ALA A O 1
ATOM 7341 N N . ASN A 1 903 ? -3.960 28.292 15.452 1.00 48.22 903 ASN A N 1
ATOM 7342 C CA . ASN A 1 903 ? -4.402 28.065 16.842 1.00 48.22 903 ASN A CA 1
ATOM 7343 C C . ASN A 1 903 ? -4.560 26.615 17.356 1.00 48.22 903 ASN A C 1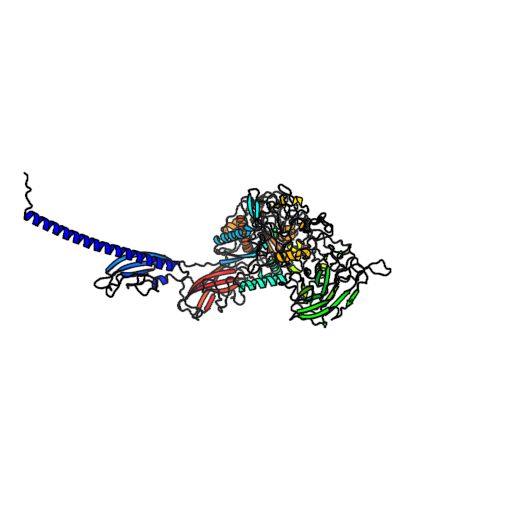
ATOM 7345 O O . ASN A 1 903 ? -4.720 26.457 18.565 1.00 48.22 903 ASN A O 1
ATOM 7349 N N . PHE A 1 904 ? -4.532 25.570 16.514 1.00 59.53 904 PHE A N 1
ATOM 7350 C CA . PHE A 1 904 ? -5.054 24.246 16.917 1.00 59.53 904 PHE A CA 1
ATOM 7351 C C . PHE A 1 904 ? -4.042 23.088 16.980 1.00 59.53 904 PHE A C 1
ATOM 7353 O O . PHE A 1 904 ? -4.283 22.141 17.718 1.00 59.53 904 PHE A O 1
ATOM 7360 N N . GLY A 1 905 ? -2.884 23.158 16.314 1.00 66.38 905 GLY A N 1
ATOM 7361 C CA . GLY A 1 905 ? -1.852 22.114 16.382 1.00 66.38 905 GLY A CA 1
ATOM 7362 C C . GLY A 1 905 ? -2.283 20.735 15.829 1.00 66.38 905 GLY A C 1
ATOM 7363 O O . GLY A 1 905 ? -3.459 20.472 15.578 1.00 66.38 905 GLY A O 1
ATOM 7364 N N . PRO A 1 906 ? -1.331 19.810 15.620 1.00 72.38 906 PRO A N 1
ATOM 7365 C CA . PRO A 1 906 ? -1.596 18.523 14.965 1.00 72.38 906 PRO A CA 1
ATOM 7366 C C . PRO A 1 906 ? -2.429 17.539 15.812 1.00 72.38 906 PRO A C 1
ATOM 7368 O O . PRO A 1 906 ? -3.215 16.759 15.276 1.00 72.38 906 PRO A O 1
ATOM 7371 N N . GLY A 1 907 ? -2.296 17.583 17.142 1.00 78.31 907 GLY A N 1
ATOM 7372 C CA . GLY A 1 907 ? -2.988 16.660 18.050 1.00 78.31 907 GLY A CA 1
ATOM 7373 C C . GLY A 1 907 ? -4.519 16.802 18.026 1.00 78.31 907 GLY A C 1
ATOM 7374 O O . GLY A 1 907 ? -5.227 15.819 17.804 1.00 78.31 907 GLY A O 1
ATOM 7375 N N . PRO A 1 908 ? -5.062 18.014 18.225 1.00 80.00 908 PRO A N 1
ATOM 7376 C CA . PRO A 1 908 ? -6.503 18.246 18.176 1.00 80.00 908 PRO A CA 1
ATOM 7377 C C . PRO A 1 908 ? -7.162 17.961 16.813 1.00 80.00 908 PRO A C 1
ATOM 7379 O O . PRO A 1 908 ? -8.293 17.476 16.789 1.00 80.00 908 PRO A O 1
ATOM 7382 N N . LEU A 1 909 ? -6.464 18.151 15.684 1.00 82.81 909 LEU A N 1
ATOM 7383 C CA . LEU A 1 909 ? -6.959 17.717 14.365 1.00 82.81 909 LEU A CA 1
ATOM 7384 C C . LEU A 1 909 ? -7.082 16.195 14.249 1.00 82.81 909 LEU A C 1
ATOM 7386 O O . LEU A 1 909 ? -8.057 15.695 13.686 1.00 82.81 909 LEU A O 1
ATOM 7390 N N . GLY A 1 910 ? -6.138 15.442 14.817 1.00 86.12 910 GLY A N 1
ATOM 7391 C CA . GLY A 1 910 ? -6.259 13.986 14.870 1.00 86.12 910 GLY A CA 1
ATOM 7392 C C . GLY A 1 910 ? -7.443 13.531 15.735 1.00 86.12 910 GLY A C 1
ATOM 7393 O O . GLY A 1 910 ? -8.159 12.613 15.337 1.00 86.12 910 GLY A O 1
ATOM 7394 N N . LYS A 1 911 ? -7.730 14.223 16.853 1.00 88.25 911 LYS A N 1
ATOM 7395 C CA . LYS A 1 911 ? -8.944 13.985 17.669 1.00 88.25 911 LYS A CA 1
ATOM 7396 C C . LYS A 1 911 ? -10.228 14.266 16.886 1.00 88.25 911 LYS A C 1
ATOM 7398 O O . LYS A 1 911 ? -11.182 13.493 16.943 1.00 88.25 911 LYS A O 1
ATOM 7403 N N . TYR A 1 912 ? -10.249 15.362 16.135 1.00 89.69 912 TYR A N 1
ATOM 7404 C CA . TYR A 1 912 ? -11.367 15.686 15.257 1.00 89.69 912 TYR A CA 1
ATOM 7405 C C . TYR A 1 912 ? -11.582 14.594 14.196 1.00 89.69 912 TYR A C 1
ATOM 7407 O O . TYR A 1 912 ? -12.687 14.082 14.058 1.00 89.69 912 TYR A O 1
ATOM 7415 N N . SER A 1 913 ? -10.513 14.166 13.524 1.00 90.94 913 SER A N 1
ATOM 7416 C CA . SER A 1 913 ? -10.576 13.162 12.453 1.00 90.94 913 SER A CA 1
ATOM 7417 C C . SER A 1 913 ? -11.110 11.810 12.939 1.00 90.94 913 SER A C 1
ATOM 7419 O O . SER A 1 913 ? -11.945 11.198 12.282 1.00 90.94 913 SER A O 1
ATOM 7421 N N . ILE A 1 914 ? -10.674 11.336 14.113 1.00 92.44 914 ILE A N 1
ATOM 7422 C CA . ILE A 1 914 ? -11.164 10.056 14.647 1.00 92.44 914 ILE A CA 1
ATOM 7423 C C . ILE A 1 914 ? -12.619 10.145 15.124 1.00 92.44 914 ILE A C 1
ATOM 7425 O O . ILE A 1 914 ? -13.397 9.217 14.912 1.00 92.44 914 ILE A O 1
ATOM 7429 N N . THR A 1 915 ? -13.024 11.271 15.719 1.00 93.69 915 THR A N 1
ATOM 7430 C CA . THR A 1 915 ? -14.407 11.450 16.188 1.00 93.69 915 THR A CA 1
ATOM 7431 C C . THR A 1 915 ? -15.395 11.605 15.031 1.00 93.69 915 THR A C 1
ATOM 7433 O O . THR A 1 915 ? -16.505 11.085 15.124 1.00 93.69 915 THR A O 1
ATOM 7436 N N . THR A 1 916 ? -15.013 12.228 13.911 1.00 94.56 916 THR A N 1
ATOM 7437 C CA . THR A 1 916 ? -15.858 12.284 12.704 1.00 94.56 916 THR A CA 1
ATOM 7438 C C . THR A 1 916 ? -15.943 10.946 11.973 1.00 94.56 916 THR A C 1
ATOM 7440 O O . THR A 1 916 ? -17.029 10.595 11.506 1.00 94.56 916 THR A O 1
ATOM 7443 N N . LEU A 1 917 ? -14.861 10.155 11.934 1.00 95.94 917 LEU A N 1
ATOM 7444 C CA . LEU A 1 917 ? -14.892 8.772 11.434 1.00 95.94 917 LEU A CA 1
ATOM 7445 C C . LEU A 1 917 ? -15.893 7.922 12.223 1.00 95.94 917 LEU A C 1
ATOM 7447 O O . LEU A 1 917 ? -16.789 7.311 11.640 1.00 95.94 917 LEU A O 1
ATOM 7451 N N . LEU A 1 918 ? -15.782 7.930 13.554 1.00 95.75 918 LEU A N 1
ATOM 7452 C CA . LEU A 1 918 ? -16.684 7.180 14.428 1.00 95.75 918 LEU A CA 1
ATOM 7453 C C . LEU A 1 918 ? -18.118 7.705 14.341 1.00 95.75 918 LEU A C 1
ATOM 7455 O O . LEU A 1 918 ? -19.058 6.919 14.283 1.00 95.75 918 LEU A O 1
ATOM 7459 N N . ARG A 1 919 ? -18.312 9.027 14.264 1.00 95.44 919 ARG A N 1
ATOM 7460 C CA . ARG A 1 919 ? -19.640 9.612 14.051 1.00 95.44 919 ARG A CA 1
ATOM 7461 C C . ARG A 1 919 ? -20.258 9.139 12.734 1.00 95.44 919 ARG A C 1
ATOM 7463 O O . ARG A 1 919 ? -21.438 8.806 12.718 1.00 95.44 919 ARG A O 1
ATOM 7470 N N . THR A 1 920 ? -19.470 9.079 11.663 1.00 96.50 920 THR A N 1
ATOM 7471 C CA . THR A 1 920 ? -19.916 8.586 10.353 1.00 96.50 920 THR A CA 1
ATOM 7472 C C . THR A 1 920 ? -20.283 7.106 10.412 1.00 96.50 920 THR A C 1
ATOM 7474 O O . THR A 1 920 ? -21.303 6.721 9.851 1.00 96.50 920 THR A O 1
ATOM 7477 N N . PHE A 1 921 ? -19.514 6.288 11.138 1.00 96.69 921 PHE A N 1
ATOM 7478 C CA . PHE A 1 921 ? -19.835 4.873 11.358 1.00 96.69 921 PHE A CA 1
ATOM 7479 C C . PHE A 1 921 ? -21.197 4.691 12.037 1.00 96.69 921 PHE A C 1
ATOM 7481 O O . PHE A 1 921 ? -22.007 3.877 11.594 1.00 96.69 921 PHE A O 1
ATOM 7488 N N . LEU A 1 922 ? -21.485 5.501 13.059 1.00 95.81 922 LEU A N 1
ATOM 7489 C CA . LEU A 1 922 ? -22.773 5.486 13.757 1.00 95.81 922 LEU A CA 1
ATOM 7490 C C . LEU A 1 922 ? -23.914 6.005 12.868 1.00 95.81 922 LEU A C 1
ATOM 7492 O O . LEU A 1 922 ? -24.990 5.413 12.829 1.00 95.81 922 LEU A O 1
ATOM 7496 N N . ASP A 1 923 ? -23.690 7.084 12.117 1.00 95.31 923 ASP A N 1
ATOM 7497 C CA . ASP A 1 923 ? -24.679 7.641 11.186 1.00 95.31 923 ASP A CA 1
ATOM 7498 C C . ASP A 1 923 ? -25.014 6.668 10.049 1.00 95.31 923 ASP A C 1
ATOM 7500 O O . ASP A 1 923 ? -26.168 6.577 9.631 1.00 95.31 923 ASP A O 1
ATOM 7504 N N . ALA A 1 924 ? -24.033 5.904 9.569 1.00 93.69 924 ALA A N 1
ATOM 7505 C CA . ALA A 1 924 ? -24.209 5.024 8.424 1.00 93.69 924 ALA A CA 1
ATOM 7506 C C . ALA A 1 924 ? -25.153 3.834 8.677 1.00 93.69 924 ALA A C 1
ATOM 7508 O O . ALA A 1 924 ? -25.652 3.235 7.724 1.00 93.69 924 ALA A O 1
ATOM 7509 N N . GLY A 1 925 ? -25.477 3.517 9.935 1.00 92.50 925 GLY A N 1
ATOM 7510 C CA . GLY A 1 925 ? -26.519 2.533 10.258 1.00 92.50 925 GLY A CA 1
ATOM 7511 C C . GLY A 1 925 ? -27.955 3.009 10.011 1.00 92.50 925 GLY A C 1
ATOM 7512 O O . GLY A 1 925 ? -28.859 2.174 9.931 1.00 92.50 925 GLY A O 1
ATOM 7513 N N . GLN A 1 926 ? -28.170 4.318 9.823 1.00 92.69 926 GLN A N 1
ATOM 7514 C CA . GLN A 1 926 ? -29.470 4.900 9.456 1.00 92.69 926 GLN A CA 1
ATOM 7515 C C . GLN A 1 926 ? -29.770 4.814 7.955 1.00 92.69 926 GLN A C 1
ATOM 7517 O O . GLN A 1 926 ? -30.914 5.011 7.544 1.00 92.69 926 GLN A O 1
ATOM 7522 N N . PHE A 1 927 ? -28.767 4.533 7.119 1.00 91.69 927 PHE A N 1
ATOM 7523 C CA . PHE A 1 927 ? -29.000 4.316 5.694 1.00 91.69 927 PHE A CA 1
ATOM 7524 C C . PHE A 1 927 ? -29.709 2.978 5.439 1.00 91.69 927 PHE A C 1
ATOM 7526 O O . PHE A 1 927 ? -29.938 2.175 6.345 1.00 91.69 927 PHE A O 1
ATOM 7533 N N . THR A 1 928 ? -30.093 2.739 4.185 1.00 89.00 928 THR A N 1
ATOM 7534 C CA . THR A 1 928 ? -30.860 1.551 3.780 1.00 89.00 928 THR A CA 1
ATOM 7535 C C . THR A 1 928 ? -30.160 0.796 2.652 1.00 89.00 928 THR A C 1
ATOM 7537 O O . THR A 1 928 ? -29.302 1.339 1.957 1.00 89.00 928 THR A O 1
ATOM 7540 N N . GLY A 1 929 ? -30.509 -0.480 2.469 1.00 89.00 929 GLY A N 1
ATOM 7541 C CA . GLY A 1 929 ? -29.936 -1.311 1.409 1.00 89.00 929 GLY A CA 1
ATOM 7542 C C . GLY A 1 929 ? -28.423 -1.499 1.549 1.00 89.00 929 GLY A C 1
ATOM 7543 O O . GLY A 1 929 ? -27.921 -1.713 2.650 1.00 89.00 929 GLY A O 1
ATOM 7544 N N . TYR A 1 930 ? -27.707 -1.419 0.425 1.00 88.75 930 TYR A N 1
ATOM 7545 C CA . TYR A 1 930 ? -26.249 -1.579 0.369 1.00 88.75 930 TYR A CA 1
ATOM 7546 C C . TYR A 1 930 ? -25.475 -0.410 0.997 1.00 88.75 930 TYR A C 1
ATOM 7548 O O . TYR A 1 930 ? -24.281 -0.538 1.239 1.00 88.75 930 TYR A O 1
ATOM 7556 N N . GLU A 1 931 ? -26.141 0.716 1.270 1.00 91.94 931 GLU A N 1
ATOM 7557 C CA . GLU A 1 931 ? -25.521 1.884 1.902 1.00 91.94 931 GLU A CA 1
ATOM 7558 C C . GLU A 1 931 ? -25.415 1.740 3.427 1.00 91.94 931 GLU A C 1
ATOM 7560 O O . GLU A 1 931 ? -24.636 2.448 4.069 1.00 91.94 931 GLU A O 1
ATOM 7565 N N . LYS A 1 932 ? -26.206 0.840 4.023 1.00 92.31 932 LYS A N 1
ATOM 7566 C CA . LYS A 1 932 ? -26.284 0.667 5.473 1.00 92.31 932 LYS A CA 1
ATOM 7567 C C . LYS A 1 932 ? -25.025 -0.002 6.025 1.00 92.31 932 LYS A C 1
ATOM 7569 O O . LYS A 1 932 ? -24.674 -1.098 5.597 1.00 92.31 932 LYS A O 1
ATOM 7574 N N . ILE A 1 933 ? -24.440 0.593 7.066 1.00 93.88 933 ILE A N 1
ATOM 7575 C CA . ILE A 1 933 ? -23.414 -0.043 7.908 1.00 93.88 933 ILE A CA 1
ATOM 7576 C C . ILE A 1 933 ? -24.084 -0.586 9.185 1.00 93.88 933 ILE A C 1
ATOM 7578 O O . ILE A 1 933 ? -24.486 0.208 10.042 1.00 93.88 933 ILE A O 1
ATOM 7582 N N . PRO A 1 934 ? -24.241 -1.919 9.333 1.00 92.50 934 PRO A N 1
ATOM 7583 C CA . PRO A 1 934 ? -24.848 -2.524 10.516 1.00 92.50 934 PRO A CA 1
ATOM 7584 C C . PRO A 1 934 ? -24.095 -2.158 11.795 1.00 92.50 934 PRO A C 1
ATOM 7586 O O . PRO A 1 934 ? -22.877 -2.312 11.865 1.00 92.50 934 PRO A O 1
ATOM 7589 N N . GLN A 1 935 ? -24.822 -1.723 12.821 1.00 93.44 935 GLN A N 1
ATOM 7590 C CA . GLN A 1 935 ? -24.228 -1.285 14.086 1.00 93.44 935 GLN A CA 1
ATOM 7591 C C . GLN A 1 935 ? -23.768 -2.467 14.949 1.00 93.44 935 GLN A C 1
ATOM 7593 O O . GLN A 1 935 ? -24.106 -3.618 14.683 1.00 93.44 935 GLN A O 1
ATOM 7598 N N . ILE A 1 936 ? -22.993 -2.225 15.999 1.00 92.25 936 ILE A N 1
ATOM 7599 C CA . ILE A 1 936 ? -22.585 -3.279 16.941 1.00 92.25 936 ILE A CA 1
ATOM 7600 C C . ILE A 1 936 ? -23.489 -3.181 18.167 1.00 92.25 936 ILE A C 1
ATOM 7602 O O . ILE A 1 936 ? -23.630 -2.077 18.694 1.00 92.25 936 ILE A O 1
ATOM 7606 N N . PRO A 1 937 ? -24.122 -4.267 18.637 1.00 92.19 937 PRO A N 1
ATOM 7607 C CA . PRO A 1 937 ? -24.925 -4.197 19.849 1.00 92.19 937 PRO A CA 1
ATOM 7608 C C . PRO A 1 937 ? -24.042 -4.079 21.100 1.00 92.19 937 PRO A C 1
ATOM 7610 O O . PRO A 1 937 ? -22.879 -4.486 21.112 1.00 92.19 937 PRO A O 1
ATOM 7613 N N . LEU A 1 938 ? -24.603 -3.526 22.168 1.00 92.62 938 LEU A N 1
ATOM 7614 C CA . LEU A 1 938 ? -24.069 -3.615 23.520 1.00 92.62 938 LEU A CA 1
ATOM 7615 C C . LEU A 1 938 ? -24.422 -4.993 24.095 1.00 92.62 938 LEU A C 1
ATOM 7617 O O . LEU A 1 938 ? -25.570 -5.435 24.002 1.00 92.62 938 LEU A O 1
ATOM 7621 N N . LEU A 1 939 ? -23.429 -5.679 24.649 1.00 93.19 939 LEU A N 1
ATOM 7622 C CA . LEU A 1 939 ? -23.581 -7.015 25.218 1.00 93.19 939 LEU A CA 1
ATOM 7623 C C . LEU A 1 939 ? -23.464 -6.936 26.735 1.00 93.19 939 LEU A C 1
ATOM 7625 O O . LEU A 1 939 ? -22.502 -6.360 27.214 1.00 93.19 939 LEU A O 1
ATOM 7629 N N . ASP A 1 940 ? -24.389 -7.518 27.477 1.00 91.50 940 ASP A N 1
ATOM 7630 C CA . ASP A 1 940 ? -24.393 -7.439 28.941 1.00 91.50 940 ASP A CA 1
ATOM 7631 C C . ASP A 1 940 ? -24.471 -8.845 29.533 1.00 91.50 940 ASP A C 1
ATOM 7633 O O . ASP A 1 940 ? -25.444 -9.567 29.300 1.00 91.50 940 ASP A O 1
ATOM 7637 N N . LEU A 1 941 ? -23.425 -9.279 30.229 1.00 91.25 941 LEU A N 1
ATOM 7638 C CA . LEU A 1 941 ? -23.345 -10.596 30.844 1.00 91.25 941 LEU A CA 1
ATOM 7639 C C . LEU A 1 941 ? -24.135 -10.576 32.159 1.00 91.25 941 LEU A C 1
ATOM 7641 O O . LEU A 1 941 ? -23.749 -9.955 33.142 1.00 91.25 941 LEU A O 1
ATOM 7645 N N . THR A 1 942 ? -25.268 -11.277 32.167 1.00 91.25 942 THR A N 1
ATOM 7646 C CA . THR A 1 942 ? -26.244 -11.236 33.272 1.00 91.25 942 THR A CA 1
ATOM 7647 C C . THR A 1 942 ? -26.053 -12.363 34.283 1.00 91.25 942 THR A C 1
ATOM 7649 O O . THR A 1 942 ? -26.442 -12.221 35.440 1.00 91.25 942 THR A O 1
ATOM 7652 N N . ASN A 1 943 ? -25.460 -13.481 33.856 1.00 89.81 943 ASN A N 1
ATOM 7653 C CA . ASN A 1 943 ? -25.109 -14.610 34.711 1.00 89.81 943 ASN A CA 1
ATOM 7654 C C . ASN A 1 943 ? -23.880 -15.333 34.130 1.00 89.81 943 ASN A C 1
ATOM 7656 O O . ASN A 1 943 ? -23.839 -15.540 32.916 1.00 89.81 943 ASN A O 1
ATOM 7660 N N . PRO A 1 944 ? -22.903 -15.785 34.928 1.00 87.62 944 PRO A N 1
ATOM 7661 C CA . PRO A 1 944 ? -22.771 -15.595 36.375 1.00 87.62 944 PRO A CA 1
ATOM 7662 C C . PRO A 1 944 ? -22.491 -14.136 36.765 1.00 87.62 944 PRO A C 1
ATOM 7664 O O . PRO A 1 944 ? -22.083 -13.347 35.920 1.00 87.62 944 PRO A O 1
ATOM 7667 N N . ASN A 1 945 ? -22.713 -13.787 38.030 1.00 81.19 945 ASN A N 1
ATOM 7668 C CA . ASN A 1 945 ? -22.423 -12.478 38.615 1.00 81.19 945 ASN A CA 1
ATOM 7669 C C . ASN A 1 945 ? -21.125 -12.514 39.451 1.00 81.19 945 ASN A C 1
ATOM 7671 O O . ASN A 1 945 ? -20.636 -13.579 39.829 1.00 81.19 945 ASN A O 1
ATOM 7675 N N . THR A 1 946 ? -20.554 -11.351 39.778 1.00 68.69 946 THR A N 1
ATOM 7676 C CA . THR A 1 946 ? -19.268 -11.227 40.497 1.00 68.69 946 THR A CA 1
ATOM 7677 C C . THR A 1 946 ? -19.316 -11.766 41.927 1.00 68.69 946 THR A C 1
ATOM 7679 O O . THR A 1 946 ? -18.268 -12.018 42.524 1.00 68.69 946 THR A O 1
ATOM 7682 N N . TYR A 1 947 ? -20.517 -11.964 42.470 1.00 68.50 947 TYR A N 1
ATOM 7683 C CA . TYR A 1 947 ? -20.757 -12.509 43.805 1.00 68.50 947 TYR A CA 1
ATOM 7684 C C . TYR A 1 947 ? -21.058 -14.013 43.813 1.00 68.50 947 TYR A C 1
ATOM 7686 O O . TYR A 1 947 ? -21.202 -14.586 44.892 1.00 68.50 947 TYR A O 1
ATOM 7694 N N . ASP A 1 948 ? -21.174 -14.655 42.648 1.00 74.50 948 ASP A N 1
ATOM 7695 C CA . ASP A 1 948 ? -21.550 -16.064 42.585 1.00 74.50 948 ASP A CA 1
ATOM 7696 C C . ASP A 1 948 ? -20.386 -16.969 43.016 1.00 74.50 948 ASP A C 1
ATOM 7698 O O . ASP A 1 948 ? -19.272 -16.901 42.486 1.00 74.50 948 ASP A O 1
ATOM 7702 N N . GLU A 1 949 ? -20.658 -17.864 43.969 1.00 71.31 949 GLU A N 1
ATOM 7703 C CA . GLU A 1 949 ? -19.710 -18.875 44.435 1.00 71.31 949 GLU A CA 1
ATOM 7704 C C . GLU A 1 949 ? -20.017 -20.246 43.822 1.00 71.31 949 GLU A C 1
ATOM 7706 O O . GLU A 1 949 ? -21.072 -20.838 44.061 1.00 71.31 949 GLU A O 1
ATOM 7711 N N . PHE A 1 950 ? -19.058 -20.805 43.080 1.00 85.31 950 PHE A N 1
ATOM 7712 C CA . PHE A 1 950 ? -19.202 -22.117 42.449 1.00 85.31 950 PHE A CA 1
ATOM 7713 C C . PHE A 1 950 ? -18.480 -23.201 43.256 1.00 85.31 950 PHE A C 1
ATOM 7715 O O . PHE A 1 950 ? -17.282 -23.426 43.079 1.00 85.31 950 PHE A O 1
ATOM 7722 N N . ASN A 1 951 ? -19.214 -23.889 44.136 1.00 85.94 951 ASN A N 1
ATOM 7723 C CA . ASN A 1 951 ? -18.707 -24.995 44.958 1.00 85.94 951 ASN A CA 1
ATOM 7724 C C . ASN A 1 951 ? -19.005 -26.350 44.301 1.00 85.94 951 ASN A C 1
ATOM 7726 O O . ASN A 1 951 ? -20.160 -26.756 44.231 1.00 85.94 951 ASN A O 1
ATOM 7730 N N . ASN A 1 952 ? -17.963 -27.044 43.840 1.00 86.50 952 ASN A N 1
ATOM 7731 C CA . ASN A 1 952 ? -18.031 -28.301 43.091 1.00 86.50 952 ASN A CA 1
ATOM 7732 C C . ASN A 1 952 ? -19.077 -28.303 41.957 1.00 86.50 952 ASN A C 1
ATOM 7734 O O . ASN A 1 952 ? -19.933 -29.185 41.920 1.00 86.50 952 ASN A O 1
ATOM 7738 N N . PRO A 1 953 ? -19.034 -27.321 41.030 1.00 91.00 953 PRO A N 1
ATOM 7739 C CA . PRO A 1 953 ? -19.993 -27.260 39.934 1.00 91.00 953 PRO A CA 1
ATOM 7740 C C . PRO A 1 953 ? -19.722 -28.362 38.898 1.00 91.00 953 PRO A C 1
ATOM 7742 O O . PRO A 1 953 ? -18.574 -28.577 38.499 1.00 91.00 953 PRO A O 1
ATOM 7745 N N . ASP A 1 954 ? -20.785 -28.985 38.393 1.00 91.56 954 ASP A N 1
ATOM 7746 C CA . ASP A 1 954 ? -20.726 -29.785 37.160 1.00 91.56 954 ASP A CA 1
ATOM 7747 C C . ASP A 1 954 ? -20.931 -28.904 35.920 1.00 91.56 954 ASP A C 1
ATOM 7749 O O . ASP A 1 954 ? -20.366 -29.152 34.859 1.00 91.56 954 ASP A O 1
ATOM 7753 N N . THR A 1 955 ? -21.719 -27.833 36.041 1.00 92.25 955 THR A N 1
ATOM 7754 C CA . THR A 1 955 ? -22.041 -26.928 34.931 1.00 92.25 955 THR A CA 1
ATOM 7755 C C . THR A 1 955 ? -22.187 -25.498 35.439 1.00 92.25 955 THR A C 1
ATOM 7757 O O . THR A 1 955 ? -22.704 -25.273 36.534 1.00 92.25 955 THR A O 1
ATOM 7760 N N . ILE A 1 956 ? -21.760 -24.523 34.637 1.00 93.19 956 ILE A N 1
ATOM 7761 C CA . ILE A 1 956 ? -21.947 -23.091 34.893 1.00 93.19 956 ILE A CA 1
ATOM 7762 C C . ILE A 1 956 ? -22.785 -22.509 33.756 1.00 93.19 956 ILE A C 1
ATOM 7764 O O . ILE A 1 956 ? -22.382 -22.539 32.595 1.00 93.19 956 ILE A O 1
ATOM 7768 N N . ASN A 1 957 ? -23.961 -21.972 34.079 1.00 93.44 957 ASN A N 1
ATOM 7769 C CA . ASN A 1 957 ? -24.832 -21.349 33.085 1.00 93.44 957 ASN A CA 1
ATOM 7770 C C . ASN A 1 957 ? -24.372 -19.921 32.800 1.00 93.44 957 ASN A C 1
ATOM 7772 O O . ASN A 1 957 ? -24.456 -19.056 33.665 1.00 93.44 957 ASN A O 1
ATOM 7776 N N . ILE A 1 958 ? -23.935 -19.665 31.575 1.00 94.56 958 ILE A N 1
ATOM 7777 C CA . ILE A 1 958 ? -23.569 -18.332 31.099 1.00 94.56 958 ILE A CA 1
ATOM 7778 C C . ILE A 1 958 ? -24.802 -17.742 30.413 1.00 94.56 958 ILE A C 1
ATOM 7780 O O . ILE A 1 958 ? -25.394 -18.411 29.574 1.00 94.56 958 ILE A O 1
ATOM 7784 N N . GLN A 1 959 ? -25.222 -16.530 30.766 1.00 94.56 959 GLN A N 1
ATOM 7785 C CA . GLN A 1 959 ? -26.370 -15.828 30.188 1.00 94.56 959 GLN A CA 1
ATOM 7786 C C . GLN A 1 959 ? -26.008 -14.376 29.887 1.00 94.56 959 GLN A C 1
ATOM 7788 O O . GLN A 1 959 ? -25.281 -13.732 30.643 1.00 94.56 959 GLN A O 1
ATOM 7793 N N . TRP A 1 960 ? -26.540 -13.844 28.792 1.00 94.00 960 TRP A N 1
ATOM 7794 C CA . TRP A 1 960 ? -26.278 -12.474 28.361 1.00 94.00 960 TRP A CA 1
ATOM 7795 C C . TRP A 1 960 ? -27.512 -11.833 27.733 1.00 94.00 960 TRP A C 1
ATOM 7797 O O . TRP A 1 960 ? -28.386 -12.507 27.186 1.00 94.00 960 TRP A O 1
ATOM 7807 N N . ASN A 1 961 ? -27.553 -10.508 27.781 1.00 92.00 961 ASN A N 1
ATOM 7808 C CA . ASN A 1 961 ? -28.507 -9.678 27.073 1.00 92.00 961 ASN A CA 1
ATOM 7809 C C . ASN A 1 961 ? -27.813 -8.945 25.919 1.00 92.00 961 ASN A C 1
ATOM 7811 O O . ASN A 1 961 ? -26.620 -8.656 25.967 1.00 92.00 961 ASN A O 1
ATOM 7815 N N . THR A 1 962 ? -28.555 -8.657 24.853 1.00 91.50 962 THR A N 1
ATOM 7816 C CA . THR A 1 962 ? -28.058 -7.926 23.681 1.00 91.50 962 THR A CA 1
ATOM 7817 C C . THR A 1 962 ? -28.955 -6.725 23.436 1.00 91.50 962 THR A C 1
ATOM 7819 O O . THR A 1 962 ? -30.152 -6.876 23.202 1.00 91.50 962 THR A O 1
ATOM 7822 N N . GLN A 1 963 ? -28.374 -5.530 23.479 1.00 91.81 963 GLN A N 1
ATOM 7823 C CA . GLN A 1 963 ? -29.089 -4.267 23.338 1.00 91.81 963 GLN A CA 1
ATOM 7824 C C . GLN A 1 963 ? -28.554 -3.488 22.136 1.00 91.81 963 GLN A C 1
ATOM 7826 O O . GLN A 1 963 ? -27.349 -3.332 21.964 1.00 91.81 963 GLN A O 1
ATOM 7831 N N . TRP A 1 964 ? -29.442 -2.944 21.306 1.00 93.25 964 TRP A N 1
ATOM 7832 C CA . TRP A 1 964 ? -29.069 -2.093 20.169 1.00 93.25 964 TRP A CA 1
ATOM 7833 C C . TRP A 1 964 ? -28.778 -0.659 20.621 1.00 93.25 964 TRP A C 1
ATOM 7835 O O . TRP A 1 964 ? -29.493 0.287 20.290 1.00 93.25 964 TRP A O 1
ATOM 7845 N N . LYS A 1 965 ? -27.736 -0.523 21.437 1.00 93.88 965 LYS A N 1
ATOM 7846 C CA . LYS A 1 965 ? -27.274 0.731 22.028 1.00 93.88 965 LYS A CA 1
ATOM 7847 C C . LYS A 1 965 ? -25.772 0.887 21.807 1.00 93.88 965 LYS A C 1
ATOM 7849 O O . LYS A 1 965 ? -25.049 -0.072 21.517 1.00 93.88 965 LYS A O 1
ATOM 7854 N N . ARG A 1 966 ? -25.313 2.126 21.926 1.00 94.12 966 ARG A N 1
ATOM 7855 C CA . ARG A 1 966 ? -23.897 2.487 21.908 1.00 94.12 966 ARG A CA 1
ATOM 7856 C C . ARG A 1 966 ? -23.213 2.008 23.191 1.00 94.12 966 ARG A C 1
ATOM 7858 O O . ARG A 1 966 ? -23.885 1.721 24.177 1.00 94.12 966 ARG A O 1
ATOM 7865 N N . TRP A 1 967 ? -21.882 1.959 23.178 1.00 93.19 967 TRP A N 1
ATOM 7866 C CA . TRP A 1 967 ? -21.031 1.560 24.304 1.00 93.19 967 TRP A CA 1
ATOM 7867 C C . TRP A 1 967 ? -21.385 2.199 25.657 1.00 93.19 967 TRP A C 1
ATOM 7869 O O . TRP A 1 967 ? -21.091 1.602 26.678 1.00 93.19 967 TRP A O 1
ATOM 7879 N N . ASP A 1 968 ? -22.015 3.374 25.684 1.00 91.81 968 ASP A N 1
ATOM 7880 C CA . ASP A 1 968 ? -22.436 4.099 26.891 1.00 91.81 968 ASP A CA 1
ATOM 7881 C C . ASP A 1 968 ? -23.927 3.914 27.249 1.00 91.81 968 ASP A C 1
ATOM 7883 O O . ASP A 1 968 ? -24.475 4.676 28.044 1.00 91.81 968 ASP A O 1
ATOM 7887 N N . GLY A 1 969 ? -24.619 2.952 26.630 1.00 91.44 969 GLY A N 1
ATOM 7888 C CA . GLY A 1 969 ? -26.041 2.662 26.858 1.00 91.44 969 GLY A CA 1
ATOM 7889 C C . GLY A 1 969 ? -27.022 3.624 26.174 1.00 91.44 969 GLY A C 1
ATOM 7890 O O . GLY A 1 969 ? -28.229 3.377 26.183 1.00 91.44 969 GLY A O 1
ATOM 7891 N N . ASN A 1 970 ? -26.534 4.688 25.530 1.00 93.31 970 ASN A N 1
ATOM 7892 C CA . ASN A 1 970 ? -27.360 5.632 24.776 1.00 93.31 970 ASN A CA 1
ATOM 7893 C C . ASN A 1 970 ? -27.703 5.105 23.370 1.00 93.31 970 ASN A C 1
ATOM 7895 O O . ASN A 1 970 ? -27.129 4.130 22.877 1.00 93.31 970 ASN A O 1
ATOM 7899 N N . ASN A 1 971 ? -28.628 5.776 22.675 1.00 94.38 971 ASN A N 1
ATOM 7900 C CA . ASN A 1 971 ? -28.825 5.555 21.238 1.00 94.38 971 ASN A CA 1
ATOM 7901 C C . ASN A 1 971 ? -27.515 5.832 20.474 1.00 94.38 971 ASN A C 1
ATOM 7903 O O . ASN A 1 971 ? -26.736 6.705 20.868 1.00 94.38 971 ASN A O 1
ATOM 7907 N N . TYR A 1 972 ? -27.281 5.121 19.362 1.00 94.88 972 TYR A N 1
ATOM 7908 C CA . TYR A 1 972 ? -26.066 5.280 18.544 1.00 94.88 972 TYR A CA 1
ATOM 7909 C C . TYR A 1 972 ? -25.805 6.747 18.185 1.00 94.88 972 TYR A C 1
ATOM 7911 O O . TYR A 1 972 ? -24.724 7.279 18.460 1.00 94.88 972 TYR A O 1
ATOM 7919 N N . THR A 1 973 ? -26.832 7.433 17.685 1.00 94.12 973 THR A N 1
ATOM 7920 C CA . THR A 1 973 ? -26.883 8.896 17.584 1.00 94.12 973 THR A CA 1
ATOM 7921 C C . THR A 1 973 ? -28.260 9.408 18.009 1.00 94.12 973 THR A C 1
ATOM 7923 O O . THR A 1 973 ? -29.187 8.626 18.213 1.00 94.12 973 THR A O 1
ATOM 7926 N N . ALA A 1 974 ? -28.411 10.730 18.129 1.00 90.88 974 ALA A N 1
ATOM 7927 C CA . ALA A 1 974 ? -29.680 11.362 18.504 1.00 90.88 974 ALA A CA 1
ATOM 7928 C C . ALA A 1 974 ? -30.801 11.163 17.463 1.00 90.88 974 ALA A C 1
ATOM 7930 O O . ALA A 1 974 ? -31.962 11.428 17.751 1.00 90.88 974 ALA A O 1
ATOM 7931 N N . GLU A 1 975 ? -30.456 10.745 16.246 1.00 92.94 975 GLU A N 1
ATOM 7932 C CA . GLU A 1 975 ? -31.398 10.488 15.157 1.00 92.94 975 GLU A CA 1
ATOM 7933 C C . GLU A 1 975 ? -31.967 9.060 15.160 1.00 92.94 975 GLU A C 1
ATOM 7935 O O . GLU A 1 975 ? -32.908 8.793 14.417 1.00 92.94 975 GLU A O 1
ATOM 7940 N N . TYR A 1 976 ? -31.427 8.152 15.982 1.00 94.31 976 TYR A N 1
ATOM 7941 C CA . TYR A 1 976 ? -31.957 6.794 16.126 1.00 94.31 976 TYR A CA 1
ATOM 7942 C C . TYR A 1 976 ? -33.225 6.781 16.994 1.00 94.31 976 TYR A C 1
ATOM 7944 O O . TYR A 1 976 ? -33.260 7.481 18.011 1.00 94.31 976 TYR A O 1
ATOM 7952 N N . PRO A 1 977 ? -34.231 5.954 16.651 1.00 91.75 977 PRO A N 1
ATOM 7953 C CA . PRO A 1 977 ? -35.381 5.733 17.518 1.00 91.75 977 PRO A CA 1
ATOM 7954 C C . PRO A 1 977 ? -34.990 4.903 18.753 1.00 91.75 977 PRO A C 1
ATOM 7956 O O . PRO A 1 977 ? -34.034 4.125 18.718 1.00 91.75 977 PRO A O 1
ATOM 7959 N N . ASP A 1 978 ? -35.735 5.051 19.850 1.00 88.25 978 ASP A N 1
ATOM 7960 C CA . ASP A 1 978 ? -35.416 4.387 21.124 1.00 88.25 978 ASP A CA 1
ATOM 7961 C C . ASP A 1 978 ? -35.554 2.859 21.074 1.00 88.25 978 ASP A C 1
ATOM 7963 O O . ASP A 1 978 ? -34.837 2.160 21.799 1.00 88.25 978 ASP A O 1
ATOM 7967 N N . ASP A 1 979 ? -36.437 2.364 20.204 1.00 89.25 979 ASP A N 1
ATOM 7968 C CA . ASP A 1 979 ? -36.741 0.957 19.924 1.00 89.25 979 ASP A CA 1
ATOM 7969 C C . ASP A 1 979 ? -35.963 0.402 18.718 1.00 89.25 979 ASP A C 1
ATOM 7971 O O . ASP A 1 979 ? -36.332 -0.629 18.145 1.00 89.25 979 ASP A O 1
ATOM 7975 N N . TYR A 1 980 ? -34.874 1.074 18.322 1.00 91.69 980 TYR A N 1
ATOM 7976 C CA . TYR A 1 980 ? -34.043 0.637 17.208 1.00 91.69 980 TYR A CA 1
ATOM 7977 C C . TYR A 1 980 ? -33.627 -0.830 17.349 1.00 91.69 980 TYR A C 1
ATOM 7979 O O . TYR A 1 980 ? -33.174 -1.283 18.400 1.00 91.69 980 TYR A O 1
ATOM 7987 N N . SER A 1 981 ? -33.739 -1.567 16.250 1.00 88.88 981 SER A N 1
ATOM 7988 C CA . SER A 1 981 ? -33.240 -2.929 16.147 1.00 88.88 981 SER A CA 1
ATOM 7989 C C . SER A 1 981 ? -32.760 -3.230 14.736 1.00 88.88 981 SER A C 1
ATOM 7991 O O . SER A 1 981 ? -33.137 -2.566 13.767 1.00 88.88 981 SER A O 1
ATOM 7993 N N . GLU A 1 982 ? -31.900 -4.238 14.613 1.00 84.94 982 GLU A N 1
ATOM 7994 C CA . GLU A 1 982 ? -31.417 -4.709 13.321 1.00 84.94 982 GLU A CA 1
ATOM 7995 C C . GLU A 1 982 ? -31.672 -6.197 13.120 1.00 84.94 982 GLU A C 1
ATOM 7997 O O . GLU A 1 982 ? -31.461 -7.009 14.017 1.00 84.94 982 GLU A O 1
ATOM 8002 N N . SER A 1 983 ? -32.056 -6.558 11.895 1.00 77.56 983 SER A N 1
ATOM 8003 C CA . SER A 1 983 ? -32.297 -7.942 11.480 1.00 77.56 983 SER A CA 1
ATOM 8004 C C . SER A 1 983 ? -31.031 -8.691 11.052 1.00 77.56 983 SER A C 1
ATOM 8006 O O . SER A 1 983 ? -31.088 -9.897 10.819 1.00 77.56 983 SER A O 1
ATOM 8008 N N . THR A 1 984 ? -29.897 -8.000 10.892 1.00 78.69 984 THR A N 1
ATOM 8009 C CA . THR A 1 984 ? -28.647 -8.617 10.426 1.00 78.69 984 THR A CA 1
ATOM 8010 C C . THR A 1 984 ? -28.158 -9.659 11.448 1.00 78.69 984 THR A C 1
ATOM 8012 O O . THR A 1 984 ? -27.980 -9.303 12.618 1.00 78.69 984 THR A O 1
ATOM 8015 N N . PRO A 1 985 ? -27.903 -10.922 11.049 1.00 86.06 985 PRO A N 1
ATOM 8016 C CA . PRO A 1 985 ? -27.601 -11.996 11.991 1.00 86.06 985 PRO A CA 1
ATOM 8017 C C . PRO A 1 985 ? -26.362 -11.735 12.854 1.00 86.06 985 PRO A C 1
ATOM 8019 O O . PRO A 1 985 ? -25.305 -11.328 12.358 1.00 86.06 985 PRO A O 1
ATOM 8022 N N . LEU A 1 986 ? -26.495 -12.031 14.145 1.00 90.19 986 LEU A N 1
ATOM 8023 C CA . LEU A 1 986 ? -25.398 -12.061 15.108 1.00 90.19 986 LEU A CA 1
ATOM 8024 C C . LEU A 1 986 ? -24.940 -13.496 15.352 1.00 90.19 986 LEU A C 1
ATOM 8026 O O . LEU A 1 986 ? -25.713 -14.449 15.207 1.00 90.19 986 LEU A O 1
ATOM 8030 N N . VAL A 1 987 ? -23.677 -13.630 15.736 1.00 92.50 987 VAL A N 1
ATOM 8031 C CA . VAL A 1 987 ? -23.096 -14.881 16.213 1.00 92.50 987 VAL A CA 1
ATOM 8032 C C . VAL A 1 987 ? -22.263 -14.622 17.464 1.00 92.50 987 VAL A C 1
ATOM 8034 O O . VAL A 1 987 ? -21.584 -13.597 17.554 1.00 92.50 987 VAL A O 1
ATOM 8037 N N . TYR A 1 988 ? -22.308 -15.550 18.417 1.00 92.94 988 TYR A N 1
ATOM 8038 C CA . TYR A 1 988 ? -21.629 -15.420 19.705 1.00 92.94 988 TYR A CA 1
ATOM 8039 C C . TYR A 1 988 ? -20.482 -16.418 19.842 1.00 92.94 988 TYR A C 1
ATOM 8041 O O . TYR A 1 988 ? -20.650 -17.592 19.523 1.00 92.94 988 TYR A O 1
ATOM 8049 N N . ALA A 1 989 ? -19.333 -15.980 20.349 1.00 93.38 989 ALA A N 1
ATOM 8050 C CA . ALA A 1 989 ? -18.230 -16.854 20.739 1.00 93.38 989 ALA A CA 1
ATOM 8051 C C . ALA A 1 989 ? -18.064 -16.824 22.263 1.00 93.38 989 ALA A C 1
ATOM 8053 O O . ALA A 1 989 ? -17.838 -15.758 22.836 1.00 93.38 989 ALA A O 1
ATOM 8054 N N . ILE A 1 990 ? -18.165 -17.991 22.905 1.00 94.69 990 ILE A N 1
ATOM 8055 C CA . ILE A 1 990 ? -18.053 -18.131 24.363 1.00 94.69 990 ILE A CA 1
ATOM 8056 C C . ILE A 1 990 ? -16.680 -18.697 24.699 1.00 94.69 990 ILE A C 1
ATOM 8058 O O . ILE A 1 990 ? -16.312 -19.789 24.251 1.00 94.69 990 ILE A O 1
ATOM 8062 N N . LYS A 1 991 ? -15.906 -17.923 25.452 1.00 95.19 991 LYS A N 1
ATOM 8063 C CA . LYS A 1 991 ? -14.498 -18.194 25.727 1.00 95.19 991 LYS A CA 1
ATOM 8064 C C . LYS A 1 991 ? -14.228 -18.120 27.218 1.00 95.19 991 LYS A C 1
ATOM 8066 O O . LYS A 1 991 ? -14.891 -17.372 27.935 1.00 95.19 991 LYS A O 1
ATOM 8071 N N . TYR A 1 992 ? -13.203 -18.832 27.666 1.00 94.38 992 TYR A N 1
ATOM 8072 C CA . TYR A 1 992 ? -12.673 -18.677 29.009 1.00 94.38 992 TYR A CA 1
ATOM 8073 C C . TYR A 1 992 ? -11.146 -18.582 29.028 1.00 94.38 992 TYR A C 1
ATOM 8075 O O . TYR A 1 992 ? -10.463 -19.012 28.099 1.00 94.38 992 TYR A O 1
ATOM 8083 N N . SER A 1 993 ? -10.612 -18.028 30.112 1.00 92.38 993 SER A N 1
ATOM 8084 C CA . SER A 1 993 ? -9.182 -17.993 30.413 1.00 92.38 993 SER A CA 1
ATOM 8085 C C . SER A 1 993 ? -8.941 -18.378 31.871 1.00 92.38 993 SER A C 1
ATOM 8087 O O . SER A 1 993 ? -9.650 -17.918 32.762 1.00 92.38 993 SER A O 1
ATOM 8089 N N . ASN A 1 994 ? -7.932 -19.212 32.126 1.00 89.38 994 ASN A N 1
ATOM 8090 C CA . ASN A 1 994 ? -7.513 -19.653 33.465 1.00 89.38 994 ASN A CA 1
ATOM 8091 C C . ASN A 1 994 ? -6.174 -19.025 33.918 1.00 89.38 994 ASN A C 1
ATOM 8093 O O . ASN A 1 994 ? -5.654 -19.329 34.997 1.00 89.38 994 ASN A O 1
ATOM 8097 N N . ASP A 1 995 ? -5.609 -18.126 33.110 1.00 84.50 995 ASP A N 1
ATOM 8098 C CA . ASP A 1 995 ? -4.291 -17.516 33.305 1.00 84.50 995 ASP A CA 1
ATOM 8099 C C . ASP A 1 995 ? -4.314 -15.982 33.196 1.00 84.50 995 ASP A C 1
ATOM 8101 O O . ASP A 1 995 ? -3.312 -15.352 32.854 1.00 84.50 995 ASP A O 1
ATOM 8105 N N . ASN A 1 996 ? -5.451 -15.391 33.574 1.00 80.81 996 ASN A N 1
ATOM 8106 C CA . ASN A 1 996 ? -5.690 -13.947 33.585 1.00 80.81 996 ASN A CA 1
ATOM 8107 C C . ASN A 1 996 ? -5.653 -13.308 32.180 1.00 80.81 996 ASN A C 1
ATOM 8109 O O . ASN A 1 996 ? -5.120 -12.219 31.989 1.00 80.81 996 ASN A O 1
ATOM 8113 N N . GLY A 1 997 ? -6.197 -14.007 31.180 1.00 82.50 997 GLY A N 1
ATOM 8114 C CA . GLY A 1 997 ? -6.363 -13.509 29.812 1.00 82.50 997 GLY A CA 1
ATOM 8115 C C . GLY A 1 997 ? -5.148 -13.695 28.900 1.00 82.50 997 GLY A C 1
ATOM 8116 O O . GLY A 1 997 ? -5.168 -13.175 27.782 1.00 82.50 997 GLY A O 1
ATOM 8117 N N . LYS A 1 998 ? -4.105 -14.419 29.337 1.00 82.38 998 LYS A N 1
ATOM 8118 C CA . LYS A 1 998 ? -2.915 -14.693 28.509 1.00 82.38 998 LYS A CA 1
ATOM 8119 C C . LYS A 1 998 ? -3.205 -15.749 27.446 1.00 82.38 998 LYS A C 1
ATOM 8121 O O . LYS A 1 998 ? -2.788 -15.589 26.301 1.00 82.38 998 LYS A O 1
ATOM 8126 N N . THR A 1 999 ? -3.944 -16.793 27.806 1.00 88.12 999 THR A N 1
ATOM 8127 C CA . THR A 1 999 ? -4.461 -17.815 26.895 1.00 88.12 999 THR A CA 1
ATOM 8128 C C . THR A 1 999 ? -5.976 -17.901 27.006 1.00 88.12 999 THR A C 1
ATOM 8130 O O . THR A 1 999 ? -6.559 -17.692 28.073 1.00 88.12 999 THR A O 1
ATOM 8133 N N . TRP A 1 1000 ? -6.621 -18.171 25.872 1.00 92.50 1000 TRP A N 1
ATOM 8134 C CA . TRP A 1 1000 ? -8.070 -18.281 25.761 1.00 92.50 1000 TRP A CA 1
ATOM 8135 C C . TRP A 1 1000 ? -8.440 -19.638 25.177 1.00 92.50 1000 TRP A C 1
ATOM 8137 O O . TRP A 1 1000 ? -7.752 -20.146 24.292 1.00 92.50 1000 TRP A O 1
ATOM 8147 N N . TYR A 1 1001 ? -9.556 -20.186 25.637 1.00 93.31 1001 TYR A N 1
ATOM 8148 C CA . TYR A 1 1001 ? -10.106 -21.463 25.192 1.00 93.31 1001 TYR A CA 1
ATOM 8149 C C . TYR A 1 1001 ? -11.597 -21.300 24.910 1.00 93.31 1001 TYR A C 1
ATOM 8151 O O . TYR A 1 1001 ? -12.259 -20.486 25.558 1.00 93.31 1001 TYR A O 1
ATOM 8159 N N . TYR A 1 1002 ? -12.145 -22.051 23.959 1.00 93.44 1002 TYR A N 1
ATOM 8160 C CA . TYR A 1 1002 ? -13.598 -22.106 23.793 1.00 93.44 1002 TYR A CA 1
ATOM 8161 C C . TYR A 1 1002 ? -14.244 -22.925 24.913 1.00 93.44 1002 TYR A C 1
ATOM 8163 O O . TYR A 1 1002 ? -13.750 -23.992 25.278 1.00 93.44 1002 TYR A O 1
ATOM 8171 N N . CYS A 1 1003 ? -15.389 -22.458 25.418 1.00 91.38 1003 CYS A N 1
ATOM 8172 C CA . CYS A 1 1003 ? -16.187 -23.193 26.409 1.00 91.38 1003 CYS A CA 1
ATOM 8173 C C . CYS A 1 1003 ? -16.858 -24.463 25.841 1.00 91.38 1003 CYS A C 1
ATOM 8175 O O . CYS A 1 1003 ? -17.390 -25.253 26.612 1.00 91.38 1003 CYS A O 1
ATOM 8177 N N . ASP A 1 1004 ? -16.862 -24.639 24.516 1.00 87.31 1004 ASP A N 1
ATOM 8178 C CA . ASP A 1 1004 ? -17.410 -25.804 23.802 1.00 87.31 1004 ASP A CA 1
ATOM 8179 C C . ASP A 1 1004 ? -16.510 -27.037 23.919 1.00 87.31 1004 ASP A C 1
ATOM 8181 O O . ASP A 1 1004 ? -16.890 -28.045 24.506 1.00 87.31 1004 ASP A O 1
ATOM 8185 N N . ASP A 1 1005 ? -15.283 -26.943 23.411 1.00 88.50 1005 ASP A N 1
ATOM 8186 C CA . ASP A 1 1005 ? -14.405 -28.101 23.237 1.00 88.50 1005 ASP A CA 1
ATOM 8187 C C . ASP A 1 1005 ? -13.017 -27.931 23.861 1.00 88.50 1005 ASP A C 1
ATOM 8189 O O . ASP A 1 1005 ? -12.153 -28.791 23.675 1.00 88.50 1005 ASP A O 1
ATOM 8193 N N . ASN A 1 1006 ? -12.782 -26.831 24.586 1.00 88.94 1006 ASN A N 1
ATOM 8194 C CA . ASN A 1 1006 ? -11.483 -26.487 25.163 1.00 88.94 1006 ASN A CA 1
ATOM 8195 C C . ASN A 1 1006 ? -10.355 -26.332 24.111 1.00 88.94 1006 ASN A C 1
ATOM 8197 O O . ASN A 1 1006 ? -9.169 -26.479 24.413 1.00 88.94 1006 ASN A O 1
ATOM 8201 N N . SER A 1 1007 ? -10.691 -26.034 22.851 1.00 90.69 1007 SER A N 1
ATOM 8202 C CA . SER A 1 1007 ? -9.683 -25.686 21.845 1.00 90.69 1007 SER A CA 1
ATOM 8203 C C . SER A 1 1007 ? -9.135 -24.271 22.073 1.00 90.69 1007 SER A C 1
ATOM 8205 O O . SER A 1 1007 ? -9.849 -23.366 22.515 1.00 90.69 1007 SER A O 1
ATOM 8207 N N . ILE A 1 1008 ? -7.841 -24.083 21.791 1.00 88.44 1008 ILE A N 1
ATOM 8208 C CA . ILE A 1 1008 ? -7.137 -22.804 21.976 1.00 88.44 1008 ILE A CA 1
ATOM 8209 C C . ILE A 1 1008 ? -7.691 -21.752 21.008 1.00 88.44 1008 ILE A C 1
ATOM 8211 O O . ILE A 1 1008 ? -7.841 -21.999 19.812 1.00 88.44 1008 ILE A O 1
ATOM 8215 N N . THR A 1 1009 ? -7.915 -20.542 21.513 1.00 88.69 1009 THR A N 1
ATOM 8216 C CA . THR A 1 1009 ? -8.382 -19.381 20.750 1.00 88.69 1009 THR A CA 1
ATOM 8217 C C . THR A 1 1009 ? -7.701 -18.089 21.222 1.00 88.69 1009 THR A C 1
ATOM 8219 O O . THR A 1 1009 ? -6.792 -18.105 22.049 1.00 88.69 1009 THR A O 1
ATOM 8222 N N . PHE A 1 1010 ? -8.121 -16.952 20.666 1.00 87.31 1010 PHE A N 1
ATOM 8223 C CA . PHE A 1 1010 ? -7.662 -15.612 21.035 1.00 87.31 1010 PHE A CA 1
ATOM 8224 C C . PHE A 1 1010 ? -8.865 -14.683 21.223 1.00 87.31 1010 PHE A C 1
ATOM 8226 O O . PHE A 1 1010 ? -9.896 -14.851 20.561 1.00 87.31 1010 PHE A O 1
ATOM 8233 N N . ALA A 1 1011 ? -8.735 -13.679 22.091 1.00 86.25 1011 ALA A N 1
ATOM 8234 C CA . ALA A 1 1011 ? -9.720 -12.607 22.202 1.00 86.25 1011 ALA A CA 1
ATOM 8235 C C . ALA A 1 1011 ? -9.890 -11.878 20.851 1.00 86.25 1011 ALA A C 1
ATOM 8237 O O . ALA A 1 1011 ? -8.915 -11.605 20.149 1.00 86.25 1011 ALA A O 1
ATOM 8238 N N . GLY A 1 1012 ? -11.133 -11.591 20.467 1.00 86.44 1012 GLY A N 1
ATOM 8239 C CA . GLY A 1 1012 ? -11.490 -10.872 19.244 1.00 86.44 1012 GLY A CA 1
ATOM 8240 C C . GLY A 1 1012 ? -11.340 -11.660 17.945 1.00 86.44 1012 GLY A C 1
ATOM 8241 O O . GLY A 1 1012 ? -11.306 -11.056 16.870 1.00 86.44 1012 GLY A O 1
ATOM 8242 N N . ARG A 1 1013 ? -11.215 -12.991 18.031 1.00 84.50 1013 ARG A N 1
ATOM 8243 C CA . ARG A 1 1013 ? -11.177 -13.901 16.879 1.00 84.50 1013 ARG A CA 1
ATOM 8244 C C . ARG A 1 1013 ? -12.545 -14.541 16.654 1.00 84.50 1013 ARG A C 1
ATOM 8246 O O . ARG A 1 1013 ? -13.024 -15.270 17.524 1.00 84.50 1013 ARG A O 1
ATOM 8253 N N . LYS A 1 1014 ? -13.118 -14.311 15.470 1.00 85.62 1014 LYS A N 1
ATOM 8254 C CA . LYS A 1 1014 ? -14.340 -14.964 14.990 1.00 85.62 1014 LYS A CA 1
ATOM 8255 C C . LYS A 1 1014 ? -13.987 -16.263 14.264 1.00 85.62 1014 LYS A C 1
ATOM 8257 O O . LYS A 1 1014 ? -13.236 -16.242 13.293 1.00 85.62 1014 LYS A O 1
ATOM 8262 N N . GLU A 1 1015 ? -14.551 -17.385 14.700 1.00 83.69 1015 GLU A N 1
ATOM 8263 C CA . GLU A 1 1015 ? -14.499 -18.654 13.966 1.00 83.69 1015 GLU A CA 1
ATOM 8264 C C . GLU A 1 1015 ? -15.905 -19.206 13.822 1.00 83.69 1015 GLU A C 1
ATOM 8266 O O . GLU A 1 1015 ? -16.513 -19.636 14.794 1.00 83.69 1015 GLU A O 1
ATOM 8271 N N . ILE A 1 1016 ? -16.430 -19.199 12.598 1.00 76.69 1016 ILE A N 1
ATOM 8272 C CA . ILE A 1 1016 ? -17.864 -19.412 12.383 1.00 76.69 1016 ILE A CA 1
ATOM 8273 C C . ILE A 1 1016 ? -18.350 -20.791 12.854 1.00 76.69 1016 ILE A C 1
ATOM 8275 O O . ILE A 1 1016 ? -19.450 -20.909 13.384 1.00 76.69 1016 ILE A O 1
ATOM 8279 N N . LEU A 1 1017 ? -17.499 -21.818 12.745 1.00 80.38 1017 LEU A N 1
ATOM 8280 C CA . LEU A 1 1017 ? -17.787 -23.179 13.214 1.00 80.38 1017 LEU A CA 1
ATOM 8281 C C . LEU A 1 1017 ? -17.795 -23.307 14.746 1.00 80.38 1017 LEU A C 1
ATOM 8283 O O . LEU A 1 1017 ? -18.263 -24.315 15.263 1.00 80.38 1017 LEU A O 1
ATOM 8287 N N . LYS A 1 1018 ? -17.276 -22.302 15.459 1.00 83.19 1018 LYS A N 1
ATOM 8288 C CA . LYS A 1 1018 ? -17.194 -22.217 16.923 1.00 83.19 1018 LYS A CA 1
ATOM 8289 C C . LYS A 1 1018 ? -18.065 -21.097 17.493 1.00 83.19 1018 LYS A C 1
ATOM 8291 O O . LYS A 1 1018 ? -17.840 -20.638 18.610 1.00 83.19 1018 LYS A O 1
ATOM 8296 N N . THR A 1 1019 ? -19.054 -20.644 16.720 1.00 82.25 1019 THR A N 1
ATOM 8297 C CA . THR A 1 1019 ? -19.994 -19.604 17.147 1.00 82.25 1019 THR A CA 1
ATOM 8298 C C . THR A 1 1019 ? -21.421 -20.123 17.274 1.00 82.25 1019 THR A C 1
ATOM 8300 O O . THR A 1 1019 ? -21.866 -20.955 16.485 1.00 82.25 1019 THR A O 1
ATOM 8303 N N . LEU A 1 1020 ? -22.147 -19.599 18.259 1.00 82.88 1020 LEU A N 1
ATOM 8304 C CA . LEU A 1 1020 ? -23.565 -19.857 18.496 1.00 82.88 1020 LEU A CA 1
ATOM 8305 C C . LEU A 1 1020 ? -24.425 -18.855 17.707 1.00 82.88 1020 LEU A C 1
ATOM 8307 O O . LEU A 1 1020 ? -24.031 -17.693 17.574 1.00 82.88 1020 LEU A O 1
ATOM 8311 N N . PRO A 1 1021 ? -25.600 -19.254 17.189 1.00 80.44 1021 PRO A N 1
ATOM 8312 C CA . PRO A 1 1021 ? -26.483 -18.346 16.462 1.00 80.44 1021 PRO A CA 1
ATOM 8313 C C . PRO A 1 1021 ? -27.199 -17.356 17.398 1.00 80.44 1021 PRO A C 1
ATOM 8315 O O . PRO A 1 1021 ? -27.350 -17.612 18.591 1.00 80.44 1021 PRO A O 1
ATOM 8318 N N . ILE A 1 1022 ? -27.715 -16.255 16.834 1.00 76.75 1022 ILE A N 1
ATOM 8319 C CA . ILE A 1 1022 ? -28.396 -15.161 17.560 1.00 76.75 1022 ILE A CA 1
ATOM 8320 C C . ILE A 1 1022 ? -29.543 -15.595 18.493 1.00 76.75 1022 ILE A C 1
ATOM 8322 O O . ILE A 1 1022 ? -29.854 -14.891 19.444 1.00 76.75 1022 ILE A O 1
ATOM 8326 N N . SER A 1 1023 ? -30.180 -16.745 18.247 1.00 77.31 1023 SER A N 1
ATOM 8327 C CA . SER A 1 1023 ? -31.274 -17.254 19.088 1.00 77.31 1023 SER A CA 1
ATOM 8328 C C . SER A 1 1023 ? -30.828 -17.686 20.489 1.00 77.31 1023 SER A C 1
ATOM 8330 O O . SER A 1 1023 ? -31.672 -18.030 21.312 1.00 77.31 1023 SER A O 1
ATOM 8332 N N . PHE A 1 1024 ? -29.521 -17.718 20.750 1.00 82.00 1024 PHE A N 1
ATOM 8333 C CA . PHE A 1 1024 ? -28.955 -18.065 22.044 1.00 82.00 1024 PHE A CA 1
ATOM 8334 C C . PHE A 1 1024 ? -28.688 -16.799 22.855 1.00 82.00 1024 PHE A C 1
ATOM 8336 O O . PHE A 1 1024 ? -27.960 -15.907 22.427 1.00 82.00 1024 PHE A O 1
ATOM 8343 N N . SER A 1 1025 ? -29.243 -16.769 24.060 1.00 87.12 1025 SER A N 1
ATOM 8344 C CA . SER A 1 1025 ? -28.915 -15.808 25.119 1.00 87.12 1025 SER A CA 1
ATOM 8345 C C . SER A 1 1025 ? -28.309 -16.506 26.339 1.00 87.12 1025 SER A C 1
ATOM 8347 O O . SER A 1 1025 ? -28.194 -15.917 27.414 1.00 87.12 1025 SER A O 1
ATOM 8349 N N . SER A 1 1026 ? -27.990 -17.795 26.199 1.00 91.62 1026 SER A N 1
ATOM 8350 C CA . SER A 1 1026 ? -27.407 -18.612 27.250 1.00 91.62 1026 SER A CA 1
ATOM 8351 C C . SER A 1 1026 ? -26.565 -19.761 26.698 1.00 91.62 1026 SER A C 1
ATOM 8353 O O . SER A 1 1026 ? -26.768 -20.223 25.573 1.00 91.62 1026 SER A O 1
ATOM 8355 N N . TYR A 1 1027 ? -25.613 -20.227 27.504 1.00 93.62 1027 TYR A N 1
ATOM 8356 C CA . TYR A 1 1027 ? -24.748 -21.360 27.213 1.00 93.62 1027 TYR A CA 1
ATOM 8357 C C . TYR A 1 1027 ? -24.407 -22.139 28.500 1.00 93.62 1027 TYR A C 1
ATOM 8359 O O . TYR A 1 1027 ? -23.862 -21.543 29.433 1.00 93.62 1027 TYR A O 1
ATOM 8367 N N . PRO A 1 1028 ? -24.707 -23.450 28.581 1.00 93.62 1028 PRO A N 1
ATOM 8368 C CA . PRO A 1 1028 ? -24.317 -24.285 29.713 1.00 93.62 1028 PRO A CA 1
ATOM 8369 C C . PRO A 1 1028 ? -22.864 -24.754 29.549 1.00 93.62 1028 PRO A C 1
ATOM 8371 O O . PRO A 1 1028 ? -22.572 -25.638 28.746 1.00 93.62 1028 PRO A O 1
ATOM 8374 N N . TRP A 1 1029 ? -21.935 -24.167 30.301 1.00 94.38 1029 TRP A N 1
ATOM 8375 C CA . TRP A 1 1029 ? -20.526 -24.557 30.266 1.00 94.38 1029 TRP A CA 1
ATOM 8376 C C . TRP A 1 1029 ? -20.272 -25.764 31.175 1.00 94.38 1029 TRP A C 1
ATOM 8378 O O . TRP A 1 1029 ? -20.356 -25.644 32.399 1.00 94.38 1029 TRP A O 1
ATOM 8388 N N . ASP A 1 1030 ? -19.974 -26.922 30.581 1.00 93.38 1030 ASP A N 1
ATOM 8389 C CA . ASP A 1 1030 ? -19.599 -28.140 31.309 1.00 93.38 1030 ASP A CA 1
ATOM 8390 C C . ASP A 1 1030 ? -18.207 -27.984 31.929 1.00 93.38 1030 ASP A C 1
ATOM 8392 O O . ASP A 1 1030 ? -17.200 -27.815 31.236 1.00 93.38 1030 ASP A O 1
ATOM 8396 N N . VAL A 1 1031 ? -18.170 -28.048 33.257 1.00 92.88 1031 VAL A N 1
ATOM 8397 C CA . VAL A 1 1031 ? -16.947 -27.981 34.052 1.00 92.88 1031 VAL A CA 1
ATOM 8398 C C . VAL A 1 1031 ? -16.767 -29.235 34.907 1.00 92.88 1031 VAL A C 1
ATOM 8400 O O . VAL A 1 1031 ? -15.932 -29.231 35.795 1.00 92.88 1031 VAL A O 1
ATOM 8403 N N . SER A 1 1032 ? -17.492 -30.326 34.676 1.00 91.44 1032 SER A N 1
ATOM 8404 C CA . SER A 1 1032 ? -17.464 -31.533 35.525 1.00 91.44 1032 SER A CA 1
ATOM 8405 C C . SER A 1 1032 ? -16.066 -32.161 35.709 1.00 91.44 1032 SER A C 1
ATOM 8407 O O . SER A 1 1032 ? -15.739 -32.684 36.777 1.00 91.44 1032 SER A O 1
ATOM 8409 N N . ASP A 1 1033 ? -15.189 -32.068 34.704 1.00 90.31 1033 ASP A N 1
ATOM 8410 C CA . ASP A 1 1033 ? -13.827 -32.615 34.746 1.00 90.31 1033 ASP A CA 1
ATOM 8411 C C . ASP A 1 1033 ? -12.870 -31.741 35.584 1.00 90.31 1033 ASP A C 1
ATOM 8413 O O . ASP A 1 1033 ? -12.237 -30.803 35.089 1.00 90.31 1033 ASP A O 1
ATOM 8417 N N . ALA A 1 1034 ? -12.709 -32.089 36.864 1.00 86.25 1034 ALA A N 1
ATOM 8418 C CA . ALA A 1 1034 ? -11.824 -31.391 37.801 1.00 86.25 1034 ALA A CA 1
ATOM 8419 C C . ALA A 1 1034 ? -10.331 -31.406 37.405 1.00 86.25 1034 ALA A C 1
ATOM 8421 O O . ALA A 1 1034 ? -9.567 -30.584 37.916 1.00 86.25 1034 ALA A O 1
ATOM 8422 N N . SER A 1 1035 ? -9.902 -32.304 36.506 1.00 86.06 1035 SER A N 1
ATOM 8423 C CA . SER A 1 1035 ? -8.523 -32.314 35.996 1.00 86.06 1035 SER A CA 1
ATOM 8424 C C . SER A 1 1035 ? -8.285 -31.207 34.964 1.00 86.06 1035 SER A C 1
ATOM 8426 O O . SER A 1 1035 ? -7.202 -30.622 34.926 1.00 86.06 1035 SER A O 1
ATOM 8428 N N . LYS A 1 1036 ? -9.316 -30.873 34.174 1.00 85.44 1036 LYS A N 1
ATOM 8429 C CA . LYS A 1 1036 ? -9.303 -29.770 33.199 1.00 85.44 1036 LYS A CA 1
ATOM 8430 C C . LYS A 1 1036 ? -9.658 -28.432 33.834 1.00 85.44 1036 LYS A C 1
ATOM 8432 O O . LYS A 1 1036 ? -9.068 -27.413 33.481 1.00 85.44 1036 LYS A O 1
ATOM 8437 N N . PHE A 1 1037 ? -10.586 -28.451 34.789 1.00 90.69 1037 PHE A N 1
ATOM 8438 C CA . PHE A 1 1037 ? -11.087 -27.274 35.498 1.00 90.69 1037 PHE A CA 1
ATOM 8439 C C . PHE A 1 1037 ? -10.785 -27.359 37.004 1.00 90.69 1037 PHE A C 1
ATOM 8441 O O . PHE A 1 1037 ? -11.711 -27.495 37.820 1.00 90.69 1037 PHE A O 1
ATOM 8448 N N . PRO A 1 1038 ? -9.497 -27.296 37.403 1.00 88.06 1038 PRO A N 1
ATOM 8449 C CA . PRO A 1 1038 ? -9.102 -27.331 38.804 1.00 88.06 1038 PRO A CA 1
ATOM 8450 C C . PRO A 1 1038 ? -9.567 -26.078 39.555 1.00 88.06 1038 PRO A C 1
ATOM 8452 O O . PRO A 1 1038 ? -9.958 -25.067 38.967 1.00 88.06 1038 PRO A O 1
ATOM 8455 N N . LYS A 1 1039 ? -9.469 -26.121 40.885 1.00 84.81 1039 LYS A N 1
ATOM 8456 C CA . LYS A 1 1039 ? -9.750 -24.972 41.752 1.00 84.81 1039 LYS A CA 1
ATOM 8457 C C . LYS A 1 1039 ? -8.947 -23.739 41.320 1.00 84.81 1039 LYS A C 1
ATOM 8459 O O . LYS A 1 1039 ? -7.714 -23.754 41.358 1.00 84.81 1039 LYS A O 1
ATOM 8464 N N . GLY A 1 1040 ? -9.626 -22.651 40.965 1.00 82.19 1040 GLY A N 1
ATOM 8465 C CA . GLY A 1 1040 ? -8.963 -21.472 40.413 1.00 82.19 1040 GLY A CA 1
ATOM 8466 C C . GLY A 1 1040 ? -9.906 -20.364 39.956 1.00 82.19 1040 GLY A C 1
ATOM 8467 O O . GLY A 1 1040 ? -11.126 -20.507 39.985 1.00 82.19 1040 GLY A O 1
ATOM 8468 N N . SER A 1 1041 ? -9.307 -19.244 39.550 1.00 82.88 1041 SER A N 1
ATOM 8469 C CA . SER A 1 1041 ? -10.015 -18.123 38.930 1.00 82.88 1041 SER A CA 1
ATOM 8470 C C . SER A 1 1041 ? -10.094 -18.320 37.424 1.00 82.88 1041 SER A C 1
ATOM 8472 O O . SER A 1 1041 ? -9.091 -18.669 36.800 1.00 82.88 1041 SER A O 1
ATOM 8474 N N . TYR A 1 1042 ? -11.264 -18.033 36.866 1.00 87.31 1042 TYR A N 1
ATOM 8475 C CA . TYR A 1 1042 ? -11.536 -18.120 35.440 1.00 87.31 1042 TYR A CA 1
ATOM 8476 C C . TYR A 1 1042 ? -12.160 -16.809 34.974 1.00 87.31 1042 TYR A C 1
ATOM 8478 O O . TYR A 1 1042 ? -13.042 -16.280 35.643 1.00 87.31 1042 TYR A O 1
ATOM 8486 N N . ILE A 1 1043 ? -11.709 -16.286 33.839 1.00 91.00 1043 ILE A N 1
ATOM 8487 C CA . ILE A 1 1043 ? -12.382 -15.186 33.146 1.00 91.00 1043 ILE A CA 1
ATOM 8488 C C . ILE A 1 1043 ? -13.265 -15.818 32.087 1.00 91.00 1043 ILE A C 1
ATOM 8490 O O . ILE A 1 1043 ? -12.749 -16.527 31.229 1.00 91.00 1043 ILE A O 1
ATOM 8494 N N . ILE A 1 1044 ? -14.564 -15.564 32.141 1.00 92.56 1044 ILE A N 1
ATOM 8495 C CA . ILE A 1 1044 ? -15.515 -15.903 31.086 1.00 92.56 1044 ILE A CA 1
ATOM 8496 C C . ILE A 1 1044 ? -15.681 -14.670 30.209 1.00 92.56 1044 ILE A C 1
ATOM 8498 O O . ILE A 1 1044 ? -15.790 -13.558 30.717 1.00 92.56 1044 ILE A O 1
ATOM 8502 N N . ARG A 1 1045 ? -15.710 -14.863 28.895 1.00 93.88 1045 ARG A N 1
ATOM 8503 C CA . ARG A 1 1045 ? -15.885 -13.802 27.908 1.00 93.88 1045 ARG A CA 1
ATOM 8504 C C . ARG A 1 1045 ? -16.884 -14.239 26.853 1.00 93.88 1045 ARG A C 1
ATOM 8506 O O . ARG A 1 1045 ? -16.735 -15.303 26.251 1.00 93.88 1045 ARG A O 1
ATOM 8513 N N . VAL A 1 1046 ? -17.874 -13.393 26.611 1.00 94.81 1046 VAL A N 1
ATOM 8514 C CA . VAL A 1 1046 ? -18.858 -13.560 25.544 1.00 94.81 1046 VAL A CA 1
ATOM 8515 C C . VAL A 1 1046 ? -18.559 -12.498 24.499 1.00 94.81 1046 VAL A C 1
ATOM 8517 O O . VAL A 1 1046 ? -18.545 -11.311 24.804 1.00 94.81 1046 VAL A O 1
ATOM 8520 N N . GLU A 1 1047 ? -18.288 -12.914 23.267 1.00 94.75 1047 GLU A N 1
ATOM 8521 C CA . GLU A 1 1047 ? -18.042 -12.005 22.146 1.00 94.75 1047 GLU A CA 1
ATOM 8522 C C . GLU A 1 1047 ? -19.189 -12.099 21.146 1.00 94.75 1047 GLU A C 1
ATOM 8524 O O . GLU A 1 1047 ? -19.598 -13.195 20.777 1.00 94.75 1047 GLU A O 1
ATOM 8529 N N . CYS A 1 1048 ? -19.694 -10.958 20.693 1.00 93.25 1048 CYS A N 1
ATOM 8530 C CA . CYS A 1 1048 ? -20.798 -10.827 19.757 1.00 93.25 1048 CYS A CA 1
ATOM 8531 C C . CYS A 1 1048 ? -20.301 -10.212 18.448 1.00 93.25 1048 CYS A C 1
ATOM 8533 O O . CYS A 1 1048 ? -19.846 -9.065 18.412 1.00 93.25 1048 CYS A O 1
ATOM 8535 N N . PHE A 1 1049 ? -20.419 -10.973 17.365 1.00 92.69 1049 PHE A N 1
ATOM 8536 C CA . PHE A 1 1049 ? -20.013 -10.567 16.027 1.00 92.69 1049 PHE A CA 1
ATOM 8537 C C . PHE A 1 1049 ? -21.213 -10.474 15.095 1.00 92.69 1049 PHE A C 1
ATOM 8539 O O . PHE A 1 1049 ? -22.207 -11.190 15.233 1.00 92.69 1049 PHE A O 1
ATOM 8546 N N . ARG A 1 1050 ? -21.067 -9.664 14.050 1.00 90.12 1050 ARG A N 1
ATOM 8547 C CA . ARG A 1 1050 ? -21.895 -9.787 12.851 1.00 90.12 1050 ARG A CA 1
ATOM 8548 C C . ARG A 1 1050 ? -21.482 -11.049 12.094 1.00 90.12 1050 ARG A C 1
ATOM 8550 O O . ARG A 1 1050 ? -20.297 -11.270 11.850 1.00 90.12 1050 ARG A O 1
ATOM 8557 N N . LYS A 1 1051 ? -22.450 -11.888 11.712 1.00 86.75 1051 LYS A N 1
ATOM 8558 C CA . LYS A 1 1051 ? -22.166 -13.174 11.051 1.00 86.75 1051 LYS A CA 1
ATOM 8559 C C . LYS A 1 1051 ? -21.301 -12.989 9.799 1.00 86.75 1051 LYS A C 1
ATOM 8561 O O . LYS A 1 1051 ? -20.237 -13.598 9.688 1.00 86.75 1051 LYS A O 1
ATOM 8566 N N . ASP A 1 1052 ? -21.729 -12.080 8.928 1.00 85.88 1052 ASP A N 1
ATOM 8567 C CA . ASP A 1 1052 ? -21.175 -11.890 7.583 1.00 85.88 1052 ASP A CA 1
ATOM 8568 C C . ASP A 1 1052 ? -20.168 -10.726 7.492 1.00 85.88 1052 ASP A C 1
ATOM 8570 O O . ASP A 1 1052 ? -19.806 -10.307 6.398 1.00 85.88 1052 ASP A O 1
ATOM 8574 N N . ILE A 1 1053 ? -19.740 -10.160 8.629 1.00 88.56 1053 ILE A N 1
ATOM 8575 C CA . ILE A 1 1053 ? -18.750 -9.071 8.689 1.00 88.56 1053 ILE A CA 1
ATOM 8576 C C . ILE A 1 1053 ? -17.665 -9.470 9.690 1.00 88.56 1053 ILE A C 1
ATOM 8578 O O . ILE A 1 1053 ? -17.969 -9.865 10.815 1.00 88.56 1053 ILE A O 1
ATOM 8582 N N . ASP A 1 1054 ? -16.402 -9.430 9.275 1.00 87.62 1054 ASP A N 1
ATOM 8583 C CA . ASP A 1 1054 ? -15.266 -9.837 10.118 1.00 87.62 1054 ASP A CA 1
ATOM 8584 C C . ASP A 1 1054 ? -14.761 -8.712 11.031 1.00 87.62 1054 ASP A C 1
ATOM 8586 O O . ASP A 1 1054 ? -14.141 -8.981 12.063 1.00 87.62 1054 ASP A O 1
ATOM 8590 N N . LEU A 1 1055 ? -15.040 -7.464 10.656 1.00 92.00 1055 LEU A N 1
ATOM 8591 C CA . LEU A 1 1055 ? -14.639 -6.272 11.388 1.00 92.00 1055 LEU A CA 1
ATOM 8592 C C . LEU A 1 1055 ? -15.670 -5.880 12.443 1.00 92.00 1055 LEU A C 1
ATOM 8594 O O . LEU A 1 1055 ? -16.878 -5.971 12.222 1.00 92.00 1055 LEU A O 1
ATOM 8598 N N . HIS A 1 1056 ? -15.148 -5.336 13.537 1.00 94.06 1056 HIS A N 1
ATOM 8599 C CA . HIS A 1 1056 ? -15.873 -4.804 14.680 1.00 94.06 1056 HIS A CA 1
ATOM 8600 C C . HIS A 1 1056 ? -16.711 -5.841 15.445 1.00 94.06 1056 HIS A C 1
ATOM 8602 O O . HIS A 1 1056 ? -17.333 -6.742 14.884 1.00 94.06 1056 HIS A O 1
ATOM 8608 N N . TYR A 1 1057 ? -16.728 -5.735 16.770 1.00 95.12 1057 TYR A N 1
ATOM 8609 C CA . TYR A 1 1057 ? -17.469 -6.675 17.611 1.00 95.12 1057 TYR A CA 1
ATOM 8610 C C . TYR A 1 1057 ? -17.730 -6.096 18.995 1.00 95.12 1057 TYR A C 1
ATOM 8612 O O . TYR A 1 1057 ? -17.034 -5.187 19.434 1.00 95.12 1057 TYR A O 1
ATOM 8620 N N . GLY A 1 1058 ? -18.745 -6.610 19.680 1.00 95.00 1058 GLY A N 1
ATOM 8621 C CA . GLY A 1 1058 ? -18.998 -6.308 21.088 1.00 95.00 1058 GLY A CA 1
ATOM 8622 C C . GLY A 1 1058 ? -18.518 -7.461 21.955 1.00 95.00 1058 GLY A C 1
ATOM 8623 O O . GLY A 1 1058 ? -18.518 -8.605 21.505 1.00 95.00 1058 GLY A O 1
ATOM 8624 N N . TYR A 1 1059 ? -18.117 -7.204 23.190 1.00 95.38 1059 TYR A N 1
ATOM 8625 C CA . TYR A 1 1059 ? -17.910 -8.268 24.161 1.00 95.38 1059 TYR A CA 1
ATOM 8626 C C . TYR A 1 1059 ? -18.199 -7.794 25.576 1.00 95.38 1059 TYR A C 1
ATOM 8628 O O . TYR A 1 1059 ? -18.136 -6.607 25.876 1.00 95.38 1059 TYR A O 1
ATOM 8636 N N . ASP A 1 1060 ? -18.453 -8.759 26.443 1.00 94.69 1060 ASP A N 1
ATOM 8637 C CA . ASP A 1 1060 ? -18.468 -8.564 27.881 1.00 94.69 1060 ASP A CA 1
ATOM 8638 C C . ASP A 1 1060 ? -17.767 -9.745 28.547 1.00 94.69 1060 ASP A C 1
ATOM 8640 O O . ASP A 1 1060 ? -17.622 -10.825 27.954 1.00 94.69 1060 ASP A O 1
ATOM 8644 N N . GLN A 1 1061 ? -17.249 -9.526 29.746 1.00 92.88 1061 GLN A N 1
ATOM 8645 C CA . GLN A 1 1061 ? -16.485 -10.535 30.453 1.00 92.88 1061 GLN A CA 1
ATOM 8646 C C . GLN A 1 1061 ? -16.651 -10.413 31.956 1.00 92.88 1061 GLN A C 1
ATOM 8648 O O . GLN A 1 1061 ? -16.893 -9.341 32.490 1.00 92.88 1061 GLN A O 1
ATOM 8653 N N . ILE A 1 1062 ? -16.465 -11.531 32.643 1.00 89.88 1062 ILE A N 1
ATOM 8654 C CA . ILE A 1 1062 ? -16.560 -11.594 34.091 1.00 89.88 1062 ILE A CA 1
ATOM 8655 C C . ILE A 1 1062 ? -15.527 -12.566 34.637 1.00 89.88 1062 ILE A C 1
ATOM 8657 O O . ILE A 1 1062 ? -15.241 -13.598 34.029 1.00 89.88 1062 ILE A O 1
ATOM 8661 N N . GLN A 1 1063 ? -14.957 -12.245 35.793 1.00 87.50 1063 GLN A N 1
ATOM 8662 C CA . GLN A 1 1063 ? -14.106 -13.172 36.521 1.00 87.50 1063 GLN A CA 1
ATOM 8663 C C . GLN A 1 1063 ? -14.915 -13.894 37.589 1.00 87.50 1063 GLN A C 1
ATOM 8665 O O . GLN A 1 1063 ? -15.554 -13.271 38.430 1.00 87.50 1063 GLN A O 1
ATOM 8670 N N . ILE A 1 1064 ? -14.824 -15.218 37.566 1.00 85.94 1064 ILE A N 1
ATOM 8671 C CA . ILE A 1 1064 ? -15.443 -16.115 38.535 1.00 85.94 1064 ILE A CA 1
ATOM 8672 C C . ILE A 1 1064 ? -14.388 -16.973 39.231 1.00 85.94 1064 ILE A C 1
ATOM 8674 O O . ILE A 1 1064 ? -13.228 -17.063 38.804 1.00 85.94 1064 ILE A O 1
ATOM 8678 N N . TYR A 1 1065 ? -14.799 -17.645 40.302 1.00 82.44 1065 TYR A N 1
ATOM 8679 C CA . TYR A 1 1065 ? -13.962 -18.594 41.022 1.00 82.44 1065 TYR A CA 1
ATOM 8680 C C . TYR A 1 1065 ? -14.650 -19.950 41.147 1.00 82.44 1065 TYR A C 1
ATOM 8682 O O . TYR A 1 1065 ? -15.778 -20.040 41.626 1.00 82.44 1065 TYR A O 1
ATOM 8690 N N . ILE A 1 1066 ? -13.941 -21.007 40.750 1.00 84.81 1066 ILE A N 1
ATOM 8691 C CA . ILE A 1 1066 ? -14.388 -22.391 40.917 1.00 84.81 1066 ILE A CA 1
ATOM 8692 C C . ILE A 1 1066 ? -13.675 -22.981 42.135 1.00 84.81 1066 ILE A C 1
ATOM 8694 O O . ILE A 1 1066 ? -12.442 -23.050 42.176 1.00 84.81 1066 ILE A O 1
ATOM 8698 N N . ASN A 1 1067 ? -14.451 -23.435 43.117 1.00 81.81 1067 ASN A N 1
ATOM 8699 C CA . ASN A 1 1067 ? -13.977 -24.124 44.310 1.00 81.81 1067 ASN A CA 1
ATOM 8700 C C . ASN A 1 1067 ? -14.241 -25.634 44.175 1.00 81.81 1067 ASN A C 1
ATOM 8702 O O . ASN A 1 1067 ? -15.395 -26.050 44.187 1.00 81.81 1067 ASN A O 1
ATOM 8706 N N . ARG A 1 1068 ? -13.180 -26.435 44.019 1.00 81.12 1068 ARG A N 1
ATOM 8707 C CA . ARG A 1 1068 ? -13.224 -27.911 43.993 1.00 81.12 1068 ARG A CA 1
ATOM 8708 C C . ARG A 1 1068 ? -12.969 -28.486 45.378 1.00 81.12 1068 ARG A C 1
ATOM 8710 O O . ARG A 1 1068 ? -12.039 -27.952 46.034 1.00 81.12 1068 ARG A O 1
#

Sequence (1068 aa):
MMKNKGFSLVEMLITIVILSIIILSMTRIQYFMSKHTVRIKEKTFATQKVIQMMEELRSFVSGSEKKQIDVLDDYDDGSKFNPILSTDRNIIDASASPSNNIQVGKGWKYFRKITVLRIPEEPFTRKVYIRIYKTSITNPLAPIETLAETVSVLKTIATEYTSIQVVDLYIIAIENVPGWWSSIARMKPMFESIIQDLKTRCPQLEIRQHWITRLAYGRDLQYLPYINNTLYTNSSIMKYIYFYPGLMKLSGGADYIYYDADKIRGRINVDDSIKNDDVYGYAMCDMYNHAVRYPEEEKLYNEAVKLAKDNGKTPPEYSLRMLLEKMNSESEKFKNIILINLHGELIPFPPMRNYSDAAKDPQNEDNKRVVTHPEKLRYSAGEDVNLRVYSYVTNPDSWSQNADVDWISILIKDTHINSSRIDIDKIVGNRNSNYGKDPANQFVDYFHSYSGSDTLIRLRNSPLRHEERDTFIPGQQKKGLNPAYRLYGMEYIPCPVDNNNFNTDLDSQTNVKNTARWIIKIKGLPSNYYTIETRIGDNLNTGTLTNKPSNLSRTYVWIGVTPPVTEQYQFIGDPRHCPYLDTKQSHYYNWYYIQIPITGDYKNFDQTISGWGNDRHEIDVPRFFQMYRQGLLNTTAIWTTLNGFSFYYYGFGGEFGSDQDPLPSAIPFLKQPWTNVNSEDTKSVYVDEILPYTHGVGPVLINSRIVAERDNPITSNTWYAKYWLGELYPDSEYNLWKQKGNLRTGNNNFFRTLHSDFSVFDRNRESVRLASIACASFVNGSPLGTDEYFRHEFFGGIGNATSLGQTLPVIFNTPILQTIGASRPFTIHFSGSKPPEWNDTEYKNQRTITSIPVISGKPRVYYDSNYIGSLIDVNSSGLVKLNNNTYNKSCYLIFSGLNIQANFGPGPLGKYSITTLLRTFLDAGQFTGYEKIPQIPLLDLTNPNTYDEFNNPDTINIQWNTQWKRWDGNNYTAEYPDDYSESTPLVYAIKYSNDNGKTWYYCDDNSITFAGRKEILKTLPISFSSYPWDVSDASKFPKGSYIIRVECFRKDIDLHYGYDQIQIYINR

Mean predicted aligned error: 12.16 Å

Foldseek 3Di:
DDDDDDDDPVNVVVVVVVVVVVVVVVVVVVVVVVVVVVLVVLLVVQAVLQVQQVVVVQCVQVVDPDDDPCVVVVVACDPAWALQSHPDPVDPDCCPPSNVWDDQDPATQKTKGKHWDADPVARQKIKIKIWMFGADNVGRRDGDDTSDMDIDMHGHDDDDFFWAWEFEEEEELEQFWFQQQDASVVLVVLLVVLQVVLCVLQVRYHYHYFYAHAAFFFDPQLAAAEEEDPDAQFQDFDWFARYFYAWHAFPVRDIDGRRDPVSDQEWHQYVNDIDHNPQQHGHHFFPQGAHDAPVVRVVSQVVSQVSCVVVVHDRDGDHPVRLLLCLQVVQLQLAAHEYEYSSFQAAAHGRAFQFKFWFDDLVPHAQKTKDKDWQAQEAEQQDKIKIFIFIAGPAQVVDDQQDFFFKKKKKWPQADADPVQKWKWFFDDTQAGATDIGTDDEPPQWDWDDDVRMTMIMGGGQHHAFDFHDPPDPPDARFTAHQVQAALNISAFQACQDDLDQPFARNDRAHDGHDTRMMMIGGRDGFDKIKMWMFRDDDPVACDSVHPVSRIMIHMHGYNDDDRLSNLAGFADDQRNPNHSVCLVVVRYFQQQDDDDCPDRRHRNVSHHQAWDPLSANGNLLSSLVSVLSSQFSNQYEYEYLAAFHNQFYGRGSFFWHCDPPANQARKRQCPQADLDQVRRRPIEHEHQAAQDGTDDDHYHYHFWWKWFNDVVDDSPTDTAPSSNPRQDRSVCVVVCNSRVGWTGHDRTMHTYFPVSHPSDPDGNGHRGNHFQSQQSSQLEAAPPDPFAKTKDFAFWKWAFDPLLVCLCVQSVADDDRIFTQRIWMDGGHDDDHTPCSPPPVSVVQYWHKDQDAAPNRTFAGTAIPDDDDDPRTGQWGWIKTHDPVVGTIYIYIHHSGDCPTPQHSSVSSSVVVSSSLLVLLVQCRDDDNSHRPDAWGKAWPPPDQPDAAELDQKGKTFIDTGCDDSVRHRSDPSDDPPDDDPQKKWKFKWKDQPVQPWIAGLPPRDTDHPLDDDLVRIDTPVDRMDIRGPNPCVVVPWGKMKIKMKMDRNSHSGMTMMIIDIDTHHD

Solvent-accessible surface area (backbone atoms only — not comparable to full-atom values): 56345 Å² total; per-residue (Å²): 135,92,76,83,82,74,86,50,74,64,59,55,53,51,49,52,52,54,52,50,53,50,50,55,50,51,53,50,50,52,52,50,52,51,54,49,52,51,52,50,54,52,28,53,52,31,42,52,42,43,49,50,37,50,49,52,54,47,47,59,60,72,70,48,104,70,78,63,68,67,62,54,54,73,58,36,43,76,94,51,73,38,54,52,43,48,80,57,83,87,64,86,53,30,62,39,82,80,32,59,39,50,79,43,91,96,27,41,45,42,31,30,37,33,45,59,42,80,41,93,92,40,84,53,35,37,43,38,37,35,36,30,26,35,38,30,93,92,44,35,88,42,74,73,44,79,52,27,74,50,76,50,77,50,68,57,90,77,86,84,65,67,40,34,33,36,41,54,38,36,38,39,54,45,54,55,37,68,29,81,85,47,54,52,73,50,51,61,65,52,49,54,51,45,52,51,52,46,31,70,58,35,78,25,45,43,75,48,78,42,61,24,44,37,39,46,46,17,52,52,76,54,43,18,43,30,31,38,76,87,54,33,38,55,80,40,66,54,62,46,68,48,50,41,68,16,30,30,65,43,96,89,68,47,83,44,63,54,43,47,77,89,66,44,52,40,28,30,24,48,74,89,41,82,44,56,37,94,83,63,50,39,24,44,35,20,70,57,35,33,32,44,54,67,76,57,45,54,48,53,48,51,52,36,35,49,54,16,59,77,67,77,43,78,58,73,63,55,29,47,47,55,50,45,39,38,26,60,77,47,18,60,65,40,34,60,36,34,40,38,36,68,22,22,24,34,40,78,45,55,41,45,44,57,72,59,40,50,7,33,42,50,88,85,42,60,56,40,35,34,35,58,44,45,50,36,51,66,41,56,63,60,45,66,47,46,33,36,32,34,42,28,33,70,57,49,90,83,53,60,75,83,39,59,40,65,34,35,27,38,36,34,52,82,38,79,71,61,68,95,36,54,50,47,36,32,52,47,54,29,48,91,43,76,33,41,81,42,79,53,46,78,82,72,39,30,44,77,53,72,60,88,53,20,26,35,39,37,40,42,61,45,52,37,45,54,42,35,27,66,63,90,48,92,92,55,67,54,16,26,43,45,81,91,63,37,52,93,66,17,71,68,31,59,20,50,33,42,91,84,39,80,82,44,36,37,55,33,70,54,72,56,44,20,42,50,38,32,40,39,38,38,55,58,53,72,67,43,74,44,46,39,36,24,27,73,37,82,60,80,80,44,34,32,92,89,32,58,43,56,14,40,13,59,35,64,38,19,20,59,46,83,68,58,73,76,50,58,34,28,40,44,35,58,46,65,64,45,38,30,47,56,30,46,77,68,64,29,44,20,34,11,38,51,57,49,51,78,88,44,75,55,33,78,48,80,75,32,31,68,24,41,71,93,47,31,28,49,40,27,58,63,59,54,27,47,50,53,46,48,15,34,28,60,11,42,20,37,36,32,42,53,28,37,51,56,40,26,23,52,35,39,22,58,63,51,53,41,78,46,85,96,33,44,36,24,44,60,23,23,30,26,41,61,53,83,48,75,95,43,35,78,41,77,31,20,38,19,34,37,41,74,65,82,59,67,79,76,66,55,48,54,28,38,62,41,49,28,49,53,49,86,76,69,54,96,82,53,55,60,50,42,41,78,55,65,36,78,69,62,50,92,46,42,74,49,25,74,76,53,19,44,48,54,33,53,85,85,33,27,27,44,42,55,42,55,73,38,88,90,38,96,46,61,46,35,22,42,46,54,41,70,41,30,37,28,50,43,61,36,31,19,32,83,96,53,90,22,21,42,34,62,43,87,42,100,37,44,16,39,48,29,83,61,34,66,45,48,33,75,76,49,68,42,90,76,71,62,62,43,37,14,42,24,25,33,25,53,66,44,74,74,86,72,45,86,59,59,80,39,69,76,53,47,77,65,48,24,35,38,43,66,52,65,59,97,89,41,62,47,43,33,17,42,41,67,75,90,69,93,73,59,81,48,30,13,23,33,40,37,34,40,34,33,79,92,76,62,31,24,26,40,37,41,50,31,7,46,44,56,83,54,93,53,45,71,66,57,43,51,48,50,46,54,52,52,53,52,49,49,54,48,55,28,43,75,45,62,78,74,57,35,38,84,78,64,44,33,34,46,68,70,29,72,52,85,83,56,79,38,71,66,50,50,59,46,63,37,29,43,49,80,39,70,21,31,59,83,72,42,59,66,43,94,85,52,61,96,83,50,79,79,87,74,58,41,27,35,37,54,32,34,16,74,64,86,70,76,51,33,23,32,56,85,78,65,48,82,51,57,91,95,66,89,50,78,95,68,40,44,58,62,92,56,52,62,47,78,32,74,40,60,54,52,87,84,50,51,65,42,55,35,38,42,35,44,34,42,31,45,66,88,33,74,52,44,35,14,27,22,47,49,63,43,48,44,44,109

pLDDT: mean 88.15, std 8.91, range [38.56, 98.31]

Secondary structure (DSSP, 8-state):
---PPPPPHHHHHHHHHHHHHHHHHHHHHHHHHHHHHHHHHHHHHHHHHHHHHHHHHHHHHHS-S---THHHHTT--TT--BS---S-TT---TTSTTT---EETTEESEEEEEEEEE-TT-TTEEEEEEEEEEEPSS-TTSEEEEEEEEEEEEE--------EEEEEEEEE--TTS--TTS-HHHHHHHHHHHHHHHHHHSTTEEEEEEEE--S--BS-TT---EE-SSS-TTTS--SBSSEE--EEE-TTS-EEESS-TTT--SBEEETTEEE--TTT--BPPSSSSPBPPHHHHHHHHHHHHHHHHHTTPPPPPPPHHHHHHHHHHSGGGGTT-EEEETTTTEEE-----SSPPPEEETTTEEEEEEEEEES-SEE-TTPPEEEEEEEEESSGGGS-TT-EEEEEEEEETT----GGGEEEEEEEEETTEEEEEEEPPBTTTEEEEEETTEEEEEEEEEE---BPPP--STT----SB-GGG-BTTBS---S--SSSSS---TTS-SSS----SEEEEE-S--SEEEEEEEEESS-TTSSSSSS-GGG-EEEEEEESSPPPHHHHS--SS-GGG---HHHHHTT-S-SSS-PPPTTSSS-S-TT--S-BTTTTBSS-HHHHHHHHHHHHHHTT-EEEESSSSTTSEEE-SS----SSTT-BTBEEEESTTS-S-GGGTTSEEEE-SS-SS--SSS-EE-S--EEEE--SS--TTS-B-BGGGTB-S-GGGHHHHHHHSS-BBSTTSEEEE-GGGSTT-SS----SB--THHHHHHH-EE-TT-S-EEEE----EEEEEPTTGGGHHHHHS----SEEEESS-EEEEE-S---GGGGSHHHHTTPEEEE--EETTEESEEEEE---SS-SS-EEEEEEEEEETTTTEEEEEEEE---STTTT-HHHHHHHHHHHHHHHHHHGGGS-GGG--PPPPEEEEEES-TT-EEES-SEEEEEEEEESS-TTSS-SSTTS-TT----SPEEEEEEEESSSSSSEEETTT--EE-TT---GGG-EETT-SEEEEE---TTTS-SEEEEEEEEEEETT--S-EEEEEEEEEEE-

Radius of gyration: 40.27 Å; Cα contacts (8 Å, |Δi|>4): 2549; chains: 1; bounding box: 84×68×174 Å